Protein AF-A0A352X0P6-F1 (afdb_monomer_lite)

Secondary structure (DSSP, 8-state):
-BTT-EETTSS-TT---EES-TTTEEE-TTSPEEE-SSEEEEEEE--TT--EEEEEEEBPP-SSSPEEEEEEEEEE--TTS-GGG--EEEEEEESSTTEEEE-TT--EEEEE-HHHHHHHHHHHHTT-----TTGGGTEEEETT--EEEE-TT-EEEEEEEE-TTS-HHHHHHHHHHTSSHHHHS-HHHHHHHHHHHHHHHHHS-S-HHHHHHHHHHHHHTTT--GGGGS---EEEEEEEESSHHHHHHHH--S-EEEEEEEEEHHHHHHHHHHH-SS-SEEBTTTB-HHHHHHHHHHHHHS-SSSS--TT------SSSTTSS--SHHHHHHHHHH-SS-----TTTPPPSS-----TT------------PPP-EEETTEEE--TTT--HHHHHHHTTSSPPPB-STT--BEEEEEEEEE--STT--EEEEEEEEEETTEEEEE-GGG--TT-EEEEEE-SSPPTT--EEEEETTSPBP-EEEETTEEEEEESSSSEEEEEEETTSS-SS-----EE---TTEEEEEEEEETTEEEE-SSGGGPPTT-EEEEEEEE-SSSEEEEEEEETTEE--SGGGEETTTTEEEEE--SS---EEEEEEEEEEEESS-SEEEEETT-EEEGGGGEEEEESSSB--GGGEEEEESS---SEEEETTEEEE-SSEEEEEEEEETTBSSS--EEEEEEES-STTEEEEEE-TT-TT-EEEEEESSSSEEEE--SSEEEETTEEEEEEE-PPTTEEEEEEEETTEE--TT-EEEESS-EEEEEEEEEEEEES--SEEEE-STT-EEE---EEEE-GGGGGSPPS---EEEEESSTTEEE-TT-EEEE-SPPPTT-EEEEEEEEE-STTB--EEEEEEEES--SS--EEEEEEEEEEESSSS-EEEEEEEEEEESS-EEEEE--SEEEEE-HHHHHHHHHHHH-GGGSSS-GGGS-HHHHTPPPGGGSEEEEE--TTPPPEEEEE-TT-EEEEES--SSTHHHHHHHHHHHHSTTTTT-SHHHHHHHHHHHHHHH------HHHHHHHHHHHHHHHHHHHHHSS-TT----S---EEESS-TTGGGS-SS---SEEEEEEEEHHHHHHHHHHHT-GGGS---TTT--HHHHHHHHHHHHTTT-TTTS------SS-SSHHHHHHHHHHHHHS--SSSS-----SS---S-PPPPHHHHHHHHHHHT--S--SSHHHHHHHHHHHHHHHTS-HHHHTT-TTHHHHHHHHHHHHHHHHHHHHHHHHHHHHH--

Structure (mmCIF, N/CA/C/O backbone):
data_AF-A0A352X0P6-F1
#
_entry.id   AF-A0A352X0P6-F1
#
loop_
_atom_site.group_PDB
_atom_site.id
_atom_site.type_symbol
_atom_site.label_atom_id
_atom_site.label_alt_id
_atom_site.label_comp_id
_atom_site.label_asym_id
_atom_site.label_entity_id
_atom_site.label_seq_id
_atom_site.pdbx_PDB_ins_code
_atom_site.Cartn_x
_atom_site.Cartn_y
_atom_site.Cartn_z
_atom_site.occupancy
_atom_site.B_iso_or_equiv
_atom_site.auth_seq_id
_atom_site.auth_comp_id
_atom_site.auth_asym_id
_atom_site.auth_atom_id
_atom_site.pdbx_PDB_model_num
ATOM 1 N N . MET A 1 1 ? -26.356 56.376 6.032 1.00 79.31 1 MET A N 1
ATOM 2 C CA . MET A 1 1 ? -26.164 55.412 4.927 1.00 79.31 1 MET A CA 1
ATOM 3 C C . MET A 1 1 ? -26.826 54.112 5.333 1.00 79.31 1 MET A C 1
ATOM 5 O O . MET A 1 1 ? -27.059 53.927 6.518 1.00 79.31 1 MET A O 1
ATOM 9 N N . THR A 1 2 ? -27.165 53.249 4.393 1.00 70.88 2 THR A N 1
ATOM 10 C CA . THR A 1 2 ? -27.556 51.854 4.615 1.00 70.88 2 THR A CA 1
ATOM 11 C C . THR A 1 2 ? -26.321 50.956 4.450 1.00 70.88 2 THR A C 1
ATOM 13 O O . THR A 1 2 ? -25.390 51.333 3.743 1.00 70.88 2 THR A O 1
ATOM 16 N N . ALA A 1 3 ? -26.264 49.795 5.100 1.00 64.19 3 ALA A N 1
ATOM 17 C CA . ALA A 1 3 ? -25.234 48.793 4.820 1.00 64.19 3 ALA A CA 1
ATOM 18 C C . ALA A 1 3 ? -25.300 48.381 3.334 1.00 64.19 3 ALA A C 1
ATOM 20 O O . ALA A 1 3 ? -26.379 48.059 2.832 1.00 64.19 3 ALA A O 1
ATOM 21 N N . GLY A 1 4 ? -24.169 48.453 2.630 1.00 53.47 4 GLY A N 1
ATOM 22 C CA . GLY A 1 4 ? -24.077 48.315 1.172 1.00 53.47 4 GLY A CA 1
ATOM 23 C C . GLY A 1 4 ? -24.204 49.626 0.373 1.00 53.47 4 GLY A C 1
ATOM 24 O O . GLY A 1 4 ? -24.016 49.598 -0.842 1.00 53.47 4 GLY A O 1
ATOM 25 N N . ASP A 1 5 ? -24.483 50.776 1.005 1.00 66.38 5 ASP A N 1
ATOM 26 C CA . ASP A 1 5 ? -24.389 52.084 0.333 1.00 66.38 5 ASP A CA 1
ATOM 27 C C . ASP A 1 5 ? -22.921 52.453 0.063 1.00 66.38 5 ASP A C 1
ATOM 29 O O . ASP A 1 5 ? -22.056 52.334 0.938 1.00 66.38 5 ASP A O 1
ATOM 33 N N . VAL A 1 6 ? -22.673 53.054 -1.103 1.00 68.69 6 VAL A N 1
ATOM 34 C CA . VAL A 1 6 ? -21.386 53.667 -1.458 1.00 68.69 6 VAL A CA 1
ATOM 35 C C . VAL A 1 6 ? -21.602 55.113 -1.908 1.00 68.69 6 VAL A C 1
ATOM 37 O O . VAL A 1 6 ? -22.435 55.390 -2.772 1.00 68.69 6 VAL A O 1
ATOM 40 N N . ILE A 1 7 ? -20.838 56.049 -1.340 1.00 82.62 7 ILE A N 1
ATOM 41 C CA . ILE A 1 7 ? -20.757 57.445 -1.792 1.00 82.62 7 ILE A CA 1
ATOM 42 C C . ILE A 1 7 ? -19.425 57.626 -2.522 1.00 82.62 7 ILE A C 1
ATOM 44 O O . ILE A 1 7 ? -18.382 57.809 -1.896 1.00 82.62 7 ILE A O 1
ATOM 48 N N . ALA A 1 8 ? -19.472 57.583 -3.854 1.00 72.31 8 ALA A N 1
ATOM 49 C CA . ALA A 1 8 ? -18.346 57.958 -4.707 1.00 72.31 8 ALA A CA 1
ATOM 50 C C . ALA A 1 8 ? -17.953 59.438 -4.515 1.00 72.31 8 ALA A C 1
ATOM 52 O O . ALA A 1 8 ? -18.785 60.259 -4.121 1.00 72.31 8 ALA A O 1
ATOM 53 N N . ASP A 1 9 ? -16.694 59.768 -4.816 1.00 82.50 9 ASP A N 1
ATOM 54 C CA . ASP A 1 9 ? -16.112 61.116 -4.696 1.00 82.50 9 ASP A CA 1
ATOM 55 C C . ASP A 1 9 ? -16.225 61.747 -3.282 1.00 82.50 9 ASP A C 1
ATOM 57 O O . ASP A 1 9 ? -16.307 62.971 -3.141 1.00 82.50 9 ASP A O 1
ATOM 61 N N . PHE A 1 10 ? -16.238 60.934 -2.214 1.00 89.62 10 PHE A N 1
ATOM 62 C CA . PHE A 1 10 ? -16.271 61.421 -0.825 1.00 89.62 10 PHE A CA 1
ATOM 63 C C . PHE A 1 10 ? -14.962 62.127 -0.428 1.00 89.62 10 PHE A C 1
ATOM 65 O O . PHE A 1 10 ? -14.980 63.169 0.231 1.00 89.62 10 PHE A O 1
ATOM 72 N N . ALA A 1 11 ? -13.834 61.581 -0.877 1.00 88.81 11 ALA A N 1
ATOM 73 C CA . ALA A 1 11 ? -12.509 62.184 -0.848 1.00 88.81 11 ALA A CA 1
ATOM 74 C C . ALA A 1 11 ? -11.889 62.125 -2.263 1.00 88.81 11 ALA A C 1
ATOM 76 O O . ALA A 1 11 ? -12.406 61.423 -3.133 1.00 88.81 11 ALA A O 1
ATOM 77 N N . PRO A 1 12 ? -10.783 62.838 -2.541 1.00 89.94 12 PRO A N 1
ATOM 78 C CA . PRO A 1 12 ? -10.007 62.597 -3.755 1.00 89.94 12 PRO A CA 1
ATOM 79 C C . PRO A 1 12 ? -9.395 61.186 -3.743 1.00 89.94 12 PRO A C 1
ATOM 81 O O . PRO A 1 12 ? -8.925 60.735 -2.698 1.00 89.94 12 PRO A O 1
ATOM 84 N N . ALA A 1 13 ? -9.326 60.524 -4.900 1.00 80.94 13 ALA A N 1
ATOM 85 C CA . ALA A 1 13 ? -8.581 59.271 -5.057 1.00 80.94 13 ALA A CA 1
ATOM 86 C C . ALA A 1 13 ? -7.124 59.394 -4.561 1.00 80.94 13 ALA A C 1
ATOM 88 O O . ALA A 1 13 ? -6.534 60.477 -4.622 1.00 80.94 13 ALA A O 1
ATOM 89 N N . GLU A 1 14 ? -6.557 58.284 -4.083 1.00 81.12 14 GLU A N 1
ATOM 90 C CA . GLU A 1 14 ? -5.234 58.188 -3.433 1.00 81.12 14 GLU A CA 1
ATOM 91 C C . GLU A 1 14 ? -5.087 59.009 -2.125 1.00 81.12 14 GLU A C 1
ATOM 93 O O . GLU A 1 14 ? -3.975 59.211 -1.633 1.00 81.12 14 GLU A O 1
ATOM 98 N N . THR A 1 15 ? -6.184 59.495 -1.525 1.00 84.44 15 THR A N 1
ATOM 99 C CA . THR A 1 15 ? -6.137 60.183 -0.219 1.00 84.44 15 THR A CA 1
ATOM 100 C C . THR A 1 15 ? -6.168 59.173 0.929 1.00 84.44 15 THR A C 1
ATOM 102 O O . THR A 1 15 ? -7.184 58.509 1.127 1.00 84.44 15 THR A O 1
ATOM 105 N N . GLU A 1 16 ? -5.102 59.117 1.737 1.00 85.44 16 GLU A N 1
ATOM 106 C CA . GLU A 1 16 ? -5.012 58.309 2.970 1.00 85.44 16 GLU A CA 1
ATOM 107 C C . GLU A 1 16 ? -6.010 58.779 4.050 1.00 85.44 16 GLU A C 1
ATOM 109 O O . GLU A 1 16 ? -5.669 59.477 5.007 1.00 85.44 16 GLU A O 1
ATOM 114 N N . CYS A 1 17 ? -7.276 58.409 3.887 1.00 87.19 17 CYS A N 1
ATOM 115 C CA . CYS A 1 17 ? -8.321 58.615 4.879 1.00 87.19 17 CYS A CA 1
ATOM 116 C C . CYS A 1 17 ? -8.218 57.547 5.974 1.00 87.19 17 CYS A C 1
ATOM 118 O O . CYS A 1 17 ? -7.979 56.375 5.685 1.00 87.19 17 CYS A O 1
ATOM 120 N N . THR A 1 18 ? -8.463 57.921 7.227 1.00 86.06 18 THR A N 1
ATOM 121 C CA . THR A 1 18 ? -8.584 56.958 8.335 1.00 86.06 18 THR A CA 1
ATOM 122 C C . THR A 1 18 ? -10.029 56.880 8.817 1.00 86.06 18 THR A C 1
ATOM 124 O O . THR A 1 18 ? -10.810 57.806 8.616 1.00 86.06 18 THR A O 1
ATOM 127 N N . SER A 1 19 ? -10.413 55.771 9.448 1.00 90.94 19 SER A N 1
ATOM 128 C CA . SER A 1 19 ? -11.716 55.624 10.104 1.00 90.94 19 SER A CA 1
ATOM 129 C C . SER A 1 19 ? -11.517 55.159 11.539 1.00 90.94 19 SER A C 1
ATOM 131 O O . SER A 1 19 ? -10.629 54.350 11.805 1.00 90.94 19 SER A O 1
ATOM 133 N N . SER A 1 20 ? -12.337 55.663 12.463 1.00 89.75 20 SER A N 1
ATOM 134 C CA . SER A 1 20 ? -12.364 55.187 13.851 1.00 89.75 20 SER A CA 1
ATOM 135 C C . SER A 1 20 ? -12.932 53.773 13.982 1.00 89.75 20 SER A C 1
ATOM 137 O O . SER A 1 20 ? -12.710 53.133 15.001 1.00 89.75 20 SER A O 1
ATOM 139 N N . ASP A 1 21 ? -13.698 53.325 12.984 1.00 80.38 21 ASP A N 1
ATOM 140 C CA . ASP A 1 21 ? -14.167 51.949 12.829 1.00 80.38 21 ASP A CA 1
ATOM 141 C C . ASP A 1 21 ? -14.327 51.654 11.322 1.00 80.38 21 ASP A C 1
ATOM 143 O O . ASP A 1 21 ? -15.395 51.897 10.742 1.00 80.38 21 ASP A O 1
ATOM 147 N N . PRO A 1 22 ? -13.266 51.149 10.661 1.00 77.00 22 PRO A N 1
ATOM 148 C CA . PRO A 1 22 ? -13.317 50.764 9.252 1.00 77.00 22 PRO A CA 1
ATOM 149 C C . PRO A 1 22 ? -14.358 49.677 8.954 1.00 77.00 22 PRO A C 1
ATOM 151 O O . PRO A 1 22 ? -14.846 49.601 7.830 1.00 77.00 22 PRO A O 1
ATOM 154 N N . SER A 1 23 ? -14.720 48.859 9.951 1.00 67.88 23 SER A N 1
ATOM 155 C CA . SER A 1 23 ? -15.677 47.760 9.801 1.00 67.88 23 SER A CA 1
ATOM 156 C C . SER A 1 23 ? -17.135 48.232 9.755 1.00 67.88 23 SER A C 1
ATOM 158 O O . SER A 1 23 ? -18.000 47.491 9.296 1.00 67.88 23 SER A O 1
ATOM 160 N N . VAL A 1 24 ? -17.413 49.466 10.192 1.00 73.50 24 VAL A N 1
ATOM 161 C CA . VAL A 1 24 ? -18.693 50.161 9.982 1.00 73.50 24 VAL A CA 1
ATOM 162 C C . VAL A 1 24 ? -18.656 50.997 8.707 1.00 73.50 24 VAL A C 1
ATOM 164 O O . VAL A 1 24 ? -19.552 50.863 7.871 1.00 73.50 24 VAL A O 1
ATOM 167 N N . ALA A 1 25 ? -17.637 51.843 8.529 1.00 78.56 25 ALA A N 1
ATOM 168 C CA . ALA A 1 25 ? -17.457 52.605 7.295 1.00 78.56 25 ALA A CA 1
ATOM 169 C C . ALA A 1 25 ? -15.993 52.998 7.053 1.00 78.56 25 ALA A C 1
ATOM 171 O O . ALA A 1 25 ? -15.290 53.421 7.975 1.00 78.56 25 ALA A O 1
ATOM 172 N N . TRP A 1 26 ? -15.552 52.930 5.797 1.00 86.81 26 TRP A N 1
ATOM 173 C CA . TRP A 1 26 ? -14.187 53.271 5.378 1.00 86.81 26 TRP A CA 1
ATOM 174 C C . TRP A 1 26 ? -14.165 53.898 3.978 1.00 86.81 26 TRP A C 1
ATOM 176 O O . TRP A 1 26 ? -15.147 53.820 3.239 1.00 86.81 26 TRP A O 1
ATOM 186 N N . VAL A 1 27 ? -13.049 54.535 3.616 1.00 85.81 27 VAL A N 1
ATOM 187 C CA . VAL A 1 27 ? -12.858 55.166 2.302 1.00 85.81 27 VAL A CA 1
ATOM 188 C C . VAL A 1 27 ? -11.786 54.410 1.531 1.00 85.81 27 VAL A C 1
ATOM 190 O O . VAL A 1 27 ? -10.694 54.200 2.057 1.00 85.81 27 VAL A O 1
ATOM 193 N N . ASP A 1 28 ? -12.104 54.006 0.304 1.00 77.19 28 ASP A N 1
ATOM 194 C CA . ASP A 1 28 ? -11.196 53.240 -0.552 1.00 77.19 28 ASP A CA 1
ATOM 195 C C . ASP A 1 28 ? -10.229 54.123 -1.367 1.00 77.19 28 ASP A C 1
ATOM 197 O O . ASP A 1 28 ? -10.289 55.354 -1.346 1.00 77.19 28 ASP A O 1
ATOM 201 N N . GLN A 1 29 ? -9.323 53.483 -2.113 1.00 76.56 29 GLN A N 1
ATOM 202 C CA . GLN A 1 29 ? -8.300 54.154 -2.928 1.00 76.56 29 GLN A CA 1
ATOM 203 C C . GLN A 1 29 ? -8.880 55.036 -4.051 1.00 76.56 29 GLN A C 1
ATOM 205 O O . GLN A 1 29 ? -8.206 55.963 -4.501 1.00 76.56 29 GLN A O 1
ATOM 210 N N . SER A 1 30 ? -10.129 54.816 -4.482 1.00 69.44 30 SER A N 1
ATOM 211 C CA . SER A 1 30 ? -10.820 55.708 -5.426 1.00 69.44 30 SER A CA 1
ATOM 212 C C . SER A 1 30 ? -11.364 56.979 -4.761 1.00 69.44 30 SER A C 1
ATOM 214 O O . SER A 1 30 ? -11.755 57.915 -5.457 1.00 69.44 30 SER A O 1
ATOM 216 N N . GLY A 1 31 ? -11.351 57.041 -3.425 1.00 76.00 31 GLY A N 1
ATOM 217 C CA . GLY A 1 31 ? -11.931 58.122 -2.636 1.00 76.00 31 GLY A CA 1
ATOM 218 C C . GLY A 1 31 ? -13.422 57.931 -2.335 1.00 76.00 31 GLY A C 1
ATOM 219 O O . GLY A 1 31 ? -14.071 58.867 -1.866 1.00 76.00 31 GLY A O 1
ATOM 220 N N . ALA A 1 32 ? -13.988 56.747 -2.591 1.00 79.31 32 ALA A N 1
ATOM 221 C CA . ALA A 1 32 ? -15.382 56.443 -2.282 1.00 79.31 32 ALA A CA 1
ATOM 222 C C . ALA A 1 32 ? -15.552 55.967 -0.829 1.00 79.31 32 ALA A C 1
ATOM 224 O O . ALA A 1 32 ? -14.775 55.155 -0.330 1.00 79.31 32 ALA A O 1
ATOM 225 N N . LEU A 1 33 ? -16.579 56.476 -0.143 1.00 88.94 33 LEU A N 1
ATOM 226 C CA . LEU A 1 33 ? -16.972 56.057 1.204 1.00 88.94 33 LEU A CA 1
ATOM 227 C C . LEU A 1 33 ? -17.931 54.868 1.117 1.00 88.94 33 LEU A C 1
ATOM 229 O O . LEU A 1 33 ? -19.037 55.003 0.593 1.00 88.94 33 LEU A O 1
ATOM 233 N N . ASN A 1 34 ? -17.530 53.740 1.692 1.00 81.81 34 ASN A N 1
ATOM 234 C CA . ASN A 1 34 ? -18.286 52.494 1.740 1.00 81.81 34 ASN A CA 1
ATOM 235 C C . ASN A 1 34 ? -18.891 52.308 3.141 1.00 81.81 34 ASN A C 1
ATOM 237 O O . ASN A 1 34 ? -18.168 52.380 4.137 1.00 81.81 34 ASN A O 1
ATOM 241 N N . ALA A 1 35 ? -20.199 52.051 3.229 1.00 78.31 35 ALA A N 1
ATOM 242 C CA . ALA A 1 35 ? -20.879 51.686 4.474 1.00 78.31 35 ALA A CA 1
ATOM 243 C C . ALA A 1 35 ? -21.072 50.165 4.544 1.00 78.31 35 ALA A C 1
ATOM 245 O O . ALA A 1 35 ? -21.809 49.596 3.743 1.00 78.31 35 ALA A O 1
ATOM 246 N N . LEU A 1 36 ? -20.414 49.505 5.500 1.00 60.28 36 LEU A N 1
ATOM 247 C CA . LEU A 1 36 ? -20.314 48.044 5.543 1.00 60.28 36 LEU A CA 1
ATOM 248 C C . LEU A 1 36 ? -21.367 47.395 6.450 1.00 60.28 36 LEU A C 1
ATOM 250 O O . LEU A 1 36 ? -22.126 46.551 5.984 1.00 60.28 36 LEU A O 1
ATOM 254 N N . LYS A 1 37 ? -21.460 47.808 7.721 1.00 65.94 37 LYS A N 1
ATOM 255 C CA . LYS A 1 37 ? -22.430 47.268 8.695 1.00 65.94 37 LYS A CA 1
ATOM 256 C C . LYS A 1 37 ? -23.050 48.366 9.553 1.00 65.94 37 LYS A C 1
ATOM 258 O O . LYS A 1 37 ? -22.508 49.466 9.651 1.00 65.94 37 LYS A O 1
ATOM 263 N N . ALA A 1 38 ? -24.191 48.071 10.176 1.00 74.44 38 ALA A N 1
ATOM 264 C CA . ALA A 1 38 ? -24.906 49.030 11.014 1.00 74.44 38 ALA A CA 1
ATOM 265 C C . ALA A 1 38 ? -24.042 49.509 12.198 1.00 74.44 38 ALA A C 1
ATOM 267 O O . ALA A 1 38 ? -23.423 48.704 12.890 1.00 74.44 38 ALA A O 1
ATOM 268 N N . GLY A 1 39 ? -24.008 50.821 12.445 1.00 80.94 39 GLY A N 1
ATOM 269 C CA . GLY A 1 39 ? -23.135 51.414 13.460 1.00 80.94 39 GLY A CA 1
ATOM 270 C C . GLY A 1 39 ? -22.907 52.911 13.263 1.00 80.94 39 GLY A C 1
ATOM 271 O O . GLY A 1 39 ? -23.684 53.604 12.601 1.00 80.94 39 GLY A O 1
ATOM 272 N N . THR A 1 40 ? -21.841 53.453 13.854 1.00 88.88 40 THR A N 1
ATOM 273 C CA . THR A 1 40 ? -21.368 54.814 13.554 1.00 88.88 40 THR A CA 1
ATOM 274 C C . THR A 1 40 ? -19.851 54.909 13.686 1.00 88.88 40 THR A C 1
ATOM 276 O O . THR A 1 40 ? -19.314 54.642 14.756 1.00 88.88 40 THR A O 1
ATOM 279 N N . ALA A 1 41 ? -19.188 55.350 12.617 1.00 90.12 41 ALA A N 1
ATOM 280 C CA . ALA A 1 41 ? -17.747 55.585 12.559 1.00 90.12 41 ALA A CA 1
ATOM 281 C C . ALA A 1 41 ? -17.449 57.073 12.317 1.00 90.12 41 ALA A C 1
ATOM 283 O O . ALA A 1 41 ? -18.245 57.775 11.693 1.00 90.12 41 ALA A O 1
ATOM 284 N N . THR A 1 42 ? -16.294 57.562 12.764 1.00 95.31 42 THR A N 1
ATOM 285 C CA . THR A 1 42 ? -15.763 58.870 12.360 1.00 95.31 42 THR A CA 1
ATOM 286 C C . THR A 1 42 ? -14.670 58.654 11.324 1.00 95.31 42 THR A C 1
ATOM 288 O O . THR A 1 42 ? -13.627 58.082 11.633 1.00 95.31 42 THR A O 1
ATOM 291 N N . VAL A 1 43 ? -14.912 59.122 10.103 1.00 95.38 43 VAL A N 1
ATOM 292 C CA . VAL A 1 43 ? -13.957 59.091 8.993 1.00 95.38 43 VAL A CA 1
ATOM 293 C C . VAL A 1 43 ? -13.205 60.416 8.942 1.00 95.38 43 VAL A C 1
ATOM 295 O O . VAL A 1 43 ? -13.816 61.484 8.924 1.00 95.38 43 VAL A O 1
ATOM 298 N N . THR A 1 44 ? -11.881 60.350 8.900 1.00 93.56 44 THR A N 1
ATOM 299 C CA . THR A 1 44 ? -10.974 61.494 8.954 1.00 93.56 44 THR A CA 1
ATOM 300 C C . THR A 1 44 ? -10.241 61.633 7.625 1.00 93.56 44 THR A C 1
ATOM 302 O O . THR A 1 44 ? -9.424 60.788 7.261 1.00 93.56 44 THR A O 1
ATOM 305 N N . VAL A 1 45 ? -10.520 62.722 6.908 1.00 93.44 45 VAL A N 1
ATOM 306 C CA . VAL A 1 45 ? -9.928 63.040 5.602 1.00 93.44 45 VAL A CA 1
ATOM 307 C C . VAL A 1 45 ? -8.831 64.103 5.784 1.00 93.44 45 VAL A C 1
ATOM 309 O O . VAL A 1 45 ? -9.128 65.200 6.271 1.00 93.44 45 VAL A O 1
ATOM 312 N N . PRO A 1 46 ? -7.563 63.835 5.422 1.00 84.56 46 PRO A N 1
ATOM 313 C CA . PRO A 1 46 ? -6.506 64.847 5.437 1.00 84.56 46 PRO A CA 1
ATOM 314 C C . PRO A 1 46 ? -6.792 66.017 4.480 1.00 84.56 46 PRO A C 1
ATOM 316 O O . PRO A 1 46 ? -7.228 65.813 3.350 1.00 84.56 46 PRO A O 1
ATOM 319 N N . SER A 1 47 ? -6.490 67.254 4.891 1.00 81.44 47 SER A N 1
ATOM 320 C CA . SER A 1 47 ? -6.514 68.425 3.998 1.00 81.44 47 SER A CA 1
ATOM 321 C C . SER A 1 47 ? -5.448 69.461 4.374 1.00 81.44 47 SER A C 1
ATOM 323 O O . SER A 1 47 ? -4.958 69.478 5.506 1.00 81.44 47 SER A O 1
ATOM 325 N N . GLU A 1 48 ? -5.108 70.361 3.442 1.00 71.75 48 GLU A N 1
ATOM 326 C CA . GLU A 1 48 ? -4.108 71.423 3.659 1.00 71.75 48 GLU A CA 1
ATOM 327 C C . GLU A 1 48 ? -4.499 72.440 4.755 1.00 71.75 48 GLU A C 1
ATOM 329 O O . GLU A 1 48 ? -3.623 73.108 5.304 1.00 71.75 48 GLU A O 1
ATOM 334 N N . GLU A 1 49 ? -5.787 72.550 5.110 1.00 71.44 49 GLU A N 1
ATOM 335 C CA . GLU A 1 49 ? -6.267 73.423 6.197 1.00 71.44 49 GLU A CA 1
ATOM 336 C C . GLU A 1 49 ? -6.390 72.693 7.555 1.00 71.44 49 GLU A C 1
ATOM 338 O O . GLU A 1 49 ? -6.655 73.326 8.580 1.00 71.44 49 GLU A O 1
ATOM 343 N N . GLY A 1 50 ? -6.157 71.375 7.581 1.00 73.94 50 GLY A N 1
ATOM 344 C CA . GLY A 1 50 ? -6.335 70.490 8.736 1.00 73.94 50 GLY A CA 1
ATOM 345 C C . GLY A 1 50 ? -7.115 69.221 8.375 1.00 73.94 50 GLY A C 1
ATOM 346 O O . GLY A 1 50 ? -7.749 69.149 7.325 1.00 73.94 50 GLY A O 1
ATOM 347 N N . ALA A 1 51 ? -7.076 68.203 9.236 1.00 83.19 51 ALA A N 1
ATOM 348 C CA . ALA A 1 51 ? -7.882 66.998 9.041 1.00 83.19 51 ALA A CA 1
ATOM 349 C C . ALA A 1 51 ? -9.377 67.297 9.268 1.00 83.19 51 ALA A C 1
ATOM 351 O O . ALA A 1 51 ? -9.734 67.982 10.229 1.00 83.19 51 ALA A O 1
ATOM 352 N N . ALA A 1 52 ? -10.236 66.793 8.382 1.00 88.94 52 ALA A N 1
ATOM 353 C CA . ALA A 1 52 ? -11.684 66.951 8.444 1.00 88.94 52 ALA A CA 1
ATOM 354 C C . ALA A 1 52 ? -12.340 65.646 8.919 1.00 88.94 52 ALA A C 1
ATOM 356 O O . ALA A 1 52 ? -12.185 64.607 8.282 1.00 88.94 52 ALA A O 1
ATOM 357 N N . GLU A 1 53 ? -13.068 65.708 10.034 1.00 92.00 53 GLU A N 1
ATOM 358 C CA . GLU A 1 53 ? -13.742 64.561 10.655 1.00 92.00 53 GLU A CA 1
ATOM 359 C C . GLU A 1 53 ? -15.229 64.514 10.266 1.00 92.00 53 GLU A C 1
ATOM 361 O O . GLU A 1 53 ? -15.955 65.504 10.397 1.00 92.00 53 GLU A O 1
ATOM 366 N N . TYR A 1 54 ? -15.694 63.347 9.820 1.00 93.69 54 TYR A N 1
ATOM 367 C CA . TYR A 1 54 ? -17.053 63.090 9.350 1.00 93.69 54 TYR A CA 1
ATOM 368 C C . TYR A 1 54 ? -17.663 61.913 10.111 1.00 93.69 54 TYR A C 1
ATOM 370 O O . TYR A 1 54 ? -17.226 60.775 9.961 1.00 93.69 54 TYR A O 1
ATOM 378 N N . THR A 1 55 ? -18.709 62.158 10.899 1.00 94.19 55 THR A N 1
ATOM 379 C CA . THR A 1 55 ? -19.465 61.085 11.560 1.00 94.19 55 THR A CA 1
ATOM 380 C C . THR A 1 55 ? -20.417 60.417 10.564 1.00 94.19 55 THR A C 1
ATOM 382 O O . THR A 1 55 ? -21.396 61.023 10.125 1.00 94.19 55 THR A O 1
ATOM 385 N N . VAL A 1 56 ? -20.129 59.166 10.215 1.00 92.06 56 VAL A N 1
ATOM 386 C CA . VAL A 1 56 ? -20.887 58.326 9.283 1.00 92.06 56 VAL A CA 1
ATOM 387 C C . VAL A 1 56 ? -21.735 57.339 10.083 1.00 92.06 56 VAL A C 1
ATOM 389 O O . VAL A 1 56 ? -21.215 56.376 10.641 1.00 92.06 56 VAL A O 1
ATOM 392 N N . THR A 1 57 ? -23.049 57.565 10.138 1.00 91.38 57 THR A N 1
ATOM 393 C CA . THR A 1 57 ? -24.010 56.600 10.700 1.00 91.38 57 THR A CA 1
ATOM 394 C C . THR A 1 57 ? -24.535 55.673 9.606 1.00 91.38 57 THR A C 1
ATOM 396 O O . THR A 1 57 ? -24.977 56.129 8.541 1.00 91.38 57 THR A O 1
ATOM 399 N N . VAL A 1 58 ? -24.498 54.372 9.894 1.00 74.94 58 VAL A N 1
ATOM 400 C CA . VAL A 1 58 ? -24.941 53.292 9.010 1.00 74.94 58 VAL A CA 1
ATOM 401 C C . VAL A 1 58 ? -26.137 52.577 9.640 1.00 74.94 58 VAL A C 1
ATOM 403 O O . VAL A 1 58 ? -26.082 52.135 10.786 1.00 74.94 58 VAL A O 1
ATOM 406 N N . GLU A 1 59 ? -27.220 52.479 8.881 1.00 75.75 59 GLU A N 1
ATOM 407 C CA . GLU A 1 59 ? -28.445 51.736 9.178 1.00 75.75 59 GLU A CA 1
ATOM 408 C C . GLU A 1 59 ? -28.370 50.357 8.491 1.00 75.75 59 GLU A C 1
ATOM 410 O O . GLU A 1 59 ? -27.689 50.205 7.477 1.00 75.75 59 GLU A O 1
ATOM 415 N N . GLY A 1 60 ? -29.026 49.327 9.033 1.00 60.62 60 GLY A N 1
ATOM 416 C CA . GLY A 1 60 ? -28.965 47.969 8.466 1.00 60.62 60 GLY A CA 1
ATOM 417 C C . GLY A 1 60 ? -29.635 47.852 7.090 1.00 60.62 60 GLY A C 1
ATOM 418 O O . GLY A 1 60 ? -30.592 48.574 6.805 1.00 60.62 60 GLY A O 1
ATOM 419 N N . TYR A 1 61 ? -29.153 46.929 6.250 1.00 56.75 61 TYR A N 1
ATOM 420 C CA . TYR A 1 61 ? -29.761 46.632 4.947 1.00 56.75 61 TYR A CA 1
ATOM 421 C C . TYR A 1 61 ? -31.232 46.228 5.110 1.00 56.75 61 TYR A C 1
ATOM 423 O O . TYR A 1 61 ? -31.574 45.415 5.969 1.00 56.75 61 TYR A O 1
ATOM 431 N N . SER A 1 62 ? -32.118 46.799 4.290 1.00 53.50 62 SER A N 1
ATOM 432 C CA . SER A 1 62 ? -33.540 46.461 4.321 1.00 53.50 62 SER A CA 1
ATOM 433 C C . SER A 1 62 ? -34.186 46.588 2.946 1.00 53.50 62 SER A C 1
ATOM 435 O O . SER A 1 62 ? -34.375 47.681 2.414 1.00 53.50 62 SER A O 1
ATOM 437 N N . ASP A 1 63 ? -34.606 45.449 2.403 1.00 61.66 63 ASP A N 1
ATOM 438 C CA . ASP A 1 63 ? -35.496 45.359 1.242 1.00 61.66 63 ASP A CA 1
ATOM 439 C C . ASP A 1 63 ? -36.990 45.339 1.634 1.00 61.66 63 ASP A C 1
ATOM 441 O O . ASP A 1 63 ? -37.862 45.134 0.785 1.00 61.66 63 ASP A O 1
ATOM 445 N N . GLY A 1 64 ? -37.285 45.558 2.922 1.00 62.62 64 GLY A N 1
ATOM 446 C CA . GLY A 1 64 ? -38.611 45.452 3.528 1.00 62.62 64 GLY A CA 1
ATOM 447 C C . GLY A 1 64 ? -38.940 44.081 4.133 1.00 62.62 64 GLY A C 1
ATOM 448 O O . GLY A 1 64 ? -39.971 43.971 4.797 1.00 62.62 64 GLY A O 1
ATOM 449 N N . THR A 1 65 ? -38.093 43.064 3.947 1.00 74.31 65 THR A N 1
ATOM 450 C CA . THR A 1 65 ? -38.189 41.755 4.619 1.00 74.31 65 THR A CA 1
ATOM 451 C C . THR A 1 65 ? -37.191 41.666 5.788 1.00 74.31 65 THR A C 1
ATOM 453 O O . THR A 1 65 ? -36.223 42.434 5.819 1.00 74.31 65 THR A O 1
ATOM 456 N N . PRO A 1 66 ? -37.427 40.819 6.811 1.00 78.12 66 PRO A N 1
ATOM 457 C CA . PRO A 1 66 ? -36.517 40.706 7.950 1.00 78.12 66 PRO A CA 1
ATOM 458 C C . PRO A 1 66 ? -35.188 40.038 7.563 1.00 78.12 66 PRO A C 1
ATOM 460 O O . PRO A 1 66 ? -35.124 39.247 6.622 1.00 78.12 66 PRO A O 1
ATOM 463 N N . VAL A 1 67 ? -34.130 40.329 8.327 1.00 81.69 67 VAL A N 1
ATOM 464 C CA . VAL A 1 67 ? -32.861 39.585 8.274 1.00 81.69 67 VAL A CA 1
ATOM 465 C C . VAL A 1 67 ? -33.089 38.199 8.875 1.00 81.69 67 VAL A C 1
ATOM 467 O O . VAL A 1 67 ? -33.578 38.095 10.002 1.00 81.69 67 VAL A O 1
ATOM 470 N N . MET A 1 68 ? -32.762 37.142 8.132 1.00 86.12 68 MET A N 1
ATOM 471 C CA . MET A 1 68 ? -32.995 35.758 8.572 1.00 86.12 68 MET A CA 1
ATOM 472 C C . MET A 1 68 ? -31.767 35.117 9.206 1.00 86.12 68 MET A C 1
ATOM 474 O O . MET A 1 68 ? -31.919 34.180 9.984 1.00 86.12 68 MET A O 1
ATOM 478 N N . GLY A 1 69 ? -30.571 35.595 8.869 1.00 82.75 69 GLY A N 1
ATOM 479 C CA . GLY A 1 69 ? -29.316 35.001 9.307 1.00 82.75 69 GLY A CA 1
ATOM 480 C C . GLY A 1 69 ? -28.100 35.597 8.608 1.00 82.75 69 GLY A C 1
ATOM 481 O O . GLY A 1 69 ? -28.233 36.436 7.711 1.00 82.75 69 GLY A O 1
ATOM 482 N N . ASN A 1 70 ? -26.927 35.122 9.007 1.00 85.06 70 ASN A N 1
ATOM 483 C CA . ASN A 1 70 ? -25.654 35.406 8.357 1.00 85.06 70 ASN A CA 1
ATOM 484 C C . ASN A 1 70 ? -25.394 34.397 7.229 1.00 85.06 70 ASN A C 1
ATOM 486 O O . ASN A 1 70 ? -25.663 33.207 7.396 1.00 85.06 70 ASN A O 1
ATOM 490 N N . LEU A 1 71 ? -24.845 34.854 6.104 1.00 87.44 71 LEU A N 1
ATOM 491 C CA . LEU A 1 71 ? -24.299 34.013 5.044 1.00 87.44 71 LEU A CA 1
ATOM 492 C C . LEU A 1 71 ? -22.793 34.258 4.924 1.00 87.44 71 LEU A C 1
ATOM 494 O O . LEU A 1 71 ? -22.348 35.382 4.692 1.00 87.44 71 LEU A O 1
ATOM 498 N N . LYS A 1 72 ? -22.021 33.177 5.002 1.00 85.62 72 LYS A N 1
ATOM 499 C CA . LYS A 1 72 ? -20.563 33.151 4.896 1.00 85.62 72 LYS A CA 1
ATOM 500 C C . LYS A 1 72 ? -20.140 32.291 3.712 1.00 85.62 72 LYS A C 1
ATOM 502 O O . LYS A 1 72 ? -20.634 31.178 3.555 1.00 85.62 72 LYS A O 1
ATOM 507 N N . ILE A 1 73 ? -19.214 32.784 2.894 1.00 84.19 73 ILE A N 1
ATOM 508 C CA . ILE A 1 73 ? -18.489 31.980 1.904 1.00 84.19 73 ILE A CA 1
ATOM 509 C C . ILE A 1 73 ? -17.089 31.680 2.437 1.00 84.19 73 ILE A C 1
ATOM 511 O O . ILE A 1 73 ? -16.414 32.568 2.958 1.00 84.19 73 ILE A O 1
ATOM 515 N N . LEU A 1 74 ? -16.671 30.420 2.325 1.00 79.50 74 LEU A N 1
ATOM 516 C CA . LEU A 1 74 ? -15.393 29.912 2.820 1.00 79.50 74 LEU A CA 1
ATOM 517 C C . LEU A 1 74 ? -14.691 29.116 1.716 1.00 79.50 74 LEU A C 1
ATOM 519 O O . LEU A 1 74 ? -15.291 28.196 1.162 1.00 79.50 74 LEU A O 1
ATOM 523 N N . ALA A 1 75 ? -13.429 29.429 1.429 1.00 75.19 75 ALA A N 1
ATOM 524 C CA . ALA A 1 75 ? -12.553 28.687 0.524 1.00 75.19 75 ALA A CA 1
ATOM 525 C C . ALA A 1 75 ? -11.251 28.286 1.244 1.00 75.19 75 ALA A C 1
ATOM 527 O O . ALA A 1 75 ? -10.535 29.143 1.759 1.00 75.19 75 ALA A O 1
ATOM 528 N N . ARG A 1 76 ? -10.936 26.986 1.279 1.00 69.31 76 ARG A N 1
ATOM 529 C CA . ARG A 1 76 ? -9.723 26.438 1.918 1.00 69.31 76 ARG A CA 1
ATOM 530 C C . ARG A 1 76 ? -8.553 26.407 0.931 1.00 69.31 76 ARG A C 1
ATOM 532 O O . ARG A 1 76 ? -8.712 25.869 -0.165 1.00 69.31 76 ARG A O 1
ATOM 539 N N . TYR A 1 77 ? -7.382 26.925 1.318 1.00 59.59 77 TYR A N 1
ATOM 540 C CA . TYR A 1 77 ? -6.189 26.988 0.464 1.00 59.59 77 TYR A CA 1
ATOM 541 C C . TYR A 1 77 ? -4.928 26.385 1.114 1.00 59.59 77 TYR A C 1
ATOM 543 O O . TYR A 1 77 ? -4.701 26.538 2.309 1.00 59.59 77 TYR A O 1
ATOM 551 N N . ASN A 1 78 ? -4.084 25.719 0.315 1.00 57.22 78 ASN A N 1
ATOM 552 C CA . ASN A 1 78 ? -2.738 25.272 0.701 1.00 57.22 78 ASN A CA 1
ATOM 553 C C . ASN A 1 78 ? -1.876 25.067 -0.563 1.00 57.22 78 ASN A C 1
ATOM 555 O O . ASN A 1 78 ? -2.189 24.196 -1.372 1.00 57.22 78 ASN A O 1
ATOM 559 N N . ASP A 1 79 ? -0.776 25.819 -0.720 1.00 49.81 79 ASP A N 1
ATOM 560 C CA . ASP A 1 79 ? 0.157 25.704 -1.864 1.00 49.81 79 ASP A CA 1
ATOM 561 C C . ASP A 1 79 ? 0.845 24.316 -1.983 1.00 49.81 79 ASP A C 1
ATOM 563 O O . ASP A 1 79 ? 1.445 24.025 -3.016 1.00 49.81 79 ASP A O 1
ATOM 567 N N . ASN A 1 80 ? 0.789 23.458 -0.952 1.00 49.69 80 ASN A N 1
ATOM 568 C CA . ASN A 1 80 ? 1.536 22.190 -0.880 1.00 49.69 80 ASN A CA 1
ATOM 569 C C . ASN A 1 80 ? 0.672 20.915 -0.984 1.00 49.69 80 ASN A C 1
ATOM 571 O O . ASN A 1 80 ? 1.221 19.813 -0.966 1.00 49.69 80 ASN A O 1
ATOM 575 N N . MET A 1 81 ? -0.659 21.028 -1.052 1.00 44.62 81 MET A N 1
ATOM 576 C CA . MET A 1 81 ? -1.566 19.871 -1.127 1.00 44.62 81 MET A CA 1
ATOM 577 C C . MET A 1 81 ? -1.974 19.541 -2.566 1.00 44.62 81 MET A C 1
ATOM 579 O O . MET A 1 81 ? -2.095 20.417 -3.420 1.00 44.62 81 MET A O 1
ATOM 583 N N . GLN A 1 82 ? -2.219 18.257 -2.837 1.00 41.62 82 GLN A N 1
ATOM 584 C CA . GLN A 1 82 ? -2.795 17.823 -4.109 1.00 41.62 82 GLN A CA 1
ATOM 585 C C . GLN A 1 82 ? -4.296 18.161 -4.189 1.00 41.62 82 GLN A C 1
ATOM 587 O O . GLN A 1 82 ? -4.981 18.240 -3.173 1.00 41.62 82 GLN A O 1
ATOM 592 N N . PHE A 1 83 ? -4.788 18.307 -5.425 1.00 39.28 83 PHE A N 1
ATOM 593 C CA . PHE A 1 83 ? -6.155 18.638 -5.879 1.00 39.28 83 PHE A CA 1
ATOM 594 C C . PHE A 1 83 ? -7.335 18.449 -4.898 1.00 39.28 83 PHE A C 1
ATOM 596 O O . PHE A 1 83 ? -8.223 19.296 -4.835 1.00 39.28 83 PHE A O 1
ATOM 603 N N . TYR A 1 84 ? -7.407 17.321 -4.194 1.00 51.09 84 TYR A N 1
ATOM 604 C CA . TYR A 1 84 ? -8.647 16.805 -3.613 1.00 51.09 84 TYR A CA 1
ATOM 605 C C . TYR A 1 84 ? -9.146 17.509 -2.337 1.00 51.09 84 TYR A C 1
ATOM 607 O O . TYR A 1 84 ? -10.327 17.363 -2.029 1.00 51.09 84 TYR A O 1
ATOM 615 N N . ASP A 1 85 ? -8.304 18.285 -1.646 1.00 47.66 85 ASP A N 1
ATOM 616 C CA . ASP A 1 85 ? -8.654 18.989 -0.394 1.00 47.66 85 ASP A CA 1
ATOM 617 C C . ASP A 1 85 ? -9.132 20.445 -0.601 1.00 47.66 85 ASP A C 1
ATOM 619 O O . ASP A 1 85 ? -9.591 21.103 0.339 1.00 47.66 85 ASP A O 1
ATOM 623 N N . GLY A 1 86 ? -9.057 20.961 -1.833 1.00 52.78 86 GLY A N 1
ATOM 624 C CA . GLY A 1 86 ? -9.508 22.307 -2.189 1.00 52.78 86 GLY A CA 1
ATOM 625 C C . GLY A 1 86 ? -11.034 22.418 -2.216 1.00 52.78 86 GLY A C 1
ATOM 626 O O . GLY A 1 86 ? -11.667 22.134 -3.234 1.00 52.78 86 GLY A O 1
ATOM 627 N N . HIS A 1 87 ? -11.635 22.862 -1.112 1.00 68.88 87 HIS A N 1
ATOM 628 C CA . HIS A 1 87 ? -13.085 23.027 -0.996 1.00 68.88 87 HIS A CA 1
ATOM 629 C C . HIS A 1 87 ? -13.518 24.489 -0.860 1.00 68.88 87 HIS A C 1
ATOM 631 O O . HIS A 1 87 ? -12.875 25.288 -0.179 1.00 68.88 87 HIS A O 1
ATOM 637 N N . VAL A 1 88 ? -14.679 24.790 -1.448 1.00 74.31 88 VAL A N 1
ATOM 638 C CA . VAL A 1 88 ? -15.428 26.033 -1.240 1.00 74.31 88 VAL A CA 1
ATOM 639 C C . VAL A 1 88 ? -16.836 25.680 -0.766 1.00 74.31 88 VAL A C 1
ATOM 641 O O . VAL A 1 88 ? -17.482 24.804 -1.349 1.00 74.31 88 VAL A O 1
ATOM 644 N N . TYR A 1 89 ? -17.310 26.359 0.273 1.00 82.94 89 TYR A N 1
ATOM 645 C CA . TYR A 1 89 ? -18.602 26.120 0.912 1.00 82.94 89 TYR A CA 1
ATOM 646 C C . TYR A 1 89 ? -19.345 27.432 1.169 1.00 82.94 89 TYR A C 1
ATOM 648 O O . TYR A 1 89 ? -18.730 28.494 1.281 1.00 82.94 89 TYR A O 1
ATOM 656 N N . LEU A 1 90 ? -20.665 27.335 1.331 1.00 86.44 90 LEU A N 1
ATOM 657 C CA . LEU A 1 90 ? -21.445 28.344 2.044 1.00 86.44 90 LEU A CA 1
ATOM 658 C C . LEU A 1 90 ? -21.752 27.843 3.450 1.00 86.44 90 LEU A C 1
ATOM 660 O O . LEU A 1 90 ? -22.020 26.659 3.631 1.00 86.44 90 LEU A O 1
ATOM 664 N N . LEU A 1 91 ? -21.755 28.740 4.425 1.00 88.06 91 LEU A N 1
ATOM 665 C CA . LEU A 1 91 ? -22.282 28.504 5.760 1.00 88.06 91 LEU A CA 1
ATOM 666 C C . LEU A 1 91 ? -23.398 29.522 5.995 1.00 88.06 91 LEU A C 1
ATOM 668 O O . LEU A 1 91 ? -23.206 30.709 5.735 1.00 88.06 91 LEU A O 1
ATOM 672 N N . PHE A 1 92 ? -24.561 29.067 6.453 1.00 88.81 92 PHE A N 1
ATOM 673 C CA . PHE A 1 92 ? -25.656 29.944 6.863 1.00 88.81 92 PHE A CA 1
ATOM 674 C C . PHE A 1 92 ? -25.971 29.724 8.340 1.00 88.81 92 PHE A C 1
ATOM 676 O O . PHE A 1 92 ? -26.257 28.592 8.731 1.00 88.81 92 PHE A O 1
ATOM 683 N N . THR A 1 93 ? -25.955 30.804 9.123 1.00 85.12 93 THR A N 1
ATOM 684 C CA . THR A 1 93 ? -26.279 30.822 10.558 1.00 85.12 93 THR A CA 1
ATOM 685 C C . THR A 1 93 ? -27.606 31.537 10.761 1.00 85.12 93 THR A C 1
ATOM 687 O O . THR A 1 93 ? -27.725 32.710 10.407 1.00 85.12 93 THR A O 1
ATOM 690 N N . SER A 1 94 ? -28.605 30.869 11.336 1.00 83.81 94 SER A N 1
ATOM 691 C CA . SER A 1 94 ? -29.932 31.464 11.525 1.00 83.81 94 SER A CA 1
ATOM 692 C C . SER A 1 94 ? -29.972 32.481 12.674 1.00 83.81 94 SER A C 1
ATOM 694 O O . SER A 1 94 ? -29.442 32.247 13.757 1.00 83.81 94 SER A O 1
ATOM 696 N N . TYR A 1 95 ? -30.678 33.598 12.479 1.00 84.44 95 TYR A N 1
ATOM 697 C CA . TYR A 1 95 ? -31.004 34.578 13.529 1.00 84.44 95 TYR A CA 1
ATOM 698 C C . TYR A 1 95 ? -32.440 34.426 14.069 1.00 84.44 95 TYR A C 1
ATOM 700 O O . TYR A 1 95 ? -32.860 35.167 14.970 1.00 84.44 95 TYR A O 1
ATOM 708 N N . GLN A 1 96 ? -33.222 33.496 13.519 1.00 79.94 96 GLN A N 1
ATOM 709 C CA . GLN A 1 96 ? -34.626 33.283 13.868 1.00 79.94 96 GLN A CA 1
ATOM 710 C C . GLN A 1 96 ? -34.942 31.800 14.067 1.00 79.94 96 GLN A C 1
ATOM 712 O O . GLN A 1 96 ? -34.203 30.921 13.637 1.00 79.94 96 GLN A O 1
ATOM 717 N N . ASP A 1 97 ? -36.068 31.545 14.715 1.00 80.31 97 ASP A N 1
ATOM 718 C CA . ASP A 1 97 ? -36.523 30.204 15.062 1.00 80.31 97 ASP A CA 1
ATOM 719 C C . ASP A 1 97 ? -37.410 29.659 13.916 1.00 80.31 97 ASP A C 1
ATOM 721 O O . ASP A 1 97 ? -38.239 30.393 13.368 1.00 80.31 97 ASP A O 1
ATOM 725 N N . GLY A 1 98 ? -37.220 28.403 13.504 1.00 85.75 98 GLY A N 1
ATOM 726 C CA . GLY A 1 98 ? -37.963 27.738 12.426 1.00 85.75 98 GLY A CA 1
ATOM 727 C C . GLY A 1 98 ? -37.548 28.083 10.984 1.00 85.75 98 GLY A C 1
ATOM 728 O O . GLY A 1 98 ? -38.318 27.833 10.048 1.00 85.75 9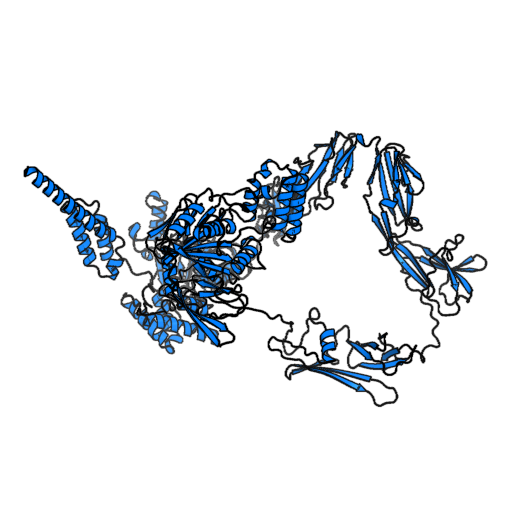8 GLY A O 1
ATOM 729 N N . VAL A 1 99 ? -36.359 28.649 10.754 1.00 88.25 99 VAL A N 1
ATOM 730 C CA . VAL A 1 99 ? -35.903 29.079 9.419 1.00 88.25 99 VAL A CA 1
ATOM 731 C C . VAL A 1 99 ? -35.605 27.874 8.534 1.00 88.25 99 VAL A C 1
ATOM 733 O O . VAL A 1 99 ? -34.641 27.147 8.740 1.00 88.25 99 VAL A O 1
ATOM 736 N N . THR A 1 100 ? -36.442 27.648 7.522 1.00 92.50 100 THR A N 1
ATOM 737 C CA . THR A 1 100 ? -36.324 26.476 6.643 1.00 92.50 100 THR A CA 1
ATOM 738 C C . THR A 1 100 ? -35.595 26.815 5.344 1.00 92.50 100 THR A C 1
ATOM 740 O O . THR A 1 100 ? -36.035 27.686 4.594 1.00 92.50 100 THR A O 1
ATOM 743 N N . ILE A 1 101 ? -34.522 26.078 5.045 1.00 91.50 101 ILE A N 1
ATOM 744 C CA . ILE A 1 101 ? -33.815 26.092 3.760 1.00 91.50 101 ILE A CA 1
ATOM 745 C C . ILE A 1 101 ? -34.220 24.841 2.975 1.00 91.50 101 ILE A C 1
ATOM 747 O O . ILE A 1 101 ? -33.858 23.718 3.327 1.00 91.50 101 ILE A O 1
ATOM 751 N N . ASN A 1 102 ? -34.984 25.034 1.903 1.00 89.50 102 ASN A N 1
ATOM 752 C CA . ASN A 1 102 ? -35.493 23.990 1.021 1.00 89.50 102 ASN A CA 1
ATOM 753 C C . ASN A 1 102 ? -34.681 23.926 -0.281 1.00 89.50 102 ASN A C 1
ATOM 755 O O . ASN A 1 102 ? -34.532 24.926 -0.983 1.00 89.50 102 ASN A O 1
ATOM 759 N N . VAL A 1 103 ? -34.182 22.737 -0.616 1.00 87.69 103 VAL A N 1
ATOM 760 C CA . VAL A 1 103 ? -33.412 22.442 -1.828 1.00 87.69 103 VAL A CA 1
ATOM 761 C C . VAL A 1 103 ? -34.009 21.176 -2.464 1.00 87.69 103 VAL A C 1
ATOM 763 O O . VAL A 1 103 ? -33.622 20.060 -2.119 1.00 87.69 103 VAL A O 1
ATOM 766 N N . PRO A 1 104 ? -34.971 21.308 -3.399 1.00 81.12 104 PRO A N 1
ATOM 767 C CA . PRO A 1 104 ? -35.718 20.161 -3.931 1.00 81.12 104 PRO A CA 1
ATOM 768 C C . PRO A 1 104 ? -34.870 19.085 -4.626 1.00 81.12 104 PRO A C 1
ATOM 770 O O . PRO A 1 104 ? -35.283 17.929 -4.668 1.00 81.12 104 PRO A O 1
ATOM 773 N N . ASP A 1 105 ? -33.686 19.453 -5.128 1.00 79.31 105 ASP A N 1
ATOM 774 C CA . ASP A 1 105 ? -32.713 18.550 -5.758 1.00 79.31 105 ASP A CA 1
ATOM 775 C C . ASP A 1 105 ? -31.490 18.271 -4.855 1.00 79.31 105 ASP A C 1
ATOM 777 O O . ASP A 1 105 ? -30.404 17.973 -5.354 1.00 79.31 105 ASP A O 1
ATOM 781 N N . LEU A 1 106 ? -31.637 18.379 -3.526 1.00 84.00 106 LEU A N 1
ATOM 782 C CA . LEU A 1 106 ? -30.595 17.989 -2.567 1.00 84.00 106 LEU A CA 1
ATOM 783 C C . LEU A 1 106 ? -30.234 16.511 -2.793 1.00 84.00 106 LEU A C 1
ATOM 785 O O . LEU A 1 106 ? -31.128 15.665 -2.906 1.00 84.00 106 LEU A O 1
ATOM 789 N N . TYR A 1 107 ? -28.944 16.187 -2.852 1.00 83.31 107 TYR A N 1
ATOM 790 C CA . TYR A 1 107 ? -28.479 14.806 -3.010 1.00 83.31 107 TYR A CA 1
ATOM 791 C C . TYR A 1 107 ? -28.633 14.018 -1.707 1.00 83.31 107 TYR A C 1
ATOM 793 O O . TYR A 1 107 ? -29.174 12.915 -1.720 1.00 83.31 107 TYR A O 1
ATOM 801 N N . ALA A 1 108 ? -28.222 14.619 -0.590 1.00 83.56 108 ALA A N 1
ATOM 802 C CA . ALA A 1 108 ? -28.408 14.102 0.759 1.00 83.56 108 ALA A CA 1
ATOM 803 C C . ALA A 1 108 ? -28.262 15.225 1.794 1.00 83.56 108 ALA A C 1
ATOM 805 O O . ALA A 1 108 ? -27.788 16.315 1.482 1.00 83.56 108 ALA A O 1
ATOM 806 N N . GLY A 1 109 ? -28.592 14.952 3.047 1.00 82.56 109 GLY A N 1
ATOM 807 C CA . GLY A 1 109 ? -28.082 15.730 4.169 1.00 82.56 109 GLY A CA 1
ATOM 808 C C . GLY A 1 109 ? -27.576 14.819 5.273 1.00 82.56 109 GLY A C 1
ATOM 809 O O . GLY A 1 109 ? -28.032 13.684 5.404 1.00 82.56 109 GLY A O 1
ATOM 810 N N . TYR A 1 110 ? -26.632 15.319 6.059 1.00 77.19 110 TYR A N 1
ATOM 811 C CA . TYR A 1 110 ? -26.236 14.674 7.301 1.00 77.19 110 TYR A CA 1
ATOM 812 C C . TYR A 1 110 ? -27.183 15.105 8.414 1.00 77.19 110 TYR A C 1
ATOM 814 O O . TYR A 1 110 ? -27.197 16.269 8.820 1.00 77.19 110 TYR A O 1
ATOM 822 N N . GLU A 1 111 ? -27.982 14.154 8.887 1.00 75.06 111 GLU A N 1
ATOM 823 C CA . GLU A 1 111 ? -28.730 14.287 10.129 1.00 75.06 111 GLU A CA 1
ATOM 824 C C . GLU A 1 111 ? -27.761 14.021 11.273 1.00 75.06 111 GLU A C 1
ATOM 826 O O . GLU A 1 111 ? -27.268 12.905 11.451 1.00 75.06 111 GLU A O 1
ATOM 831 N N . ILE A 1 112 ? -27.454 15.089 12.002 1.00 67.81 112 ILE A N 1
ATOM 832 C CA . ILE A 1 112 ? -26.745 15.033 13.272 1.00 67.81 112 ILE A CA 1
ATOM 833 C C . ILE A 1 112 ? -27.700 14.426 14.297 1.00 67.81 112 ILE A C 1
ATOM 835 O O . ILE A 1 112 ? -28.837 14.883 14.412 1.00 67.81 112 ILE A O 1
ATOM 839 N N . SER A 1 113 ? -27.262 13.399 15.021 1.00 68.94 113 SER A N 1
ATOM 840 C CA . SER A 1 113 ? -28.049 12.839 16.117 1.00 68.94 113 SER A CA 1
ATOM 841 C C . SER A 1 113 ? -28.155 13.830 17.278 1.00 68.94 113 SER A C 1
ATOM 843 O O . SER A 1 113 ? -27.210 14.562 17.572 1.00 68.94 113 SER A O 1
ATOM 845 N N . ASP A 1 114 ? -29.274 13.804 18.006 1.00 66.94 114 ASP A N 1
ATOM 846 C CA . ASP A 1 114 ? -29.439 14.598 19.236 1.00 66.94 114 ASP A CA 1
ATOM 847 C C . ASP A 1 114 ? -28.307 14.316 20.246 1.00 66.94 114 ASP A C 1
ATOM 849 O O . ASP A 1 114 ? -27.912 15.184 21.020 1.00 66.94 114 ASP A O 1
ATOM 853 N N . THR A 1 115 ? -27.742 13.102 20.190 1.00 66.31 115 THR A N 1
ATOM 854 C CA . THR A 1 115 ? -26.559 12.679 20.945 1.00 66.31 115 THR A CA 1
ATOM 855 C C . THR A 1 115 ? -25.327 13.520 20.624 1.00 66.31 115 THR A C 1
ATOM 857 O O . THR A 1 115 ? -24.637 13.897 21.549 1.00 66.31 115 THR A O 1
ATOM 860 N N . TYR A 1 116 ? -25.063 13.896 19.371 1.00 67.25 116 TYR A N 1
ATOM 861 C CA . TYR A 1 116 ? -23.911 14.752 19.053 1.00 67.25 116 TYR A CA 1
ATOM 862 C C . TYR A 1 116 ? -24.089 16.187 19.528 1.00 67.25 116 TYR A C 1
ATOM 864 O O . TYR A 1 116 ? -23.153 16.775 20.048 1.00 67.25 116 TYR A O 1
ATOM 872 N N . TYR A 1 117 ? -25.286 16.762 19.371 1.00 61.03 117 TYR A N 1
ATOM 873 C CA . TYR A 1 117 ? -25.548 18.093 19.920 1.00 61.03 117 TYR A CA 1
ATOM 874 C C . TYR A 1 117 ? -25.438 18.092 21.441 1.00 61.03 117 TYR A C 1
ATOM 876 O O . TYR A 1 117 ? -24.922 19.047 22.010 1.00 61.03 117 TYR A O 1
ATOM 884 N N . LYS A 1 118 ? -25.860 17.007 22.096 1.00 64.06 118 LYS A N 1
ATOM 885 C CA . LYS A 1 118 ? -25.598 16.802 23.515 1.00 64.06 118 LYS A CA 1
ATOM 886 C C . LYS A 1 118 ? -24.094 16.694 23.798 1.00 64.06 118 LYS A C 1
ATOM 888 O O . LYS A 1 118 ? -23.607 17.451 24.624 1.00 64.06 118 LYS A O 1
ATOM 893 N N . ASP A 1 119 ? -23.376 15.805 23.122 1.00 63.09 119 ASP A N 1
ATOM 894 C CA . ASP A 1 119 ? -21.978 15.486 23.421 1.00 63.09 119 ASP A CA 1
ATOM 895 C C . ASP A 1 119 ? -21.033 16.659 23.083 1.00 63.09 119 ASP A C 1
ATOM 897 O O . ASP A 1 119 ? -20.083 16.889 23.820 1.00 63.09 119 ASP A O 1
ATOM 901 N N . ILE A 1 120 ? -21.333 17.478 22.063 1.00 56.66 120 ILE A N 1
ATOM 902 C CA . ILE A 1 120 ? -20.637 18.751 21.801 1.00 56.66 120 ILE A CA 1
ATOM 903 C C . ILE A 1 120 ? -21.032 19.849 22.791 1.00 56.66 120 ILE A C 1
ATOM 905 O O . ILE A 1 120 ? -20.144 20.536 23.283 1.00 56.66 120 ILE A O 1
ATOM 909 N N . ASN A 1 121 ? -22.317 20.040 23.115 1.00 54.41 121 ASN A N 1
ATOM 910 C CA . ASN A 1 121 ? -22.695 21.052 24.114 1.00 54.41 121 ASN A CA 1
ATOM 911 C C . ASN A 1 121 ? -22.128 20.700 25.495 1.00 54.41 121 ASN A C 1
ATOM 913 O O . ASN A 1 121 ? -21.764 21.593 26.257 1.00 54.41 121 ASN A O 1
ATOM 917 N N . GLU A 1 122 ? -22.013 19.405 25.799 1.00 56.41 122 GLU A N 1
ATOM 918 C CA . GLU A 1 122 ? -21.197 18.931 26.899 1.00 56.41 122 GLU A CA 1
ATOM 919 C C . GLU A 1 122 ? -19.727 19.293 26.661 1.00 56.41 122 GLU A C 1
ATOM 921 O O . GLU A 1 122 ? -19.216 20.110 27.414 1.00 56.41 122 GLU A O 1
ATOM 926 N N . ASP A 1 123 ? -19.018 18.732 25.681 1.00 54.81 123 ASP A N 1
ATOM 927 C CA . ASP A 1 123 ? -17.565 18.932 25.533 1.00 54.81 123 ASP A CA 1
ATOM 928 C C . ASP A 1 123 ? -17.146 20.420 25.502 1.00 54.81 123 ASP A C 1
ATOM 930 O O . ASP A 1 123 ? -16.163 20.773 26.152 1.00 54.81 123 ASP A O 1
ATOM 934 N N . ILE A 1 124 ? -17.949 21.312 24.905 1.00 47.38 124 ILE A N 1
ATOM 935 C CA . ILE A 1 124 ? -17.775 22.778 24.944 1.00 47.38 124 ILE A CA 1
ATOM 936 C C . ILE A 1 124 ? -17.888 23.352 26.362 1.00 47.38 124 ILE A C 1
ATOM 938 O O . ILE A 1 124 ? -16.966 24.032 26.817 1.00 47.38 124 ILE A O 1
ATOM 942 N N . ALA A 1 125 ? -18.996 23.097 27.076 1.00 44.97 125 ALA A N 1
ATOM 943 C CA . ALA A 1 125 ? -19.163 23.544 28.469 1.00 44.97 125 ALA A CA 1
ATOM 944 C C . ALA A 1 125 ? -18.039 22.995 29.371 1.00 44.97 125 ALA A C 1
ATOM 946 O O . ALA A 1 125 ? -17.657 23.579 30.384 1.00 44.97 125 ALA A O 1
ATOM 947 N N . ASN A 1 126 ? -17.466 21.878 28.933 1.00 44.62 126 ASN A N 1
ATOM 948 C CA . ASN A 1 126 ? -16.417 21.122 29.577 1.00 44.62 126 ASN A CA 1
ATOM 949 C C . ASN A 1 126 ? -15.006 21.405 29.021 1.00 44.62 126 ASN A C 1
ATOM 951 O O . ASN A 1 126 ? -14.102 20.587 29.191 1.00 44.62 126 ASN A O 1
ATOM 955 N N . GLY A 1 127 ? -14.819 22.549 28.349 1.00 38.38 127 GLY A N 1
ATOM 956 C CA . GLY A 1 127 ? -13.513 23.079 27.936 1.00 38.38 127 GLY A CA 1
ATOM 957 C C . GLY A 1 127 ? -12.726 22.209 26.948 1.00 38.38 127 GLY A C 1
ATOM 958 O O . GLY A 1 127 ? -11.526 22.423 26.764 1.00 38.38 127 GLY A O 1
ATOM 959 N N . SER A 1 128 ? -13.371 21.217 26.335 1.00 40.41 128 SER A N 1
ATOM 960 C CA . SER A 1 128 ? -12.749 20.183 25.519 1.00 40.41 128 SER A CA 1
ATOM 961 C C . SER A 1 128 ? -12.999 20.424 24.032 1.00 40.41 128 SER A C 1
ATOM 963 O O . SER A 1 128 ? -14.138 20.483 23.574 1.00 40.41 128 SER A O 1
ATOM 965 N N . ASN A 1 129 ? -11.918 20.503 23.255 1.00 44.66 129 ASN A N 1
ATOM 966 C CA . ASN A 1 129 ? -11.999 20.444 21.798 1.00 44.66 129 ASN A CA 1
ATOM 967 C C . ASN A 1 129 ? -12.458 19.034 21.380 1.00 44.66 129 ASN A C 1
ATOM 969 O O . ASN A 1 129 ? -11.827 18.032 21.740 1.00 44.66 129 ASN A O 1
ATOM 973 N N . HIS A 1 130 ? -13.550 18.952 20.622 1.00 46.03 130 HIS A N 1
ATOM 974 C CA . HIS A 1 130 ? -14.230 17.707 20.276 1.00 46.03 130 HIS A CA 1
ATOM 975 C C . HIS A 1 130 ? -13.511 16.987 19.122 1.00 46.03 130 HIS A C 1
ATOM 977 O O . HIS A 1 130 ? -13.969 16.963 17.975 1.00 46.03 130 HIS A O 1
ATOM 983 N N . THR A 1 131 ? -12.360 16.376 19.430 1.00 46.16 131 THR A N 1
ATOM 984 C CA . THR A 1 131 ? -11.471 15.784 18.415 1.00 46.16 131 THR A CA 1
ATOM 985 C C . THR A 1 131 ? -12.134 14.618 17.663 1.00 46.16 131 THR A C 1
ATOM 987 O O . THR A 1 131 ? -12.113 13.467 18.099 1.00 46.16 131 THR A O 1
ATOM 990 N N . GLY A 1 132 ? -12.714 14.927 16.495 1.00 47.06 132 GLY A N 1
ATOM 991 C CA . GLY A 1 132 ? -13.696 14.122 15.747 1.00 47.06 132 GLY A CA 1
ATOM 992 C C . GLY A 1 132 ? -13.256 12.771 15.158 1.00 47.06 132 GLY A C 1
ATOM 993 O O . GLY A 1 132 ? -13.526 12.485 13.995 1.00 47.06 132 GLY A O 1
ATOM 994 N N . LYS A 1 133 ? -12.614 11.897 15.940 1.00 46.25 133 LYS A N 1
ATOM 995 C CA . LYS A 1 133 ? -12.275 10.509 15.556 1.00 46.25 133 LYS A CA 1
ATOM 996 C C . LYS A 1 133 ? -13.474 9.554 15.563 1.00 46.25 133 LYS A C 1
ATOM 998 O O . LYS A 1 133 ? -13.374 8.463 15.013 1.00 46.25 133 LYS A O 1
ATOM 1003 N N . ASP A 1 134 ? -14.574 9.958 16.194 1.00 55.31 134 ASP A N 1
ATOM 1004 C CA . ASP A 1 134 ? -15.788 9.156 16.398 1.00 55.31 134 ASP A CA 1
ATOM 1005 C C . ASP A 1 134 ? -16.989 9.627 15.550 1.00 55.31 134 ASP A C 1
ATOM 1007 O O . ASP A 1 134 ? -18.100 9.123 15.723 1.00 55.31 134 ASP A O 1
ATOM 1011 N N . ALA A 1 135 ? -16.757 10.559 14.615 1.00 52.25 135 ALA A N 1
ATOM 1012 C CA . ALA A 1 135 ? -17.748 11.209 13.752 1.00 52.25 135 ALA A CA 1
ATOM 1013 C C . ALA A 1 135 ? -18.844 10.269 13.209 1.00 52.25 135 ALA A C 1
ATOM 1015 O O . ALA A 1 135 ? -20.033 10.555 13.334 1.00 52.25 135 ALA A O 1
ATOM 1016 N N . ASP A 1 136 ? -18.468 9.106 12.671 1.00 57.06 136 ASP A N 1
ATOM 1017 C CA . ASP A 1 136 ? -19.386 8.142 12.043 1.00 57.06 136 ASP A CA 1
ATOM 1018 C C . ASP A 1 136 ? -20.524 7.642 12.964 1.00 57.06 136 ASP A C 1
ATOM 1020 O O . ASP A 1 136 ? -21.533 7.132 12.477 1.00 57.06 136 ASP A O 1
ATOM 1024 N N . LYS A 1 137 ? -20.397 7.784 14.293 1.00 63.25 137 LYS A N 1
ATOM 1025 C CA . LYS A 1 137 ? -21.455 7.445 15.269 1.00 63.25 137 LYS A CA 1
ATOM 1026 C C . LYS A 1 137 ? -22.613 8.444 15.275 1.00 63.25 137 LYS A C 1
ATOM 1028 O O . LYS A 1 137 ? -23.711 8.114 15.724 1.00 63.25 137 LYS A O 1
ATOM 1033 N N . TYR A 1 138 ? -22.349 9.664 14.824 1.00 62.78 138 TYR A N 1
ATOM 1034 C CA . TYR A 1 138 ? -23.179 10.840 15.054 1.00 62.78 138 TYR A CA 1
ATOM 1035 C C . TYR A 1 138 ? -23.963 11.291 13.822 1.00 62.78 138 TYR A C 1
ATOM 1037 O O . TYR A 1 138 ? -24.942 12.025 13.959 1.00 62.78 138 TYR A O 1
ATOM 1045 N N . PHE A 1 139 ? -23.579 10.828 12.628 1.00 67.88 139 PHE A N 1
ATOM 1046 C CA . PHE A 1 139 ? -24.134 11.316 11.366 1.00 67.88 139 PHE A CA 1
ATOM 1047 C C . PHE A 1 139 ? -24.897 10.241 10.603 1.00 67.88 139 PHE A C 1
ATOM 1049 O O . PHE A 1 139 ? -24.326 9.326 10.011 1.00 67.88 139 PHE A O 1
ATOM 1056 N N . THR A 1 140 ? -26.217 10.402 10.536 1.00 75.31 140 THR A N 1
ATOM 1057 C CA . THR A 1 140 ? -27.061 9.610 9.641 1.00 75.31 140 THR A CA 1
ATOM 1058 C C . THR A 1 140 ? -27.108 10.282 8.269 1.00 75.31 140 THR A C 1
ATOM 1060 O O . THR A 1 140 ? -27.626 11.386 8.109 1.00 75.31 140 THR A O 1
ATOM 1063 N N . PHE A 1 141 ? -26.561 9.617 7.251 1.00 79.38 141 PHE A N 1
ATOM 1064 C CA . PHE A 1 141 ? -26.601 10.096 5.868 1.00 79.38 141 PHE A CA 1
ATOM 1065 C C . PHE A 1 141 ? -28.006 9.914 5.265 1.00 79.38 141 PHE A C 1
ATOM 1067 O O . PHE A 1 141 ? -28.364 8.839 4.773 1.00 79.38 141 PHE A O 1
ATOM 1074 N N . ASN A 1 142 ? -28.817 10.974 5.281 1.00 83.44 142 ASN A N 1
ATOM 1075 C CA . ASN A 1 142 ? -30.171 10.968 4.740 1.00 83.4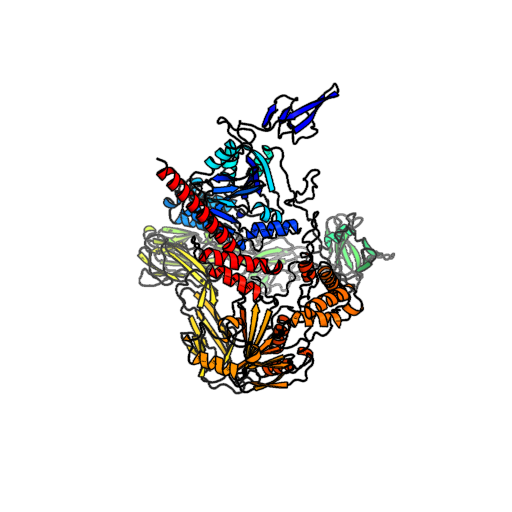4 142 ASN A CA 1
ATOM 1076 C C . ASN A 1 142 ? -30.213 11.497 3.291 1.00 83.44 142 ASN A C 1
ATOM 1078 O O . ASN A 1 142 ? -30.412 12.685 3.031 1.00 83.44 142 ASN A O 1
ATOM 1082 N N . LYS A 1 143 ? -30.101 10.578 2.325 1.00 81.44 143 LYS A N 1
ATOM 1083 C CA . LYS A 1 143 ? -30.311 10.817 0.876 1.00 81.44 143 LYS A CA 1
ATOM 1084 C C . LYS A 1 143 ? -31.708 11.356 0.513 1.00 81.44 143 LYS A C 1
ATOM 1086 O O . LYS A 1 143 ? -31.905 11.970 -0.538 1.00 81.44 143 LYS A O 1
ATOM 1091 N N . ASP A 1 144 ? -32.702 11.100 1.359 1.00 83.31 144 ASP A N 1
ATOM 1092 C CA . ASP A 1 144 ? -34.097 11.471 1.131 1.00 83.31 144 ASP A CA 1
ATOM 1093 C C . ASP A 1 144 ? -34.422 12.859 1.728 1.00 83.31 144 ASP A C 1
ATOM 1095 O O . ASP A 1 144 ? -35.474 13.421 1.418 1.00 83.31 144 ASP A O 1
ATOM 1099 N N . MET A 1 145 ? -33.491 13.481 2.472 1.00 85.12 145 MET A N 1
ATOM 1100 C CA . MET A 1 145 ? -33.587 14.881 2.906 1.00 85.12 145 MET A CA 1
ATOM 1101 C C . MET A 1 145 ? -33.685 15.826 1.697 1.00 85.12 145 MET A C 1
ATOM 1103 O O . MET A 1 145 ? -32.951 15.671 0.717 1.00 85.12 145 MET A O 1
ATOM 1107 N N . LYS A 1 146 ? -34.579 16.822 1.772 1.00 86.25 146 LYS A N 1
ATOM 1108 C CA . LYS A 1 146 ? -34.737 17.909 0.776 1.00 86.25 146 LYS A CA 1
ATOM 1109 C C . LYS A 1 146 ? -34.785 19.310 1.400 1.00 86.25 146 LYS A C 1
ATOM 1111 O O . LYS A 1 146 ? -34.816 20.306 0.687 1.00 86.25 146 LYS A O 1
ATOM 1116 N N . SER A 1 147 ? -34.789 19.406 2.725 1.00 88.56 147 SER A N 1
ATOM 1117 C CA . SER A 1 147 ? -34.837 20.668 3.461 1.00 88.56 147 SER A CA 1
ATOM 1118 C C . SER A 1 147 ? -34.209 20.501 4.837 1.00 88.56 147 SER A C 1
ATOM 1120 O O . SER A 1 147 ? -34.363 19.441 5.439 1.00 88.56 147 SER A O 1
ATOM 1122 N N . VAL A 1 148 ? -33.586 21.559 5.347 1.00 88.75 148 VAL A N 1
ATOM 1123 C CA . VAL A 1 148 ? -33.182 21.683 6.752 1.00 88.75 148 VAL A CA 1
ATOM 1124 C C . VAL A 1 148 ? -33.960 22.837 7.379 1.00 88.75 148 VAL A C 1
ATOM 1126 O O . VAL A 1 148 ? -34.111 23.889 6.757 1.00 88.75 148 VAL A O 1
ATOM 1129 N N . THR A 1 149 ? -34.468 22.640 8.590 1.00 89.50 149 THR A N 1
ATOM 1130 C CA . THR A 1 149 ? -34.975 23.724 9.442 1.00 89.50 149 THR A CA 1
ATOM 1131 C C . THR A 1 149 ? -33.876 24.101 10.430 1.00 89.50 149 THR A C 1
ATOM 1133 O O . THR A 1 149 ? -33.117 23.224 10.845 1.00 89.50 149 THR A O 1
ATOM 1136 N N . LEU A 1 150 ? -33.756 25.390 10.739 1.00 82.19 150 LEU A N 1
ATOM 1137 C CA . LEU A 1 150 ? -32.740 25.965 11.615 1.00 82.19 150 LEU A CA 1
ATOM 1138 C C . LEU A 1 150 ? -33.398 26.897 12.636 1.00 82.19 150 LEU A C 1
ATOM 1140 O O . LEU A 1 150 ? -34.095 27.839 12.247 1.00 82.19 150 LEU A O 1
ATOM 1144 N N . ASP A 1 151 ? -33.154 26.656 13.919 1.00 81.19 151 ASP A N 1
ATOM 1145 C CA . ASP A 1 151 ? -33.491 27.589 14.997 1.00 81.19 151 ASP A CA 1
ATOM 1146 C C . ASP A 1 151 ? -32.375 28.629 15.224 1.00 81.19 151 ASP A C 1
ATOM 1148 O O . ASP A 1 151 ? -31.307 28.549 14.610 1.00 81.19 151 ASP A O 1
ATOM 1152 N N . ARG A 1 152 ? -32.608 29.670 16.042 1.00 76.56 152 ARG A N 1
ATOM 1153 C CA . ARG A 1 152 ? -31.624 30.757 16.212 1.00 76.56 152 ARG A CA 1
ATOM 1154 C C . ARG A 1 152 ? -30.291 30.219 16.737 1.00 76.56 152 ARG A C 1
ATOM 1156 O O . ARG A 1 152 ? -30.249 29.568 17.773 1.00 76.56 152 ARG A O 1
ATOM 1163 N N . GLY A 1 153 ? -29.208 30.585 16.056 1.00 68.06 153 GLY A N 1
ATOM 1164 C CA . GLY A 1 153 ? -27.848 30.131 16.340 1.00 68.06 153 GLY A CA 1
ATOM 1165 C C . GLY A 1 153 ? -27.444 28.882 15.553 1.00 68.06 153 GLY A C 1
ATOM 1166 O O . GLY A 1 153 ? -26.253 28.675 15.340 1.00 68.06 153 GLY A O 1
ATOM 1167 N N . GLU A 1 154 ? -28.392 28.086 15.043 1.00 74.56 154 GLU A N 1
ATOM 1168 C CA . GLU A 1 154 ? -28.049 26.897 14.263 1.00 74.56 154 GLU A CA 1
ATOM 1169 C C . GLU A 1 154 ? -27.406 27.257 12.917 1.00 74.56 154 GLU A C 1
ATOM 1171 O O . GLU A 1 154 ? -27.842 28.173 12.206 1.00 74.56 154 GLU A O 1
ATOM 1176 N N . ILE A 1 155 ? -26.380 26.484 12.554 1.00 80.19 155 ILE A N 1
ATOM 1177 C CA . ILE A 1 155 ? -25.579 26.654 11.341 1.00 80.19 155 ILE A CA 1
ATOM 1178 C C . ILE A 1 155 ? -25.811 25.468 10.400 1.00 80.19 155 ILE A C 1
ATOM 1180 O O . ILE A 1 155 ? -25.878 24.317 10.832 1.00 80.19 155 ILE A O 1
ATOM 1184 N N . VAL A 1 156 ? -25.861 25.721 9.090 1.00 84.50 156 VAL A N 1
ATOM 1185 C CA . VAL A 1 156 ? -25.682 24.673 8.075 1.00 84.50 156 VAL A CA 1
ATOM 1186 C C . VAL A 1 156 ? -24.590 25.040 7.078 1.00 84.50 156 VAL A C 1
ATOM 1188 O O . VAL A 1 156 ? -24.584 26.131 6.508 1.00 84.50 156 VAL A O 1
ATOM 1191 N N . THR A 1 157 ? -23.694 24.090 6.817 1.00 85.94 157 THR A N 1
ATOM 1192 C CA . THR A 1 157 ? -22.776 24.126 5.678 1.00 85.94 157 THR A CA 1
ATOM 1193 C C . THR A 1 157 ? -23.491 23.569 4.448 1.00 85.94 157 THR A C 1
ATOM 1195 O O . THR A 1 157 ? -23.981 22.437 4.451 1.00 85.94 157 THR A O 1
ATOM 1198 N N . ILE A 1 158 ? -23.534 24.358 3.379 1.00 86.31 158 ILE A N 1
ATOM 1199 C CA . ILE A 1 158 ? -24.084 24.000 2.073 1.00 86.31 158 ILE A CA 1
ATOM 1200 C C . ILE A 1 158 ? -22.906 23.845 1.107 1.00 86.31 158 ILE A C 1
ATOM 1202 O O . ILE A 1 158 ? -22.166 24.793 0.835 1.00 86.31 158 ILE A O 1
ATOM 1206 N N . GLY A 1 159 ? -22.719 22.636 0.585 1.00 78.81 159 GLY A N 1
ATOM 1207 C CA . GLY A 1 159 ? -21.601 22.304 -0.296 1.00 78.81 159 GLY A CA 1
ATOM 1208 C C . GLY A 1 159 ? -21.957 21.204 -1.280 1.00 78.81 159 GLY A C 1
ATOM 1209 O O . GLY A 1 159 ? -22.979 20.544 -1.125 1.00 78.81 159 GLY A O 1
ATOM 1210 N N . MET A 1 160 ? -21.107 20.982 -2.282 1.00 74.94 160 MET A N 1
ATOM 1211 C CA . MET A 1 160 ? -21.233 19.806 -3.145 1.00 74.94 160 MET A CA 1
ATOM 1212 C C . MET A 1 160 ? -20.288 18.691 -2.726 1.00 74.94 160 MET A C 1
ATOM 1214 O O . MET A 1 160 ? -19.091 18.918 -2.546 1.00 74.94 160 MET A O 1
ATOM 1218 N N . TYR A 1 161 ? -20.840 17.485 -2.668 1.00 72.19 161 TYR A N 1
ATOM 1219 C CA . TYR A 1 161 ? -20.149 16.240 -2.372 1.00 72.19 161 TYR A CA 1
ATOM 1220 C C . TYR A 1 161 ? -20.438 15.228 -3.483 1.00 72.19 161 TYR A C 1
ATOM 1222 O O . TYR A 1 161 ? -21.457 15.303 -4.168 1.00 72.19 161 TYR A O 1
ATOM 1230 N N . ARG A 1 162 ? -19.525 14.282 -3.685 1.00 71.06 162 ARG A N 1
ATOM 1231 C CA . ARG A 1 162 ? -19.763 13.110 -4.539 1.00 71.06 162 ARG A CA 1
ATOM 1232 C C . ARG A 1 162 ? -20.389 11.981 -3.713 1.00 71.06 162 ARG A C 1
ATOM 1234 O O . ARG A 1 162 ? -20.459 12.095 -2.493 1.00 71.06 162 ARG A O 1
ATOM 1241 N N . ASP A 1 163 ? -20.798 10.902 -4.369 1.00 65.19 163 ASP A N 1
ATOM 1242 C CA . ASP A 1 163 ? -21.048 9.637 -3.674 1.00 65.19 163 ASP A CA 1
ATOM 1243 C C . ASP A 1 163 ? -19.802 9.206 -2.870 1.00 65.19 163 ASP A C 1
ATOM 1245 O O . ASP A 1 163 ? -18.678 9.255 -3.385 1.00 65.19 163 ASP A O 1
ATOM 1249 N N . PHE A 1 164 ? -19.990 8.841 -1.600 1.00 57.16 164 PHE A N 1
ATOM 1250 C CA . PHE A 1 164 ? -18.898 8.585 -0.652 1.00 57.16 164 PHE A CA 1
ATOM 1251 C C . PHE A 1 164 ? -18.248 7.212 -0.860 1.00 57.16 164 PHE A C 1
ATOM 1253 O O . PHE A 1 164 ? -17.062 7.056 -0.570 1.00 57.16 164 PHE A O 1
ATOM 1260 N N . ASP A 1 165 ? -18.964 6.276 -1.488 1.00 55.44 165 ASP A N 1
ATOM 1261 C CA . ASP A 1 165 ? -18.424 4.989 -1.948 1.00 55.44 165 ASP A CA 1
ATOM 1262 C C . ASP A 1 165 ? -17.420 5.145 -3.118 1.00 55.44 165 ASP A C 1
ATOM 1264 O O . ASP A 1 165 ? -16.791 4.171 -3.543 1.00 55.44 165 ASP A O 1
ATOM 1268 N N . LEU A 1 166 ? -17.243 6.362 -3.661 1.00 50.31 166 LEU A N 1
ATOM 1269 C CA . LEU A 1 166 ? -16.318 6.657 -4.758 1.00 50.31 166 LEU A CA 1
ATOM 1270 C C . LEU A 1 166 ? -15.101 7.469 -4.290 1.00 50.31 166 LEU A C 1
ATOM 1272 O O . LEU A 1 166 ? -15.193 8.627 -3.875 1.00 50.31 166 LEU A O 1
ATOM 1276 N N . SER A 1 167 ? -13.910 6.903 -4.477 1.00 62.59 167 SER A N 1
ATOM 1277 C CA . SER A 1 167 ? -12.637 7.630 -4.387 1.00 62.59 167 SER A CA 1
ATOM 1278 C C . SER A 1 167 ? -12.502 8.711 -5.477 1.00 62.59 167 SER A C 1
ATOM 1280 O O . SER A 1 167 ? -13.216 8.700 -6.486 1.00 62.59 167 SER A O 1
ATOM 1282 N N . VAL A 1 168 ? -11.556 9.648 -5.311 1.00 59.38 168 VAL A N 1
ATOM 1283 C CA . VAL A 1 168 ? -11.296 10.725 -6.295 1.00 59.38 168 VAL A CA 1
ATOM 1284 C C . VAL A 1 168 ? -11.061 10.171 -7.717 1.00 59.38 168 VAL A C 1
ATOM 1286 O O . VAL A 1 168 ? -11.726 10.659 -8.637 1.00 59.38 168 VAL A O 1
ATOM 1289 N N . PRO A 1 169 ? -10.230 9.122 -7.932 1.00 61.09 169 PRO A N 1
ATOM 1290 C CA . PRO A 1 169 ? -10.058 8.516 -9.255 1.00 61.09 169 PRO A CA 1
ATOM 1291 C C . PRO A 1 169 ? -11.359 7.943 -9.830 1.00 61.09 169 PRO A C 1
ATOM 1293 O O . PRO A 1 169 ? -11.652 8.144 -11.007 1.00 61.09 169 PRO A O 1
ATOM 1296 N N . GLN A 1 170 ? -12.172 7.265 -9.011 1.00 65.31 170 GLN A N 1
ATOM 1297 C CA . GLN A 1 170 ? -13.430 6.652 -9.455 1.00 65.31 170 GLN A CA 1
ATOM 1298 C C . GLN A 1 170 ? -14.477 7.703 -9.848 1.00 65.31 170 GLN A C 1
ATOM 1300 O O . GLN A 1 170 ? -15.173 7.523 -10.846 1.00 65.31 170 GLN A O 1
ATOM 1305 N N . ALA A 1 171 ? -14.561 8.821 -9.123 1.00 68.25 171 ALA A N 1
ATOM 1306 C CA . ALA A 1 171 ? -15.460 9.924 -9.460 1.00 68.25 171 ALA A CA 1
ATOM 1307 C C . ALA A 1 171 ? -15.012 10.690 -10.718 1.00 68.25 171 ALA A C 1
ATOM 1309 O O . ALA A 1 171 ? -15.852 11.069 -11.541 1.00 68.25 171 ALA A O 1
ATOM 1310 N N . ALA A 1 172 ? -13.700 10.864 -10.915 1.00 69.56 172 ALA A N 1
ATOM 1311 C CA . ALA A 1 172 ? -13.143 11.429 -12.143 1.00 69.56 172 ALA A CA 1
ATOM 1312 C C . ALA A 1 172 ? -13.413 10.517 -13.354 1.00 69.56 172 ALA A C 1
ATOM 1314 O O . ALA A 1 172 ? -13.984 10.970 -14.348 1.00 69.56 172 ALA A O 1
ATOM 1315 N N . LEU A 1 173 ? -13.109 9.214 -13.249 1.00 71.31 173 LEU A N 1
ATOM 1316 C CA . LEU A 1 173 ? -13.424 8.233 -14.293 1.00 71.31 173 LEU A CA 1
ATOM 1317 C C . LEU A 1 173 ? -14.926 8.134 -14.565 1.00 71.31 173 LEU A C 1
ATOM 1319 O O . LEU A 1 173 ? -15.319 8.029 -15.722 1.00 71.31 173 LEU A O 1
ATOM 1323 N N . GLY A 1 174 ? -15.768 8.168 -13.531 1.00 77.19 174 GLY A N 1
ATOM 1324 C CA . GLY A 1 174 ? -17.221 8.167 -13.679 1.00 77.19 174 GLY A CA 1
ATOM 1325 C C . GLY A 1 174 ? -17.717 9.398 -14.438 1.00 77.19 174 GLY A C 1
ATOM 1326 O O . GLY A 1 174 ? -18.525 9.262 -15.354 1.00 77.19 174 GLY A O 1
ATOM 1327 N N . SER A 1 175 ? -17.176 10.579 -14.122 1.00 77.88 175 SER A N 1
ATOM 1328 C CA . SER A 1 175 ? -17.533 11.835 -14.792 1.00 77.88 175 SER A CA 1
ATOM 1329 C C . SER A 1 175 ? -17.133 11.791 -16.266 1.00 77.88 175 SER A C 1
ATOM 1331 O O . SER A 1 175 ? -17.958 12.067 -17.131 1.00 77.88 175 SER A O 1
ATOM 1333 N N . ILE A 1 176 ? -15.909 11.344 -16.565 1.00 78.62 176 ILE A N 1
ATOM 1334 C CA . ILE A 1 176 ? -15.408 11.177 -17.936 1.00 78.62 176 ILE A CA 1
ATOM 1335 C C . ILE A 1 176 ? -16.227 10.129 -18.699 1.00 78.62 176 ILE A C 1
ATOM 1337 O O . ILE A 1 176 ? -16.686 10.406 -19.803 1.00 78.62 176 ILE A O 1
ATOM 1341 N N . LYS A 1 177 ? -16.490 8.958 -18.105 1.00 80.44 177 LYS A N 1
ATOM 1342 C CA . LYS A 1 177 ? -17.296 7.868 -18.689 1.00 80.44 177 LYS A CA 1
ATOM 1343 C C . LYS A 1 177 ? -18.731 8.289 -19.024 1.00 80.44 177 LYS A C 1
ATOM 1345 O O . LYS A 1 177 ? -19.320 7.756 -19.963 1.00 80.44 177 LYS A O 1
ATOM 1350 N N . ASN A 1 178 ? -19.280 9.223 -18.252 1.00 81.94 178 ASN A N 1
ATOM 1351 C CA . ASN A 1 178 ? -20.627 9.762 -18.411 1.00 81.94 178 ASN A CA 1
ATOM 1352 C C . ASN A 1 178 ? -20.652 11.094 -19.192 1.00 81.94 178 ASN A C 1
ATOM 1354 O O . ASN A 1 178 ? -21.689 11.758 -19.218 1.00 81.94 178 ASN A O 1
ATOM 1358 N N . SER A 1 179 ? -19.534 11.503 -19.803 1.00 84.50 179 SER A N 1
ATOM 1359 C CA . SER A 1 179 ? -19.478 12.668 -20.693 1.00 84.50 179 SER A CA 1
ATOM 1360 C C . SER A 1 179 ? -20.080 12.371 -22.062 1.00 84.50 179 SER A C 1
ATOM 1362 O O . SER A 1 179 ? -20.119 11.225 -22.518 1.00 84.50 179 SER A O 1
ATOM 1364 N N . SER A 1 180 ? -20.522 13.427 -22.739 1.00 79.50 180 SER A N 1
ATOM 1365 C CA . SER A 1 180 ? -21.007 13.367 -24.119 1.00 79.50 180 SER A CA 1
ATOM 1366 C C . SER A 1 180 ? -19.953 12.769 -25.067 1.00 79.50 180 SER A C 1
ATOM 1368 O O . SER A 1 180 ? -20.232 11.768 -25.743 1.00 79.50 180 SER A O 1
ATOM 1370 N N . LEU A 1 181 ? -18.714 13.282 -25.026 1.00 77.56 181 LEU A N 1
ATOM 1371 C CA . LEU A 1 181 ? -17.595 12.785 -25.842 1.00 77.56 181 LEU A CA 1
ATOM 1372 C C . LEU A 1 181 ? -17.241 11.319 -25.599 1.00 77.56 181 LEU A C 1
ATOM 1374 O O . LEU A 1 181 ? -16.715 10.661 -26.499 1.00 77.56 181 LEU A O 1
ATOM 1378 N N . TRP A 1 182 ? -17.526 10.759 -24.420 1.00 83.12 182 TRP A N 1
ATOM 1379 C CA . TRP A 1 182 ? -17.208 9.354 -24.164 1.00 83.12 182 TRP A CA 1
ATOM 1380 C C . TRP A 1 182 ? -17.975 8.394 -25.074 1.00 83.12 182 TRP A C 1
ATOM 1382 O O . TRP A 1 182 ? -17.553 7.255 -25.273 1.00 83.12 182 TRP A O 1
ATOM 1392 N N . THR A 1 183 ? -19.074 8.828 -25.688 1.00 75.62 183 THR A N 1
ATOM 1393 C CA . THR A 1 183 ? -19.749 8.027 -26.720 1.00 75.62 183 THR A CA 1
ATOM 1394 C C . THR A 1 183 ? -19.104 8.156 -28.105 1.00 75.62 183 THR A C 1
ATOM 1396 O O . THR A 1 183 ? -19.181 7.207 -28.885 1.00 75.62 183 THR A O 1
ATOM 1399 N N . GLU A 1 184 ? -18.398 9.257 -28.379 1.00 74.69 184 GLU A N 1
ATOM 1400 C CA . GLU A 1 184 ? -17.817 9.599 -29.688 1.00 74.69 184 GLU A CA 1
ATOM 1401 C C . GLU A 1 184 ? -16.341 9.168 -29.832 1.00 74.69 184 GLU A C 1
ATOM 1403 O O . GLU A 1 184 ? -15.887 8.855 -30.933 1.00 74.69 184 GLU A O 1
ATOM 1408 N N . LEU A 1 185 ? -15.600 9.055 -28.723 1.00 76.25 185 LEU A N 1
ATOM 1409 C CA . LEU A 1 185 ? -14.209 8.584 -28.708 1.00 76.25 185 LEU A CA 1
ATOM 1410 C C . LEU A 1 185 ? -14.040 7.122 -29.162 1.00 76.25 185 LEU A C 1
ATOM 1412 O O . LEU A 1 185 ? -14.726 6.212 -28.686 1.00 76.25 185 LEU A O 1
ATOM 1416 N N . VAL A 1 186 ? -13.042 6.873 -30.014 1.00 79.38 186 VAL A N 1
ATOM 1417 C CA . VAL A 1 186 ? -12.587 5.523 -30.401 1.00 79.38 186 VAL A CA 1
ATOM 1418 C C . VAL A 1 186 ? -11.862 4.800 -29.250 1.00 79.38 186 VAL A C 1
ATOM 1420 O O . VAL A 1 186 ? -11.467 5.424 -28.264 1.00 79.38 186 VAL A O 1
ATOM 1423 N N . LYS A 1 187 ? -11.689 3.470 -29.357 1.00 77.12 187 LYS A N 1
ATOM 1424 C CA . LYS A 1 187 ? -11.113 2.626 -28.286 1.00 77.12 187 LYS A CA 1
ATOM 1425 C C . LYS A 1 187 ? -9.719 3.103 -27.848 1.00 77.12 187 LYS A C 1
ATOM 1427 O O . LYS A 1 187 ? -9.494 3.253 -26.653 1.00 77.12 187 LYS A O 1
ATOM 1432 N N . SER A 1 188 ? -8.835 3.416 -28.797 1.00 68.19 188 SER A N 1
ATOM 1433 C CA . SER A 1 188 ? -7.481 3.922 -28.531 1.00 68.19 188 SER A CA 1
ATOM 1434 C C . SER A 1 188 ? -7.479 5.236 -27.742 1.00 68.19 188 SER A C 1
ATOM 1436 O O . SER A 1 188 ? -6.808 5.329 -26.718 1.00 68.19 188 SER A O 1
ATOM 1438 N N . GLY A 1 189 ? -8.287 6.222 -28.150 1.00 74.31 189 GLY A N 1
ATOM 1439 C CA . GLY A 1 189 ? -8.399 7.505 -27.446 1.00 74.31 189 GLY A CA 1
ATOM 1440 C C . GLY A 1 189 ? -8.925 7.359 -26.014 1.00 74.31 189 GLY A C 1
ATOM 1441 O O . GLY A 1 189 ? -8.418 7.997 -25.093 1.00 74.31 189 GLY A O 1
ATOM 1442 N N . LYS A 1 190 ? -9.877 6.441 -25.793 1.00 79.38 190 LYS A N 1
ATOM 1443 C CA . LYS A 1 190 ? -10.348 6.078 -24.446 1.00 79.38 190 LYS A CA 1
ATOM 1444 C C . LYS A 1 190 ? -9.230 5.490 -23.587 1.00 79.38 190 LYS A C 1
ATOM 1446 O O . LYS A 1 190 ? -9.073 5.915 -22.445 1.00 79.38 190 LYS A O 1
ATOM 1451 N N . SER A 1 191 ? -8.455 4.553 -24.135 1.00 76.31 191 SER A N 1
ATOM 1452 C CA . SER A 1 191 ? -7.306 3.956 -23.447 1.00 76.31 191 SER A CA 1
ATOM 1453 C C . SER A 1 191 ? -6.245 5.003 -23.099 1.00 76.31 191 SER A C 1
ATOM 1455 O O . SER A 1 191 ? -5.832 5.063 -21.948 1.00 76.31 191 SER A O 1
ATOM 1457 N N . GLY A 1 192 ? -5.860 5.873 -24.040 1.00 75.25 192 GLY A N 1
ATOM 1458 C CA . GLY A 1 192 ? -4.835 6.903 -23.817 1.00 75.25 192 GLY A CA 1
ATOM 1459 C C . GLY A 1 192 ? -5.214 7.929 -22.741 1.00 75.25 192 GLY A C 1
ATOM 1460 O O . GLY A 1 192 ? -4.375 8.300 -21.919 1.00 75.25 192 GLY A O 1
ATOM 1461 N N . ILE A 1 193 ? -6.487 8.338 -22.689 1.00 74.88 193 ILE A N 1
ATOM 1462 C CA . ILE A 1 193 ? -7.014 9.222 -21.634 1.00 74.88 193 ILE A CA 1
ATOM 1463 C C . ILE A 1 193 ? -7.011 8.510 -20.274 1.00 74.88 193 ILE A C 1
ATOM 1465 O O . ILE A 1 193 ? -6.508 9.066 -19.299 1.00 74.88 193 ILE A O 1
ATOM 1469 N N . ILE A 1 194 ? -7.522 7.274 -20.206 1.00 73.06 194 ILE A N 1
ATOM 1470 C CA . ILE A 1 194 ? -7.541 6.466 -18.973 1.00 73.06 194 ILE A CA 1
ATOM 1471 C C . ILE A 1 194 ? -6.121 6.237 -18.444 1.00 73.06 194 ILE A C 1
ATOM 1473 O O . ILE A 1 194 ? -5.865 6.447 -17.261 1.00 73.06 194 ILE A O 1
ATOM 1477 N N . GLU A 1 195 ? -5.193 5.841 -19.313 1.00 74.81 195 GLU A N 1
ATOM 1478 C CA . GLU A 1 195 ? -3.808 5.552 -18.948 1.00 74.81 195 GLU A CA 1
ATOM 1479 C C . GLU A 1 195 ? -3.068 6.805 -18.470 1.00 74.81 195 GLU A C 1
ATOM 1481 O O . GLU A 1 195 ? -2.365 6.753 -17.464 1.00 74.81 195 GLU A O 1
ATOM 1486 N N . THR A 1 196 ? -3.257 7.946 -19.139 1.00 72.25 196 THR A N 1
ATOM 1487 C CA . THR A 1 196 ? -2.633 9.213 -18.726 1.00 72.25 196 THR A CA 1
ATOM 1488 C C . THR A 1 196 ? -3.124 9.653 -17.344 1.00 72.25 196 THR A C 1
ATOM 1490 O O . THR A 1 196 ? -2.322 10.080 -16.515 1.00 72.25 196 THR A O 1
ATOM 1493 N N . ILE A 1 197 ? -4.422 9.491 -17.065 1.00 66.88 197 ILE A N 1
ATOM 1494 C CA . ILE A 1 197 ? -5.018 9.816 -15.764 1.00 66.88 197 ILE A CA 1
ATOM 1495 C C . ILE A 1 197 ? -4.521 8.860 -14.671 1.00 66.88 197 ILE A C 1
ATOM 1497 O O . ILE A 1 197 ? -4.120 9.325 -13.606 1.00 66.88 197 ILE A O 1
ATOM 1501 N N . PHE A 1 198 ? -4.486 7.546 -14.919 1.00 64.75 198 PHE A N 1
ATOM 1502 C CA . PHE A 1 198 ? -3.993 6.597 -13.917 1.00 64.75 198 PHE A CA 1
ATOM 1503 C C . PHE A 1 198 ? -2.490 6.726 -13.660 1.00 64.75 198 PHE A C 1
ATOM 1505 O O . PHE A 1 198 ? -2.109 6.781 -12.498 1.00 64.75 198 PHE A O 1
ATOM 1512 N N . ARG A 1 199 ? -1.636 6.878 -14.686 1.00 65.56 199 ARG A N 1
ATOM 1513 C CA . ARG A 1 199 ? -0.191 7.107 -14.475 1.00 65.56 199 ARG A CA 1
ATOM 1514 C C . ARG A 1 199 ? 0.084 8.368 -13.639 1.00 65.56 199 ARG A C 1
ATOM 1516 O O . ARG A 1 199 ? 1.025 8.376 -12.857 1.00 65.56 199 ARG A O 1
ATOM 1523 N N . MET A 1 200 ? -0.732 9.419 -13.779 1.00 65.12 200 MET A N 1
ATOM 1524 C CA . MET A 1 200 ? -0.628 10.631 -12.953 1.00 65.12 200 MET A CA 1
ATOM 1525 C C . MET A 1 200 ? -1.030 10.387 -11.487 1.00 65.12 200 MET A C 1
ATOM 1527 O O . MET A 1 200 ? -0.399 10.933 -10.587 1.00 65.12 200 MET A O 1
ATOM 1531 N N . LEU A 1 201 ? -2.073 9.585 -11.250 1.00 55.84 201 LEU A N 1
ATOM 1532 C CA . LEU A 1 201 ? -2.637 9.331 -9.917 1.00 55.84 201 LEU A CA 1
ATOM 1533 C C . LEU A 1 201 ? -1.904 8.236 -9.124 1.00 55.84 201 LEU A C 1
ATOM 1535 O O . LEU A 1 201 ? -1.943 8.268 -7.899 1.00 55.84 201 LEU A O 1
ATOM 1539 N N . ASP A 1 202 ? -1.280 7.275 -9.808 1.00 52.44 202 ASP A N 1
ATOM 1540 C CA . ASP A 1 202 ? -0.674 6.080 -9.205 1.00 52.44 202 ASP A CA 1
ATOM 1541 C C . ASP A 1 202 ? 0.799 6.299 -8.812 1.00 52.44 202 ASP A C 1
ATOM 1543 O O . ASP A 1 202 ? 1.190 5.965 -7.696 1.00 52.44 202 ASP A O 1
ATOM 1547 N N . THR A 1 203 ? 1.614 6.926 -9.678 1.00 53.09 203 THR A N 1
ATOM 1548 C CA . THR A 1 203 ? 3.044 7.169 -9.371 1.00 53.09 203 THR A CA 1
ATOM 1549 C C . THR A 1 203 ? 3.327 8.565 -8.815 1.00 53.09 203 THR A C 1
ATOM 1551 O O . THR A 1 203 ? 4.315 8.762 -8.112 1.00 53.09 203 THR A O 1
ATOM 1554 N N . GLY A 1 204 ? 2.494 9.562 -9.138 1.00 52.50 204 GLY A N 1
ATOM 1555 C CA . GLY A 1 204 ? 2.736 10.973 -8.804 1.00 52.50 204 GLY A CA 1
ATOM 1556 C C . GLY A 1 204 ? 3.916 11.627 -9.546 1.00 52.50 204 GLY A C 1
ATOM 1557 O O . GLY A 1 204 ? 4.151 12.824 -9.389 1.00 52.50 204 GLY A O 1
ATOM 1558 N N . GLU A 1 205 ? 4.652 10.883 -10.378 1.00 50.84 205 GLU A N 1
ATOM 1559 C CA . GLU A 1 205 ? 5.845 11.369 -11.089 1.00 50.84 205 GLU A CA 1
ATOM 1560 C C . GLU A 1 205 ? 5.493 12.186 -12.340 1.00 50.84 205 GLU A C 1
ATOM 1562 O O . GLU A 1 205 ? 6.251 13.065 -12.765 1.00 50.84 205 GLU A O 1
ATOM 1567 N N . MET A 1 206 ? 4.337 11.909 -12.957 1.00 61.88 206 MET A N 1
ATOM 1568 C CA . MET A 1 206 ? 3.901 12.634 -14.147 1.00 61.88 206 MET A CA 1
ATOM 1569 C C . MET A 1 206 ? 3.361 14.009 -13.758 1.00 61.88 206 MET A C 1
ATOM 1571 O O . MET A 1 206 ? 2.213 14.149 -13.341 1.00 61.88 206 MET A O 1
ATOM 1575 N N . LYS A 1 207 ? 4.189 15.042 -13.951 1.00 62.56 207 LYS A N 1
ATOM 1576 C CA . LYS A 1 207 ? 3.779 16.442 -13.781 1.00 62.56 207 LYS A CA 1
ATOM 1577 C C . LYS A 1 207 ? 2.495 16.730 -14.557 1.00 62.56 207 LYS A C 1
ATOM 1579 O O . LYS A 1 207 ? 2.391 16.397 -15.738 1.00 62.56 207 LYS A O 1
ATOM 1584 N N . PHE A 1 208 ? 1.567 17.404 -13.887 1.00 51.66 208 PHE A N 1
ATOM 1585 C CA . PHE A 1 208 ? 0.222 17.697 -14.373 1.00 51.66 208 PHE A CA 1
ATOM 1586 C C . PHE A 1 208 ? 0.188 18.276 -15.800 1.00 51.66 208 PHE A C 1
ATOM 1588 O O . PHE A 1 208 ? -0.555 17.771 -16.637 1.00 51.66 208 PHE A O 1
ATOM 1595 N N . ASP A 1 209 ? 1.055 19.241 -16.123 1.00 60.78 209 ASP A N 1
ATOM 1596 C CA . ASP A 1 209 ? 1.123 19.849 -17.463 1.00 60.78 209 ASP A CA 1
ATOM 1597 C C . ASP A 1 209 ? 1.414 18.817 -18.571 1.00 60.78 209 ASP A C 1
ATOM 1599 O O . ASP A 1 209 ? 0.883 18.904 -19.675 1.00 60.78 209 ASP A O 1
ATOM 1603 N N . ILE A 1 210 ? 2.226 17.795 -18.276 1.00 71.44 210 ILE A N 1
ATOM 1604 C CA . ILE A 1 210 ? 2.583 16.725 -19.222 1.00 71.44 210 ILE A CA 1
ATOM 1605 C C . ILE A 1 210 ? 1.398 15.772 -19.423 1.00 71.44 210 ILE A C 1
ATOM 1607 O O . ILE A 1 210 ? 1.149 15.325 -20.544 1.00 71.44 210 ILE A O 1
ATOM 1611 N N . ALA A 1 211 ? 0.645 15.480 -18.359 1.00 67.81 211 ALA A N 1
ATOM 1612 C CA . ALA A 1 211 ? -0.602 14.724 -18.457 1.00 67.81 211 ALA A CA 1
ATOM 1613 C C . ALA A 1 211 ? -1.662 15.505 -19.262 1.00 67.81 211 ALA A C 1
ATOM 1615 O O . ALA A 1 211 ? -2.340 14.934 -20.118 1.00 67.81 211 ALA A O 1
ATOM 1616 N N . LEU A 1 212 ? -1.746 16.823 -19.059 1.00 67.94 212 LEU A N 1
ATOM 1617 C CA . LEU A 1 212 ? -2.641 17.714 -19.795 1.00 67.94 212 LEU A CA 1
ATOM 1618 C C . LEU A 1 212 ? -2.299 17.789 -21.289 1.00 67.94 212 LEU A C 1
ATOM 1620 O O . LEU A 1 212 ? -3.197 17.606 -22.107 1.00 67.94 212 LEU A O 1
ATOM 1624 N N . GLU A 1 213 ? -1.038 17.997 -21.682 1.00 76.94 213 GLU A N 1
ATOM 1625 C CA . GLU A 1 213 ? -0.677 18.018 -23.111 1.00 76.94 213 GLU A CA 1
ATOM 1626 C C . GLU A 1 213 ? -0.881 16.656 -23.796 1.00 76.94 213 GLU A C 1
ATOM 1628 O O . GLU A 1 213 ? -1.264 16.618 -24.965 1.00 76.94 213 GLU A O 1
ATOM 1633 N N . LYS A 1 214 ? -0.724 15.533 -23.077 1.00 79.69 214 LYS A N 1
ATOM 1634 C CA . LYS A 1 214 ? -1.064 14.196 -23.600 1.00 79.69 214 LYS A CA 1
ATOM 1635 C C . LYS A 1 214 ? -2.567 14.023 -23.837 1.00 79.69 214 LYS A C 1
ATOM 1637 O O . LYS A 1 214 ? -2.957 13.554 -24.904 1.00 79.69 214 LYS A O 1
ATOM 1642 N N . ILE A 1 215 ? -3.412 14.438 -22.889 1.00 75.94 215 ILE A N 1
ATOM 1643 C CA . ILE A 1 215 ? -4.876 14.443 -23.071 1.00 75.94 215 ILE A CA 1
ATOM 1644 C C . ILE A 1 215 ? -5.269 15.408 -24.203 1.00 75.94 215 ILE A C 1
ATOM 1646 O O . ILE A 1 215 ? -6.127 15.062 -25.011 1.00 75.94 215 ILE A O 1
ATOM 1650 N N . LYS A 1 216 ? -4.582 16.557 -24.306 1.00 79.38 216 LYS A N 1
ATOM 1651 C CA . LYS A 1 216 ? -4.541 17.468 -25.463 1.00 79.38 216 LYS A CA 1
ATOM 1652 C C . LYS A 1 216 ? -4.433 16.715 -26.789 1.00 79.38 216 LYS A C 1
ATOM 1654 O O . LYS A 1 216 ? -5.401 16.600 -27.534 1.00 79.38 216 LYS A O 1
ATOM 1659 N N . ALA A 1 217 ? -3.257 16.138 -27.034 1.00 81.00 217 ALA A N 1
ATOM 1660 C CA . ALA A 1 217 ? -2.927 15.455 -28.284 1.00 81.00 217 ALA A CA 1
ATOM 1661 C C . ALA A 1 217 ? -3.945 14.363 -28.664 1.00 81.00 217 ALA A C 1
ATOM 1663 O O . ALA A 1 217 ? -4.406 14.328 -29.802 1.00 81.00 217 ALA A O 1
ATOM 1664 N N . VAL A 1 218 ? -4.363 13.527 -27.705 1.00 78.38 218 VAL A N 1
ATOM 1665 C CA . VAL A 1 218 ? -5.340 12.442 -27.936 1.00 78.38 218 VAL A CA 1
ATOM 1666 C C . VAL A 1 218 ? -6.726 12.963 -28.362 1.00 78.38 218 VAL A C 1
ATOM 1668 O O . VAL A 1 218 ? -7.469 12.258 -29.048 1.00 78.38 218 VAL A O 1
ATOM 1671 N N . LEU A 1 219 ? -7.089 14.189 -27.975 1.00 76.94 219 LEU A N 1
ATOM 1672 C CA . LEU A 1 219 ? -8.360 14.825 -28.332 1.00 76.94 219 LEU A CA 1
ATOM 1673 C C . LEU A 1 219 ? -8.246 15.688 -29.598 1.00 76.94 219 LEU A C 1
ATOM 1675 O O . LEU A 1 219 ? -9.152 15.653 -30.435 1.00 76.94 219 LEU A O 1
ATOM 1679 N N . ASP A 1 220 ? -7.115 16.370 -29.792 1.00 81.38 220 ASP A N 1
ATOM 1680 C CA . ASP A 1 220 ? -6.789 17.127 -31.007 1.00 81.38 220 ASP A CA 1
ATOM 1681 C C . ASP A 1 220 ? -6.687 16.211 -32.242 1.00 81.38 220 ASP A C 1
ATOM 1683 O O . ASP A 1 220 ? -7.229 16.545 -33.298 1.00 81.38 220 ASP A O 1
ATOM 1687 N N . GLU A 1 221 ? -6.085 15.019 -32.115 1.00 78.06 221 GLU A N 1
ATOM 1688 C CA . GLU A 1 221 ? -6.057 13.991 -33.175 1.00 78.06 221 GLU A CA 1
ATOM 1689 C C . GLU A 1 221 ? -7.461 13.555 -33.619 1.00 78.06 221 GLU A C 1
ATOM 1691 O O . GLU A 1 221 ? -7.681 13.220 -34.786 1.00 78.06 221 GLU A O 1
ATOM 1696 N N . ALA A 1 222 ? -8.425 13.588 -32.698 1.00 70.06 222 ALA A N 1
ATOM 1697 C CA . ALA A 1 222 ? -9.819 13.258 -32.958 1.00 70.06 222 ALA A CA 1
ATOM 1698 C C . ALA A 1 222 ? -10.684 14.486 -33.319 1.00 70.06 222 ALA A C 1
ATOM 1700 O O . ALA A 1 222 ? -11.870 14.332 -33.618 1.00 70.06 222 ALA A O 1
ATOM 1701 N N . GLY A 1 223 ? -10.109 15.695 -33.311 1.00 75.50 223 GLY A N 1
ATOM 1702 C CA . GLY A 1 223 ? -10.802 16.955 -33.590 1.00 75.50 223 GLY A CA 1
ATOM 1703 C C . GLY A 1 223 ? -11.848 17.353 -32.541 1.00 75.50 223 GLY A C 1
ATOM 1704 O O . GLY A 1 223 ? -12.815 18.034 -32.889 1.00 75.50 223 GLY A O 1
ATOM 1705 N N . MET A 1 224 ? -11.695 16.905 -31.289 1.00 72.69 224 MET A N 1
ATOM 1706 C CA . MET A 1 224 ? -12.681 17.074 -30.216 1.00 72.69 224 MET A CA 1
ATOM 1707 C C . MET A 1 224 ? -12.249 18.092 -29.154 1.00 72.69 224 MET A C 1
ATOM 1709 O O . MET A 1 224 ? -11.102 18.129 -28.720 1.00 72.69 224 MET A O 1
ATOM 1713 N N . ASP A 1 225 ? -13.206 18.892 -28.682 1.00 75.25 225 ASP A N 1
ATOM 1714 C CA . ASP A 1 225 ? -12.985 19.890 -27.634 1.00 75.25 225 ASP A CA 1
ATOM 1715 C C . ASP A 1 225 ? -12.962 19.231 -26.246 1.00 75.25 225 ASP A C 1
ATOM 1717 O O . ASP A 1 225 ? -13.989 18.804 -25.719 1.00 75.25 225 ASP A O 1
ATOM 1721 N N . TYR A 1 226 ? -11.781 19.198 -25.630 1.00 70.56 226 TYR A N 1
ATOM 1722 C CA . TYR A 1 226 ? -11.537 18.681 -24.282 1.00 70.56 226 TYR A CA 1
ATOM 1723 C C . TYR A 1 226 ? -12.455 19.207 -23.163 1.00 70.56 226 TYR A C 1
ATOM 1725 O O . TYR A 1 226 ? -12.675 18.488 -22.186 1.00 70.56 226 TYR A O 1
ATOM 1733 N N . THR A 1 227 ? -13.073 20.386 -23.300 1.00 66.44 227 THR A N 1
ATOM 1734 C CA . THR A 1 227 ? -14.079 20.865 -22.332 1.00 66.44 227 THR A CA 1
ATOM 1735 C C . THR A 1 227 ? -15.318 19.966 -22.290 1.00 66.44 227 THR A C 1
ATOM 1737 O O . THR A 1 227 ? -15.945 19.819 -21.240 1.00 66.44 227 THR A O 1
ATOM 1740 N N . GLN A 1 228 ? -15.631 19.287 -23.398 1.00 71.88 228 GLN A N 1
ATOM 1741 C CA . GLN A 1 228 ? -16.757 18.364 -23.514 1.00 71.88 228 GLN A CA 1
ATOM 1742 C C . GLN A 1 228 ? -16.468 16.982 -22.886 1.00 71.88 228 GLN A C 1
ATOM 1744 O O . GLN A 1 228 ? -17.398 16.228 -22.617 1.00 71.88 228 GLN A O 1
ATOM 1749 N N . LEU A 1 229 ? -15.206 16.646 -22.576 1.00 69.12 229 LEU A N 1
ATOM 1750 C CA . LEU A 1 229 ? -14.849 15.420 -21.837 1.00 69.12 229 LEU A CA 1
ATOM 1751 C C . LEU A 1 229 ? -15.200 15.522 -20.340 1.00 69.12 229 LEU A C 1
ATOM 1753 O O . LEU A 1 229 ? -15.465 14.527 -19.670 1.00 69.12 229 LEU A O 1
ATOM 1757 N N . LEU A 1 230 ? -15.204 16.744 -19.811 1.00 67.88 230 LEU A N 1
ATOM 1758 C CA . LEU A 1 230 ? -15.476 17.055 -18.404 1.00 67.88 230 LEU A CA 1
ATOM 1759 C C . LEU A 1 230 ? -16.932 17.511 -18.185 1.00 67.88 230 LEU A C 1
ATOM 1761 O O . LEU A 1 230 ? -17.325 17.882 -17.079 1.00 67.88 230 LEU A O 1
ATOM 1765 N N . ASP A 1 231 ? -17.735 17.485 -19.253 1.00 74.56 231 ASP A N 1
ATOM 1766 C CA . ASP A 1 231 ? -19.158 17.829 -19.267 1.00 74.56 231 ASP A CA 1
ATOM 1767 C C . ASP A 1 231 ? -20.038 16.759 -18.602 1.00 74.56 231 ASP A C 1
ATOM 1769 O O . ASP A 1 231 ? -21.188 17.037 -18.243 1.00 74.56 231 ASP A O 1
ATOM 1773 N N . GLY A 1 232 ? -19.488 15.557 -18.436 1.00 79.06 232 GLY A N 1
ATOM 1774 C CA . GLY A 1 232 ? -20.138 14.434 -17.789 1.00 79.06 232 GLY A CA 1
ATOM 1775 C C . GLY A 1 232 ? -20.289 14.588 -16.282 1.00 79.06 232 GLY A C 1
ATOM 1776 O O . GLY A 1 232 ? -19.839 15.554 -15.653 1.00 79.06 232 GLY A O 1
ATOM 1777 N N . VAL A 1 233 ? -21.018 13.630 -15.716 1.00 82.38 233 VAL A N 1
ATOM 1778 C CA . VAL A 1 233 ? -21.609 13.747 -14.383 1.00 82.38 233 VAL A CA 1
ATOM 1779 C C . VAL A 1 233 ? -21.635 12.403 -13.655 1.00 82.38 233 VAL A C 1
ATOM 1781 O O . VAL A 1 233 ? -21.865 11.364 -14.276 1.00 82.38 233 VAL A O 1
ATOM 1784 N N . VAL A 1 234 ? -21.468 12.413 -12.336 1.00 81.00 234 VAL A N 1
ATOM 1785 C CA . VAL A 1 234 ? -21.698 11.248 -11.460 1.00 81.00 234 VAL A CA 1
ATOM 1786 C C . VAL A 1 234 ? -22.805 11.539 -10.460 1.00 81.00 234 VAL A C 1
ATOM 1788 O O . VAL A 1 234 ? -23.204 12.690 -10.275 1.00 81.00 234 VAL A O 1
ATOM 1791 N N . ASP A 1 235 ? -23.315 10.486 -9.831 1.00 80.50 235 ASP A N 1
ATOM 1792 C CA . ASP A 1 235 ? -24.213 10.636 -8.695 1.00 80.50 235 ASP A CA 1
ATOM 1793 C C . ASP A 1 235 ? -23.414 11.166 -7.480 1.00 80.50 235 ASP A C 1
ATOM 1795 O O . ASP A 1 235 ? -22.212 10.923 -7.336 1.00 80.50 235 ASP A O 1
ATOM 1799 N N . GLY A 1 236 ? -24.059 12.021 -6.691 1.00 75.50 236 GLY A N 1
ATOM 1800 C CA . GLY A 1 236 ? -23.404 13.042 -5.866 1.00 75.50 236 GLY A CA 1
ATOM 1801 C C . GLY A 1 236 ? -24.053 14.397 -6.135 1.00 75.50 236 GLY A C 1
ATOM 1802 O O . GLY A 1 236 ? -24.586 14.599 -7.218 1.00 75.50 236 GLY A O 1
ATOM 1803 N N . GLY A 1 237 ? -24.039 15.347 -5.208 1.00 78.44 237 GLY A N 1
ATOM 1804 C CA . GLY A 1 237 ? -24.685 16.637 -5.440 1.00 78.44 237 GLY A CA 1
ATOM 1805 C C . GLY A 1 237 ? -24.528 17.634 -4.303 1.00 78.44 237 GLY A C 1
ATOM 1806 O O . GLY A 1 237 ? -23.606 17.523 -3.498 1.00 78.44 237 GLY A O 1
ATOM 1807 N N . VAL A 1 238 ? -25.427 18.618 -4.234 1.00 82.50 238 VAL A N 1
ATOM 1808 C CA . VAL A 1 238 ? -25.516 19.502 -3.059 1.00 82.50 238 VAL A CA 1
ATOM 1809 C C . VAL A 1 238 ? -25.927 18.679 -1.846 1.00 82.50 238 VAL A C 1
ATOM 1811 O O . VAL A 1 238 ? -26.930 17.965 -1.907 1.00 82.50 238 VAL A O 1
ATOM 1814 N N . CYS A 1 239 ? -25.185 18.824 -0.750 1.00 83.19 239 CYS A N 1
ATOM 1815 C CA . CYS A 1 239 ? -25.552 18.296 0.553 1.00 83.19 239 CYS A CA 1
ATOM 1816 C C . CYS A 1 239 ? -25.623 19.397 1.607 1.00 83.19 239 CYS A C 1
ATOM 1818 O O . CYS A 1 239 ? -24.870 20.375 1.562 1.00 83.19 239 CYS A O 1
ATOM 1820 N N . PHE A 1 240 ? -26.489 19.176 2.593 1.00 84.94 240 PHE A N 1
ATOM 1821 C CA . PHE A 1 240 ? -26.421 19.864 3.876 1.00 84.94 240 PHE A CA 1
ATOM 1822 C C . PHE A 1 240 ? -25.531 19.082 4.840 1.00 84.94 240 PHE A C 1
ATOM 1824 O O . PHE A 1 240 ? -25.675 17.868 4.991 1.00 84.94 240 PHE A O 1
ATOM 1831 N N . ASN A 1 241 ? -24.627 19.783 5.513 1.00 78.50 241 ASN A N 1
ATOM 1832 C CA . ASN A 1 241 ? -23.848 19.255 6.622 1.00 78.50 241 ASN A CA 1
ATOM 1833 C C . ASN A 1 241 ? -23.859 20.314 7.743 1.00 78.50 241 ASN A C 1
ATOM 1835 O O . ASN A 1 241 ? -23.370 21.425 7.556 1.00 78.50 241 ASN A O 1
ATOM 1839 N N . ARG A 1 242 ? -24.463 19.991 8.889 1.00 66.69 242 ARG A N 1
ATOM 1840 C CA . ARG A 1 242 ? -24.597 20.887 10.058 1.00 66.69 242 ARG A CA 1
ATOM 1841 C C . ARG A 1 242 ? -23.325 20.951 10.936 1.00 66.69 242 ARG A C 1
ATOM 1843 O O . ARG A 1 242 ? -23.325 21.640 11.945 1.00 66.69 242 ARG A O 1
ATOM 1850 N N . GLU A 1 243 ? -22.263 20.234 10.568 1.00 57.44 243 GLU A N 1
ATOM 1851 C CA . GLU A 1 243 ? -21.129 19.883 11.437 1.00 57.44 243 GLU A CA 1
ATOM 1852 C C . GLU A 1 243 ? -19.763 20.397 10.941 1.00 57.44 243 GLU A C 1
ATOM 1854 O O . GLU A 1 243 ? -18.880 20.713 11.735 1.00 57.44 243 GLU A O 1
ATOM 1859 N N . LEU A 1 244 ? -19.580 20.504 9.619 1.00 55.91 244 LEU A N 1
ATOM 1860 C CA . LEU A 1 244 ? -18.267 20.628 8.966 1.00 55.91 244 LEU A CA 1
ATOM 1861 C C . LEU A 1 244 ? -17.426 21.856 9.375 1.00 55.91 244 LEU A C 1
ATOM 1863 O O . LEU A 1 244 ? -16.233 21.914 9.073 1.00 55.91 244 LEU A O 1
ATOM 1867 N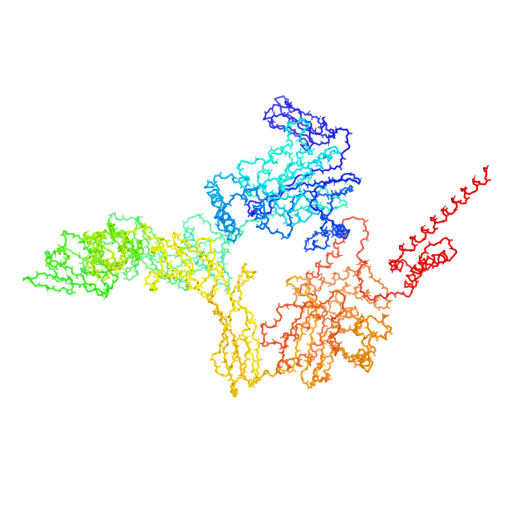 N . TYR A 1 245 ? -18.046 22.839 10.027 1.00 50.88 245 TYR A N 1
ATOM 1868 C CA . TYR A 1 245 ? -17.374 23.986 10.633 1.00 50.88 245 TYR A CA 1
ATOM 1869 C C . TYR A 1 245 ? -16.426 23.544 11.763 1.00 50.88 245 TYR A C 1
ATOM 1871 O O . TYR A 1 245 ? -15.258 23.932 11.770 1.00 50.88 245 TYR A O 1
ATOM 1879 N N . ASN A 1 246 ? -16.899 22.657 12.643 1.00 47.59 246 ASN A N 1
ATOM 1880 C CA . ASN A 1 246 ? -16.220 22.286 13.885 1.00 47.59 246 ASN A CA 1
ATOM 1881 C C . ASN A 1 246 ? -15.046 21.330 13.613 1.00 47.59 246 ASN A C 1
ATOM 1883 O O . ASN A 1 246 ? -13.920 21.594 14.034 1.00 47.59 246 ASN A O 1
ATOM 1887 N N . GLN A 1 247 ? -15.274 20.267 12.822 1.00 47.31 247 GLN A N 1
ATOM 1888 C CA . GLN A 1 247 ? -14.218 19.304 12.463 1.00 47.31 247 GLN A CA 1
ATOM 1889 C C . GLN A 1 247 ? -13.011 19.971 11.801 1.00 47.31 247 GLN A C 1
ATOM 1891 O O . GLN A 1 247 ? -11.865 19.646 12.109 1.00 47.31 247 GLN A O 1
ATOM 1896 N N . LYS A 1 248 ? -13.255 20.876 10.844 1.00 47.94 248 LYS A N 1
ATOM 1897 C CA . LYS A 1 248 ? -12.175 21.409 10.009 1.00 47.94 248 LYS A CA 1
ATOM 1898 C C . LYS A 1 248 ? -11.349 22.469 10.719 1.00 47.94 248 LYS A C 1
ATOM 1900 O O . LYS A 1 248 ? -10.143 22.495 10.510 1.00 47.94 248 LYS A O 1
ATOM 1905 N N . LEU A 1 249 ? -11.932 23.279 11.600 1.00 42.47 249 LEU A N 1
ATOM 1906 C CA . LEU A 1 249 ? -11.155 24.250 12.377 1.00 42.47 249 LEU A CA 1
ATOM 1907 C C . LEU A 1 249 ? -10.251 23.593 13.443 1.00 42.47 249 LEU A C 1
ATOM 1909 O O . LEU A 1 249 ? -9.247 24.191 13.823 1.00 42.47 249 LEU A O 1
ATOM 1913 N N . GLU A 1 250 ? -10.525 22.351 13.866 1.00 40.97 250 GLU A N 1
ATOM 1914 C CA . GLU A 1 250 ? -9.596 21.571 14.705 1.00 40.97 250 GLU A CA 1
ATOM 1915 C C . GLU A 1 250 ? -8.460 20.880 13.926 1.00 40.97 250 GLU A C 1
ATOM 1917 O O . GLU A 1 250 ? -7.397 20.637 14.497 1.00 40.97 250 GLU A O 1
ATOM 1922 N N . TRP A 1 251 ? -8.658 20.551 12.641 1.00 40.56 251 TRP A N 1
ATOM 1923 C CA . TRP A 1 251 ? -7.705 19.746 11.852 1.00 40.56 251 TRP A CA 1
ATOM 1924 C C . TRP A 1 251 ? -6.929 20.534 10.774 1.00 40.56 251 TRP A C 1
ATOM 1926 O O . TRP A 1 251 ? -5.824 20.127 10.414 1.00 40.56 251 TRP A O 1
ATOM 1936 N N . ASP A 1 252 ? -7.451 21.653 10.255 1.00 44.88 252 ASP A N 1
ATOM 1937 C CA . ASP A 1 252 ? -6.848 22.416 9.147 1.00 44.88 252 ASP A CA 1
ATOM 1938 C C . ASP A 1 252 ? -6.083 23.670 9.620 1.00 44.88 252 ASP A C 1
ATOM 1940 O O . ASP A 1 252 ? -6.603 24.787 9.595 1.00 44.88 252 ASP A O 1
ATOM 1944 N N . GLN A 1 253 ? -4.792 23.516 9.944 1.00 44.03 253 GLN A N 1
ATOM 1945 C CA . GLN A 1 253 ? -3.853 24.632 10.191 1.00 44.03 253 GLN A CA 1
ATOM 1946 C C . GLN A 1 253 ? -3.410 25.349 8.891 1.00 44.03 253 GLN A C 1
ATOM 1948 O O . GLN A 1 253 ? -2.220 25.570 8.656 1.00 44.03 253 GLN A O 1
ATOM 1953 N N . TYR A 1 254 ? -4.358 25.680 8.012 1.00 50.84 254 TYR A N 1
ATOM 1954 C CA . TYR A 1 254 ? -4.103 26.206 6.665 1.00 50.84 254 TYR A CA 1
ATOM 1955 C C . TYR A 1 254 ? -4.782 27.560 6.410 1.00 50.84 254 TYR A C 1
ATOM 1957 O O . TYR A 1 254 ? -5.769 27.912 7.059 1.00 50.84 254 TYR A O 1
ATOM 1965 N N . GLU A 1 255 ? -4.257 28.316 5.437 1.00 50.34 255 GLU A N 1
ATOM 1966 C CA . GLU A 1 255 ? -4.762 29.642 5.061 1.00 50.34 255 GLU A CA 1
ATOM 1967 C C . GLU A 1 255 ? -6.190 29.537 4.494 1.00 50.34 255 GLU A C 1
ATOM 1969 O O . GLU A 1 255 ? -6.420 29.193 3.332 1.00 50.34 255 GLU A O 1
ATOM 1974 N N . ASN A 1 256 ? -7.172 29.827 5.344 1.00 61.72 256 ASN A N 1
ATOM 1975 C CA . ASN A 1 256 ? -8.587 29.822 4.994 1.00 61.72 256 ASN A CA 1
ATOM 1976 C C . ASN A 1 256 ? -9.053 31.210 4.543 1.00 61.72 256 ASN A C 1
ATOM 1978 O O . ASN A 1 256 ? -8.609 32.239 5.056 1.00 61.72 256 ASN A O 1
ATOM 1982 N N . VAL A 1 257 ? -9.966 31.235 3.572 1.00 62.78 257 VAL A N 1
ATOM 1983 C CA . VAL A 1 257 ? -10.396 32.456 2.888 1.00 62.78 257 VAL A CA 1
ATOM 1984 C C . VAL A 1 257 ? -11.891 32.650 3.072 1.00 62.78 257 VAL A C 1
ATOM 1986 O O . VAL A 1 257 ? -12.686 31.955 2.444 1.00 62.78 257 VAL A O 1
ATOM 1989 N N . ALA A 1 258 ? -12.270 33.565 3.963 1.00 71.81 258 ALA A N 1
ATOM 1990 C CA . ALA A 1 258 ? -13.644 33.728 4.425 1.00 71.81 258 ALA A CA 1
ATOM 1991 C C . ALA A 1 258 ? -14.162 35.160 4.240 1.00 71.81 258 ALA A C 1
ATOM 1993 O O . ALA A 1 258 ? -13.441 36.126 4.487 1.00 71.81 258 ALA A O 1
ATOM 1994 N N . TYR A 1 259 ? -15.433 35.286 3.866 1.00 74.88 259 TYR A N 1
ATOM 1995 C CA . TYR A 1 259 ? -16.175 36.546 3.903 1.00 74.88 259 TYR A CA 1
ATOM 1996 C C . TYR A 1 259 ? -17.630 36.284 4.309 1.00 74.88 259 TYR A C 1
ATOM 1998 O O . TYR A 1 259 ? -18.195 35.251 3.947 1.00 74.88 259 TYR A O 1
ATOM 2006 N N . GLU A 1 260 ? -18.235 37.201 5.061 1.00 79.56 260 GLU A N 1
ATOM 2007 C CA . GLU A 1 260 ? -19.558 37.044 5.672 1.00 79.56 260 GLU A CA 1
ATOM 2008 C C . GLU A 1 260 ? -20.418 38.308 5.558 1.00 79.56 260 GLU A C 1
ATOM 2010 O O . GLU A 1 260 ? -19.904 39.426 5.568 1.00 79.56 260 GLU A O 1
ATOM 2015 N N . MET A 1 261 ? -21.738 38.129 5.459 1.00 74.81 261 MET A N 1
ATOM 2016 C CA . MET A 1 261 ? -22.717 39.215 5.541 1.00 74.81 261 MET A CA 1
ATOM 2017 C C . MET A 1 261 ? -24.112 38.720 5.942 1.00 74.81 261 MET A C 1
ATOM 2019 O O . MET A 1 261 ? -24.509 37.597 5.636 1.00 74.81 261 MET A O 1
ATOM 2023 N N . ASP A 1 262 ? -24.894 39.593 6.568 1.00 81.25 262 ASP A N 1
ATOM 2024 C CA . ASP A 1 262 ? -26.302 39.339 6.882 1.00 81.25 262 ASP A CA 1
ATOM 2025 C C . ASP A 1 262 ? -27.176 39.317 5.615 1.00 81.25 262 ASP A C 1
ATOM 2027 O O . ASP A 1 262 ? -27.003 40.152 4.722 1.00 81.25 262 ASP A O 1
ATOM 2031 N N . ILE A 1 263 ? -28.152 38.400 5.549 1.00 81.44 263 ILE A N 1
ATOM 2032 C CA . ILE A 1 263 ? -29.086 38.284 4.415 1.00 81.44 263 ILE A CA 1
ATOM 2033 C C . ILE A 1 263 ? -30.567 38.305 4.831 1.00 81.44 263 ILE A C 1
ATOM 2035 O O . ILE A 1 263 ? -30.976 37.776 5.871 1.00 81.44 263 ILE A O 1
ATOM 2039 N N . THR A 1 264 ? -31.401 38.921 3.989 1.00 85.12 264 THR A N 1
ATOM 2040 C CA . THR A 1 264 ? -32.856 39.024 4.189 1.00 85.12 264 THR A CA 1
ATOM 2041 C C . THR A 1 264 ? -33.614 37.752 3.807 1.00 85.12 264 THR A C 1
ATOM 2043 O O . THR A 1 264 ? -33.103 36.881 3.099 1.00 85.12 264 THR A O 1
ATOM 2046 N N . GLU A 1 265 ? -34.883 37.662 4.212 1.00 84.88 265 GLU A N 1
ATOM 2047 C CA . GLU A 1 265 ? -35.808 36.588 3.821 1.00 84.88 265 GLU A CA 1
ATOM 2048 C C . GLU A 1 265 ? -35.875 36.429 2.300 1.00 84.88 265 GLU A C 1
ATOM 2050 O O . GLU A 1 265 ? -35.841 35.320 1.767 1.00 84.88 265 GLU A O 1
ATOM 2055 N N . LYS A 1 266 ? -35.917 37.545 1.571 1.00 81.31 266 LYS A N 1
ATOM 2056 C CA . LYS A 1 266 ? -35.928 37.547 0.110 1.00 81.31 266 LYS A CA 1
ATOM 2057 C C . LYS A 1 266 ? -34.612 37.021 -0.474 1.00 81.31 266 LYS A C 1
ATOM 2059 O O . LYS A 1 266 ? -34.661 36.224 -1.408 1.00 81.31 266 LYS A O 1
ATOM 2064 N N . GLN A 1 267 ? -33.459 37.424 0.063 1.00 85.25 267 GLN A N 1
ATOM 2065 C CA . GLN A 1 267 ? -32.148 36.931 -0.383 1.00 85.25 267 GLN A CA 1
ATOM 2066 C C . GLN A 1 267 ? -31.987 35.428 -0.109 1.00 85.25 267 GLN A C 1
ATOM 2068 O O . GLN A 1 267 ? -31.581 34.682 -0.998 1.00 85.25 267 GLN A O 1
ATOM 2073 N N . LEU A 1 268 ? -32.406 34.963 1.072 1.00 88.81 268 LEU A N 1
ATOM 2074 C CA . LEU A 1 268 ? -32.423 33.547 1.447 1.00 88.81 268 LEU A CA 1
ATOM 2075 C C . LEU A 1 268 ? -33.351 32.715 0.541 1.00 88.81 268 LEU A C 1
ATOM 2077 O O . LEU A 1 268 ? -33.019 31.586 0.175 1.00 88.81 268 LEU A O 1
ATOM 2081 N N . ASN A 1 269 ? -34.499 33.264 0.136 1.00 84.75 269 ASN A N 1
ATOM 2082 C CA . ASN A 1 269 ? -35.386 32.630 -0.844 1.00 84.75 269 ASN A CA 1
ATOM 2083 C C . ASN A 1 269 ? -34.754 32.561 -2.248 1.00 84.75 269 ASN A C 1
ATOM 2085 O O . ASN A 1 269 ? -34.884 31.540 -2.924 1.00 84.75 269 ASN A O 1
ATOM 2089 N N . VAL A 1 270 ? -34.035 33.600 -2.692 1.00 81.81 270 VAL A N 1
ATOM 2090 C CA . VAL A 1 270 ? -33.312 33.562 -3.978 1.00 81.81 270 VAL A CA 1
ATOM 2091 C C . VAL A 1 270 ? -32.162 32.546 -3.932 1.00 81.81 270 VAL A C 1
ATOM 2093 O O . VAL A 1 270 ? -32.012 31.774 -4.877 1.00 81.81 270 VAL A O 1
ATOM 2096 N N . MET A 1 271 ? -31.421 32.454 -2.823 1.00 88.19 271 MET A N 1
ATOM 2097 C CA . MET A 1 271 ? -30.390 31.426 -2.623 1.00 88.19 271 MET A CA 1
ATOM 2098 C C . MET A 1 271 ? -30.962 30.008 -2.785 1.00 88.19 271 MET A C 1
ATOM 2100 O O . MET A 1 271 ? -30.441 29.214 -3.567 1.00 88.19 271 MET A O 1
ATOM 2104 N N . GLN A 1 272 ? -32.080 29.707 -2.113 1.00 87.81 272 GLN A N 1
ATOM 2105 C CA . GLN A 1 272 ? -32.794 28.428 -2.244 1.00 87.81 272 GLN A CA 1
ATOM 2106 C C . GLN A 1 272 ? -33.229 28.143 -3.689 1.00 87.81 272 GLN A C 1
ATOM 2108 O O . GLN A 1 272 ? -33.044 27.031 -4.184 1.00 87.81 272 GLN A O 1
ATOM 2113 N N . MET A 1 273 ? -33.753 29.151 -4.399 1.00 81.56 273 MET A N 1
ATOM 2114 C CA . MET A 1 273 ? -34.153 29.008 -5.804 1.00 81.56 273 MET A CA 1
ATOM 2115 C C . MET A 1 273 ? -32.990 28.660 -6.745 1.00 81.56 273 MET A C 1
ATOM 2117 O O . MET A 1 273 ? -33.236 28.008 -7.755 1.00 81.56 273 MET A O 1
ATOM 2121 N N . TYR A 1 274 ? -31.756 29.072 -6.433 1.00 79.25 274 TYR A N 1
ATOM 2122 C CA . TYR A 1 274 ? -30.556 28.736 -7.215 1.00 79.25 274 TYR A CA 1
ATOM 2123 C C . TYR A 1 274 ? -29.878 27.425 -6.786 1.00 79.25 274 TYR A C 1
ATOM 2125 O O . TYR A 1 274 ? -29.114 26.854 -7.564 1.00 79.25 274 TYR A O 1
ATOM 2133 N N . LEU A 1 275 ? -30.156 26.936 -5.574 1.00 82.31 275 LEU A N 1
ATOM 2134 C CA . LEU A 1 275 ? -29.746 25.604 -5.116 1.00 82.31 275 LEU A CA 1
ATOM 2135 C C . LEU A 1 275 ? -30.677 24.494 -5.650 1.00 82.31 275 LEU A C 1
ATOM 2137 O O . LEU A 1 275 ? -30.262 23.342 -5.759 1.00 82.31 275 LEU A O 1
ATOM 2141 N N . GLY A 1 276 ? -31.919 24.818 -6.024 1.00 68.50 276 GLY A N 1
ATOM 2142 C CA . GLY A 1 276 ? -32.785 23.931 -6.810 1.00 68.50 276 GLY A CA 1
ATOM 2143 C C . GLY A 1 276 ? -32.448 23.960 -8.309 1.00 68.50 276 GLY A C 1
ATOM 2144 O O . GLY A 1 276 ? -32.265 25.031 -8.881 1.00 68.50 276 GLY A O 1
ATOM 2145 N N . GLY A 1 277 ? -32.422 22.798 -8.971 1.00 64.19 277 GLY A N 1
ATOM 2146 C CA . GLY A 1 277 ? -32.228 22.684 -10.422 1.00 64.19 277 GLY A CA 1
ATOM 2147 C C . GLY A 1 277 ? -31.184 21.651 -10.857 1.00 64.19 277 GLY A C 1
ATOM 2148 O O . GLY A 1 277 ? -30.132 22.025 -11.369 1.00 64.19 277 GLY A O 1
ATOM 2149 N N . ASN A 1 278 ? -31.485 20.351 -10.735 1.00 61.50 278 ASN A N 1
ATOM 2150 C CA . ASN A 1 278 ? -30.625 19.236 -11.189 1.00 61.50 278 ASN A CA 1
ATOM 2151 C C . ASN A 1 278 ? -29.196 19.244 -10.587 1.00 61.50 278 ASN A C 1
ATOM 2153 O O . ASN A 1 278 ? -28.248 18.737 -11.193 1.00 61.50 278 ASN A O 1
ATOM 2157 N N . LEU A 1 279 ? -29.024 19.793 -9.379 1.00 70.19 279 LEU A N 1
ATOM 2158 C CA . LEU A 1 279 ? -27.742 19.769 -8.658 1.00 70.19 279 LEU A CA 1
ATOM 2159 C C . LEU A 1 279 ? -27.507 18.460 -7.875 1.00 70.19 279 LEU A C 1
ATOM 2161 O O . LEU A 1 279 ? -26.515 18.341 -7.159 1.00 70.19 279 LEU A O 1
ATOM 2165 N N . ASN A 1 280 ? -28.365 17.452 -8.067 1.00 72.38 280 ASN A N 1
ATOM 2166 C CA . ASN A 1 280 ? -28.203 16.075 -7.584 1.00 72.38 280 ASN A CA 1
ATOM 2167 C C . ASN A 1 280 ? -27.228 15.229 -8.432 1.00 72.38 280 ASN A C 1
ATOM 2169 O O . ASN A 1 280 ? -27.275 13.997 -8.376 1.00 72.38 280 ASN A O 1
ATOM 2173 N N . LYS A 1 281 ? -26.397 15.888 -9.253 1.00 79.50 281 LYS A N 1
ATOM 2174 C CA . LYS A 1 281 ? -25.299 15.281 -10.012 1.00 79.50 281 LYS A CA 1
ATOM 2175 C C . LYS A 1 281 ? -24.037 16.139 -9.925 1.00 79.50 281 LYS A C 1
ATOM 2177 O O . LYS A 1 281 ? -24.060 17.323 -10.281 1.00 79.50 281 LYS A O 1
ATOM 2182 N N . PHE A 1 282 ? -22.938 15.526 -9.492 1.00 78.62 282 PHE A N 1
ATOM 2183 C CA . PHE A 1 282 ? -21.613 16.135 -9.385 1.00 78.62 282 PHE A CA 1
ATOM 2184 C C . PHE A 1 282 ? -20.937 16.190 -10.761 1.00 78.62 282 PHE A C 1
ATOM 2186 O O . PHE A 1 282 ? -21.015 15.236 -11.536 1.00 78.62 282 PHE A O 1
ATOM 2193 N N . SER A 1 283 ? -20.268 17.302 -11.073 1.00 76.50 283 SER A N 1
ATOM 2194 C CA . SER A 1 283 ? -19.573 17.511 -12.348 1.00 76.50 283 SER A CA 1
ATOM 2195 C C . SER A 1 283 ? -18.411 18.479 -12.178 1.00 76.50 283 SER A C 1
ATOM 2197 O O . SER A 1 283 ? -18.608 19.587 -11.685 1.00 76.50 283 SER A O 1
ATOM 2199 N N . ILE A 1 284 ? -17.222 18.092 -12.647 1.00 68.69 284 ILE A N 1
ATOM 2200 C CA . ILE A 1 284 ? -15.970 18.839 -12.438 1.00 68.69 284 ILE A CA 1
ATOM 2201 C C . ILE A 1 284 ? -16.089 20.299 -12.918 1.00 68.69 284 ILE A C 1
ATOM 2203 O O . ILE A 1 284 ? -15.664 21.202 -12.200 1.00 68.69 284 ILE A O 1
ATOM 2207 N N . LEU A 1 285 ? -16.725 20.545 -14.075 1.00 64.94 285 LEU A N 1
ATOM 2208 C CA . LEU A 1 285 ? -16.924 21.908 -14.598 1.00 64.94 285 LEU A CA 1
ATOM 2209 C C . LEU A 1 285 ? -18.277 22.529 -14.241 1.00 64.94 285 LEU A C 1
ATOM 2211 O O . LEU A 1 285 ? -18.375 23.735 -14.023 1.00 64.94 285 LEU A O 1
ATOM 2215 N N . LYS A 1 286 ? -19.357 21.739 -14.296 1.00 67.88 286 LYS A N 1
ATOM 2216 C CA . LYS A 1 286 ? -20.719 22.295 -14.286 1.00 67.88 286 LYS A CA 1
ATOM 2217 C C . LYS A 1 286 ? -21.246 22.499 -12.873 1.00 67.88 286 LYS A C 1
ATOM 2219 O O . LYS A 1 286 ? -21.894 23.514 -12.634 1.00 67.88 286 LYS A O 1
ATOM 2224 N N . ASN A 1 287 ? -20.972 21.543 -11.988 1.00 72.19 287 ASN A N 1
ATOM 2225 C CA . ASN A 1 287 ? -21.552 21.390 -10.656 1.00 72.19 287 ASN A CA 1
ATOM 2226 C C . ASN A 1 287 ? -20.467 20.840 -9.704 1.00 72.19 287 ASN A C 1
ATOM 2228 O O . ASN A 1 287 ? -20.479 19.666 -9.323 1.00 72.19 287 ASN A O 1
ATOM 2232 N N . SER A 1 288 ? -19.502 21.695 -9.376 1.00 74.38 288 SER A N 1
ATOM 2233 C CA . SER A 1 288 ? -18.477 21.495 -8.344 1.00 74.38 288 SER A CA 1
ATOM 2234 C C . SER A 1 288 ? -18.747 22.384 -7.123 1.00 74.38 288 SER A C 1
ATOM 2236 O O . SER A 1 288 ? -19.521 23.342 -7.212 1.00 74.38 288 SER A O 1
ATOM 2238 N N . CYS A 1 289 ? -18.076 22.108 -5.998 1.00 73.19 289 CYS A N 1
ATOM 2239 C CA . CYS A 1 289 ? -18.204 22.866 -4.745 1.00 73.19 289 CYS A CA 1
ATOM 2240 C C . CYS A 1 289 ? -18.069 24.387 -4.955 1.00 73.19 289 CYS A C 1
ATOM 2242 O O . CYS A 1 289 ? -19.001 25.124 -4.641 1.00 73.19 289 CYS A O 1
ATOM 2244 N N . ALA A 1 290 ? -16.992 24.835 -5.611 1.00 75.12 290 ALA A N 1
ATOM 2245 C CA . ALA A 1 290 ? -16.782 26.233 -5.985 1.00 75.12 290 ALA A CA 1
ATOM 2246 C C . ALA A 1 290 ? -17.904 26.785 -6.873 1.00 75.12 290 ALA A C 1
ATOM 2248 O O . ALA A 1 290 ? -18.491 27.815 -6.552 1.00 75.12 290 ALA A O 1
ATOM 2249 N N . THR A 1 291 ? -18.255 26.104 -7.969 1.00 75.19 291 THR A N 1
ATOM 2250 C CA . THR A 1 291 ? -19.253 26.646 -8.912 1.00 75.19 291 THR A CA 1
ATOM 2251 C C . THR A 1 291 ? -20.653 26.779 -8.314 1.00 75.19 291 THR A C 1
ATOM 2253 O O . THR A 1 291 ? -21.360 27.717 -8.675 1.00 75.19 291 THR A O 1
ATOM 2256 N N . VAL A 1 292 ? -21.067 25.897 -7.397 1.00 79.81 292 VAL A N 1
ATOM 2257 C CA . VAL A 1 292 ? -22.380 26.010 -6.743 1.00 79.81 292 VAL A CA 1
ATOM 2258 C C . VAL A 1 292 ? -22.351 26.976 -5.563 1.00 79.81 292 VAL A C 1
ATOM 2260 O O . VAL A 1 292 ? -23.264 27.795 -5.469 1.00 79.81 292 VAL A O 1
ATOM 2263 N N . ALA A 1 293 ? -21.301 26.973 -4.733 1.00 82.75 293 ALA A N 1
ATOM 2264 C CA . ALA A 1 293 ? -21.155 27.960 -3.663 1.00 82.75 293 ALA A CA 1
ATOM 2265 C C . ALA A 1 293 ? -21.137 29.392 -4.226 1.00 82.75 293 ALA A C 1
ATOM 2267 O O . ALA A 1 293 ? -21.908 30.234 -3.779 1.00 82.75 293 ALA A O 1
ATOM 2268 N N . LEU A 1 294 ? -20.355 29.651 -5.282 1.00 80.94 294 LEU A N 1
ATOM 2269 C CA . LEU A 1 294 ? -20.287 30.964 -5.937 1.00 80.94 294 LEU A CA 1
ATOM 2270 C C . LEU A 1 294 ? -21.604 31.360 -6.624 1.00 80.94 294 LEU A C 1
ATOM 2272 O O . LEU A 1 294 ? -21.998 32.523 -6.558 1.00 80.94 294 LEU A O 1
ATOM 2276 N N . ARG A 1 295 ? -22.328 30.419 -7.254 1.00 78.56 295 ARG A N 1
ATOM 2277 C CA . ARG A 1 295 ? -23.658 30.705 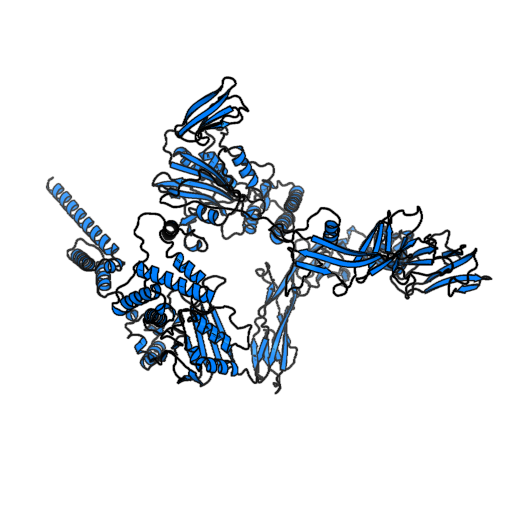-7.829 1.00 78.56 295 ARG A CA 1
ATOM 2278 C C . ARG A 1 295 ? -24.677 31.070 -6.756 1.00 78.56 295 ARG A C 1
ATOM 2280 O O . ARG A 1 295 ? -25.391 32.049 -6.934 1.00 78.56 295 ARG A O 1
ATOM 2287 N N . ALA A 1 296 ? -24.748 30.302 -5.670 1.00 84.19 296 ALA A N 1
ATOM 2288 C CA . ALA A 1 296 ? -25.690 30.552 -4.583 1.00 84.19 296 ALA A CA 1
ATOM 2289 C C . ALA A 1 296 ? -25.326 31.820 -3.785 1.00 84.19 296 ALA A C 1
ATOM 2291 O O . ALA A 1 296 ? -26.226 32.582 -3.437 1.00 84.19 296 ALA A O 1
ATOM 2292 N N . TRP A 1 297 ? -24.030 32.111 -3.604 1.00 86.56 297 TRP A N 1
ATOM 2293 C CA . TRP A 1 297 ? -23.529 33.387 -3.080 1.00 86.56 297 TRP A CA 1
ATOM 2294 C C . TRP A 1 297 ? -23.992 34.563 -3.943 1.00 86.56 297 TRP A C 1
ATOM 2296 O O . TRP A 1 297 ? -24.766 35.397 -3.481 1.00 86.56 297 TRP A O 1
ATOM 2306 N N . ASN A 1 298 ? -23.602 34.594 -5.223 1.00 81.25 298 ASN A N 1
ATOM 2307 C CA . ASN A 1 298 ? -23.963 35.677 -6.142 1.00 81.25 298 ASN A CA 1
ATOM 2308 C C . ASN A 1 298 ? -25.490 35.830 -6.281 1.00 81.25 298 ASN A C 1
ATOM 2310 O O . ASN A 1 298 ? -25.987 36.947 -6.387 1.00 81.25 298 ASN A O 1
ATOM 2314 N N . ALA A 1 299 ? -26.252 34.735 -6.230 1.00 78.44 299 ALA A N 1
ATOM 2315 C CA . ALA A 1 299 ? -27.712 34.777 -6.214 1.00 78.44 299 ALA A CA 1
ATOM 2316 C C . ALA A 1 299 ? -28.281 35.442 -4.945 1.00 78.44 299 ALA A C 1
ATOM 2318 O O . ALA A 1 299 ? -29.231 36.219 -5.038 1.00 78.44 299 ALA A O 1
ATOM 2319 N N . ALA A 1 300 ? -27.704 35.172 -3.771 1.00 81.50 300 ALA A N 1
ATOM 2320 C CA . ALA A 1 300 ? -28.116 35.789 -2.513 1.00 81.50 300 ALA A CA 1
ATOM 2321 C C . ALA A 1 300 ? -27.701 37.270 -2.415 1.00 81.50 300 ALA A C 1
ATOM 2323 O O . ALA A 1 300 ? -28.485 38.095 -1.943 1.00 81.50 300 ALA A O 1
ATOM 2324 N N . VAL A 1 301 ? -26.484 37.622 -2.850 1.00 75.75 301 VAL A N 1
ATOM 2325 C CA . VAL A 1 301 ? -25.858 38.925 -2.539 1.00 75.75 301 VAL A CA 1
ATOM 2326 C C . VAL A 1 301 ? -25.687 39.870 -3.734 1.00 75.75 301 VAL A C 1
ATOM 2328 O O . VAL A 1 301 ? -25.423 41.057 -3.532 1.00 75.75 301 VAL A O 1
ATOM 2331 N N . GLY A 1 302 ? -25.814 39.397 -4.982 1.00 64.12 302 GLY A N 1
ATOM 2332 C CA . GLY A 1 302 ? -25.283 40.142 -6.129 1.00 64.12 302 GLY A CA 1
ATOM 2333 C C . GLY A 1 302 ? -25.783 39.779 -7.526 1.00 64.12 302 GLY A C 1
ATOM 2334 O O . GLY A 1 302 ? -25.047 39.210 -8.325 1.00 64.12 302 GLY A O 1
ATOM 2335 N N . THR A 1 303 ? -27.000 40.222 -7.858 1.00 54.91 303 THR A N 1
ATOM 2336 C CA . THR A 1 303 ? -27.370 40.826 -9.168 1.00 54.91 303 THR A CA 1
ATOM 2337 C C . THR A 1 303 ? -28.794 41.394 -9.062 1.00 54.91 303 THR A C 1
ATOM 2339 O O . THR A 1 303 ? -29.783 40.714 -9.328 1.00 54.91 303 THR A O 1
ATOM 2342 N N . THR A 1 304 ? -28.937 42.645 -8.608 1.00 45.91 304 THR A N 1
ATOM 2343 C CA . THR A 1 304 ? -30.257 43.239 -8.291 1.00 45.91 304 THR A CA 1
ATOM 2344 C C . THR A 1 304 ? -31.080 43.670 -9.509 1.00 45.91 304 THR A C 1
ATOM 2346 O O . THR A 1 304 ? -32.299 43.807 -9.400 1.00 45.91 304 THR A O 1
ATOM 2349 N N . ASP A 1 305 ? -30.436 43.886 -10.654 1.00 43.94 305 ASP A N 1
ATOM 2350 C CA . ASP A 1 305 ? -31.034 44.378 -11.905 1.00 43.94 305 ASP A CA 1
ATOM 2351 C C . ASP A 1 305 ? -30.533 43.655 -13.174 1.00 43.94 305 ASP A C 1
ATOM 2353 O O . ASP A 1 305 ? -31.124 43.820 -14.244 1.00 43.94 305 ASP A O 1
ATOM 2357 N N . GLY A 1 306 ? -29.499 42.819 -13.047 1.00 48.00 306 GLY A N 1
ATOM 2358 C CA . GLY A 1 306 ? -28.867 42.069 -14.135 1.00 48.00 306 GLY A CA 1
ATOM 2359 C C . GLY A 1 306 ? -27.414 42.466 -14.415 1.00 48.00 306 GLY A C 1
ATOM 2360 O O . GLY A 1 306 ? -26.757 41.759 -15.175 1.00 48.00 306 GLY A O 1
ATOM 2361 N N . GLU A 1 307 ? -26.904 43.531 -13.789 1.00 44.72 307 GLU A N 1
ATOM 2362 C CA . GLU A 1 307 ? -25.485 43.905 -13.835 1.00 44.72 307 GLU A CA 1
ATOM 2363 C C . GLU A 1 307 ? -24.740 43.416 -12.566 1.00 44.72 307 GLU A C 1
ATOM 2365 O O . GLU A 1 307 ? -25.359 43.273 -11.502 1.00 44.72 307 GLU A O 1
ATOM 2370 N N . PRO A 1 308 ? -23.420 43.144 -12.630 1.00 53.22 308 PRO A N 1
ATOM 2371 C CA . PRO A 1 308 ? -22.626 42.768 -11.456 1.00 53.22 308 PRO A CA 1
ATOM 2372 C C . PRO A 1 308 ? -22.539 43.898 -10.418 1.00 53.22 308 PRO A C 1
ATOM 2374 O O . PRO A 1 308 ? -22.261 45.045 -10.767 1.00 53.22 308 PRO A O 1
ATOM 2377 N N . ASN A 1 309 ? -22.706 43.572 -9.132 1.00 59.03 309 ASN A N 1
ATOM 2378 C CA . ASN A 1 309 ? -22.408 44.490 -8.025 1.00 59.03 309 ASN A CA 1
ATOM 2379 C C . ASN A 1 309 ? -21.017 44.207 -7.420 1.00 59.03 309 ASN A C 1
ATOM 2381 O O . ASN A 1 309 ? -20.337 43.263 -7.817 1.00 59.03 309 ASN A O 1
ATOM 2385 N N . ALA A 1 310 ? -20.592 45.011 -6.438 1.00 59.53 310 ALA A N 1
ATOM 2386 C CA . ALA A 1 310 ? -19.283 44.860 -5.787 1.00 59.53 310 ALA A CA 1
ATOM 2387 C C . ALA A 1 310 ? -19.064 43.474 -5.140 1.00 59.53 310 ALA A C 1
ATOM 2389 O O . ALA A 1 310 ? -17.940 42.986 -5.096 1.00 59.53 310 ALA A O 1
ATOM 2390 N N . TYR A 1 311 ? -20.142 42.819 -4.698 1.00 64.12 311 TYR A N 1
ATOM 2391 C CA . TYR A 1 311 ? -20.104 41.512 -4.036 1.00 64.12 311 TYR A CA 1
ATOM 2392 C C . TYR A 1 311 ? -20.105 40.316 -5.011 1.00 64.12 311 TYR A C 1
ATOM 2394 O O . TYR A 1 311 ? -20.073 39.165 -4.570 1.00 64.12 311 TYR A O 1
ATOM 2402 N N . TYR A 1 312 ? -20.140 40.570 -6.327 1.00 71.38 312 TYR A N 1
ATOM 2403 C CA . TYR A 1 312 ? -20.175 39.541 -7.368 1.00 71.38 312 TYR A CA 1
ATOM 2404 C C . TYR A 1 312 ? -18.795 38.909 -7.611 1.00 71.38 312 TYR A C 1
ATOM 2406 O O . TYR A 1 312 ? -17.870 39.524 -8.163 1.00 71.38 312 TYR A O 1
ATOM 2414 N N . LEU A 1 313 ? -18.682 37.630 -7.253 1.00 71.75 313 LEU A N 1
ATOM 2415 C CA . LEU A 1 313 ? -17.490 36.816 -7.465 1.00 71.75 313 LEU A CA 1
ATOM 2416 C C . LEU A 1 313 ? -17.535 36.140 -8.842 1.00 71.75 313 LEU A C 1
ATOM 2418 O O . LEU A 1 313 ? -18.453 35.379 -9.154 1.00 71.75 313 LEU A O 1
ATOM 2422 N N . GLU A 1 314 ? -16.528 36.390 -9.677 1.00 64.12 314 GLU A N 1
ATOM 2423 C CA . GLU A 1 314 ? -16.394 35.709 -10.967 1.00 64.12 314 GLU A CA 1
ATOM 2424 C C . GLU A 1 314 ? -15.967 34.247 -10.793 1.00 64.12 314 GLU A C 1
ATOM 2426 O O . GLU A 1 314 ? -15.097 33.920 -9.993 1.00 64.12 314 GLU A O 1
ATOM 2431 N N . SER A 1 315 ? -16.575 33.362 -11.586 1.00 58.25 315 SER A N 1
ATOM 2432 C CA . SER A 1 315 ? -16.270 31.922 -11.617 1.00 58.25 315 SER A CA 1
ATOM 2433 C C . SER A 1 315 ? -15.318 31.534 -12.760 1.00 58.25 315 SER A C 1
ATOM 2435 O O . SER A 1 315 ? -15.176 30.357 -13.084 1.00 58.25 315 SER A O 1
ATOM 2437 N N . THR A 1 316 ? -14.676 32.522 -13.390 1.00 49.59 316 THR A N 1
ATOM 2438 C CA . THR A 1 316 ? -13.877 32.373 -14.613 1.00 49.59 316 THR A CA 1
ATOM 2439 C C . THR A 1 316 ? -12.401 32.685 -14.377 1.00 49.59 316 THR A C 1
ATOM 2441 O O . THR A 1 316 ? -11.991 33.843 -14.434 1.00 49.59 316 THR A O 1
ATOM 2444 N N . GLY A 1 317 ? -11.592 31.641 -14.190 1.00 46.66 317 GLY A N 1
ATOM 2445 C CA . GLY A 1 317 ? -10.188 31.674 -14.613 1.00 46.66 317 GLY A CA 1
ATOM 2446 C C . GLY A 1 317 ? -10.082 31.418 -16.123 1.00 46.66 317 GLY A C 1
ATOM 2447 O O . GLY A 1 317 ? -10.989 30.828 -16.712 1.00 46.66 317 GLY A O 1
ATOM 2448 N N . GLU A 1 318 ? -8.992 31.846 -16.764 1.00 35.81 318 GLU A N 1
ATOM 2449 C CA . GLU A 1 318 ? -8.748 31.524 -18.178 1.00 35.81 318 GLU A CA 1
ATOM 2450 C C . GLU A 1 318 ? -8.208 30.090 -18.350 1.00 35.81 318 GLU A C 1
ATOM 2452 O O . GLU A 1 318 ? -7.409 29.604 -17.551 1.00 35.81 318 GLU A O 1
ATOM 2457 N N . GLY A 1 319 ? -8.634 29.409 -19.419 1.00 41.91 319 GLY A N 1
ATOM 2458 C CA . GLY A 1 319 ? -8.309 28.001 -19.686 1.00 41.91 319 GLY A CA 1
ATOM 2459 C C . GLY A 1 319 ? -9.369 27.021 -19.167 1.00 41.91 319 GLY A C 1
ATOM 2460 O O . GLY A 1 319 ? -10.451 27.415 -18.742 1.00 41.91 319 GLY A O 1
ATOM 2461 N N . ILE A 1 320 ? -9.077 25.716 -19.207 1.00 33.59 320 ILE A N 1
ATOM 2462 C CA . ILE A 1 320 ? -10.000 24.647 -18.772 1.00 33.59 320 ILE A CA 1
ATOM 2463 C C . ILE A 1 320 ? -10.055 24.495 -17.237 1.00 33.59 320 ILE A C 1
ATOM 2465 O O . ILE A 1 320 ? -10.074 23.384 -16.729 1.00 33.59 320 ILE A O 1
ATOM 2469 N N . PHE A 1 321 ? -10.062 25.606 -16.493 1.00 47.84 321 PHE A N 1
ATOM 2470 C CA . PHE A 1 321 ? -10.045 25.735 -15.020 1.00 47.84 321 PHE A CA 1
ATOM 2471 C C . PHE A 1 321 ? -8.706 25.795 -14.234 1.00 47.84 321 PHE A C 1
ATOM 2473 O O . PHE A 1 321 ? -8.766 26.060 -13.047 1.00 47.84 321 PHE A O 1
ATOM 2480 N N . ALA A 1 322 ? -7.477 25.685 -14.746 1.00 47.31 322 ALA A N 1
ATOM 2481 C CA . ALA A 1 322 ? -6.976 24.715 -15.707 1.00 47.31 322 ALA A CA 1
ATOM 2482 C C . ALA A 1 322 ? -6.905 23.326 -15.034 1.00 47.31 322 ALA A C 1
ATOM 2484 O O . ALA A 1 322 ? -5.899 22.918 -14.466 1.00 47.31 322 ALA A O 1
ATOM 2485 N N . LEU A 1 323 ? -8.023 22.612 -15.127 1.00 43.94 323 LEU A N 1
ATOM 2486 C CA . LEU A 1 323 ? -8.280 21.198 -14.859 1.00 43.94 323 LEU A CA 1
ATOM 2487 C C . LEU A 1 323 ? -8.179 20.667 -13.416 1.00 43.94 323 LEU A C 1
ATOM 2489 O O . LEU A 1 323 ? -8.884 19.698 -13.143 1.00 43.94 323 LEU A O 1
ATOM 2493 N N . VAL A 1 324 ? -7.423 21.280 -12.492 1.00 46.38 324 VAL A N 1
ATOM 2494 C CA . VAL A 1 324 ? -7.444 20.891 -11.052 1.00 46.38 324 VAL A CA 1
ATOM 2495 C C . VAL A 1 324 ? -7.296 22.023 -10.013 1.00 46.38 324 VAL A C 1
ATOM 2497 O O . VAL A 1 324 ? -7.572 21.775 -8.844 1.00 46.38 324 VAL A O 1
ATOM 2500 N N . ASP A 1 325 ? -6.897 23.251 -10.363 1.00 45.41 325 ASP A N 1
ATOM 2501 C CA . ASP A 1 325 ? -6.616 24.303 -9.357 1.00 45.41 325 ASP A CA 1
ATOM 2502 C C . ASP A 1 325 ? -7.797 25.276 -9.155 1.00 45.41 325 ASP A C 1
ATOM 2504 O O . ASP A 1 325 ? -8.001 26.211 -9.930 1.00 45.41 325 ASP A O 1
ATOM 2508 N N . ALA A 1 326 ? -8.594 25.039 -8.107 1.00 52.22 326 ALA A N 1
ATOM 2509 C CA . ALA A 1 326 ? -9.823 25.785 -7.810 1.00 52.22 326 ALA A CA 1
ATOM 2510 C C . ALA A 1 326 ? -9.979 26.385 -6.387 1.00 52.22 326 ALA A C 1
ATOM 2512 O O . ALA A 1 326 ? -11.102 26.771 -6.050 1.00 52.22 326 ALA A O 1
ATOM 2513 N N . PRO A 1 327 ? -8.923 26.542 -5.557 1.00 59.28 327 PRO A N 1
ATOM 2514 C CA . PRO A 1 327 ? -8.992 27.468 -4.428 1.00 59.28 327 PRO A CA 1
ATOM 2515 C C . PRO A 1 327 ? -8.124 28.734 -4.594 1.00 59.28 327 PRO A C 1
ATOM 2517 O O . PRO A 1 327 ? -8.490 29.757 -4.019 1.00 59.28 327 PRO A O 1
ATOM 2520 N N . LYS A 1 328 ? -7.054 28.754 -5.416 1.00 57.38 328 LYS A N 1
ATOM 2521 C CA . LYS A 1 328 ? -6.196 29.959 -5.573 1.00 57.38 328 LYS A CA 1
ATOM 2522 C C . LYS A 1 328 ? -6.925 31.125 -6.249 1.00 57.38 328 LYS A C 1
ATOM 2524 O O . LYS A 1 328 ? -6.938 32.240 -5.743 1.00 57.38 328 LYS A O 1
ATOM 2529 N N . THR A 1 329 ? -7.572 30.861 -7.381 1.00 63.47 329 THR A N 1
ATOM 2530 C CA . THR A 1 329 ? -8.295 31.873 -8.172 1.00 63.47 329 THR A CA 1
ATOM 2531 C C . THR A 1 329 ? -9.555 32.374 -7.465 1.00 63.47 329 THR A C 1
ATOM 2533 O O . THR A 1 329 ? -9.864 33.561 -7.528 1.00 63.47 329 THR A O 1
ATOM 2536 N N . VAL A 1 330 ? -10.250 31.491 -6.738 1.00 65.75 330 VAL A N 1
ATOM 2537 C CA . VAL A 1 330 ? -11.414 31.848 -5.912 1.00 65.75 330 VAL A CA 1
ATOM 2538 C C . VAL A 1 330 ? -10.985 32.695 -4.713 1.00 65.75 330 VAL A C 1
ATOM 2540 O O . VAL A 1 330 ? -11.605 33.727 -4.461 1.00 65.75 330 VAL A O 1
ATOM 2543 N N . ARG A 1 331 ? -9.887 32.325 -4.033 1.00 66.94 331 ARG A N 1
ATOM 2544 C CA . ARG A 1 331 ? -9.250 33.161 -3.006 1.00 66.94 331 ARG A CA 1
ATOM 2545 C C . ARG A 1 331 ? -8.939 34.540 -3.551 1.00 66.94 331 ARG A C 1
ATOM 2547 O O . ARG A 1 331 ? -9.402 35.526 -2.997 1.00 66.94 331 ARG A O 1
ATOM 2554 N N . ASP A 1 332 ? -8.163 34.607 -4.627 1.00 68.75 332 ASP A N 1
ATOM 2555 C CA . ASP A 1 332 ? -7.698 35.874 -5.178 1.00 68.75 332 ASP A CA 1
ATOM 2556 C C . ASP A 1 332 ? -8.901 36.723 -5.654 1.00 68.75 332 ASP A C 1
ATOM 2558 O O . ASP A 1 332 ? -8.885 37.944 -5.524 1.00 68.75 332 ASP A O 1
ATOM 2562 N N . GLY A 1 333 ? -9.996 36.101 -6.109 1.00 68.12 333 GLY A N 1
ATOM 2563 C CA . GLY A 1 333 ? -11.274 36.769 -6.382 1.00 68.12 333 GLY A CA 1
ATOM 2564 C C . GLY A 1 333 ? -11.952 37.366 -5.140 1.00 68.12 333 GLY A C 1
ATOM 2565 O O . GLY A 1 333 ? -12.390 38.514 -5.193 1.00 68.12 333 GLY A O 1
ATOM 2566 N N . ILE A 1 334 ? -12.002 36.628 -4.024 1.00 68.44 334 ILE A N 1
ATOM 2567 C CA . ILE A 1 334 ? -12.506 37.112 -2.725 1.00 68.44 334 ILE A CA 1
ATOM 2568 C C . ILE A 1 334 ? -11.626 38.266 -2.221 1.00 68.44 334 ILE A C 1
ATOM 2570 O O . ILE A 1 334 ? -12.128 39.367 -2.012 1.00 68.44 334 ILE A O 1
ATOM 2574 N N . VAL A 1 335 ? -10.309 38.053 -2.132 1.00 66.50 335 VAL A N 1
ATOM 2575 C CA . VAL A 1 335 ? -9.304 39.033 -1.676 1.00 66.50 335 VAL A CA 1
ATOM 2576 C C . VAL A 1 335 ? -9.397 40.358 -2.442 1.00 66.50 335 VAL A C 1
ATOM 2578 O O . VAL A 1 335 ? -9.316 41.423 -1.837 1.00 66.50 335 VAL A O 1
ATOM 2581 N N . ASN A 1 336 ? -9.576 40.310 -3.767 1.00 67.31 336 ASN A N 1
ATOM 2582 C CA . ASN A 1 336 ? -9.589 41.507 -4.614 1.00 67.31 336 ASN A CA 1
ATOM 2583 C C . ASN A 1 336 ? -10.954 42.223 -4.698 1.00 67.31 336 ASN A C 1
ATOM 2585 O O . ASN A 1 336 ? -11.004 43.321 -5.252 1.00 67.31 336 ASN A O 1
ATOM 2589 N N . ARG A 1 337 ? -12.059 41.628 -4.218 1.00 66.50 337 ARG A N 1
ATOM 2590 C CA . ARG A 1 337 ? -13.421 42.204 -4.351 1.00 66.50 337 ARG A CA 1
ATOM 2591 C C . ARG A 1 337 ? -14.166 42.410 -3.036 1.00 66.50 337 ARG A C 1
ATOM 2593 O O . ARG A 1 337 ? -15.035 43.273 -2.976 1.00 66.50 337 ARG A O 1
ATOM 2600 N N . LEU A 1 338 ? -13.838 41.646 -1.997 1.00 64.94 338 LEU A N 1
ATOM 2601 C CA . LEU A 1 338 ? -14.561 41.611 -0.727 1.00 64.94 338 LEU A CA 1
ATOM 2602 C C . LEU A 1 338 ? -13.668 42.156 0.408 1.00 64.94 338 LEU A C 1
ATOM 2604 O O . LEU A 1 338 ? -12.964 41.386 1.065 1.00 64.94 338 LEU A O 1
ATOM 2608 N N . PRO A 1 339 ? -13.645 43.486 0.641 1.00 54.03 339 PRO A N 1
ATOM 2609 C CA . PRO A 1 339 ? -12.851 44.080 1.714 1.00 54.03 339 PRO A CA 1
ATOM 2610 C C . PRO A 1 339 ? -13.389 43.661 3.091 1.00 54.03 339 PRO A C 1
ATOM 2612 O O . PRO A 1 339 ? -14.590 43.747 3.347 1.00 54.03 339 PRO A O 1
ATOM 2615 N N . GLY A 1 340 ? -12.483 43.244 3.981 1.00 51.38 340 GLY A N 1
ATOM 2616 C CA . GLY A 1 340 ? -12.812 42.649 5.288 1.00 51.38 340 GLY A CA 1
ATOM 2617 C C . GLY A 1 340 ? -12.394 41.179 5.428 1.00 51.38 340 GLY A C 1
ATOM 2618 O O . GLY A 1 340 ? -13.088 40.411 6.083 1.00 51.38 340 GLY A O 1
ATOM 2619 N N . TYR A 1 341 ? -11.299 40.772 4.777 1.00 49.97 341 TYR A N 1
ATOM 2620 C CA . TYR A 1 341 ? -10.836 39.384 4.741 1.00 49.97 341 TYR A CA 1
ATOM 2621 C C . TYR A 1 341 ? -9.800 39.052 5.845 1.00 49.97 341 TYR A C 1
ATOM 2623 O O . TYR A 1 341 ? -8.833 39.786 6.046 1.00 49.97 341 TYR A O 1
ATOM 2631 N N . TYR A 1 342 ? -9.992 37.903 6.504 1.00 51.66 342 TYR A N 1
ATOM 2632 C CA . TYR A 1 342 ? -9.163 37.321 7.566 1.00 51.66 342 TYR A CA 1
ATOM 2633 C C . TYR A 1 342 ? -8.136 36.283 7.057 1.00 51.66 342 TYR A C 1
ATOM 2635 O O . TYR A 1 342 ? -8.446 35.097 6.930 1.00 51.66 342 TYR A O 1
ATOM 2643 N N . LEU A 1 343 ? -6.891 36.707 6.810 1.00 42.00 343 LEU A N 1
ATOM 2644 C CA . LEU A 1 343 ? -5.751 35.803 6.574 1.00 42.00 343 LEU A CA 1
ATOM 2645 C C . LEU A 1 343 ? -5.311 35.126 7.886 1.00 42.00 343 LEU A C 1
ATOM 2647 O O . LEU A 1 343 ? -4.492 35.679 8.623 1.00 42.00 343 LEU A O 1
ATOM 2651 N N . ASN A 1 344 ? -5.817 33.921 8.174 1.00 44.69 344 ASN A N 1
ATOM 2652 C CA . ASN A 1 344 ? -5.297 33.102 9.276 1.00 44.69 344 ASN A CA 1
ATOM 2653 C C . ASN A 1 344 ? -3.973 32.427 8.867 1.00 44.69 344 ASN A C 1
ATOM 2655 O O . ASN A 1 344 ? -3.928 31.249 8.508 1.00 44.69 344 ASN A O 1
ATOM 2659 N N . ASN A 1 345 ? -2.897 33.214 8.870 1.00 35.75 345 ASN A N 1
ATOM 2660 C CA . ASN A 1 345 ? -1.559 32.763 8.504 1.00 35.75 345 ASN A CA 1
ATOM 2661 C C . ASN A 1 345 ? -0.847 32.154 9.717 1.00 35.75 345 ASN A C 1
ATOM 2663 O O . ASN A 1 345 ? -0.768 32.775 10.777 1.00 35.75 345 ASN A O 1
ATOM 2667 N N . ALA A 1 346 ? -0.229 30.984 9.536 1.00 36.94 346 ALA A N 1
ATOM 2668 C CA . ALA A 1 346 ? 0.418 30.246 10.623 1.00 36.94 346 ALA A CA 1
ATOM 2669 C C . ALA A 1 346 ? 1.543 31.023 11.348 1.00 36.94 346 ALA A C 1
ATOM 2671 O O . ALA A 1 346 ? 1.847 30.715 12.496 1.00 36.94 346 ALA A O 1
ATOM 2672 N N . GLU A 1 347 ? 2.152 32.047 10.734 1.00 33.47 347 GLU A N 1
ATOM 2673 C CA . GLU A 1 347 ? 3.199 32.882 11.352 1.00 33.47 347 GLU A CA 1
ATOM 2674 C C . GLU A 1 347 ? 2.647 34.037 12.227 1.00 33.47 347 GLU A C 1
ATOM 2676 O O . GLU A 1 347 ? 2.974 35.206 12.038 1.00 33.47 347 GLU A O 1
ATOM 2681 N N . GLY A 1 348 ? 1.876 33.687 13.264 1.00 45.44 348 GLY A N 1
ATOM 2682 C CA . GLY A 1 348 ? 1.907 34.389 14.560 1.00 45.44 348 GLY A CA 1
ATOM 2683 C C . GLY A 1 348 ? 1.384 35.832 14.632 1.00 45.44 348 GLY A C 1
ATOM 2684 O O . GLY A 1 348 ? 1.922 36.625 15.408 1.00 45.44 348 GLY A O 1
ATOM 2685 N N . VAL A 1 349 ? 0.339 36.183 13.879 1.00 34.25 349 VAL A N 1
ATOM 2686 C CA . VAL A 1 349 ? -0.399 37.444 14.087 1.00 34.25 349 VAL A CA 1
ATOM 2687 C C . VAL A 1 349 ? -1.415 37.264 15.220 1.00 34.25 349 VAL A C 1
ATOM 2689 O O . VAL A 1 349 ? -2.197 36.319 15.205 1.00 34.25 349 VAL A O 1
ATOM 2692 N N . ALA A 1 350 ? -1.421 38.176 16.194 1.00 34.50 350 ALA A N 1
ATOM 2693 C CA . ALA A 1 350 ? -2.485 38.268 17.192 1.00 34.50 350 ALA A CA 1
ATOM 2694 C C . ALA A 1 350 ? -3.553 39.261 16.714 1.00 34.50 350 ALA A C 1
ATOM 2696 O O . ALA A 1 350 ? -3.228 40.420 16.436 1.00 34.50 350 ALA A O 1
ATOM 2697 N N . GLU A 1 351 ? -4.812 38.831 16.637 1.00 33.47 351 GLU A N 1
ATOM 2698 C CA . GLU A 1 351 ? -5.926 39.742 16.367 1.00 33.47 351 GLU A CA 1
ATOM 2699 C C . GLU A 1 351 ? -6.210 40.650 17.578 1.00 33.47 351 GLU A C 1
ATOM 2701 O O . GLU A 1 351 ? -6.290 40.148 18.700 1.00 33.47 351 GLU A O 1
ATOM 2706 N N . PRO A 1 352 ? -6.384 41.974 17.389 1.00 32.66 352 PRO A N 1
ATOM 2707 C CA . PRO A 1 352 ? -6.731 42.877 18.490 1.00 32.66 352 PRO A CA 1
ATOM 2708 C C . PRO A 1 352 ? -8.188 42.780 18.966 1.00 32.66 352 PRO A C 1
ATOM 2710 O O . PRO A 1 352 ? -8.455 43.119 20.116 1.00 32.66 352 PRO A O 1
ATOM 2713 N N . ASP A 1 353 ? -9.107 42.349 18.093 1.00 35.44 353 ASP A N 1
ATOM 2714 C CA . ASP A 1 353 ? -10.564 42.471 18.280 1.00 35.44 353 ASP A CA 1
ATOM 2715 C C . ASP A 1 353 ? -11.347 41.184 17.915 1.00 35.44 353 ASP A C 1
ATOM 2717 O O . ASP A 1 353 ? -12.562 41.229 17.706 1.00 35.44 353 ASP A O 1
ATOM 2721 N N . ALA A 1 354 ? -10.679 40.022 17.862 1.00 32.84 354 ALA A N 1
ATOM 2722 C CA . ALA A 1 354 ? -11.369 38.729 17.832 1.00 32.84 354 ALA A CA 1
ATOM 2723 C C . ALA A 1 354 ? -12.174 38.563 19.137 1.00 32.84 354 ALA A C 1
ATOM 2725 O O . ALA A 1 354 ? -11.634 38.709 20.235 1.00 32.84 354 ALA A O 1
ATOM 2726 N N . GLY A 1 355 ? -13.486 38.367 18.996 1.00 30.98 355 GLY A N 1
ATOM 2727 C CA . GLY A 1 355 ? -14.466 38.667 20.040 1.00 30.98 355 GLY A CA 1
ATOM 2728 C C . GLY A 1 355 ? -14.527 37.709 21.234 1.00 30.98 355 GLY A C 1
ATOM 2729 O O . GLY A 1 355 ? -13.857 36.684 21.299 1.00 30.98 355 GLY A O 1
ATOM 2730 N N . PHE A 1 356 ? -15.389 38.083 22.183 1.00 30.27 356 PHE A N 1
ATOM 2731 C CA . PHE A 1 356 ? -15.748 37.288 23.359 1.00 30.27 356 PHE A CA 1
ATOM 2732 C C . PHE A 1 356 ? -16.241 35.885 22.971 1.00 30.27 356 PHE A C 1
ATOM 2734 O O . PHE A 1 356 ? -17.045 35.742 22.052 1.00 30.27 356 PHE A O 1
ATOM 2741 N N . GLN A 1 357 ? -15.831 34.889 23.754 1.00 35.19 357 GLN A N 1
ATOM 2742 C CA . GLN A 1 357 ? -16.562 33.634 23.914 1.00 35.19 357 GLN A CA 1
ATOM 2743 C C . GLN A 1 357 ? -17.944 33.973 24.505 1.00 35.19 357 GLN A C 1
ATOM 2745 O O . GLN A 1 357 ? -18.003 34.699 25.500 1.00 35.19 357 GLN A O 1
ATOM 2750 N N . ASP A 1 358 ? -19.037 33.513 23.894 1.00 39.97 358 ASP A N 1
ATOM 2751 C CA . ASP A 1 358 ? -20.376 33.592 24.494 1.00 39.97 358 ASP A CA 1
ATOM 2752 C C . ASP A 1 358 ? -20.761 32.270 25.174 1.00 39.97 358 ASP A C 1
ATOM 2754 O O . ASP A 1 358 ? -20.011 31.291 25.129 1.00 39.97 358 ASP A O 1
ATOM 2758 N N . ASP A 1 359 ? -21.942 32.256 25.791 1.00 31.50 359 ASP A N 1
ATOM 2759 C CA . ASP A 1 359 ? -22.563 31.151 26.528 1.00 31.50 359 ASP A CA 1
ATOM 2760 C C . ASP A 1 359 ? -22.712 29.838 25.702 1.00 31.50 359 ASP A C 1
ATOM 2762 O O . ASP A 1 359 ? -23.189 28.835 26.232 1.00 31.50 359 ASP A O 1
ATOM 2766 N N . THR A 1 360 ? -22.334 29.829 24.412 1.00 36.84 360 THR A N 1
ATOM 2767 C CA . THR A 1 360 ? -22.338 28.670 23.491 1.00 36.84 360 THR A CA 1
ATOM 2768 C C . THR A 1 360 ? -20.948 28.240 22.983 1.00 36.84 360 THR A C 1
ATOM 2770 O O . THR A 1 360 ? -20.837 27.221 22.307 1.00 36.84 360 THR A O 1
ATOM 2773 N N . GLY A 1 361 ? -19.886 28.975 23.341 1.00 34.97 361 GLY A N 1
ATOM 2774 C CA . GLY A 1 361 ? -18.506 28.481 23.459 1.00 34.97 361 GLY A CA 1
ATOM 2775 C C . GLY A 1 361 ? -17.736 28.014 22.206 1.00 34.97 361 GLY A C 1
ATOM 2776 O O . GLY A 1 361 ? -17.390 26.842 22.108 1.00 34.97 361 GLY A O 1
ATOM 2777 N N . TRP A 1 362 ? -17.309 28.930 21.324 1.00 32.75 362 TRP A N 1
ATOM 2778 C CA . TRP A 1 362 ? -16.329 28.644 20.247 1.00 32.75 362 TRP A CA 1
ATOM 2779 C C . TRP A 1 362 ? -15.304 29.776 20.039 1.00 32.75 362 TRP A C 1
ATOM 2781 O O . TRP A 1 362 ? -15.703 30.935 20.079 1.00 32.75 362 TRP A O 1
ATOM 2791 N N . VAL A 1 363 ? -14.023 29.448 19.754 1.00 31.86 363 VAL A N 1
ATOM 2792 C CA . VAL A 1 363 ? -12.976 30.248 19.036 1.00 31.86 363 VAL A CA 1
ATOM 2793 C C . VAL A 1 363 ? -11.642 29.446 18.955 1.00 31.86 363 VAL A C 1
ATOM 2795 O O . VAL A 1 363 ? -11.427 28.544 19.758 1.00 31.86 363 VAL A O 1
ATOM 2798 N N . TYR A 1 364 ? -10.753 29.731 17.981 1.00 32.66 364 TYR A N 1
ATOM 2799 C CA . TYR A 1 364 ? -9.600 28.879 17.575 1.00 32.66 364 TYR A CA 1
ATOM 2800 C C . TYR A 1 364 ? -8.197 29.567 17.609 1.00 32.66 364 TYR A C 1
ATOM 2802 O O . TYR A 1 364 ? -8.099 30.757 17.900 1.00 32.66 364 TYR A O 1
ATOM 2810 N N . VAL A 1 365 ? -7.093 28.820 17.355 1.00 27.53 365 VAL A N 1
ATOM 2811 C CA . VAL A 1 365 ? -5.678 29.172 17.715 1.00 27.53 365 VAL A CA 1
ATOM 2812 C C . VAL A 1 365 ? -4.618 28.777 16.629 1.00 27.53 365 VAL A C 1
ATOM 2814 O O . VAL A 1 365 ? -4.940 28.036 15.706 1.00 27.53 365 VAL A O 1
ATOM 2817 N N . SER A 1 366 ? -3.355 29.257 16.720 1.00 34.00 366 SER A N 1
ATOM 2818 C CA . SER A 1 366 ? -2.192 29.046 15.792 1.00 34.00 366 SER A CA 1
ATOM 2819 C C . SER A 1 366 ? -0.931 28.432 16.510 1.00 34.00 366 SER A C 1
ATOM 2821 O O . SER A 1 366 ? -1.103 27.935 17.620 1.00 34.00 366 SER A O 1
ATOM 2823 N N . ALA A 1 367 ? 0.342 28.314 16.044 1.00 29.97 367 ALA A N 1
ATOM 2824 C CA . ALA A 1 367 ? 1.215 29.098 15.125 1.00 29.97 367 ALA A CA 1
ATOM 2825 C C . ALA A 1 367 ? 2.466 28.267 14.563 1.00 29.97 367 ALA A C 1
ATOM 2827 O O . ALA A 1 367 ? 2.266 27.072 14.359 1.00 29.97 367 ALA A O 1
ATOM 2828 N N . PRO A 1 368 ? 3.711 28.767 14.245 1.00 33.78 368 PRO A N 1
ATOM 2829 C CA . PRO A 1 368 ? 4.602 28.187 13.187 1.00 33.78 368 PRO A CA 1
ATOM 2830 C C . PRO A 1 368 ? 5.934 27.466 13.590 1.00 33.78 368 PRO A C 1
ATOM 2832 O O . PRO A 1 368 ? 6.341 27.464 14.750 1.00 33.78 368 PRO A O 1
ATOM 2835 N N . GLU A 1 369 ? 6.700 26.976 12.585 1.00 32.47 369 GLU A N 1
ATOM 2836 C CA . GLU A 1 369 ? 8.020 26.294 12.697 1.00 32.47 369 GLU A CA 1
ATOM 2837 C C . GLU A 1 369 ? 9.009 26.597 11.521 1.00 32.47 369 GLU A C 1
ATOM 2839 O O . GLU A 1 369 ? 8.619 26.406 10.373 1.00 32.47 369 GLU A O 1
ATOM 2844 N N . LYS A 1 370 ? 10.292 26.983 11.772 1.00 38.59 370 LYS A N 1
ATOM 2845 C CA . LYS A 1 370 ? 11.460 26.885 10.824 1.00 38.59 370 LYS A CA 1
ATOM 2846 C C . LYS A 1 370 ? 12.869 27.048 11.474 1.00 38.59 370 LYS A C 1
ATOM 2848 O O . LYS A 1 370 ? 13.264 28.180 11.734 1.00 38.59 370 LYS A O 1
ATOM 2853 N N . VAL A 1 371 ? 13.696 25.988 11.585 1.00 31.14 371 VAL A N 1
ATOM 2854 C CA . VAL A 1 371 ? 15.200 26.011 11.526 1.00 31.14 371 VAL A CA 1
ATOM 2855 C C . VAL A 1 371 ? 15.714 24.612 11.108 1.00 31.14 371 VAL A C 1
ATOM 2857 O O . VAL A 1 371 ? 15.133 23.620 11.532 1.00 31.14 371 VAL A O 1
ATOM 2860 N N . SER A 1 372 ? 16.811 24.497 10.338 1.00 39.59 372 SER A N 1
ATOM 2861 C CA . SER A 1 372 ? 17.419 23.202 9.940 1.00 39.59 372 SER A CA 1
ATOM 2862 C C . SER A 1 372 ? 18.846 23.002 10.510 1.00 39.59 372 SER A C 1
ATOM 2864 O O . SER A 1 372 ? 19.649 23.933 10.406 1.00 39.59 372 SER A O 1
ATOM 2866 N N . PRO A 1 373 ? 19.192 21.843 11.122 1.00 36.69 373 PRO A N 1
ATOM 2867 C CA . PRO A 1 373 ? 20.455 21.651 11.851 1.00 36.69 373 PRO A CA 1
ATOM 2868 C C . PRO A 1 373 ? 21.560 20.881 11.093 1.00 36.69 373 PRO A C 1
ATOM 2870 O O . PRO A 1 373 ? 21.298 19.961 10.319 1.00 36.69 373 PRO A O 1
ATOM 2873 N N . VAL A 1 374 ? 22.824 21.168 11.431 1.00 43.56 374 VAL A N 1
ATOM 2874 C CA . VAL A 1 374 ? 23.984 20.307 11.115 1.00 43.56 374 VAL A CA 1
ATOM 2875 C C . VAL A 1 374 ? 24.153 19.263 12.225 1.00 43.56 374 VAL A C 1
ATOM 2877 O O . VAL A 1 374 ? 24.170 19.608 13.406 1.00 43.56 374 VAL A O 1
ATOM 2880 N N . ALA A 1 375 ? 24.277 17.984 11.864 1.00 40.16 375 ALA A N 1
ATOM 2881 C CA . ALA A 1 375 ? 24.314 16.885 12.830 1.00 40.16 375 ALA A CA 1
ATOM 2882 C C . ALA A 1 375 ? 25.734 16.587 13.353 1.00 40.16 375 ALA A C 1
ATOM 2884 O O . ALA A 1 375 ? 26.596 16.123 12.607 1.00 40.16 375 ALA A O 1
ATOM 2885 N N . TYR A 1 376 ? 25.934 16.761 14.661 1.00 46.69 376 TYR A N 1
ATOM 2886 C CA . TYR A 1 376 ? 27.099 16.280 15.414 1.00 46.69 376 TYR A CA 1
ATOM 2887 C C . TYR A 1 376 ? 26.658 15.253 16.462 1.00 46.69 376 TYR A C 1
ATOM 2889 O O . TYR A 1 376 ? 25.571 15.382 17.024 1.00 46.69 376 TYR A O 1
ATOM 2897 N N . HIS A 1 377 ? 27.511 14.274 16.780 1.00 41.72 377 HIS A N 1
ATOM 2898 C CA . HIS A 1 377 ? 27.246 13.306 17.849 1.00 41.72 377 HIS A CA 1
ATOM 2899 C C . HIS A 1 377 ? 28.325 13.364 18.937 1.00 41.72 377 HIS A C 1
ATOM 2901 O O . HIS A 1 377 ? 29.499 13.080 18.687 1.00 41.72 377 HIS A O 1
ATOM 2907 N N . PHE A 1 378 ? 27.902 13.701 20.158 1.00 36.84 378 PHE A N 1
ATOM 2908 C CA . PHE A 1 378 ? 28.706 13.588 21.375 1.00 36.84 378 PHE A CA 1
ATOM 2909 C C . PHE A 1 378 ? 28.399 12.256 22.068 1.00 36.84 378 PHE A C 1
ATOM 2911 O O . PHE A 1 378 ? 27.250 11.987 22.413 1.00 36.84 378 PHE A O 1
ATOM 2918 N N . ALA A 1 379 ? 29.429 11.447 22.311 1.00 37.62 379 ALA A N 1
ATOM 2919 C CA . ALA A 1 379 ? 29.360 10.262 23.165 1.00 37.62 379 ALA A CA 1
ATOM 2920 C C . ALA A 1 379 ? 30.695 10.089 23.905 1.00 37.62 379 ALA A C 1
ATOM 2922 O O . ALA A 1 379 ? 31.755 10.352 23.341 1.00 37.62 379 ALA A O 1
ATOM 2923 N N . ASP A 1 380 ? 30.651 9.681 25.175 1.00 38.91 380 ASP A N 1
ATOM 2924 C CA . ASP A 1 380 ? 31.813 9.284 25.993 1.00 38.91 380 ASP A CA 1
ATOM 2925 C C . ASP A 1 380 ? 33.017 10.255 25.998 1.00 38.91 380 ASP A C 1
ATOM 2927 O O . ASP A 1 380 ? 34.171 9.850 26.150 1.00 38.91 380 ASP A O 1
ATOM 2931 N N . GLY A 1 381 ? 32.762 11.557 25.824 1.00 40.44 381 GLY A N 1
ATOM 2932 C CA . GLY A 1 381 ? 33.804 12.589 25.751 1.00 40.44 381 GLY A CA 1
ATOM 2933 C C . GLY A 1 381 ? 34.641 12.567 24.464 1.00 40.44 381 GLY A C 1
ATOM 2934 O O . GLY A 1 381 ? 35.670 13.236 24.404 1.00 40.44 381 GLY A O 1
ATOM 2935 N N . LYS A 1 382 ? 34.216 11.822 23.437 1.00 39.44 382 LYS A N 1
ATOM 2936 C CA . LYS A 1 382 ? 34.825 11.809 22.104 1.00 39.44 382 LYS A CA 1
ATOM 2937 C C . LYS A 1 382 ? 33.962 12.582 21.111 1.00 39.44 382 LYS A C 1
ATOM 2939 O O . LYS A 1 382 ? 32.746 12.408 21.053 1.00 39.44 382 LYS A O 1
ATOM 2944 N N . PHE A 1 383 ? 34.621 13.409 20.308 1.00 44.59 383 PHE A N 1
ATOM 2945 C CA . PHE A 1 383 ? 34.016 14.062 19.152 1.00 44.59 383 PHE A CA 1
ATOM 2946 C C . PHE A 1 383 ? 34.054 13.101 17.958 1.00 44.59 383 PHE A C 1
ATOM 2948 O O . PHE A 1 383 ? 35.055 12.412 17.755 1.00 44.59 383 PHE A O 1
ATOM 2955 N N . SER A 1 384 ? 32.989 13.064 17.160 1.00 46.28 384 SER A N 1
ATOM 2956 C CA . SER A 1 384 ? 32.945 12.307 15.906 1.00 46.28 384 SER A CA 1
ATOM 2957 C C . SER A 1 384 ? 32.294 13.147 14.808 1.00 46.28 384 SER A C 1
ATOM 2959 O O . SER A 1 384 ? 31.371 13.916 15.075 1.00 46.28 384 SER A O 1
ATOM 2961 N N . PHE A 1 385 ? 32.811 13.030 13.585 1.00 48.34 385 PHE A N 1
ATOM 2962 C CA . PHE A 1 385 ? 32.322 13.756 12.414 1.00 48.34 385 PHE A CA 1
ATOM 2963 C C . PHE A 1 385 ? 31.628 12.777 11.465 1.00 48.34 385 PHE A C 1
ATOM 2965 O O . PHE A 1 385 ? 32.223 11.768 11.088 1.00 48.34 385 PHE A O 1
ATOM 2972 N N . ASP A 1 386 ? 30.407 13.092 11.029 1.00 48.97 386 ASP A N 1
ATOM 2973 C CA . ASP A 1 386 ? 29.814 12.423 9.869 1.00 48.97 386 ASP A CA 1
ATOM 2974 C C . ASP A 1 386 ? 30.487 12.974 8.602 1.00 48.97 386 ASP A C 1
ATOM 2976 O O . ASP A 1 386 ? 30.131 14.046 8.098 1.00 48.97 386 ASP A O 1
ATOM 2980 N N . GLY A 1 387 ? 31.502 12.251 8.120 1.00 45.28 387 GLY A N 1
ATOM 2981 C CA . GLY A 1 387 ? 32.279 12.613 6.932 1.00 45.28 387 GLY A CA 1
ATOM 2982 C C . GLY A 1 387 ? 31.452 12.683 5.645 1.00 45.28 387 GLY A C 1
ATOM 2983 O O . GLY A 1 387 ? 31.855 13.370 4.712 1.00 45.28 387 GLY A O 1
ATOM 2984 N N . ASN A 1 388 ? 30.269 12.059 5.611 1.00 44.09 388 ASN A N 1
ATOM 2985 C CA . ASN A 1 388 ? 29.356 12.132 4.468 1.00 44.09 388 ASN A CA 1
ATOM 2986 C C . ASN A 1 388 ? 28.491 13.406 4.481 1.00 44.09 388 ASN A C 1
ATOM 2988 O O . ASN A 1 388 ? 27.848 13.717 3.480 1.00 44.09 388 ASN A O 1
ATOM 2992 N N . LYS A 1 389 ? 28.457 14.145 5.601 1.00 43.62 389 LYS A N 1
ATOM 2993 C CA . LYS A 1 389 ? 27.636 15.361 5.776 1.00 43.62 389 LYS A CA 1
ATOM 2994 C C . LYS A 1 389 ? 28.441 16.618 6.115 1.00 43.62 389 LYS A C 1
ATOM 2996 O O . LYS A 1 389 ? 27.955 17.722 5.892 1.00 43.62 389 LYS A O 1
ATOM 3001 N N . THR A 1 390 ? 29.669 16.478 6.619 1.00 50.25 390 THR A N 1
ATOM 3002 C CA . THR A 1 390 ? 30.518 17.610 7.029 1.00 50.25 390 THR A CA 1
ATOM 3003 C C . THR A 1 390 ? 31.616 17.883 6.003 1.00 50.25 390 THR A C 1
ATOM 3005 O O . THR A 1 390 ? 32.636 17.195 5.968 1.00 50.25 390 THR A O 1
ATOM 3008 N N . LYS A 1 391 ? 31.462 18.937 5.195 1.00 55.72 391 LYS A N 1
ATOM 3009 C CA . LYS A 1 391 ? 32.521 19.398 4.285 1.00 55.72 391 LYS A CA 1
ATOM 3010 C C . LYS A 1 391 ? 33.679 20.021 5.070 1.00 55.72 391 LYS A C 1
ATOM 3012 O O . LYS A 1 391 ? 33.624 21.179 5.475 1.00 55.72 391 LYS A O 1
ATOM 3017 N N . MET A 1 392 ? 34.771 19.272 5.228 1.00 53.00 392 MET A N 1
ATOM 3018 C CA . MET A 1 392 ? 35.983 19.736 5.927 1.00 53.00 392 MET A CA 1
ATOM 3019 C C . MET A 1 392 ? 36.575 21.028 5.324 1.00 53.00 392 MET A C 1
ATOM 3021 O O . MET A 1 392 ? 37.159 21.839 6.041 1.00 53.00 392 MET A O 1
ATOM 3025 N N . ALA A 1 393 ? 36.377 21.258 4.021 1.00 52.66 393 ALA A N 1
ATOM 3026 C CA . ALA A 1 393 ? 36.768 22.494 3.344 1.00 52.66 393 ALA A CA 1
ATOM 3027 C C . ALA A 1 393 ? 36.114 23.748 3.954 1.00 52.66 393 ALA A C 1
ATOM 3029 O O . ALA A 1 393 ? 36.782 24.770 4.086 1.00 52.66 393 ALA A O 1
ATOM 3030 N N . ASP A 1 394 ? 34.853 23.670 4.382 1.00 55.88 394 ASP A N 1
ATOM 3031 C CA . ASP A 1 394 ? 34.102 24.832 4.869 1.00 55.88 394 ASP A CA 1
ATOM 3032 C C . ASP A 1 394 ? 34.572 25.242 6.279 1.00 55.88 394 ASP A C 1
ATOM 3034 O O . ASP A 1 394 ? 34.753 26.428 6.556 1.00 55.88 394 ASP A O 1
ATOM 3038 N N . LEU A 1 395 ? 34.923 24.263 7.126 1.00 56.03 395 LEU A N 1
ATOM 3039 C CA . LEU A 1 395 ? 35.614 24.487 8.406 1.00 56.03 395 LEU A CA 1
ATOM 3040 C C . LEU A 1 395 ? 37.010 25.112 8.210 1.00 56.03 395 LEU A C 1
ATOM 3042 O O . LEU A 1 395 ? 37.390 26.033 8.934 1.00 56.03 395 LEU A O 1
ATOM 3046 N N . ILE A 1 396 ? 37.770 24.642 7.214 1.00 54.25 396 ILE A N 1
ATOM 3047 C CA . ILE A 1 396 ? 39.107 25.168 6.886 1.00 54.25 396 ILE A CA 1
ATOM 3048 C C . ILE A 1 396 ? 39.035 26.580 6.279 1.00 54.25 396 ILE A C 1
ATOM 3050 O O . ILE A 1 396 ? 39.959 27.371 6.473 1.00 54.25 396 ILE A O 1
ATOM 3054 N N . ASN A 1 397 ? 37.955 26.915 5.570 1.00 55.41 397 ASN A N 1
ATOM 3055 C CA . ASN A 1 397 ? 37.715 28.252 5.027 1.00 55.41 397 ASN A CA 1
ATOM 3056 C C . ASN A 1 397 ? 37.314 29.246 6.126 1.00 55.41 397 ASN A C 1
ATOM 3058 O O . ASN A 1 397 ? 37.896 30.328 6.196 1.00 55.41 397 ASN A O 1
ATOM 3062 N N . ALA A 1 398 ? 36.411 28.864 7.036 1.00 54.59 398 ALA A N 1
ATOM 3063 C CA . ALA A 1 398 ? 36.049 29.684 8.195 1.00 54.59 398 ALA A CA 1
ATOM 3064 C C . ALA A 1 398 ? 37.273 30.028 9.066 1.00 54.59 398 ALA A C 1
ATOM 3066 O O . ALA A 1 398 ? 37.502 31.190 9.400 1.00 54.59 398 ALA A O 1
ATOM 3067 N N . ALA A 1 399 ? 38.146 29.044 9.318 1.00 54.03 399 ALA A N 1
ATOM 3068 C CA . ALA A 1 399 ? 39.411 29.228 10.036 1.00 54.03 399 ALA A CA 1
ATOM 3069 C C . ALA A 1 399 ? 40.440 30.143 9.321 1.00 54.03 399 ALA A C 1
ATOM 3071 O O . ALA A 1 399 ? 41.519 30.387 9.865 1.00 54.03 399 ALA A O 1
ATOM 3072 N N . LYS A 1 400 ? 40.142 30.641 8.110 1.00 54.41 400 LYS A N 1
ATOM 3073 C CA . LYS A 1 400 ? 41.009 31.530 7.315 1.00 54.41 400 LYS A CA 1
ATOM 3074 C C . LYS A 1 400 ? 40.469 32.956 7.131 1.00 54.41 400 LYS A C 1
ATOM 3076 O O . LYS A 1 400 ? 41.222 33.787 6.623 1.00 54.41 400 LYS A O 1
ATOM 3081 N N . GLY A 1 401 ? 39.243 33.280 7.560 1.00 50.88 401 GLY A N 1
ATOM 3082 C CA . GLY A 1 401 ? 38.774 34.674 7.567 1.00 50.88 401 GLY A CA 1
ATOM 3083 C C . GLY A 1 401 ? 37.291 34.891 7.882 1.00 50.88 401 GLY A C 1
ATOM 3084 O O . GLY A 1 401 ? 36.433 34.500 7.097 1.00 50.88 401 GLY A O 1
ATOM 3085 N N . ASP A 1 402 ? 37.027 35.596 8.989 1.00 47.84 402 ASP A N 1
ATOM 3086 C CA . ASP A 1 402 ? 35.804 36.310 9.417 1.00 47.84 402 ASP A CA 1
ATOM 3087 C C . ASP A 1 402 ? 34.419 35.617 9.356 1.00 47.84 402 ASP A C 1
ATOM 3089 O O . ASP A 1 402 ? 33.451 36.163 9.893 1.00 47.84 402 ASP A O 1
ATOM 3093 N N . GLN A 1 403 ? 34.281 34.412 8.797 1.00 52.16 403 GLN A N 1
ATOM 3094 C CA . GLN A 1 403 ? 33.051 33.620 8.884 1.00 52.16 403 GLN A CA 1
ATOM 3095 C C . GLN A 1 403 ? 33.022 32.777 10.163 1.00 52.16 403 GLN A C 1
ATOM 3097 O O . GLN A 1 403 ? 33.890 31.941 10.400 1.00 52.16 403 GLN A O 1
ATOM 3102 N N . LYS A 1 404 ? 31.978 32.967 10.976 1.00 52.66 404 LYS A N 1
ATOM 3103 C CA . LYS A 1 404 ? 31.689 32.126 12.144 1.00 52.66 404 LYS A CA 1
ATOM 3104 C C . LYS A 1 404 ? 30.956 30.855 11.724 1.00 52.66 404 LYS A C 1
ATOM 3106 O O . LYS A 1 404 ? 30.003 30.926 10.952 1.00 52.66 404 LYS A O 1
ATOM 3111 N N . VAL A 1 405 ? 31.349 29.721 12.301 1.00 54.09 405 VAL A N 1
ATOM 3112 C CA . VAL A 1 405 ? 30.601 28.458 12.221 1.00 54.09 405 VAL A CA 1
ATOM 3113 C C . VAL A 1 405 ? 29.821 28.277 13.518 1.00 54.09 405 VAL A C 1
ATOM 3115 O O . VAL A 1 405 ? 30.398 28.394 14.600 1.00 54.09 405 VAL A O 1
ATOM 3118 N N . TYR A 1 406 ? 28.525 27.993 13.397 1.00 57.34 406 TYR A N 1
ATOM 3119 C CA . TYR A 1 406 ? 27.607 27.775 14.515 1.00 57.34 406 TYR A CA 1
ATOM 3120 C C . TYR A 1 406 ? 27.110 26.325 14.524 1.00 57.34 406 TYR A C 1
ATOM 3122 O O . TYR A 1 406 ? 26.892 25.752 13.457 1.00 57.34 406 TYR A O 1
ATOM 3130 N N . TYR A 1 407 ? 26.933 25.727 15.708 1.00 56.03 407 TYR A N 1
ATOM 3131 C CA . TYR A 1 407 ? 26.670 24.280 15.835 1.00 56.03 407 TYR A CA 1
ATOM 3132 C C . TYR A 1 407 ? 25.345 23.900 16.522 1.00 56.03 407 TYR A C 1
ATOM 3134 O O . TYR A 1 407 ? 25.049 22.714 16.669 1.00 56.03 407 TYR A O 1
ATOM 3142 N N . ASN A 1 408 ? 24.535 24.874 16.943 1.00 50.22 408 ASN A N 1
ATOM 3143 C CA . ASN A 1 408 ? 23.202 24.652 17.507 1.00 50.22 408 ASN A CA 1
ATOM 3144 C C . ASN A 1 408 ? 22.249 25.820 17.196 1.00 50.22 408 ASN A C 1
ATOM 3146 O O . ASN A 1 408 ? 22.657 26.852 16.663 1.00 50.22 408 ASN A O 1
ATOM 3150 N N . LYS A 1 409 ? 20.971 25.652 17.558 1.00 38.97 409 LYS A N 1
ATOM 3151 C CA . LYS A 1 409 ? 19.903 26.653 17.380 1.00 38.97 409 LYS A CA 1
ATOM 3152 C C . LYS A 1 409 ? 20.071 27.936 18.217 1.00 38.97 409 LYS A C 1
ATOM 3154 O O . LYS A 1 409 ? 19.267 28.847 18.075 1.00 38.97 409 LYS A O 1
ATOM 3159 N N . ASP A 1 410 ? 21.084 27.990 19.083 1.00 51.50 410 ASP A N 1
ATOM 3160 C CA . ASP A 1 410 ? 21.350 29.090 20.017 1.00 51.50 410 ASP A CA 1
ATOM 3161 C C . ASP A 1 410 ? 22.545 29.965 19.551 1.00 51.50 410 ASP A C 1
ATOM 3163 O O . ASP A 1 410 ? 23.155 30.668 20.357 1.00 51.50 410 ASP A O 1
ATOM 3167 N N . GLU A 1 411 ? 22.916 29.878 18.262 1.00 53.97 411 GLU A N 1
ATOM 3168 C CA . GLU A 1 411 ? 24.021 30.602 17.594 1.00 53.97 411 GLU A CA 1
ATOM 3169 C C . GLU A 1 411 ? 25.392 30.516 18.305 1.00 53.97 411 GLU A C 1
ATOM 3171 O O . GLU A 1 411 ? 26.186 31.462 18.319 1.00 53.97 411 GLU A O 1
ATOM 3176 N N . GLN A 1 412 ? 25.718 29.362 18.895 1.00 61.62 412 GLN A N 1
ATOM 3177 C CA . GLN A 1 412 ? 26.996 29.178 19.595 1.00 61.62 412 GLN A CA 1
ATOM 3178 C C . GLN A 1 412 ? 28.137 28.875 18.615 1.00 61.62 412 GLN A C 1
ATOM 3180 O O . GLN A 1 412 ? 28.039 27.962 17.794 1.00 61.62 412 GLN A O 1
ATOM 3185 N N . ALA A 1 413 ? 29.208 29.672 18.689 1.00 60.78 413 ALA A N 1
ATOM 3186 C CA . ALA A 1 413 ? 30.329 29.660 17.747 1.00 60.78 413 ALA A CA 1
ATOM 3187 C C . ALA A 1 413 ? 31.472 28.711 18.161 1.00 60.78 413 ALA A C 1
ATOM 3189 O O . ALA A 1 413 ? 31.594 28.340 19.330 1.00 60.78 413 ALA A O 1
ATOM 3190 N N . ILE A 1 414 ? 32.329 28.362 17.195 1.00 69.00 414 ILE A N 1
ATOM 3191 C CA . ILE A 1 414 ? 33.538 27.542 17.376 1.00 69.00 414 ILE A CA 1
ATOM 3192 C C . ILE A 1 414 ? 34.785 28.352 16.989 1.00 69.00 414 ILE A C 1
ATOM 3194 O O . ILE A 1 414 ? 34.831 28.907 15.891 1.00 69.00 414 ILE A O 1
ATOM 3198 N N . ASP A 1 415 ? 35.805 28.362 17.851 1.00 72.50 415 ASP A N 1
ATOM 3199 C CA . ASP A 1 415 ? 37.125 28.946 17.567 1.00 72.50 415 ASP A CA 1
ATOM 3200 C C . ASP A 1 415 ? 38.118 27.860 17.102 1.00 72.50 415 ASP A C 1
ATOM 3202 O O . ASP A 1 415 ? 38.104 26.733 17.600 1.00 72.50 415 ASP A O 1
ATOM 3206 N N . VAL A 1 416 ? 39.016 28.186 16.162 1.00 69.31 416 VAL A N 1
ATOM 3207 C CA . VAL A 1 416 ? 40.003 27.242 15.586 1.00 69.31 416 VAL A CA 1
ATOM 3208 C C . VAL A 1 416 ? 41.406 27.859 15.588 1.00 69.31 416 VAL A C 1
ATOM 3210 O O . VAL A 1 416 ? 41.572 29.047 15.325 1.00 69.31 416 VAL A O 1
ATOM 3213 N N . THR A 1 417 ? 42.445 27.080 15.903 1.00 78.50 417 THR A N 1
ATOM 3214 C CA . THR A 1 417 ? 43.842 27.552 16.011 1.00 78.50 417 THR A CA 1
ATOM 3215 C C . THR A 1 417 ? 44.832 26.520 15.465 1.00 78.50 417 THR A C 1
ATOM 3217 O O . THR A 1 417 ? 44.794 25.358 15.848 1.00 78.50 417 THR A O 1
ATOM 3220 N N . VAL A 1 418 ? 45.772 26.933 14.608 1.00 75.25 418 VAL A N 1
ATOM 3221 C CA . VAL A 1 418 ? 46.827 26.051 14.066 1.00 75.25 418 VAL A CA 1
ATOM 3222 C C . VAL A 1 418 ? 48.153 26.297 14.790 1.00 75.25 418 VAL A C 1
ATOM 3224 O O . VAL A 1 418 ? 48.708 27.394 14.720 1.00 75.25 418 VAL A O 1
ATOM 3227 N N . ASN A 1 419 ? 48.699 25.268 15.442 1.00 79.69 419 ASN A N 1
ATOM 3228 C CA . ASN A 1 419 ? 49.975 25.338 16.154 1.00 79.69 419 ASN A CA 1
ATOM 3229 C C . ASN A 1 419 ? 51.128 24.883 15.250 1.00 79.69 419 ASN A C 1
ATOM 3231 O O . ASN A 1 419 ? 51.209 23.716 14.860 1.00 79.69 419 ASN A O 1
ATOM 3235 N N . TRP A 1 420 ? 52.066 25.783 14.965 1.00 82.50 420 TRP A N 1
ATOM 3236 C CA . TRP A 1 420 ? 53.225 25.528 14.107 1.00 82.50 420 TRP A CA 1
ATOM 3237 C C . TRP A 1 420 ? 54.508 26.129 14.694 1.00 82.50 420 TRP A C 1
ATOM 3239 O O . TRP A 1 420 ? 54.471 26.951 15.608 1.00 82.50 420 TRP A O 1
ATOM 3249 N N . SER A 1 421 ? 55.651 25.692 14.174 1.00 77.31 421 SER A N 1
ATOM 3250 C CA . SER A 1 421 ? 56.980 26.175 14.545 1.00 77.31 421 SER A CA 1
ATOM 3251 C C . SER A 1 421 ? 57.930 26.077 13.353 1.00 77.31 421 SER A C 1
ATOM 3253 O O . SER A 1 421 ? 58.117 24.990 12.800 1.00 77.31 421 SER A O 1
ATOM 3255 N N . ALA A 1 422 ? 58.562 27.189 12.982 1.00 70.50 422 ALA A N 1
ATOM 3256 C CA . ALA A 1 422 ? 59.771 27.158 12.163 1.00 70.50 422 ALA A CA 1
ATOM 3257 C C . ALA A 1 422 ? 60.985 26.820 13.042 1.00 70.50 422 ALA A C 1
ATOM 3259 O O . ALA A 1 422 ? 61.027 27.193 14.216 1.00 70.50 422 ALA A O 1
ATOM 3260 N N . GLU A 1 423 ? 61.978 26.143 12.470 1.00 65.31 423 GLU A N 1
ATOM 3261 C CA . GLU A 1 423 ? 63.318 26.096 13.059 1.00 65.31 423 GLU A CA 1
ATOM 3262 C C . GLU A 1 423 ? 64.105 27.319 12.562 1.00 65.31 423 GLU A C 1
ATOM 3264 O O . GLU A 1 423 ? 64.229 27.511 11.354 1.00 65.31 423 GLU A O 1
ATOM 3269 N N . ASP A 1 424 ? 64.672 28.126 13.469 1.00 50.50 424 ASP A N 1
ATOM 3270 C CA . ASP A 1 424 ? 65.507 29.312 13.155 1.00 50.50 424 ASP A CA 1
ATOM 3271 C C . ASP A 1 424 ? 66.857 28.967 12.466 1.00 50.50 424 ASP A C 1
ATOM 3273 O O . ASP A 1 424 ? 67.750 29.812 12.354 1.00 50.50 424 ASP A O 1
ATOM 3277 N N . ASP A 1 425 ? 67.046 27.716 12.039 1.00 53.38 425 ASP A N 1
ATOM 3278 C CA . ASP A 1 425 ? 68.292 27.213 11.464 1.00 53.38 425 ASP A CA 1
ATOM 3279 C C . ASP A 1 425 ? 68.301 27.298 9.925 1.00 53.38 425 ASP A C 1
ATOM 3281 O O . ASP A 1 425 ? 67.266 27.376 9.259 1.00 53.38 425 ASP A O 1
ATOM 3285 N N . VAL A 1 426 ? 69.504 27.293 9.345 1.00 53.97 426 VAL A N 1
ATOM 3286 C CA . VAL A 1 426 ? 69.815 27.833 7.999 1.00 53.97 426 VAL A CA 1
ATOM 3287 C C . VAL A 1 426 ? 69.093 27.124 6.833 1.00 53.97 426 VAL A C 1
ATOM 3289 O O . VAL A 1 426 ? 69.126 27.592 5.696 1.00 53.97 426 VAL A O 1
ATOM 3292 N N . ASP A 1 427 ? 68.423 26.002 7.093 1.00 59.66 427 ASP A N 1
ATOM 3293 C CA . ASP A 1 427 ? 67.744 25.183 6.091 1.00 59.66 427 ASP A CA 1
ATOM 3294 C C . ASP A 1 427 ? 66.295 25.605 5.775 1.00 59.66 427 ASP A C 1
ATOM 3296 O O . ASP A 1 427 ? 65.762 25.145 4.766 1.00 59.66 427 ASP A O 1
ATOM 3300 N N . GLY A 1 428 ? 65.649 26.460 6.578 1.00 72.56 428 GLY A N 1
ATOM 3301 C CA . GLY A 1 428 ? 64.301 26.975 6.275 1.00 72.56 428 GLY A CA 1
ATOM 3302 C C . GLY A 1 428 ? 63.201 25.902 6.256 1.00 72.56 428 GLY A C 1
ATOM 3303 O O . GLY A 1 428 ? 62.429 25.818 5.299 1.00 72.56 428 GLY A O 1
ATOM 3304 N N . LYS A 1 429 ? 63.155 25.054 7.292 1.00 81.62 429 LYS A N 1
ATOM 3305 C CA . LYS A 1 429 ? 62.121 24.021 7.479 1.00 81.62 429 LYS A CA 1
ATOM 3306 C C . LYS A 1 429 ? 60.980 24.536 8.359 1.00 81.62 429 LYS A C 1
ATOM 3308 O O . LYS A 1 429 ? 61.218 25.189 9.376 1.00 81.62 429 LYS A O 1
ATOM 3313 N N . THR A 1 430 ? 59.751 24.161 8.010 1.00 79.75 430 THR A N 1
ATOM 3314 C CA . THR A 1 430 ? 58.542 24.467 8.791 1.00 79.75 430 THR A CA 1
ATOM 3315 C C . THR A 1 430 ? 57.943 23.178 9.333 1.00 79.75 430 THR A C 1
ATOM 3317 O O . THR A 1 430 ? 57.828 22.198 8.597 1.00 79.75 430 THR A O 1
ATOM 3320 N N . THR A 1 431 ? 57.534 23.184 10.605 1.00 84.62 431 THR A N 1
ATOM 3321 C CA . THR A 1 431 ? 56.823 22.070 11.244 1.00 84.62 431 THR A CA 1
ATOM 3322 C C . THR A 1 431 ? 55.431 22.504 11.698 1.00 84.62 431 THR A C 1
ATOM 3324 O O . THR A 1 431 ? 55.294 23.484 12.429 1.00 84.62 431 THR A O 1
ATOM 3327 N N . ILE A 1 432 ? 54.395 21.765 11.298 1.00 81.88 432 ILE A N 1
ATOM 3328 C CA . ILE A 1 432 ? 53.035 21.901 11.847 1.00 81.88 432 ILE A CA 1
ATOM 3329 C C . ILE A 1 432 ? 52.878 20.845 12.943 1.00 81.88 432 ILE A C 1
ATOM 3331 O O . ILE A 1 432 ? 53.148 19.670 12.699 1.00 81.88 432 ILE A O 1
ATOM 3335 N N . ASN A 1 433 ? 52.478 21.269 14.145 1.00 81.31 433 ASN A N 1
ATOM 3336 C CA . ASN A 1 433 ? 52.493 20.441 15.354 1.00 81.31 433 ASN A CA 1
ATOM 3337 C C . ASN A 1 433 ? 51.109 19.880 15.707 1.00 81.31 433 ASN A C 1
ATOM 3339 O O . ASN A 1 433 ? 50.986 18.686 15.974 1.00 81.31 433 ASN A O 1
ATOM 3343 N N . SER A 1 434 ? 50.075 20.727 15.704 1.00 83.62 434 SER A N 1
ATOM 3344 C CA . SER A 1 434 ? 48.680 20.323 15.924 1.00 83.62 434 SER A CA 1
ATOM 3345 C C . SER A 1 434 ? 47.690 21.363 15.389 1.00 83.62 434 SER A C 1
ATOM 3347 O O . SER A 1 434 ? 48.071 22.495 15.076 1.00 83.62 434 SER A O 1
ATOM 3349 N N . ILE A 1 435 ? 46.411 20.993 15.326 1.00 78.75 435 ILE A N 1
ATOM 3350 C CA . ILE A 1 435 ? 45.289 21.912 15.097 1.00 78.75 435 ILE A CA 1
ATOM 3351 C C . ILE A 1 435 ? 44.331 21.793 16.282 1.00 78.75 435 ILE A C 1
ATOM 3353 O O . ILE A 1 435 ? 43.938 20.690 16.650 1.00 78.75 435 ILE A O 1
ATOM 3357 N N . ASP A 1 436 ? 43.961 22.917 16.875 1.00 80.50 436 ASP A N 1
ATOM 3358 C CA . ASP A 1 436 ? 43.072 22.998 18.025 1.00 80.50 436 ASP A CA 1
ATOM 3359 C C . ASP A 1 436 ? 41.707 23.586 17.642 1.00 80.50 436 ASP A C 1
ATOM 3361 O O . ASP A 1 436 ? 41.628 24.510 16.831 1.00 80.50 436 ASP A O 1
ATOM 3365 N N . PHE A 1 437 ? 40.652 23.098 18.291 1.00 75.44 437 PHE A N 1
ATOM 3366 C CA . PHE A 1 437 ? 39.272 23.572 18.178 1.00 75.44 437 PHE A CA 1
ATOM 3367 C C . PHE A 1 437 ? 38.753 23.836 19.593 1.00 75.44 437 PHE A C 1
ATOM 3369 O O . PHE A 1 437 ? 38.922 22.979 20.461 1.00 75.44 437 PHE A O 1
ATOM 3376 N N . ASP A 1 438 ? 38.141 24.990 19.844 1.00 73.00 438 ASP A N 1
ATOM 3377 C CA . ASP A 1 438 ? 37.551 25.334 21.141 1.00 73.00 438 ASP A CA 1
ATOM 3378 C C . ASP A 1 438 ? 36.048 25.595 20.985 1.00 73.00 438 ASP A C 1
ATOM 3380 O O . ASP A 1 438 ? 35.615 26.398 20.155 1.00 73.00 438 ASP A O 1
ATOM 3384 N N . VAL A 1 439 ? 35.251 24.868 21.769 1.00 69.31 439 VAL A N 1
ATOM 3385 C CA . VAL A 1 439 ? 33.789 24.947 21.785 1.00 69.31 439 VAL A CA 1
ATOM 3386 C C . VAL A 1 439 ? 33.352 25.273 23.210 1.00 69.31 439 VAL A C 1
ATOM 3388 O O . VAL A 1 439 ? 33.390 24.414 24.093 1.00 69.31 439 VAL A O 1
ATOM 3391 N N . ASN A 1 440 ? 32.956 26.526 23.454 1.00 62.94 440 ASN A N 1
ATOM 3392 C CA . ASN A 1 440 ? 32.539 27.028 24.772 1.00 62.94 440 ASN A CA 1
ATOM 3393 C C . ASN A 1 440 ? 33.537 26.726 25.924 1.00 62.94 440 ASN A C 1
ATOM 3395 O O . ASN A 1 440 ? 33.129 26.476 27.060 1.00 62.94 440 ASN A O 1
ATOM 3399 N N . GLY A 1 441 ? 34.849 26.739 25.657 1.00 69.12 441 GLY A N 1
ATOM 3400 C CA . GLY A 1 441 ? 35.903 26.422 26.632 1.00 69.12 441 GLY A CA 1
ATOM 3401 C C . GLY A 1 441 ? 36.280 24.936 26.702 1.00 69.12 441 GLY A C 1
ATOM 3402 O O . GLY A 1 441 ? 37.089 24.549 27.550 1.00 69.12 441 GLY A O 1
ATOM 3403 N N . THR A 1 442 ? 35.700 24.092 25.843 1.00 68.56 442 THR A N 1
ATOM 3404 C CA . THR A 1 442 ? 36.080 22.683 25.679 1.00 68.56 442 THR A CA 1
ATOM 3405 C C . THR A 1 442 ? 36.999 22.547 24.473 1.00 68.56 442 THR A C 1
ATOM 3407 O O . THR A 1 442 ? 36.562 22.683 23.331 1.00 68.56 442 THR A O 1
ATOM 3410 N N . LYS A 1 443 ? 38.276 22.256 24.735 1.00 73.94 443 LYS A N 1
ATOM 3411 C CA . LYS A 1 443 ? 39.330 22.257 23.720 1.00 73.94 443 LYS A CA 1
ATOM 3412 C C . LYS A 1 443 ? 39.679 20.849 23.219 1.00 73.94 443 LYS A C 1
ATOM 3414 O O . LYS A 1 443 ? 40.096 19.995 24.001 1.00 73.94 443 LYS A O 1
ATOM 3419 N N . LEU A 1 444 ? 39.556 20.638 21.911 1.00 73.56 444 LEU A N 1
ATOM 3420 C CA . LEU A 1 444 ? 39.951 19.436 21.171 1.00 73.56 444 LEU A CA 1
ATOM 3421 C C . LEU A 1 444 ? 41.252 19.710 20.396 1.00 73.56 444 LEU A C 1
ATOM 3423 O O . LEU A 1 444 ? 41.393 20.780 19.809 1.00 73.56 444 LEU A O 1
ATOM 3427 N N . THR A 1 445 ? 42.175 18.746 20.341 1.00 78.69 445 THR A N 1
ATOM 3428 C CA . THR A 1 445 ? 43.451 18.876 19.610 1.00 78.69 445 THR A CA 1
ATOM 3429 C C . THR A 1 445 ? 43.654 17.716 18.634 1.00 78.69 445 THR A C 1
ATOM 3431 O O . THR A 1 445 ? 43.852 16.572 19.041 1.00 78.69 445 THR A O 1
ATOM 3434 N N . LEU A 1 446 ? 43.677 18.029 17.338 1.00 71.44 446 LEU A N 1
ATOM 3435 C CA . LEU A 1 446 ? 44.132 17.150 16.263 1.00 71.44 446 LEU A CA 1
ATOM 3436 C C . LEU A 1 446 ? 45.669 17.128 16.236 1.00 71.44 446 LEU A C 1
ATOM 3438 O O . LEU A 1 446 ? 46.320 18.068 15.775 1.00 71.44 446 LEU A O 1
ATOM 3442 N N . GLY A 1 447 ? 46.237 16.046 16.766 1.00 72.75 447 GLY A N 1
ATOM 3443 C CA . GLY A 1 447 ? 47.670 15.740 16.771 1.00 72.75 447 GLY A CA 1
ATOM 3444 C C . GLY A 1 447 ? 47.948 14.318 16.271 1.00 72.75 447 GLY A C 1
ATOM 3445 O O . GLY A 1 447 ? 47.097 13.706 15.626 1.00 72.75 447 GLY A O 1
ATOM 3446 N N . ALA A 1 448 ? 49.129 13.783 16.593 1.00 64.69 448 ALA A N 1
ATOM 3447 C CA . ALA A 1 448 ? 49.622 12.503 16.067 1.00 64.69 448 ALA A CA 1
ATOM 3448 C C . ALA A 1 448 ? 48.683 11.302 16.283 1.00 64.69 448 ALA A C 1
ATOM 3450 O O . ALA A 1 448 ? 48.620 10.418 15.433 1.00 64.69 448 ALA A O 1
ATOM 3451 N N . ASP A 1 449 ? 47.930 11.288 17.384 1.00 55.16 449 ASP A N 1
ATOM 3452 C CA . ASP A 1 449 ? 47.091 10.150 17.778 1.00 55.16 449 ASP A CA 1
ATOM 3453 C C . ASP A 1 449 ? 45.719 10.101 17.065 1.00 55.16 449 ASP A C 1
ATOM 3455 O O . ASP A 1 449 ? 44.942 9.181 17.311 1.00 55.16 449 ASP A O 1
ATOM 3459 N N . HIS A 1 450 ? 45.393 11.094 16.220 1.00 58.12 450 HIS A N 1
ATOM 3460 C CA . HIS A 1 450 ? 44.043 11.300 15.662 1.00 58.12 450 HIS A CA 1
ATOM 3461 C C . HIS A 1 450 ? 44.015 11.707 14.170 1.00 58.12 450 HIS A C 1
ATOM 3463 O O . HIS A 1 450 ? 43.021 12.266 13.707 1.00 58.12 450 HIS A O 1
ATOM 3469 N N . ALA A 1 451 ? 45.084 11.469 13.403 1.00 56.22 451 ALA A N 1
ATOM 3470 C CA . ALA A 1 451 ? 45.080 11.755 11.963 1.00 56.22 451 ALA A CA 1
ATOM 3471 C C . ALA A 1 451 ? 44.112 10.815 11.195 1.00 56.22 451 ALA A C 1
ATOM 3473 O O . ALA A 1 451 ? 44.071 9.624 11.508 1.00 56.22 451 ALA A O 1
ATOM 3474 N N . PRO A 1 452 ? 43.348 11.311 10.198 1.00 57.22 452 PRO A N 1
ATOM 3475 C CA . PRO A 1 452 ? 42.510 10.467 9.341 1.00 57.22 452 PRO A CA 1
ATOM 3476 C C . PRO A 1 452 ? 43.368 9.579 8.424 1.00 57.22 452 PRO A C 1
ATOM 3478 O O . PRO A 1 452 ? 44.485 9.957 8.071 1.00 57.22 452 PRO A O 1
ATOM 3481 N N . GLU A 1 453 ? 42.839 8.425 8.000 1.00 57.53 453 GLU A N 1
ATOM 3482 C CA . GLU A 1 453 ? 43.587 7.441 7.191 1.00 57.53 453 GLU A CA 1
ATOM 3483 C C . GLU A 1 453 ? 44.072 8.017 5.846 1.00 57.53 453 GLU A C 1
ATOM 3485 O O . GLU A 1 453 ? 45.197 7.742 5.427 1.00 57.53 453 GLU A O 1
ATOM 3490 N N . ASP A 1 454 ? 43.279 8.898 5.228 1.00 63.72 454 ASP A N 1
ATOM 3491 C CA . ASP A 1 454 ? 43.619 9.608 3.987 1.00 63.72 454 ASP A CA 1
ATOM 3492 C C . ASP A 1 454 ? 44.553 10.820 4.184 1.00 63.72 454 ASP A C 1
ATOM 3494 O O . ASP A 1 454 ? 44.894 11.500 3.216 1.00 63.72 454 ASP A O 1
ATOM 3498 N N . GLY A 1 455 ? 44.995 11.119 5.410 1.00 71.81 455 GLY A N 1
ATOM 3499 C CA . GLY A 1 455 ? 45.884 12.245 5.717 1.00 71.81 455 GLY A CA 1
ATOM 3500 C C . GLY A 1 455 ? 45.248 13.637 5.582 1.00 71.81 455 GLY A C 1
ATOM 3501 O O . GLY A 1 455 ? 44.031 13.805 5.557 1.00 71.81 455 GLY A O 1
ATOM 3502 N N . ILE A 1 456 ? 46.091 14.674 5.539 1.00 74.12 456 ILE A N 1
ATOM 3503 C CA . ILE A 1 456 ? 45.683 16.087 5.550 1.00 74.12 456 ILE A CA 1
ATOM 3504 C C . ILE A 1 456 ? 46.345 16.833 4.386 1.00 74.12 456 ILE A C 1
ATOM 3506 O O . ILE A 1 456 ? 47.556 16.739 4.178 1.00 74.12 456 ILE A O 1
ATOM 3510 N N . TRP A 1 457 ? 45.560 17.616 3.645 1.00 75.62 457 TRP A N 1
ATOM 3511 C CA . TRP A 1 457 ? 46.068 18.538 2.626 1.00 75.62 457 TRP A CA 1
ATOM 3512 C C . TRP A 1 457 ? 46.351 19.921 3.217 1.00 75.62 457 TRP A C 1
ATOM 3514 O O . TRP A 1 457 ? 45.504 20.516 3.883 1.00 75.62 457 TRP A O 1
ATOM 3524 N N . PHE A 1 458 ? 47.538 20.449 2.928 1.00 76.38 458 PHE A N 1
ATOM 3525 C CA . PHE A 1 458 ? 47.963 21.795 3.297 1.00 76.38 458 PHE A CA 1
ATOM 3526 C C . PHE A 1 458 ? 48.167 22.648 2.048 1.00 76.38 458 PHE A C 1
ATOM 3528 O O . PHE A 1 458 ? 48.724 22.184 1.059 1.00 76.38 458 PHE A O 1
ATOM 3535 N N . THR A 1 459 ? 47.762 23.917 2.113 1.00 75.19 459 THR A N 1
ATOM 3536 C CA . THR A 1 459 ? 47.891 24.878 1.010 1.00 75.19 459 THR A CA 1
ATOM 3537 C C . THR A 1 459 ? 48.519 26.164 1.528 1.00 75.19 459 THR A C 1
ATOM 3539 O O . THR A 1 459 ? 48.003 26.762 2.474 1.00 75.19 459 THR A O 1
ATOM 3542 N N . THR A 1 460 ? 49.611 26.599 0.900 1.00 76.31 460 THR A N 1
ATOM 3543 C CA . THR A 1 460 ? 50.328 27.840 1.223 1.00 76.31 460 THR A CA 1
ATOM 3544 C C . THR A 1 460 ? 50.594 28.660 -0.035 1.00 76.31 460 THR A C 1
ATOM 3546 O O . THR A 1 460 ? 50.763 28.110 -1.118 1.00 76.31 460 THR A O 1
ATOM 3549 N N . GLN A 1 461 ? 50.679 29.980 0.108 1.00 78.31 461 GLN A N 1
ATOM 3550 C CA . GLN A 1 461 ? 51.295 30.826 -0.914 1.00 78.31 461 GLN A CA 1
ATOM 3551 C C . GLN A 1 461 ? 52.818 30.659 -0.870 1.00 78.31 461 GLN A C 1
ATOM 3553 O O . GLN A 1 461 ? 53.398 30.530 0.212 1.00 78.31 461 GLN A O 1
ATOM 3558 N N . VAL A 1 462 ? 53.463 30.683 -2.035 1.00 81.06 462 VAL A N 1
ATOM 3559 C CA . VAL A 1 462 ? 54.917 30.826 -2.160 1.00 81.06 462 VAL A CA 1
ATOM 3560 C C . VAL A 1 462 ? 55.230 32.320 -2.188 1.00 81.06 462 VAL A C 1
ATOM 3562 O O . VAL A 1 462 ? 54.877 33.018 -3.133 1.00 81.06 462 VAL A O 1
ATOM 3565 N N . THR A 1 463 ? 55.874 32.837 -1.142 1.00 75.69 463 THR A N 1
ATOM 3566 C CA . THR A 1 463 ? 56.347 34.230 -1.114 1.00 75.69 463 THR A CA 1
ATOM 3567 C C . THR A 1 463 ? 57.531 34.414 -2.061 1.00 75.69 463 THR A C 1
ATOM 3569 O O . THR A 1 463 ? 58.489 33.647 -1.981 1.00 75.69 463 THR A O 1
ATOM 3572 N N . ASP A 1 464 ? 57.474 35.449 -2.902 1.00 74.62 464 ASP A N 1
ATOM 3573 C CA . ASP A 1 464 ? 58.460 35.783 -3.942 1.00 74.62 464 ASP A CA 1
ATOM 3574 C C . ASP A 1 464 ? 58.775 34.622 -4.923 1.00 74.62 464 ASP A C 1
ATOM 3576 O O . ASP A 1 464 ? 59.923 34.175 -5.020 1.00 74.62 464 ASP A O 1
ATOM 3580 N N . PRO A 1 465 ? 57.774 34.123 -5.681 1.00 76.81 465 PRO A N 1
ATOM 3581 C CA . PRO A 1 465 ? 57.982 33.064 -6.661 1.00 76.81 465 PRO A CA 1
ATOM 3582 C C . PRO A 1 465 ? 58.798 33.575 -7.858 1.00 76.81 465 PRO A C 1
ATOM 3584 O O . PRO A 1 465 ? 58.552 34.657 -8.397 1.00 76.81 465 PRO A O 1
ATOM 3587 N N . VAL A 1 466 ? 59.763 32.774 -8.309 1.00 78.25 466 VAL A N 1
ATOM 3588 C CA . VAL A 1 466 ? 60.589 33.076 -9.482 1.00 78.25 466 VAL A CA 1
ATOM 3589 C C . VAL A 1 466 ? 59.798 32.752 -10.752 1.00 78.25 466 VAL A C 1
ATOM 3591 O O . VAL A 1 466 ? 59.348 31.625 -10.953 1.00 78.25 466 VAL A O 1
ATOM 3594 N N . GLU A 1 467 ? 59.630 33.749 -11.621 1.00 71.75 467 GLU A N 1
ATOM 3595 C CA . GLU A 1 467 ? 58.874 33.625 -12.871 1.00 71.75 467 GLU A CA 1
ATOM 3596 C C . GLU A 1 467 ? 59.461 32.518 -13.770 1.00 71.75 467 GLU A C 1
ATOM 3598 O O . GLU A 1 467 ? 60.631 32.564 -14.158 1.00 71.75 467 GLU A O 1
ATOM 3603 N N . GLY A 1 468 ? 58.644 31.508 -14.092 1.00 73.12 468 GLY A N 1
ATOM 3604 C CA . GLY A 1 468 ? 59.059 30.344 -14.882 1.00 73.12 468 GLY A CA 1
ATOM 3605 C C . GLY A 1 468 ? 59.804 29.247 -14.105 1.00 73.12 468 GLY A C 1
ATOM 3606 O O . GLY A 1 468 ? 60.444 28.408 -14.738 1.00 73.12 468 GLY A O 1
ATOM 3607 N N . GLN A 1 469 ? 59.744 29.241 -12.767 1.00 76.81 469 GLN A N 1
ATOM 3608 C CA . GLN A 1 469 ? 60.292 28.173 -11.929 1.00 76.81 469 GLN A CA 1
ATOM 3609 C C . GLN A 1 469 ? 59.194 27.381 -11.202 1.00 76.81 469 GLN A C 1
ATOM 3611 O O . GLN A 1 469 ? 58.402 27.945 -10.450 1.00 76.81 469 GLN A O 1
ATOM 3616 N N . ASP A 1 470 ? 59.206 26.057 -11.375 1.00 74.50 470 ASP A N 1
ATOM 3617 C CA . ASP A 1 470 ? 58.349 25.135 -10.624 1.00 74.50 470 ASP A CA 1
ATOM 3618 C C . ASP A 1 470 ? 58.850 24.933 -9.187 1.00 74.50 470 ASP A C 1
ATOM 3620 O O . ASP A 1 470 ? 60.062 24.864 -8.932 1.00 74.50 470 ASP A O 1
ATOM 3624 N N . TYR A 1 471 ? 57.903 24.746 -8.267 1.00 80.12 471 TYR A N 1
ATOM 3625 C CA . TYR A 1 471 ? 58.145 24.463 -6.855 1.00 80.12 471 TYR A CA 1
ATOM 3626 C C . TYR A 1 471 ? 57.517 23.129 -6.450 1.00 80.12 471 TYR A C 1
ATOM 3628 O O . TYR A 1 471 ? 56.424 22.785 -6.893 1.00 80.12 471 TYR A O 1
ATOM 3636 N N . TYR A 1 472 ? 58.196 22.389 -5.577 1.00 80.06 472 TYR A N 1
ATOM 3637 C CA . TYR A 1 472 ? 57.694 21.146 -4.990 1.00 80.06 472 TYR A CA 1
ATOM 3638 C C . TYR A 1 472 ? 58.045 21.062 -3.503 1.00 80.06 472 TYR A C 1
ATOM 3640 O O . TYR A 1 472 ? 58.969 21.727 -3.025 1.00 80.06 472 TYR A O 1
ATOM 3648 N N . VAL A 1 473 ? 57.304 20.243 -2.756 1.00 78.75 473 VAL A N 1
ATOM 3649 C CA . VAL A 1 473 ? 57.542 20.036 -1.321 1.00 78.75 473 VAL A CA 1
ATOM 3650 C C . VAL A 1 473 ? 58.373 18.778 -1.092 1.00 78.75 473 VAL A C 1
ATOM 3652 O O . VAL A 1 473 ? 58.113 17.732 -1.687 1.00 78.75 473 VAL A O 1
ATOM 3655 N N . VAL A 1 474 ? 59.353 18.858 -0.191 1.00 81.38 474 VAL A N 1
ATOM 3656 C CA . VAL A 1 474 ? 60.068 17.695 0.349 1.00 81.38 474 VAL A CA 1
ATOM 3657 C C . VAL A 1 474 ? 59.840 17.546 1.851 1.00 81.38 474 VAL A C 1
ATOM 3659 O O . VAL A 1 474 ? 59.652 18.532 2.567 1.00 81.38 474 VAL A O 1
ATOM 3662 N N . ASP A 1 475 ? 59.888 16.305 2.328 1.00 83.19 475 ASP A N 1
ATOM 3663 C CA . ASP A 1 475 ? 59.902 15.980 3.753 1.00 83.19 475 ASP A CA 1
ATOM 3664 C C . ASP A 1 475 ? 61.238 16.369 4.423 1.00 83.19 475 ASP A C 1
ATOM 3666 O O . ASP A 1 475 ? 62.201 16.801 3.779 1.00 83.19 475 ASP A O 1
ATOM 3670 N N . ALA A 1 476 ? 61.333 16.161 5.738 1.00 78.75 476 ALA A N 1
ATOM 3671 C CA . ALA A 1 476 ? 62.551 16.408 6.511 1.00 78.75 476 ALA A CA 1
ATOM 3672 C C . ALA A 1 476 ? 63.814 15.674 5.997 1.00 78.75 476 ALA A C 1
ATOM 3674 O O . ALA A 1 476 ? 64.923 16.118 6.320 1.00 78.75 476 ALA A O 1
ATOM 3675 N N . ASN A 1 477 ? 63.650 14.599 5.209 1.00 76.31 477 ASN A N 1
ATOM 3676 C CA . ASN A 1 477 ? 64.699 13.751 4.633 1.00 76.31 477 ASN A CA 1
ATOM 3677 C C . ASN A 1 477 ? 65.062 14.126 3.179 1.00 76.31 477 ASN A C 1
ATOM 3679 O O . ASN A 1 477 ? 65.989 13.541 2.618 1.00 76.31 477 ASN A O 1
ATOM 3683 N N . GLY A 1 478 ? 64.344 15.066 2.553 1.00 72.69 478 GLY A N 1
ATOM 3684 C CA . GLY A 1 478 ? 64.522 15.433 1.145 1.00 72.69 478 GLY A CA 1
ATOM 3685 C C . GLY A 1 478 ? 63.757 14.552 0.146 1.00 72.69 478 GLY A C 1
ATOM 3686 O O . GLY A 1 478 ? 63.989 14.660 -1.059 1.00 72.69 478 GLY A O 1
ATOM 3687 N N . LYS A 1 479 ? 62.842 13.687 0.604 1.00 75.25 479 LYS A N 1
ATOM 3688 C CA . LYS A 1 479 ? 61.928 12.934 -0.266 1.00 75.25 479 LYS A CA 1
ATOM 3689 C C . LYS A 1 479 ? 60.790 13.858 -0.705 1.00 75.25 479 LYS A C 1
ATOM 3691 O O . LYS A 1 479 ? 60.138 14.460 0.142 1.00 75.25 479 LYS A O 1
ATOM 3696 N N . ALA A 1 480 ? 60.508 13.924 -2.006 1.00 75.00 480 ALA A N 1
ATOM 3697 C CA . ALA A 1 480 ? 59.345 14.648 -2.516 1.00 75.00 480 ALA A CA 1
ATOM 3698 C C . ALA A 1 480 ? 58.030 14.096 -1.928 1.00 75.00 480 ALA A C 1
ATOM 3700 O O . ALA A 1 480 ? 57.811 12.878 -1.903 1.00 75.00 480 ALA A O 1
ATOM 3701 N N . LEU A 1 481 ? 57.173 15.004 -1.462 1.00 74.50 481 LEU A N 1
ATOM 3702 C CA . LEU A 1 481 ? 55.776 14.733 -1.130 1.00 74.50 481 LEU A CA 1
ATOM 3703 C C . LEU A 1 481 ? 54.910 14.893 -2.389 1.00 74.50 481 LEU A C 1
ATOM 3705 O O . LEU A 1 481 ? 55.358 15.442 -3.396 1.00 74.50 481 LEU A O 1
ATOM 3709 N N . ALA A 1 482 ? 53.666 14.414 -2.344 1.00 72.75 482 ALA A N 1
ATOM 3710 C CA . ALA A 1 482 ? 52.695 14.750 -3.379 1.00 72.75 482 ALA A CA 1
ATOM 3711 C C . ALA A 1 482 ? 52.333 16.236 -3.231 1.00 72.75 482 ALA A C 1
ATOM 3713 O O . ALA A 1 482 ? 51.780 16.634 -2.204 1.00 72.75 482 ALA A O 1
ATOM 3714 N N . SER A 1 483 ? 52.695 17.053 -4.222 1.00 76.62 483 SER A N 1
ATOM 3715 C CA . SER A 1 483 ? 52.442 18.494 -4.222 1.00 76.62 483 SER A CA 1
ATOM 3716 C C . SER A 1 483 ? 52.120 19.019 -5.615 1.00 76.62 483 SER A C 1
ATOM 3718 O O . SER A 1 483 ? 52.762 18.617 -6.585 1.00 76.62 483 SER A O 1
ATOM 3720 N N . GLU A 1 484 ? 51.189 19.962 -5.681 1.00 76.75 484 GLU A N 1
ATOM 3721 C CA . GLU A 1 484 ? 50.751 20.671 -6.881 1.00 76.75 484 GLU A CA 1
ATOM 3722 C C . GLU A 1 484 ? 51.012 22.172 -6.708 1.00 76.75 484 GLU A C 1
ATOM 3724 O O . GLU A 1 484 ? 50.753 22.733 -5.639 1.00 76.75 484 GLU A O 1
ATOM 3729 N N . TYR A 1 485 ? 51.541 22.815 -7.750 1.00 74.56 485 TYR A N 1
ATOM 3730 C CA . TYR A 1 485 ? 51.851 24.243 -7.768 1.00 74.56 485 TYR A CA 1
ATOM 3731 C C . TYR A 1 485 ? 51.104 24.928 -8.915 1.00 74.56 485 TYR A C 1
ATOM 3733 O O . TYR A 1 485 ? 51.342 24.615 -10.080 1.00 74.56 485 TYR A O 1
ATOM 3741 N N . ALA A 1 486 ? 50.221 25.866 -8.578 1.00 73.06 486 ALA A N 1
ATOM 3742 C CA . ALA A 1 486 ? 49.417 26.632 -9.526 1.00 73.06 486 ALA A CA 1
ATOM 3743 C C . ALA A 1 486 ? 49.227 28.068 -9.014 1.00 73.06 486 ALA A C 1
ATOM 3745 O O . ALA A 1 486 ? 48.932 28.275 -7.840 1.00 73.06 486 ALA A O 1
ATOM 3746 N N . ASP A 1 487 ? 49.407 29.066 -9.883 1.00 78.12 487 ASP A N 1
ATOM 3747 C CA . ASP A 1 487 ? 49.138 30.488 -9.607 1.00 78.12 487 ASP A CA 1
ATOM 3748 C C . ASP A 1 487 ? 49.692 31.002 -8.256 1.00 78.12 487 ASP A C 1
ATOM 3750 O O . ASP A 1 487 ? 48.977 31.575 -7.434 1.00 78.12 487 ASP A O 1
ATOM 3754 N N . GLY A 1 488 ? 50.981 30.742 -7.993 1.00 74.38 488 GLY A N 1
ATOM 3755 C CA . GLY A 1 488 ? 51.677 31.117 -6.745 1.00 74.38 488 GLY A CA 1
ATOM 3756 C C . GLY A 1 488 ? 51.337 30.245 -5.527 1.00 74.38 488 GLY A C 1
ATOM 3757 O O . GLY A 1 488 ? 52.016 30.304 -4.499 1.00 74.38 488 GLY A O 1
ATOM 3758 N N . THR A 1 489 ? 50.328 29.390 -5.655 1.00 71.88 489 THR A N 1
ATOM 3759 C CA . THR A 1 489 ? 49.772 28.548 -4.600 1.00 71.88 489 THR A CA 1
ATOM 3760 C C . THR A 1 489 ? 50.383 27.150 -4.662 1.00 71.88 489 THR A C 1
ATOM 3762 O O . THR A 1 489 ? 50.393 26.514 -5.712 1.00 71.88 489 THR A O 1
ATOM 3765 N N . LEU A 1 490 ? 50.879 26.652 -3.530 1.00 79.12 490 LEU A N 1
ATOM 3766 C CA . LEU A 1 490 ? 51.447 25.314 -3.383 1.00 79.12 490 LEU A CA 1
ATOM 3767 C C . LEU A 1 490 ? 50.577 24.491 -2.426 1.00 79.12 490 LEU A C 1
ATOM 3769 O O . LEU A 1 490 ? 50.515 24.781 -1.227 1.00 79.12 490 LEU A O 1
ATOM 3773 N N . SER A 1 491 ? 49.921 23.463 -2.960 1.00 76.12 491 SER A N 1
ATOM 3774 C CA . SER A 1 491 ? 49.175 22.462 -2.193 1.00 76.12 491 SER A CA 1
ATOM 3775 C C . SER A 1 491 ? 50.008 21.194 -2.043 1.00 76.12 491 SER A C 1
ATOM 3777 O O . SER A 1 491 ? 50.648 20.761 -2.998 1.00 76.12 491 SER A O 1
ATOM 3779 N N . PHE A 1 492 ? 50.013 20.573 -0.864 1.00 82.38 492 PHE A N 1
ATOM 3780 C CA . PHE A 1 492 ? 50.713 19.310 -0.629 1.00 82.38 492 PHE A CA 1
ATOM 3781 C C . PHE A 1 492 ? 50.009 18.411 0.387 1.00 82.38 492 PHE A C 1
ATOM 3783 O O . PHE A 1 492 ? 49.309 18.877 1.287 1.00 82.38 492 PHE A O 1
ATOM 3790 N N . HIS A 1 493 ? 50.230 17.108 0.241 1.00 82.06 493 HIS A N 1
ATOM 3791 C CA . HIS A 1 493 ? 49.680 16.080 1.117 1.00 82.06 493 HIS A CA 1
ATOM 3792 C C . HIS A 1 493 ? 50.631 15.737 2.267 1.00 82.06 493 HIS A C 1
ATOM 3794 O O . HIS A 1 493 ? 51.831 15.532 2.059 1.00 82.06 493 HIS A O 1
ATOM 3800 N N . ALA A 1 494 ? 50.085 15.636 3.478 1.00 80.00 494 ALA A N 1
ATOM 3801 C CA . ALA A 1 494 ? 50.777 15.202 4.682 1.00 80.00 494 ALA A CA 1
ATOM 3802 C C . ALA A 1 494 ? 49.994 14.047 5.342 1.00 80.00 494 ALA A C 1
ATOM 3804 O O . ALA A 1 494 ? 48.901 14.276 5.861 1.00 80.00 494 ALA A O 1
ATOM 3805 N N . PRO A 1 495 ? 50.523 12.809 5.371 1.00 72.38 495 PRO A N 1
ATOM 3806 C CA . PRO A 1 495 ? 49.778 11.653 5.878 1.00 72.38 495 PRO A CA 1
ATOM 3807 C C . PRO A 1 495 ? 49.572 11.658 7.404 1.00 72.38 495 PRO A C 1
ATOM 3809 O O . PRO A 1 495 ? 48.660 11.006 7.893 1.00 72.38 495 PRO A O 1
ATOM 3812 N N . THR A 1 496 ? 50.400 12.376 8.169 1.00 80.00 496 THR A N 1
ATOM 3813 C CA . THR A 1 496 ? 50.337 12.433 9.642 1.00 80.00 496 THR A CA 1
ATOM 3814 C C . THR A 1 496 ? 50.808 13.789 10.166 1.00 80.00 496 THR A C 1
ATOM 3816 O O . THR A 1 496 ? 51.632 14.441 9.524 1.00 80.00 496 THR A O 1
ATOM 3819 N N . LEU A 1 497 ? 50.376 14.167 11.374 1.00 79.69 497 LEU A N 1
ATOM 3820 C CA . LEU A 1 497 ? 50.994 15.239 12.167 1.00 79.69 497 LEU A CA 1
ATOM 3821 C C . LEU A 1 497 ? 51.864 14.658 13.304 1.00 79.69 497 LEU A C 1
ATOM 3823 O O . LEU A 1 497 ? 51.556 13.571 13.787 1.00 79.69 497 LEU A O 1
ATOM 3827 N N . PRO A 1 498 ? 52.922 15.354 13.765 1.00 83.12 498 PRO A N 1
ATOM 3828 C CA . PRO A 1 498 ? 53.478 16.575 13.186 1.00 83.12 498 PRO A CA 1
ATOM 3829 C C . PRO A 1 498 ? 54.134 16.316 11.820 1.00 83.12 498 PRO A C 1
ATOM 3831 O O . PRO A 1 498 ? 54.675 15.237 11.580 1.00 83.12 498 PRO A O 1
ATOM 3834 N N . VAL A 1 499 ? 54.112 17.314 10.932 1.00 82.50 499 VAL A N 1
ATOM 3835 C CA . VAL A 1 499 ? 54.781 17.247 9.620 1.00 82.50 499 VAL A CA 1
ATOM 3836 C C . VAL A 1 499 ? 55.827 18.348 9.495 1.00 82.50 499 VAL A C 1
ATOM 3838 O O . VAL A 1 499 ? 55.509 19.526 9.647 1.00 82.50 499 VAL A O 1
ATOM 3841 N N . THR A 1 500 ? 57.068 17.958 9.198 1.00 86.19 500 THR A N 1
ATOM 3842 C CA . THR A 1 500 ? 58.192 18.865 8.915 1.00 86.19 500 THR A CA 1
ATOM 3843 C C . THR A 1 500 ? 58.519 18.817 7.427 1.00 86.19 500 THR A C 1
ATOM 3845 O O . THR A 1 500 ? 58.830 17.747 6.895 1.00 86.19 500 THR A O 1
ATOM 3848 N N . PHE A 1 501 ? 58.476 19.970 6.762 1.00 84.88 501 PHE A N 1
ATOM 3849 C CA . PHE A 1 501 ? 58.624 20.079 5.311 1.00 84.88 501 PHE A CA 1
ATOM 3850 C C . PHE A 1 501 ? 59.486 21.278 4.886 1.00 84.88 501 PHE A C 1
ATOM 3852 O O . PHE A 1 501 ? 59.730 22.207 5.661 1.00 84.88 501 PHE A O 1
ATOM 3859 N N . LYS A 1 502 ? 59.950 21.245 3.632 1.00 86.31 502 LYS A N 1
ATOM 3860 C CA . LYS A 1 502 ? 60.684 22.324 2.955 1.00 86.31 502 LYS A CA 1
ATOM 3861 C C . LYS A 1 502 ? 60.174 22.479 1.522 1.00 86.31 502 LYS A C 1
ATOM 3863 O O . LYS A 1 502 ? 59.944 21.486 0.836 1.00 86.31 502 LYS A O 1
ATOM 3868 N N . ILE A 1 503 ? 60.021 23.720 1.070 1.00 84.88 503 ILE A N 1
ATOM 3869 C CA . ILE A 1 503 ? 59.705 24.048 -0.327 1.00 84.88 503 ILE A CA 1
ATOM 3870 C C . ILE A 1 503 ? 61.022 24.140 -1.107 1.00 84.88 503 ILE A C 1
ATOM 3872 O O . ILE A 1 503 ? 61.986 24.739 -0.627 1.00 84.88 503 ILE A O 1
ATOM 3876 N N . VAL A 1 504 ? 61.078 23.537 -2.296 1.00 83.44 504 VAL A N 1
ATOM 3877 C CA . VAL A 1 504 ? 62.275 23.478 -3.148 1.00 83.44 504 VAL A CA 1
ATOM 3878 C C . VAL A 1 504 ? 61.918 23.911 -4.568 1.00 83.44 504 VAL A C 1
ATOM 3880 O O . VAL A 1 504 ? 60.925 23.455 -5.130 1.00 83.44 504 VAL A O 1
ATOM 3883 N N . GLY A 1 505 ? 62.731 24.794 -5.152 1.00 78.62 505 GLY A N 1
ATOM 3884 C CA . GLY A 1 505 ? 62.615 25.193 -6.556 1.00 78.62 505 GLY A CA 1
ATOM 3885 C C . GLY A 1 505 ? 63.369 24.235 -7.484 1.00 78.62 505 GLY A C 1
ATOM 3886 O O . GLY A 1 505 ? 64.450 23.752 -7.152 1.00 78.62 505 GLY A O 1
ATOM 3887 N N . SER A 1 506 ? 62.840 23.995 -8.686 1.00 66.62 506 SER A N 1
ATOM 3888 C CA . SER A 1 506 ? 63.310 22.950 -9.619 1.00 66.62 506 SER A CA 1
ATOM 3889 C C . SER A 1 506 ? 64.759 23.052 -10.146 1.00 66.62 506 SER A C 1
ATOM 3891 O O . SER A 1 506 ? 65.235 22.130 -10.814 1.00 66.62 506 SER A O 1
ATOM 3893 N N . SER A 1 507 ? 65.500 24.122 -9.843 1.00 56.50 507 SER A N 1
ATOM 3894 C CA . SER A 1 507 ? 66.805 24.428 -10.447 1.00 56.50 507 SER A CA 1
ATOM 3895 C C . SER A 1 507 ? 68.005 23.664 -9.864 1.00 56.50 507 SER A C 1
ATOM 3897 O O . SER A 1 507 ? 69.047 23.617 -10.520 1.00 56.50 507 SER A O 1
ATOM 3899 N N . GLU A 1 508 ? 67.895 23.047 -8.680 1.00 50.34 508 GLU A N 1
ATOM 3900 C CA . GLU A 1 508 ? 69.046 22.422 -7.993 1.00 50.34 508 GLU A CA 1
ATOM 3901 C C . GLU A 1 508 ? 69.164 20.887 -8.154 1.00 50.34 508 GLU A C 1
ATOM 3903 O O . GLU A 1 508 ? 70.207 20.323 -7.823 1.00 50.34 508 GLU A O 1
ATOM 3908 N N . GLY A 1 509 ? 68.145 20.185 -8.673 1.00 51.06 509 GLY A N 1
ATOM 3909 C CA . GLY A 1 509 ? 68.061 18.712 -8.558 1.00 51.06 509 GLY A CA 1
ATOM 3910 C C . GLY A 1 509 ? 68.447 17.847 -9.777 1.00 51.06 509 GLY A C 1
ATOM 3911 O O . GLY A 1 509 ? 68.801 16.678 -9.616 1.00 51.06 509 GLY A O 1
ATOM 3912 N N . ALA A 1 510 ? 68.356 18.357 -11.009 1.00 45.59 510 ALA A N 1
ATOM 3913 C CA . ALA A 1 510 ? 68.084 17.503 -12.179 1.00 45.59 510 ALA A CA 1
ATOM 3914 C C . ALA A 1 510 ? 69.257 17.303 -13.175 1.00 45.59 510 ALA A C 1
ATOM 3916 O O . ALA A 1 510 ? 69.195 17.786 -14.305 1.00 45.59 510 ALA A O 1
ATOM 3917 N N . GLN A 1 511 ? 70.317 16.557 -12.809 1.00 45.50 511 GLN A N 1
ATOM 3918 C CA . GLN A 1 511 ? 71.457 16.299 -13.727 1.00 45.50 511 GLN A CA 1
ATOM 3919 C C . GLN A 1 511 ? 71.688 14.860 -14.242 1.00 45.50 511 GLN A C 1
ATOM 3921 O O . GLN A 1 511 ? 72.440 14.724 -15.203 1.00 45.50 511 GLN A O 1
ATOM 3926 N N . ASN A 1 512 ? 71.106 13.788 -13.678 1.00 42.56 512 ASN A N 1
ATOM 3927 C CA . ASN A 1 512 ? 71.522 12.407 -14.035 1.00 42.56 512 ASN A CA 1
ATOM 3928 C C . ASN A 1 512 ? 70.408 11.330 -14.067 1.00 42.56 512 ASN A C 1
ATOM 3930 O O . ASN A 1 512 ? 70.610 10.217 -13.586 1.00 42.56 512 ASN A O 1
ATOM 3934 N N . LEU A 1 513 ? 69.243 11.613 -14.665 1.00 39.53 513 LEU A N 1
ATOM 3935 C CA . LEU A 1 513 ? 68.227 10.583 -14.960 1.00 39.53 513 LEU A CA 1
ATOM 3936 C C . LEU A 1 513 ? 67.626 10.736 -16.370 1.00 39.53 513 LEU A C 1
ATOM 3938 O O . LEU A 1 513 ? 66.546 11.291 -16.550 1.00 39.53 513 LEU A O 1
ATOM 3942 N N . LEU A 1 514 ? 68.307 10.178 -17.376 1.00 43.72 514 LEU A N 1
ATOM 3943 C CA . LEU A 1 514 ? 67.633 9.701 -18.589 1.00 43.72 514 LEU A CA 1
ATOM 3944 C C . LEU A 1 514 ? 67.059 8.318 -18.272 1.00 43.72 514 LEU A C 1
ATOM 3946 O O . LEU A 1 514 ? 67.803 7.429 -17.862 1.00 43.72 514 LEU A O 1
ATOM 3950 N N . LYS A 1 515 ? 65.739 8.161 -18.390 1.00 43.34 515 LYS A N 1
ATOM 3951 C CA . LYS A 1 515 ? 65.044 6.923 -18.024 1.00 43.34 515 LYS A CA 1
ATOM 3952 C C . LYS A 1 515 ? 63.740 6.800 -18.813 1.00 43.34 515 LYS A C 1
ATOM 3954 O O . LYS A 1 515 ? 62.689 7.226 -18.334 1.00 43.34 515 LYS A O 1
ATOM 3959 N N . THR A 1 516 ? 63.828 6.296 -20.041 1.00 48.97 516 THR A N 1
ATOM 3960 C CA . THR A 1 516 ? 62.659 6.106 -20.910 1.00 48.97 516 THR A CA 1
ATOM 3961 C C . THR A 1 516 ? 61.677 5.149 -20.241 1.00 48.97 516 THR A C 1
ATOM 3963 O O . THR A 1 516 ? 62.010 3.998 -19.969 1.00 48.97 516 THR A O 1
ATOM 3966 N N . VAL A 1 517 ? 60.469 5.634 -19.956 1.00 48.09 517 VAL A N 1
ATOM 3967 C CA . VAL A 1 517 ? 59.375 4.815 -19.430 1.00 48.09 517 VAL A CA 1
ATOM 3968 C C . VAL A 1 517 ? 58.404 4.564 -20.573 1.00 48.09 517 VAL A C 1
ATOM 3970 O O . VAL A 1 517 ? 57.875 5.517 -21.140 1.00 48.09 517 VAL A O 1
ATOM 3973 N N . ILE A 1 518 ? 58.166 3.292 -20.891 1.00 55.19 518 ILE A N 1
ATOM 3974 C CA . ILE A 1 518 ? 56.980 2.897 -21.651 1.00 55.19 518 ILE A CA 1
ATOM 3975 C C . ILE A 1 518 ? 55.835 2.807 -20.640 1.00 55.19 518 ILE A C 1
ATOM 3977 O O . ILE A 1 518 ? 55.940 2.065 -19.662 1.00 55.19 518 ILE A O 1
ATOM 3981 N N . LYS A 1 519 ? 54.771 3.584 -20.847 1.00 53.28 519 LYS A N 1
ATOM 3982 C CA . LYS A 1 519 ? 53.509 3.477 -20.098 1.00 53.28 519 LYS A CA 1
ATOM 3983 C C . LYS A 1 519 ? 52.397 3.032 -21.053 1.00 53.28 519 LYS A C 1
ATOM 3985 O O . LYS A 1 519 ? 52.433 3.380 -22.229 1.00 53.28 519 LYS A O 1
ATOM 3990 N N . GLY A 1 520 ? 51.415 2.291 -20.539 1.00 50.97 520 GLY A N 1
ATOM 3991 C CA . GLY A 1 520 ? 50.194 1.923 -21.276 1.00 50.97 520 GLY A CA 1
ATOM 3992 C C . GLY A 1 520 ? 50.188 0.544 -21.944 1.00 50.97 520 GLY A C 1
ATOM 3993 O O . GLY A 1 520 ? 49.122 0.077 -22.320 1.00 50.97 520 GLY A O 1
ATOM 3994 N N . ALA A 1 521 ? 51.326 -0.154 -22.030 1.00 49.50 521 ALA A N 1
ATOM 3995 C CA . ALA A 1 521 ? 51.344 -1.544 -22.490 1.00 49.50 521 ALA A CA 1
ATOM 3996 C C . ALA A 1 521 ? 50.766 -2.477 -21.409 1.00 49.50 521 ALA A C 1
ATOM 3998 O O . ALA A 1 521 ? 51.482 -2.878 -20.488 1.00 49.50 521 ALA A O 1
ATOM 3999 N N . ASP A 1 522 ? 49.476 -2.795 -21.520 1.00 55.12 522 ASP A N 1
ATOM 4000 C CA . ASP A 1 522 ? 48.864 -3.891 -20.771 1.00 55.12 522 ASP A CA 1
ATOM 4001 C C . ASP A 1 522 ? 49.461 -5.243 -21.211 1.00 55.12 522 ASP A C 1
ATOM 4003 O O . ASP A 1 522 ? 49.926 -5.431 -22.336 1.00 55.12 522 ASP A O 1
ATOM 4007 N N . SER A 1 523 ? 49.466 -6.193 -20.282 1.00 58.00 523 SER A N 1
ATOM 4008 C CA . SER A 1 523 ? 49.982 -7.554 -20.433 1.00 58.00 523 SER A CA 1
ATOM 4009 C C . SER A 1 523 ? 49.224 -8.422 -21.447 1.00 58.00 523 SER A C 1
ATOM 4011 O O . SER A 1 523 ? 49.725 -9.481 -21.823 1.00 58.00 523 SER A O 1
ATOM 4013 N N . SER A 1 524 ? 48.055 -7.964 -21.896 1.00 54.47 524 SER A N 1
ATOM 4014 C CA . SER A 1 524 ? 47.178 -8.569 -22.905 1.00 54.47 524 SER A CA 1
ATOM 4015 C C . SER A 1 524 ? 47.673 -8.425 -24.354 1.00 54.47 524 SER A C 1
ATOM 4017 O O . SER A 1 524 ? 47.231 -9.179 -25.220 1.00 54.47 524 SER A O 1
ATOM 4019 N N . ILE A 1 525 ? 48.578 -7.477 -24.649 1.00 65.31 525 ILE A N 1
ATOM 4020 C CA . ILE A 1 525 ? 48.887 -7.056 -26.029 1.00 65.31 525 ILE A CA 1
ATOM 4021 C C . ILE A 1 525 ? 50.385 -7.148 -26.352 1.00 65.31 525 ILE A C 1
ATOM 4023 O O . ILE A 1 525 ? 51.235 -6.459 -25.776 1.00 65.31 525 ILE A O 1
ATOM 4027 N N . GLU A 1 526 ? 50.730 -7.972 -27.349 1.00 73.19 526 GLU A N 1
ATOM 4028 C CA . GLU A 1 526 ? 52.108 -8.096 -27.826 1.00 73.19 526 GLU A CA 1
ATOM 4029 C C . GLU A 1 526 ? 52.519 -6.863 -28.648 1.00 73.19 526 GLU A C 1
ATOM 4031 O O . GLU A 1 526 ? 52.361 -6.794 -29.870 1.00 73.19 526 GLU A O 1
ATOM 4036 N N . THR A 1 527 ? 53.135 -5.891 -27.975 1.00 77.56 527 THR A N 1
ATOM 4037 C CA . THR A 1 527 ? 53.840 -4.793 -28.645 1.00 77.56 527 THR A CA 1
ATOM 4038 C C . THR A 1 527 ? 55.239 -5.233 -29.103 1.00 77.56 527 THR A C 1
ATOM 4040 O O . THR A 1 527 ? 56.080 -5.714 -28.331 1.00 77.56 527 THR A O 1
ATOM 4043 N N . PHE A 1 528 ? 55.533 -5.002 -30.379 1.00 83.38 528 PHE A N 1
ATOM 4044 C CA . PHE A 1 528 ? 56.833 -5.183 -31.014 1.00 83.38 528 PHE A CA 1
ATOM 4045 C C . PHE A 1 528 ? 57.426 -3.823 -31.396 1.00 83.38 528 PHE A C 1
ATOM 4047 O O . PHE A 1 528 ? 57.182 -3.303 -32.481 1.00 83.38 528 PHE A O 1
ATOM 4054 N N . VAL A 1 529 ? 58.261 -3.267 -30.514 1.00 85.44 529 VAL A N 1
ATOM 4055 C CA . VAL A 1 529 ? 59.112 -2.111 -30.842 1.00 85.44 529 VAL A CA 1
ATOM 4056 C C . VAL A 1 529 ? 60.427 -2.616 -31.450 1.00 85.44 529 VAL A C 1
ATOM 4058 O O . VAL A 1 529 ? 61.099 -3.455 -30.840 1.00 85.44 529 VAL A O 1
ATOM 4061 N N . TYR A 1 530 ? 60.810 -2.151 -32.643 1.00 89.06 530 TYR A N 1
ATOM 4062 C CA . TYR A 1 530 ? 62.014 -2.625 -33.348 1.00 89.06 530 TYR A CA 1
ATOM 4063 C C . TYR A 1 530 ? 62.710 -1.561 -34.213 1.00 89.06 530 TYR A C 1
ATOM 4065 O O . TYR A 1 530 ? 62.115 -0.563 -34.608 1.00 89.06 530 TYR A O 1
ATOM 4073 N N . THR A 1 531 ? 63.982 -1.794 -34.550 1.00 90.69 531 THR A N 1
ATOM 4074 C CA . THR A 1 531 ? 64.698 -1.087 -35.633 1.00 90.69 531 THR A CA 1
ATOM 4075 C C . THR A 1 531 ? 64.862 -1.993 -36.857 1.00 90.69 531 THR A C 1
ATOM 4077 O O . THR A 1 531 ? 64.822 -3.221 -36.742 1.00 90.69 531 THR A O 1
ATOM 4080 N N . LEU A 1 532 ? 65.049 -1.400 -38.043 1.00 88.06 532 LEU A N 1
ATOM 4081 C CA . LEU A 1 532 ? 65.467 -2.126 -39.249 1.00 88.06 532 LEU A CA 1
ATOM 4082 C C . LEU A 1 532 ? 66.965 -1.931 -39.493 1.00 88.06 532 LEU A C 1
ATOM 4084 O O . LEU A 1 532 ? 67.393 -0.885 -39.978 1.00 88.06 532 LEU A O 1
ATOM 4088 N N . GLU A 1 533 ? 67.751 -2.967 -39.217 1.00 84.62 533 GLU A N 1
ATOM 4089 C CA . GLU A 1 533 ? 69.198 -3.000 -39.461 1.00 84.62 533 GLU A CA 1
ATOM 4090 C C . GLU A 1 533 ? 69.483 -4.006 -40.582 1.00 84.62 533 GLU A C 1
ATOM 4092 O O . GLU A 1 533 ? 69.063 -5.156 -40.508 1.00 84.62 533 GLU A O 1
ATOM 4097 N N . ASP A 1 534 ? 70.092 -3.554 -41.686 1.00 84.31 534 ASP A N 1
ATOM 4098 C CA . ASP A 1 534 ? 70.288 -4.331 -42.928 1.00 84.31 534 ASP A CA 1
ATOM 4099 C C . ASP A 1 534 ? 69.022 -5.061 -43.453 1.00 84.31 534 ASP A C 1
ATOM 4101 O O . ASP A 1 534 ? 69.098 -6.109 -44.097 1.00 84.31 534 ASP A O 1
ATOM 4105 N N . LYS A 1 535 ? 67.836 -4.471 -43.221 1.00 83.50 535 LYS A N 1
ATOM 4106 C CA . LYS A 1 535 ? 66.500 -5.057 -43.485 1.00 83.50 535 LYS A CA 1
ATOM 4107 C C . LYS A 1 535 ? 66.174 -6.312 -42.654 1.00 83.50 535 LYS A C 1
ATOM 4109 O O . LYS A 1 535 ? 65.444 -7.196 -43.100 1.00 83.50 535 LYS A O 1
ATOM 4114 N N . GLN A 1 536 ? 66.713 -6.411 -41.446 1.00 84.25 536 GLN A N 1
ATOM 4115 C CA . GLN A 1 536 ? 66.282 -7.355 -40.416 1.00 84.25 536 GLN A CA 1
ATOM 4116 C C . GLN A 1 536 ? 65.560 -6.579 -39.305 1.00 84.25 536 GLN A C 1
ATOM 4118 O O . GLN A 1 536 ? 66.053 -5.538 -38.867 1.00 84.25 536 GLN A O 1
ATOM 4123 N N . ARG A 1 537 ? 64.407 -7.081 -38.836 1.00 90.56 537 ARG A N 1
ATOM 4124 C CA . ARG A 1 537 ? 63.702 -6.521 -37.669 1.00 90.56 537 ARG A CA 1
ATOM 4125 C C . ARG A 1 537 ? 64.466 -6.877 -36.390 1.00 90.56 537 ARG A C 1
ATOM 4127 O O . ARG A 1 537 ? 64.553 -8.051 -36.032 1.00 90.56 537 ARG A O 1
ATOM 4134 N N . ARG A 1 538 ? 65.000 -5.876 -35.686 1.00 86.75 538 ARG A N 1
ATOM 4135 C CA . ARG A 1 538 ? 65.690 -6.030 -34.396 1.00 86.75 538 ARG A CA 1
ATOM 4136 C C . ARG A 1 538 ? 64.785 -5.546 -33.259 1.00 86.75 538 ARG A C 1
ATOM 4138 O O . ARG A 1 538 ? 64.723 -4.344 -33.006 1.00 86.75 538 ARG A O 1
ATOM 4145 N N . LYS A 1 539 ? 64.075 -6.466 -32.586 1.00 84.12 539 LYS A N 1
ATOM 4146 C CA . LYS A 1 539 ? 63.231 -6.138 -31.415 1.00 84.12 539 LYS A CA 1
ATOM 4147 C C . LYS A 1 539 ? 64.091 -5.490 -30.325 1.00 84.12 539 LYS A C 1
ATOM 4149 O O . LYS A 1 539 ? 65.158 -6.005 -29.995 1.00 84.12 539 LYS A O 1
ATOM 4154 N N . LEU A 1 540 ? 63.628 -4.366 -29.789 1.00 75.88 540 LEU A N 1
ATOM 4155 C CA . LEU A 1 540 ? 64.289 -3.634 -28.713 1.00 75.88 540 LEU A CA 1
ATOM 4156 C C . LEU A 1 540 ? 63.779 -4.140 -27.358 1.00 75.88 540 LEU A C 1
ATOM 4158 O O . LEU A 1 540 ? 62.573 -4.270 -27.162 1.00 75.88 540 LEU A O 1
ATOM 4162 N N . ALA A 1 541 ? 64.692 -4.430 -26.426 1.00 57.88 541 ALA A N 1
ATOM 4163 C CA . ALA A 1 541 ? 64.342 -4.835 -25.058 1.00 57.88 541 ALA A CA 1
ATOM 4164 C C . ALA A 1 541 ? 64.096 -3.625 -24.134 1.00 57.88 541 ALA A C 1
ATOM 4166 O O . ALA A 1 541 ? 63.279 -3.691 -23.220 1.00 57.88 541 ALA A O 1
ATOM 4167 N N . SER A 1 542 ? 64.771 -2.509 -24.411 1.00 60.62 542 SER A N 1
ATOM 4168 C CA . SER A 1 542 ? 64.427 -1.163 -23.953 1.00 60.62 542 SER A CA 1
ATOM 4169 C C . SER A 1 542 ? 64.866 -0.146 -25.015 1.00 60.62 542 SER A C 1
ATOM 4171 O O . SER A 1 542 ? 65.601 -0.480 -25.948 1.00 60.62 542 SER A O 1
ATOM 4173 N N . LEU A 1 543 ? 64.422 1.107 -24.894 1.00 56.12 543 LEU A N 1
ATOM 4174 C CA . LEU A 1 543 ? 64.806 2.192 -25.811 1.00 56.12 543 LEU A CA 1
ATOM 4175 C C . LEU A 1 543 ? 66.183 2.811 -25.487 1.00 56.12 543 LEU A C 1
ATOM 4177 O O . LEU A 1 543 ? 66.598 3.756 -26.155 1.00 56.12 543 LEU A O 1
ATOM 4181 N N . ASP A 1 544 ? 66.909 2.277 -24.498 1.00 54.03 544 ASP A N 1
ATOM 4182 C CA . ASP A 1 544 ? 68.202 2.813 -24.042 1.00 54.03 544 ASP A CA 1
ATOM 4183 C C . ASP A 1 544 ? 69.358 2.542 -25.033 1.00 54.03 544 ASP A C 1
ATOM 4185 O O . ASP A 1 544 ? 70.419 3.158 -24.936 1.00 54.03 544 ASP A O 1
ATOM 4189 N N . GLU A 1 545 ? 69.157 1.639 -26.003 1.00 57.66 545 GLU A N 1
ATOM 4190 C CA . GLU A 1 545 ? 70.154 1.218 -27.006 1.00 57.66 545 GLU A CA 1
ATOM 4191 C C . GLU A 1 545 ? 69.982 1.884 -28.391 1.00 57.66 545 GLU A C 1
ATOM 4193 O O . GLU A 1 545 ? 70.598 1.453 -29.371 1.00 57.66 545 GLU A O 1
ATOM 4198 N N . VAL A 1 546 ? 69.124 2.904 -28.515 1.00 68.06 546 VAL A N 1
ATOM 4199 C CA . VAL A 1 546 ? 68.792 3.537 -29.805 1.00 68.06 546 VAL A CA 1
ATOM 4200 C C . VAL A 1 546 ? 69.567 4.841 -30.007 1.00 68.06 546 VAL A C 1
ATOM 4202 O O . VAL A 1 546 ? 69.384 5.811 -29.272 1.00 68.06 546 VAL A O 1
ATOM 4205 N N . GLU A 1 547 ? 70.401 4.904 -31.049 1.00 74.75 547 GLU A N 1
ATOM 4206 C CA . GLU A 1 547 ? 71.075 6.152 -31.423 1.00 74.75 547 GLU A CA 1
ATOM 4207 C C . GLU A 1 547 ? 70.082 7.214 -31.930 1.00 74.75 547 GLU A C 1
ATOM 4209 O O . GLU A 1 547 ? 69.166 6.937 -32.712 1.00 74.75 547 GLU A O 1
ATOM 4214 N N . LYS A 1 548 ? 70.310 8.471 -31.529 1.00 78.56 548 LYS A N 1
ATOM 4215 C CA . LYS A 1 548 ? 69.573 9.643 -32.020 1.00 78.56 548 LYS A CA 1
ATOM 4216 C C . LYS A 1 548 ? 69.549 9.659 -33.554 1.00 78.56 548 LYS A C 1
ATOM 4218 O O . LYS A 1 548 ? 70.596 9.765 -34.190 1.00 78.56 548 LYS A O 1
ATOM 4223 N N . GLY A 1 549 ? 68.352 9.694 -34.135 1.00 81.31 549 GLY A N 1
ATOM 4224 C CA . GLY A 1 549 ? 68.140 9.710 -35.583 1.00 81.31 549 GLY A CA 1
ATOM 4225 C C . GLY A 1 549 ? 67.842 8.345 -36.213 1.00 81.31 549 GLY A C 1
ATOM 4226 O O . GLY A 1 549 ? 67.538 8.304 -37.403 1.00 81.31 549 GLY A O 1
ATOM 4227 N N . ALA A 1 550 ? 67.881 7.245 -35.455 1.00 85.88 550 ALA A N 1
ATOM 4228 C CA . ALA A 1 550 ? 67.380 5.955 -35.928 1.00 85.88 550 ALA A CA 1
ATOM 4229 C C . ALA A 1 550 ? 65.845 5.970 -36.078 1.00 85.88 550 ALA A C 1
ATOM 4231 O O . ALA A 1 550 ? 65.147 6.600 -35.280 1.00 85.88 550 ALA A O 1
ATOM 4232 N N . LYS A 1 551 ? 65.326 5.255 -37.088 1.00 91.50 551 LYS A N 1
ATOM 4233 C CA . LYS A 1 551 ? 63.885 5.018 -37.281 1.00 91.50 551 LYS A CA 1
ATOM 4234 C C . LYS A 1 551 ? 63.459 3.809 -36.445 1.00 91.50 551 LYS A C 1
ATOM 4236 O O . LYS A 1 551 ? 63.937 2.699 -36.686 1.00 91.50 551 LYS A O 1
ATOM 4241 N N . VAL A 1 552 ? 62.594 4.050 -35.466 1.00 89.62 552 VAL A N 1
ATOM 4242 C CA . VAL A 1 552 ? 62.015 3.042 -34.569 1.00 89.62 552 VAL A CA 1
ATOM 4243 C C . VAL A 1 552 ? 60.596 2.755 -35.037 1.00 89.62 552 VAL A C 1
ATOM 4245 O O . VAL A 1 552 ? 59.825 3.691 -35.225 1.00 89.62 552 VAL A O 1
ATOM 4248 N N . TYR A 1 553 ? 60.272 1.479 -35.218 1.00 92.12 553 TYR A N 1
ATOM 4249 C CA . TYR A 1 553 ? 58.960 0.980 -35.622 1.00 92.12 553 TYR A CA 1
ATOM 4250 C C . TYR A 1 553 ? 58.222 0.372 -34.429 1.00 92.12 553 TYR A C 1
ATOM 4252 O O . TYR A 1 553 ? 58.852 -0.147 -33.504 1.00 92.12 553 TYR A O 1
ATOM 4260 N N . ILE A 1 554 ? 56.894 0.425 -34.475 1.00 89.31 554 ILE A N 1
ATOM 4261 C CA . ILE A 1 554 ? 55.970 -0.077 -33.462 1.00 89.31 554 ILE A CA 1
ATOM 4262 C C . ILE A 1 554 ? 54.869 -0.858 -34.184 1.00 89.31 554 ILE A C 1
ATOM 4264 O O . ILE A 1 554 ? 54.072 -0.297 -34.935 1.00 89.31 554 ILE A O 1
ATOM 4268 N N . GLU A 1 555 ? 54.850 -2.165 -33.952 1.00 87.12 555 GLU A N 1
ATOM 4269 C CA . GLU A 1 555 ? 53.834 -3.107 -34.422 1.00 87.12 555 GLU A CA 1
ATOM 4270 C C . GLU A 1 555 ? 53.090 -3.642 -33.190 1.00 87.12 555 GLU A C 1
ATOM 4272 O O . GLU A 1 555 ? 53.708 -4.238 -32.308 1.00 87.12 555 GLU A O 1
ATOM 4277 N N . THR A 1 556 ? 51.782 -3.415 -33.099 1.00 79.62 556 THR A N 1
ATOM 4278 C CA . THR A 1 556 ? 50.922 -3.926 -32.018 1.00 79.62 556 THR A CA 1
ATOM 4279 C C . THR A 1 556 ? 50.117 -5.120 -32.508 1.00 79.62 556 THR A C 1
ATOM 4281 O O . THR A 1 556 ? 49.591 -5.087 -33.620 1.00 79.62 556 THR A O 1
ATOM 4284 N N . ARG A 1 557 ? 49.992 -6.165 -31.685 1.00 78.19 557 ARG A N 1
ATOM 4285 C CA . ARG A 1 557 ? 49.140 -7.325 -31.971 1.00 78.19 557 ARG A CA 1
ATOM 4286 C C . ARG A 1 557 ? 48.189 -7.596 -30.813 1.00 78.19 557 ARG A C 1
ATOM 4288 O O . ARG A 1 557 ? 48.622 -7.662 -29.664 1.00 78.19 557 ARG A O 1
ATOM 4295 N N . PHE A 1 558 ? 46.918 -7.774 -31.148 1.00 70.19 558 PHE A N 1
ATOM 4296 C CA . PHE A 1 558 ? 45.845 -8.100 -30.217 1.00 70.19 558 PHE A CA 1
ATOM 4297 C C . PHE A 1 558 ? 45.624 -9.618 -30.237 1.00 70.19 558 PHE A C 1
ATOM 4299 O O . PHE A 1 558 ? 45.275 -10.178 -31.278 1.00 70.19 558 PHE A O 1
ATOM 4306 N N . ASP A 1 559 ? 45.860 -10.283 -29.105 1.00 66.00 559 ASP A N 1
ATOM 4307 C CA . ASP A 1 559 ? 45.381 -11.657 -28.878 1.00 66.00 559 ASP A CA 1
ATOM 4308 C C . ASP A 1 559 ? 43.979 -11.673 -28.241 1.00 66.00 559 ASP A C 1
ATOM 4310 O O . ASP A 1 559 ? 43.309 -12.707 -28.285 1.00 66.00 559 ASP A O 1
ATOM 4314 N N . ASP A 1 560 ? 43.558 -10.529 -27.697 1.00 64.94 560 ASP A N 1
ATOM 4315 C CA . ASP A 1 560 ? 42.282 -10.250 -27.037 1.00 64.94 560 ASP A CA 1
ATOM 4316 C C . ASP A 1 560 ? 41.225 -9.702 -28.018 1.00 64.94 560 ASP A C 1
ATOM 4318 O O . ASP A 1 560 ? 41.571 -9.113 -29.049 1.00 64.94 560 ASP A O 1
ATOM 4322 N N . ASP A 1 561 ? 39.944 -9.919 -27.712 1.00 71.12 561 ASP A N 1
ATOM 4323 C CA . ASP A 1 561 ? 38.845 -9.757 -28.677 1.00 71.12 561 ASP A CA 1
ATOM 4324 C C . ASP A 1 561 ? 38.274 -8.325 -28.736 1.00 71.12 561 ASP A C 1
ATOM 4326 O O . ASP A 1 561 ? 37.799 -7.925 -29.799 1.00 71.12 561 ASP A O 1
ATOM 4330 N N . ASP A 1 562 ? 38.409 -7.534 -27.661 1.00 80.12 562 ASP A N 1
ATOM 4331 C CA . ASP A 1 562 ? 37.630 -6.300 -27.424 1.00 80.12 562 ASP A CA 1
ATOM 4332 C C . ASP A 1 562 ? 38.457 -4.991 -27.465 1.00 80.12 562 ASP A C 1
ATOM 4334 O O . ASP A 1 562 ? 38.055 -3.972 -26.900 1.00 80.12 562 ASP A O 1
ATOM 4338 N N . HIS A 1 563 ? 39.643 -4.982 -28.089 1.00 80.06 563 HIS A N 1
ATOM 4339 C CA . HIS A 1 563 ? 40.584 -3.848 -28.017 1.00 80.06 563 HIS A CA 1
ATOM 4340 C C . HIS A 1 563 ? 41.122 -3.359 -29.377 1.00 80.06 563 HIS A C 1
ATOM 4342 O O . HIS A 1 563 ? 41.401 -4.140 -30.293 1.00 80.06 563 HIS A O 1
ATOM 4348 N N . LEU A 1 564 ? 41.336 -2.038 -29.470 1.00 80.50 564 LEU A N 1
ATOM 4349 C CA . LEU A 1 564 ? 42.027 -1.347 -30.566 1.00 80.50 564 LEU A CA 1
ATOM 4350 C C . LEU A 1 564 ? 43.111 -0.385 -30.048 1.00 80.50 564 LEU A C 1
ATOM 4352 O O . LEU A 1 564 ? 43.157 0.011 -28.881 1.00 80.50 564 LEU A O 1
ATOM 4356 N N . LEU A 1 565 ? 43.998 0.006 -30.963 1.00 79.94 565 LEU A N 1
ATOM 4357 C CA . LEU A 1 565 ? 45.007 1.041 -30.759 1.00 79.94 565 LEU A CA 1
ATOM 4358 C C . LEU A 1 565 ? 44.358 2.420 -30.945 1.00 79.94 565 LEU A C 1
ATOM 4360 O O . LEU A 1 565 ? 43.879 2.713 -32.037 1.00 79.94 565 LEU A O 1
ATOM 4364 N N . SER A 1 566 ? 44.343 3.254 -29.902 1.00 80.88 566 SER A N 1
ATOM 4365 C CA . SER A 1 566 ? 43.721 4.588 -29.946 1.00 80.88 566 SER A CA 1
ATOM 4366 C C . SER A 1 566 ? 44.716 5.721 -30.178 1.00 80.88 566 SER A C 1
ATOM 4368 O O . SER A 1 566 ? 44.370 6.707 -30.824 1.00 80.88 566 SER A O 1
ATOM 4370 N N . ASP A 1 567 ? 45.950 5.595 -29.680 1.00 84.06 567 ASP A N 1
ATOM 4371 C CA . ASP A 1 567 ? 47.034 6.535 -29.978 1.00 84.06 567 ASP A CA 1
ATOM 4372 C C . ASP A 1 567 ? 48.416 5.904 -29.734 1.00 84.06 567 ASP A C 1
ATOM 4374 O O . ASP A 1 567 ? 48.590 4.990 -28.926 1.00 84.06 567 ASP A O 1
ATOM 4378 N N . ILE A 1 568 ? 49.438 6.452 -30.382 1.00 85.38 568 ILE A N 1
ATOM 4379 C CA . ILE A 1 568 ? 50.842 6.256 -30.036 1.00 85.38 568 ILE A CA 1
ATOM 4380 C C . ILE A 1 568 ? 51.457 7.645 -29.878 1.00 85.38 568 ILE A C 1
ATOM 4382 O O . ILE A 1 568 ? 51.653 8.350 -30.867 1.00 85.38 568 ILE A O 1
ATOM 4386 N N . THR A 1 569 ? 51.826 8.027 -28.653 1.00 84.69 569 THR A N 1
ATOM 4387 C CA . THR A 1 569 ? 52.483 9.318 -28.391 1.00 84.69 569 THR A CA 1
ATOM 4388 C C . THR A 1 569 ? 53.973 9.165 -28.119 1.00 84.69 569 THR A C 1
ATOM 4390 O O . THR A 1 569 ? 54.408 8.355 -27.297 1.00 84.69 569 THR A O 1
ATOM 4393 N N . VAL A 1 570 ? 54.764 10.019 -28.765 1.00 83.81 570 VAL A N 1
ATOM 4394 C CA . VAL A 1 570 ? 56.205 10.168 -28.553 1.00 83.81 570 VAL A CA 1
ATOM 4395 C C . VAL A 1 570 ? 56.431 11.531 -27.908 1.00 83.81 570 VAL A C 1
ATOM 4397 O O . VAL A 1 570 ? 56.194 12.566 -28.519 1.00 83.81 570 VAL A O 1
ATOM 4400 N N . ASN A 1 571 ? 56.848 11.552 -26.639 1.00 80.56 571 ASN A N 1
ATOM 4401 C CA . ASN A 1 571 ? 56.932 12.769 -25.813 1.00 80.56 571 ASN A CA 1
ATOM 4402 C C . ASN A 1 571 ? 55.624 13.587 -25.709 1.00 80.56 571 ASN A C 1
ATOM 4404 O O . ASN A 1 571 ? 55.667 14.775 -25.401 1.00 80.56 571 ASN A O 1
ATOM 4408 N N . GLY A 1 572 ? 54.469 12.947 -25.916 1.00 78.31 572 GLY A N 1
ATOM 4409 C CA . GLY A 1 572 ? 53.154 13.601 -25.911 1.00 78.31 572 GLY A CA 1
ATOM 4410 C C . GLY A 1 572 ? 52.695 14.121 -27.278 1.00 78.31 572 GLY A C 1
ATOM 4411 O O . GLY A 1 572 ? 51.554 14.551 -27.394 1.00 78.31 572 GLY A O 1
ATOM 4412 N N . GLU A 1 573 ? 53.528 14.041 -28.320 1.00 82.62 573 GLU A N 1
ATOM 4413 C CA . GLU A 1 573 ? 53.105 14.266 -29.707 1.00 82.62 573 GLU A CA 1
ATOM 4414 C C . GLU A 1 573 ? 52.607 12.938 -30.301 1.00 82.62 573 GLU A C 1
ATOM 4416 O O . GLU A 1 573 ? 53.328 11.938 -30.265 1.00 82.62 573 GLU A O 1
ATOM 4421 N N . SER A 1 574 ? 51.379 12.904 -30.829 1.00 87.38 574 SER A N 1
ATOM 4422 C CA . SER A 1 574 ? 50.834 11.711 -31.494 1.00 87.38 574 SER A CA 1
ATOM 4423 C C . SER A 1 574 ? 51.545 11.436 -32.823 1.00 87.38 574 SER A C 1
ATOM 4425 O O . SER A 1 574 ? 51.698 12.325 -33.664 1.00 87.38 574 SER A O 1
ATOM 4427 N N . ILE A 1 575 ? 51.931 10.177 -33.027 1.00 89.50 575 ILE A N 1
ATOM 4428 C CA . ILE A 1 575 ? 52.405 9.628 -34.304 1.00 89.50 575 ILE A CA 1
ATOM 4429 C C . ILE A 1 575 ? 51.374 8.679 -34.939 1.00 89.50 575 ILE A C 1
ATOM 4431 O O . ILE A 1 575 ? 51.701 7.942 -35.867 1.00 89.50 575 ILE A O 1
ATOM 4435 N N . PHE A 1 576 ? 50.131 8.675 -34.453 1.00 83.94 576 PHE A N 1
ATOM 4436 C CA . PHE A 1 576 ? 49.056 7.814 -34.948 1.00 83.94 576 PHE A CA 1
ATOM 4437 C C . PHE A 1 576 ? 48.384 8.436 -36.187 1.00 83.94 576 PHE A C 1
ATOM 4439 O O . PHE A 1 576 ? 47.259 8.923 -36.145 1.00 83.94 576 PHE A O 1
ATOM 4446 N N . ASN A 1 577 ? 49.136 8.521 -37.289 1.00 83.19 577 ASN A N 1
ATOM 4447 C CA . ASN A 1 577 ? 48.693 9.103 -38.562 1.00 83.19 577 ASN A CA 1
ATOM 4448 C C . ASN A 1 577 ? 49.531 8.611 -39.759 1.00 83.19 577 ASN A C 1
ATOM 4450 O O . ASN A 1 577 ? 50.663 8.158 -39.589 1.00 83.19 577 ASN A O 1
ATOM 4454 N N . ASP A 1 578 ? 49.001 8.768 -40.976 1.00 83.19 578 ASP A N 1
ATOM 4455 C CA . ASP A 1 578 ? 49.577 8.297 -42.247 1.00 83.19 578 ASP A CA 1
ATOM 4456 C C . ASP A 1 578 ? 51.042 8.703 -42.474 1.00 83.19 578 ASP A C 1
ATOM 4458 O O . ASP A 1 578 ? 51.827 7.930 -43.017 1.00 83.19 578 ASP A O 1
ATOM 4462 N N . ALA A 1 579 ? 51.446 9.910 -42.053 1.00 87.25 579 ALA A N 1
ATOM 4463 C CA . ALA A 1 579 ? 52.819 10.395 -42.244 1.00 87.25 579 ALA A CA 1
ATOM 4464 C C . ALA A 1 579 ? 53.855 9.626 -41.396 1.00 87.25 579 ALA A C 1
ATOM 4466 O O . ALA A 1 579 ? 55.062 9.746 -41.625 1.00 87.25 579 ALA A O 1
ATOM 4467 N N . HIS A 1 580 ? 53.366 8.842 -40.436 1.00 90.75 580 HIS A N 1
ATOM 4468 C CA . HIS A 1 580 ? 54.112 8.007 -39.509 1.00 90.75 580 HIS A CA 1
ATOM 4469 C C . HIS A 1 580 ? 53.785 6.510 -39.647 1.00 90.75 580 HIS A C 1
ATOM 4471 O O . HIS A 1 580 ? 54.321 5.715 -38.878 1.00 90.75 580 HIS A O 1
ATOM 4477 N N . TYR A 1 581 ? 52.967 6.099 -40.622 1.00 89.25 581 TYR A N 1
ATOM 4478 C CA . TYR A 1 581 ? 52.732 4.688 -40.949 1.00 89.25 581 TYR A CA 1
ATOM 4479 C C . TYR A 1 581 ? 53.652 4.213 -42.088 1.00 89.25 581 TYR A C 1
ATOM 4481 O O . TYR A 1 581 ? 54.122 5.011 -42.902 1.00 89.25 581 TYR A O 1
ATOM 4489 N N . ASP A 1 582 ? 53.953 2.914 -42.144 1.00 89.19 582 ASP A N 1
ATOM 4490 C CA . ASP A 1 582 ? 54.782 2.315 -43.196 1.00 89.19 582 ASP A CA 1
ATOM 4491 C C . ASP A 1 582 ? 54.117 1.059 -43.782 1.00 89.19 582 ASP A C 1
ATOM 4493 O O . ASP A 1 582 ? 54.260 -0.042 -43.245 1.00 89.19 582 ASP A O 1
ATOM 4497 N N . ASP A 1 583 ? 53.419 1.224 -44.912 1.00 81.38 583 ASP A N 1
ATOM 4498 C CA . ASP A 1 583 ? 52.668 0.173 -45.624 1.00 81.38 583 ASP A CA 1
ATOM 4499 C C . ASP A 1 583 ? 53.476 -1.105 -45.918 1.00 81.38 583 ASP A C 1
ATOM 4501 O O . ASP A 1 583 ? 52.899 -2.170 -46.138 1.00 81.38 583 ASP A O 1
ATOM 4505 N N . GLN A 1 584 ? 54.812 -1.019 -45.987 1.00 86.31 584 GLN A N 1
ATOM 4506 C CA . GLN A 1 584 ? 55.668 -2.171 -46.297 1.00 86.31 584 GLN A CA 1
ATOM 4507 C C . GLN A 1 584 ? 56.010 -3.003 -45.059 1.00 86.31 584 GLN A C 1
ATOM 4509 O O . GLN A 1 584 ? 56.288 -4.196 -45.185 1.00 86.31 584 GLN A O 1
ATOM 4514 N N . GLU A 1 585 ? 55.989 -2.388 -43.877 1.00 87.19 585 GLU A N 1
ATOM 4515 C CA . GLU A 1 585 ? 56.249 -3.051 -42.598 1.00 87.19 585 GLU A CA 1
ATOM 4516 C C . GLU A 1 585 ? 54.963 -3.279 -41.775 1.00 87.19 585 GLU A C 1
ATOM 4518 O O . GLU A 1 585 ? 54.990 -4.086 -40.843 1.00 87.19 585 GLU A O 1
ATOM 4523 N N . LEU A 1 586 ? 53.853 -2.624 -42.146 1.00 85.12 586 LEU A N 1
ATOM 4524 C CA . LEU A 1 586 ? 52.559 -2.605 -41.448 1.00 85.12 586 LEU A CA 1
ATOM 4525 C C . LEU A 1 586 ? 52.682 -2.128 -39.989 1.00 85.12 586 LEU A C 1
ATOM 4527 O O . LEU A 1 586 ? 52.141 -2.730 -39.064 1.00 85.12 586 LEU A O 1
ATOM 4531 N N . ALA A 1 587 ? 53.452 -1.056 -39.785 1.00 88.81 587 ALA A N 1
ATOM 4532 C CA . ALA A 1 587 ? 53.827 -0.545 -38.469 1.00 88.81 587 ALA A CA 1
ATOM 4533 C C . ALA A 1 587 ? 53.934 0.988 -38.459 1.00 88.81 587 ALA A C 1
ATOM 4535 O O . ALA A 1 587 ? 54.368 1.593 -39.443 1.00 88.81 587 ALA A O 1
ATOM 4536 N N . TYR A 1 588 ? 53.615 1.606 -37.319 1.00 92.06 588 TYR A N 1
ATOM 4537 C CA . TYR A 1 588 ? 53.882 3.028 -37.077 1.00 92.06 588 TYR A CA 1
ATOM 4538 C C . TYR A 1 588 ? 55.363 3.254 -36.757 1.00 92.06 588 TYR A C 1
ATOM 4540 O O . TYR A 1 588 ? 56.053 2.334 -36.313 1.00 92.06 588 TYR A O 1
ATOM 4548 N N . PHE A 1 589 ? 55.879 4.469 -36.952 1.00 93.62 589 PHE A N 1
ATOM 4549 C CA . PHE A 1 589 ? 57.280 4.785 -36.684 1.00 93.62 589 PHE A CA 1
ATOM 4550 C C . PHE A 1 589 ? 57.537 6.213 -36.191 1.00 93.62 589 PHE A C 1
ATOM 4552 O O . PHE A 1 589 ? 56.809 7.160 -36.482 1.00 93.62 589 PHE A O 1
ATOM 4559 N N . PHE A 1 590 ? 58.681 6.398 -35.531 1.00 91.88 590 PHE A N 1
ATOM 4560 C CA . PHE A 1 590 ? 59.263 7.715 -35.261 1.00 91.88 590 PHE A CA 1
ATOM 4561 C C . PHE A 1 590 ? 60.783 7.723 -35.457 1.00 91.88 590 PHE A C 1
ATOM 4563 O O . PHE A 1 590 ? 61.415 6.689 -35.680 1.00 91.88 590 PHE A O 1
ATOM 4570 N N . ILE A 1 591 ? 61.377 8.915 -35.387 1.00 89.56 591 ILE A N 1
ATOM 4571 C CA . ILE A 1 591 ? 62.825 9.131 -35.456 1.00 89.56 591 ILE A CA 1
ATOM 4572 C C . ILE A 1 591 ? 63.323 9.513 -34.059 1.00 89.56 591 ILE A C 1
ATOM 4574 O O . ILE A 1 591 ? 62.867 10.509 -33.501 1.00 89.56 591 ILE A O 1
ATOM 4578 N N . MET A 1 592 ? 64.256 8.741 -33.493 1.00 82.38 592 MET A N 1
ATOM 4579 C CA . MET A 1 592 ? 64.676 8.884 -32.092 1.00 82.38 592 MET A CA 1
ATOM 4580 C C . MET A 1 592 ? 65.240 10.296 -31.795 1.00 82.38 592 MET A C 1
ATOM 4582 O O . MET A 1 592 ? 66.250 10.681 -32.405 1.00 82.38 592 MET A O 1
ATOM 4586 N N . PRO A 1 593 ? 64.627 11.088 -30.889 1.00 74.62 593 PRO A N 1
ATOM 4587 C CA . PRO A 1 593 ? 64.990 12.488 -30.673 1.00 74.62 593 PRO A CA 1
ATOM 4588 C C . PRO A 1 593 ? 66.241 12.658 -29.788 1.00 74.62 593 PRO A C 1
ATOM 4590 O O . PRO A 1 593 ? 66.908 11.713 -29.382 1.00 74.62 593 PRO A O 1
ATOM 4593 N N . ALA A 1 594 ? 66.628 13.912 -29.528 1.00 53.41 594 ALA A N 1
ATOM 4594 C CA . ALA A 1 594 ? 67.926 14.257 -28.931 1.00 53.41 594 ALA A CA 1
ATOM 4595 C C . ALA A 1 594 ? 67.993 14.232 -27.388 1.00 53.41 594 ALA A C 1
ATOM 4597 O O . ALA A 1 594 ? 69.027 14.603 -26.830 1.00 53.41 594 ALA A O 1
ATOM 4598 N N . LYS A 1 595 ? 66.894 13.893 -26.709 1.00 54.97 595 LYS A N 1
ATOM 4599 C CA . LYS A 1 595 ? 66.726 13.901 -25.246 1.00 54.97 595 LYS A CA 1
ATOM 4600 C C . LYS A 1 595 ? 65.719 12.810 -24.843 1.00 54.97 595 LYS A C 1
ATOM 4602 O O . LYS A 1 595 ? 65.264 12.056 -25.699 1.00 54.97 595 LYS A O 1
ATOM 4607 N N . TYR A 1 596 ? 65.406 12.749 -23.545 1.00 56.12 596 TYR A N 1
ATOM 4608 C CA . TYR A 1 596 ? 64.345 11.941 -22.931 1.00 56.12 596 TYR A CA 1
ATOM 4609 C C . TYR A 1 596 ? 63.162 11.701 -23.883 1.00 56.12 596 TYR A C 1
ATOM 4611 O O . TYR A 1 596 ? 62.656 12.648 -24.486 1.00 56.12 596 TYR A O 1
ATOM 4619 N N . THR A 1 597 ? 62.784 10.435 -24.050 1.00 64.69 597 THR A N 1
ATOM 4620 C CA . THR A 1 597 ? 61.700 10.006 -24.938 1.00 64.69 597 THR A CA 1
ATOM 4621 C C . THR A 1 597 ? 60.725 9.175 -24.120 1.00 64.69 597 THR A C 1
ATOM 4623 O O . THR A 1 597 ? 61.084 8.093 -23.670 1.00 64.69 597 THR A O 1
ATOM 4626 N N . VAL A 1 598 ? 59.511 9.671 -23.905 1.00 67.94 598 VAL A N 1
ATOM 4627 C CA . VAL A 1 598 ? 58.389 8.846 -23.443 1.00 67.94 598 VAL A CA 1
ATOM 4628 C C . VAL A 1 598 ? 57.732 8.241 -24.672 1.00 67.94 598 VAL A C 1
ATOM 4630 O O . VAL A 1 598 ? 57.453 8.969 -25.622 1.00 67.94 598 VAL A O 1
ATOM 4633 N N . LEU A 1 599 ? 57.480 6.937 -24.645 1.00 75.88 599 LEU A N 1
ATOM 4634 C CA . LEU A 1 599 ? 56.578 6.284 -25.584 1.00 75.88 599 LEU A CA 1
ATOM 4635 C C . LEU A 1 599 ? 55.365 5.817 -24.781 1.00 75.88 599 LEU A C 1
ATOM 4637 O O . LEU A 1 599 ? 55.503 4.917 -23.952 1.00 75.88 599 LEU A O 1
ATOM 4641 N N . ASN A 1 600 ? 54.203 6.427 -25.009 1.00 77.50 600 ASN A N 1
ATOM 4642 C CA . ASN A 1 600 ? 52.944 5.878 -24.516 1.00 77.50 600 ASN A CA 1
ATOM 4643 C C . ASN A 1 600 ? 52.216 5.243 -25.696 1.00 77.50 600 ASN A C 1
ATOM 4645 O O . ASN A 1 600 ? 52.096 5.862 -26.754 1.00 77.50 600 ASN A O 1
ATOM 4649 N N . ILE A 1 601 ? 51.740 4.021 -25.500 1.00 79.94 601 ILE A N 1
ATOM 4650 C CA . ILE A 1 601 ? 50.822 3.360 -26.423 1.00 79.94 601 ILE A CA 1
ATOM 4651 C C . ILE A 1 601 ? 49.482 3.362 -25.703 1.00 79.94 601 ILE A C 1
ATOM 4653 O O . ILE A 1 601 ? 49.353 2.754 -24.640 1.00 79.94 601 ILE A O 1
ATOM 4657 N N . SER A 1 602 ? 48.542 4.130 -26.239 1.00 79.44 602 SER A N 1
ATOM 4658 C CA . SER A 1 602 ? 47.186 4.234 -25.726 1.00 79.44 602 SER A CA 1
ATOM 4659 C C . SER A 1 602 ? 46.347 3.163 -26.398 1.00 79.44 602 SER A C 1
ATOM 4661 O O . SER A 1 602 ? 46.275 3.072 -27.624 1.00 79.44 602 SER A O 1
ATOM 4663 N N . LEU A 1 603 ? 45.723 2.344 -25.569 1.00 75.88 603 LEU A N 1
ATOM 4664 C CA . LEU A 1 603 ? 44.760 1.344 -25.984 1.00 75.88 603 LEU A CA 1
ATOM 4665 C C . LEU A 1 603 ? 43.371 1.848 -25.622 1.00 75.88 603 LEU A C 1
ATOM 4667 O O . LEU A 1 603 ? 43.204 2.620 -24.675 1.00 75.88 603 LEU A O 1
ATOM 4671 N N . ALA A 1 604 ? 42.384 1.413 -26.384 1.00 79.56 604 ALA A N 1
ATOM 4672 C CA . ALA A 1 604 ? 40.990 1.660 -26.094 1.00 79.56 604 ALA A CA 1
ATOM 4673 C C . ALA A 1 604 ? 40.214 0.360 -26.256 1.00 79.56 604 ALA A C 1
ATOM 4675 O O . ALA A 1 604 ? 40.419 -0.377 -27.224 1.00 79.56 604 ALA A O 1
ATOM 4676 N N . THR A 1 605 ? 39.314 0.101 -25.313 1.00 81.31 605 THR A N 1
ATOM 4677 C CA . THR A 1 605 ? 38.252 -0.885 -25.503 1.00 81.31 605 THR A CA 1
ATOM 4678 C C . THR A 1 605 ? 37.441 -0.458 -26.723 1.00 81.31 605 THR A C 1
ATOM 4680 O O . THR A 1 605 ? 37.125 0.725 -26.885 1.00 81.31 605 THR A O 1
ATOM 4683 N N . ALA A 1 606 ? 37.220 -1.404 -27.622 1.00 82.19 606 ALA A N 1
ATOM 4684 C CA . ALA A 1 606 ? 36.646 -1.208 -28.938 1.00 82.19 606 ALA A CA 1
ATOM 4685 C 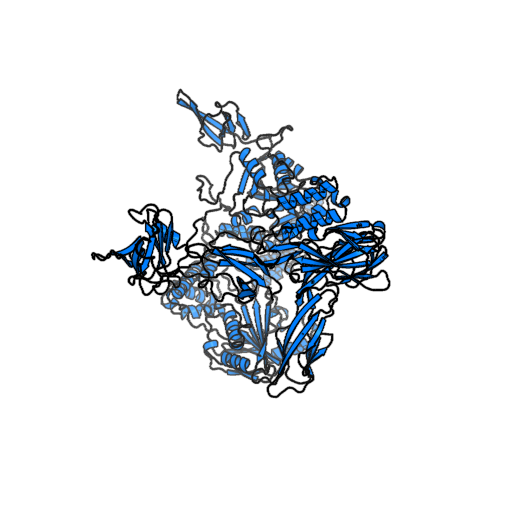C . ALA A 1 606 ? 35.370 -2.036 -29.027 1.00 82.19 606 ALA A C 1
ATOM 4687 O O . ALA A 1 606 ? 35.381 -3.187 -29.459 1.00 82.19 606 ALA A O 1
ATOM 4688 N N . GLU A 1 607 ? 34.280 -1.440 -28.565 1.00 84.62 607 GLU A N 1
ATOM 4689 C CA . GLU A 1 607 ? 32.964 -2.063 -28.544 1.00 84.62 607 GLU A CA 1
ATOM 4690 C C . GLU A 1 607 ? 32.141 -1.628 -29.761 1.00 84.62 607 GLU A C 1
ATOM 4692 O O . GLU A 1 607 ? 32.418 -0.613 -30.408 1.00 84.62 607 GLU A O 1
ATOM 4697 N N . TYR A 1 608 ? 31.125 -2.419 -30.092 1.00 81.62 608 TYR A N 1
ATOM 4698 C CA . TYR A 1 608 ? 30.191 -2.101 -31.163 1.00 81.62 608 TYR A CA 1
ATOM 4699 C C . TYR A 1 608 ? 28.821 -1.761 -30.581 1.00 81.62 608 TYR A C 1
ATOM 4701 O O . TYR A 1 608 ? 28.124 -2.628 -30.061 1.00 81.62 608 TYR A O 1
ATOM 4709 N N . GLU A 1 609 ? 28.428 -0.496 -30.710 1.00 84.12 609 GLU A N 1
ATOM 4710 C CA . GLU A 1 609 ? 27.072 -0.033 -30.418 1.00 84.12 609 GLU A CA 1
ATOM 4711 C C . GLU A 1 609 ? 26.195 -0.365 -31.640 1.00 84.12 609 GLU A C 1
ATOM 4713 O O . GLU A 1 609 ? 26.306 0.272 -32.695 1.00 84.12 609 GLU A O 1
ATOM 4718 N N . GLU A 1 610 ? 25.358 -1.404 -31.537 1.00 77.94 610 GLU A N 1
ATOM 4719 C CA . GLU A 1 610 ? 24.335 -1.695 -32.551 1.00 77.94 610 GLU A CA 1
ATOM 4720 C C . GLU A 1 610 ? 23.246 -0.614 -32.496 1.00 77.94 610 GLU A C 1
ATOM 4722 O O . GLU A 1 610 ? 22.421 -0.577 -31.587 1.00 77.94 610 GLU A O 1
ATOM 4727 N N . ILE A 1 611 ? 23.235 0.269 -33.499 1.00 74.50 611 ILE A N 1
ATOM 4728 C CA . ILE A 1 611 ? 22.220 1.321 -33.670 1.00 74.50 611 ILE A CA 1
ATOM 4729 C C . ILE A 1 611 ? 20.875 0.704 -34.095 1.00 74.50 611 ILE A C 1
ATOM 4731 O O . ILE A 1 611 ? 19.818 1.298 -33.891 1.00 74.50 611 ILE A O 1
ATOM 4735 N N . ALA A 1 612 ? 20.901 -0.474 -34.731 1.00 64.06 612 ALA A N 1
ATOM 4736 C CA . ALA A 1 612 ? 19.700 -1.224 -35.072 1.00 64.06 612 ALA A CA 1
ATOM 4737 C C . ALA A 1 612 ? 19.930 -2.740 -35.098 1.00 64.06 612 ALA A C 1
ATOM 4739 O O . ALA A 1 612 ? 21.052 -3.238 -35.144 1.00 64.06 612 ALA A O 1
ATOM 4740 N N . LYS A 1 613 ? 18.802 -3.451 -35.110 1.00 70.62 613 LYS A N 1
ATOM 4741 C CA . LYS A 1 613 ? 18.649 -4.890 -34.876 1.00 70.62 613 LYS A CA 1
ATOM 4742 C C . LYS A 1 613 ? 19.507 -5.740 -35.824 1.00 70.62 613 LYS A C 1
ATOM 4744 O O . LYS A 1 613 ? 19.534 -5.522 -37.036 1.00 70.62 613 LYS A O 1
ATOM 4749 N N . SER A 1 614 ? 20.108 -6.797 -35.281 1.00 80.62 614 SER A N 1
ATOM 4750 C CA . SER A 1 614 ? 20.957 -7.757 -36.003 1.00 80.62 614 SER A CA 1
ATOM 4751 C C . SER A 1 614 ? 20.235 -8.606 -37.072 1.00 80.62 614 SER A C 1
ATOM 4753 O O . SER A 1 614 ? 20.884 -9.357 -37.806 1.00 80.62 614 SER A O 1
ATOM 4755 N N . ILE A 1 615 ? 18.914 -8.458 -37.250 1.00 87.19 615 ILE A N 1
ATOM 4756 C CA . ILE A 1 615 ? 18.177 -8.934 -38.433 1.00 87.19 615 ILE A CA 1
ATOM 4757 C C . ILE A 1 615 ? 17.653 -7.737 -39.231 1.00 87.19 615 ILE A C 1
ATOM 4759 O O . ILE A 1 615 ? 16.884 -6.929 -38.719 1.00 87.19 615 ILE A O 1
ATOM 4763 N N . TYR A 1 616 ? 17.997 -7.689 -40.520 1.00 89.19 616 TYR A N 1
ATOM 4764 C CA . TYR A 1 616 ? 17.474 -6.709 -41.474 1.00 89.19 616 TYR A CA 1
ATOM 4765 C C . TYR A 1 616 ? 16.589 -7.401 -42.516 1.00 89.19 616 TYR A C 1
ATOM 4767 O O . TYR A 1 616 ? 16.859 -8.541 -42.898 1.00 89.19 616 TYR A O 1
ATOM 4775 N N . GLN A 1 617 ? 15.546 -6.738 -43.015 1.00 93.06 617 GLN A N 1
ATOM 4776 C CA . GLN A 1 617 ? 14.620 -7.323 -43.995 1.00 93.06 617 GLN A CA 1
ATOM 4777 C C . GLN A 1 617 ? 14.344 -6.342 -45.141 1.00 93.06 617 GLN A C 1
ATOM 4779 O O . GLN A 1 617 ? 14.148 -5.152 -44.902 1.00 93.06 617 GLN A O 1
ATOM 4784 N N . MET A 1 618 ? 14.355 -6.834 -46.384 1.00 93.62 618 MET A N 1
ATOM 4785 C CA . MET A 1 618 ? 14.297 -5.999 -47.592 1.00 93.62 618 MET A CA 1
ATOM 4786 C C . MET A 1 618 ? 13.655 -6.693 -48.804 1.00 93.62 618 MET A C 1
ATOM 4788 O O . MET A 1 618 ? 13.707 -7.917 -48.944 1.00 93.62 618 MET A O 1
ATOM 4792 N N . ALA A 1 619 ? 13.092 -5.895 -49.710 1.00 94.31 619 ALA A N 1
ATOM 4793 C CA . ALA A 1 619 ? 12.551 -6.340 -50.993 1.00 94.31 619 ALA A CA 1
ATOM 4794 C C . ALA A 1 619 ? 13.652 -6.531 -52.051 1.00 94.31 619 ALA A C 1
ATOM 4796 O O . ALA A 1 619 ? 14.693 -5.870 -52.012 1.00 94.31 619 ALA A O 1
ATOM 4797 N N . VAL A 1 620 ? 13.412 -7.372 -53.063 1.00 95.12 620 VAL A N 1
ATOM 4798 C CA . VAL A 1 620 ? 14.304 -7.465 -54.235 1.00 95.12 620 VAL A CA 1
ATOM 4799 C C . VAL A 1 620 ? 14.396 -6.106 -54.945 1.00 95.12 620 VAL A C 1
ATOM 4801 O O . VAL A 1 620 ? 13.407 -5.585 -55.453 1.00 95.12 620 VAL A O 1
ATOM 4804 N N . GLY A 1 621 ? 15.609 -5.553 -55.020 1.00 93.56 621 GLY A N 1
ATOM 4805 C CA . GLY A 1 621 ? 15.902 -4.232 -55.579 1.00 93.56 621 GLY A CA 1
ATOM 4806 C C . GLY A 1 621 ? 16.147 -3.124 -54.546 1.00 93.56 621 GLY A C 1
ATOM 4807 O O . GLY A 1 621 ? 16.605 -2.053 -54.940 1.00 93.56 621 GLY A O 1
ATOM 4808 N N . GLU A 1 622 ? 15.898 -3.356 -53.253 1.00 95.06 622 GLU A N 1
ATOM 4809 C CA . GLU A 1 622 ? 16.309 -2.436 -52.181 1.00 95.06 622 GLU A CA 1
ATOM 4810 C C . GLU A 1 622 ? 17.818 -2.569 -51.868 1.00 95.06 622 GLU A C 1
ATOM 4812 O O . GLU A 1 622 ? 18.435 -3.618 -52.084 1.00 95.06 622 GLU A O 1
ATOM 4817 N N . SER A 1 623 ? 18.415 -1.494 -51.342 1.00 95.00 623 SER A N 1
ATOM 4818 C CA . SER A 1 623 ? 19.826 -1.426 -50.931 1.00 95.00 623 SER A CA 1
ATOM 4819 C C . SER A 1 623 ? 19.953 -0.931 -49.489 1.00 95.00 623 SER A C 1
ATOM 4821 O O . SER A 1 623 ? 19.199 -0.055 -49.071 1.00 95.00 623 SER A O 1
ATOM 4823 N N . VAL A 1 624 ? 20.941 -1.444 -48.756 1.00 93.12 624 VAL A N 1
ATOM 4824 C CA . VAL A 1 624 ? 21.252 -1.090 -47.362 1.00 93.12 624 VAL A CA 1
ATOM 4825 C C . VAL A 1 624 ? 22.749 -0.817 -47.214 1.00 93.12 624 VAL A C 1
ATOM 4827 O O . VAL A 1 624 ? 23.551 -1.574 -47.753 1.00 93.12 624 VAL A O 1
ATOM 4830 N N . ASP A 1 625 ? 23.149 0.243 -46.509 1.00 92.56 625 ASP A N 1
ATOM 4831 C CA . ASP A 1 625 ? 24.547 0.437 -46.092 1.00 92.56 625 ASP A CA 1
ATOM 4832 C C . ASP A 1 625 ? 24.697 -0.038 -44.651 1.00 92.56 625 ASP A C 1
ATOM 4834 O O . ASP A 1 625 ? 24.133 0.566 -43.742 1.00 92.56 625 ASP A O 1
ATOM 4838 N N . VAL A 1 626 ? 25.432 -1.130 -44.429 1.00 88.81 626 VAL A N 1
ATOM 4839 C CA . VAL A 1 626 ? 25.479 -1.756 -43.097 1.00 88.81 626 VAL A CA 1
ATOM 4840 C C . VAL A 1 626 ? 26.184 -0.896 -42.044 1.00 88.81 626 VAL A C 1
ATOM 4842 O O . VAL A 1 626 ? 25.992 -1.145 -40.861 1.00 88.81 626 VAL A O 1
ATOM 4845 N N . THR A 1 627 ? 26.923 0.151 -42.436 1.00 86.06 627 THR A N 1
ATOM 4846 C CA . THR A 1 627 ? 27.492 1.121 -41.478 1.00 86.06 627 THR A CA 1
ATOM 4847 C C . THR A 1 627 ? 26.442 2.011 -40.812 1.00 86.06 627 THR A C 1
ATOM 4849 O O . THR A 1 627 ? 26.723 2.616 -39.785 1.00 86.06 627 THR A O 1
ATOM 4852 N N . GLN A 1 628 ? 25.214 2.072 -41.338 1.00 86.75 628 GLN A N 1
ATOM 4853 C CA . GLN A 1 628 ? 24.135 2.887 -40.764 1.00 86.75 628 GLN A CA 1
ATOM 4854 C C . GLN A 1 628 ? 23.474 2.259 -39.527 1.00 86.75 628 GLN A C 1
ATOM 4856 O O . GLN A 1 628 ? 22.595 2.881 -38.935 1.00 86.75 628 GLN A O 1
ATOM 4861 N N . PHE A 1 629 ? 23.884 1.048 -39.133 1.00 84.62 629 PHE A N 1
ATOM 4862 C CA . PHE A 1 629 ? 23.264 0.277 -38.044 1.00 84.62 629 PHE A CA 1
ATOM 4863 C C . PHE A 1 629 ? 24.248 -0.099 -36.938 1.00 84.62 629 PHE A C 1
ATOM 4865 O O . PHE A 1 629 ? 23.891 -0.840 -36.027 1.00 84.62 629 PHE A O 1
ATOM 4872 N N . ILE A 1 630 ? 25.489 0.389 -37.011 1.00 86.19 630 ILE A N 1
ATOM 4873 C CA . ILE A 1 630 ? 26.568 -0.033 -36.122 1.00 86.19 630 ILE A CA 1
ATOM 4874 C C . ILE A 1 630 ? 27.650 1.047 -35.993 1.00 86.19 630 ILE A C 1
ATOM 4876 O O . ILE A 1 630 ? 28.247 1.457 -36.990 1.00 86.19 630 ILE A O 1
ATOM 4880 N N . LYS A 1 631 ? 27.934 1.489 -34.763 1.00 89.00 631 LYS A N 1
ATOM 4881 C CA . LYS A 1 631 ? 29.056 2.391 -34.457 1.00 89.00 631 LYS A CA 1
ATOM 4882 C C . LYS A 1 631 ? 30.192 1.623 -33.814 1.00 89.00 631 LYS A C 1
ATOM 4884 O O . LYS A 1 631 ? 29.991 0.931 -32.821 1.00 89.00 631 LYS A O 1
ATOM 4889 N N . LEU A 1 632 ? 31.396 1.799 -34.348 1.00 88.44 632 LEU A N 1
ATOM 4890 C CA . LEU A 1 632 ? 32.617 1.367 -33.678 1.00 88.44 632 LEU A CA 1
ATOM 4891 C C . LEU A 1 632 ? 32.967 2.404 -32.604 1.00 88.44 632 LEU A C 1
ATOM 4893 O O . LEU A 1 632 ? 33.373 3.518 -32.934 1.00 88.44 632 LEU A O 1
ATOM 4897 N N . MET A 1 633 ? 32.788 2.050 -31.335 1.00 88.31 633 MET A N 1
ATOM 4898 C CA . MET A 1 633 ? 33.049 2.921 -30.191 1.00 88.31 633 MET A CA 1
ATOM 4899 C C . MET A 1 633 ? 34.425 2.590 -29.613 1.00 88.31 633 MET A C 1
ATOM 4901 O O . MET A 1 633 ? 34.643 1.530 -29.034 1.00 88.31 633 MET A O 1
ATOM 4905 N N . VAL A 1 634 ? 35.380 3.501 -29.796 1.00 82.94 634 VAL A N 1
ATOM 4906 C CA . VAL A 1 634 ? 36.787 3.320 -29.419 1.00 82.94 634 VAL A CA 1
ATOM 4907 C C . VAL A 1 634 ? 37.075 4.189 -28.203 1.00 82.94 634 VAL A C 1
ATOM 4909 O O . VAL A 1 634 ? 37.311 5.390 -28.314 1.00 82.94 634 VAL A O 1
ATOM 4912 N N . GLY A 1 635 ? 37.013 3.583 -27.016 1.00 81.75 635 GLY A N 1
ATOM 4913 C CA . GLY A 1 635 ? 37.235 4.275 -25.743 1.00 81.75 635 GLY A CA 1
ATOM 4914 C C . GLY A 1 635 ? 36.118 5.263 -25.404 1.00 81.75 635 GLY A C 1
ATOM 4915 O O . GLY A 1 635 ? 36.392 6.342 -24.881 1.00 81.75 635 GLY A O 1
ATOM 4916 N N . GLY A 1 636 ? 34.874 4.919 -25.754 1.00 83.25 636 GLY A N 1
ATOM 4917 C CA . GLY A 1 636 ? 33.701 5.782 -25.589 1.00 83.25 636 GLY A CA 1
ATOM 4918 C C . GLY A 1 636 ? 33.549 6.880 -26.651 1.00 83.25 636 GLY A C 1
ATOM 4919 O O . GLY A 1 636 ? 32.729 7.778 -26.473 1.00 83.25 636 GLY A O 1
ATOM 4920 N N . VAL A 1 637 ? 34.321 6.837 -27.746 1.00 81.94 637 VAL A N 1
ATOM 4921 C CA . VAL A 1 637 ? 34.243 7.807 -28.854 1.00 81.94 637 VAL A CA 1
ATOM 4922 C C . VAL A 1 637 ? 33.932 7.098 -30.172 1.00 81.94 637 VAL A C 1
ATOM 4924 O O . VAL A 1 637 ? 34.578 6.114 -30.521 1.00 81.94 637 VAL A O 1
ATOM 4927 N N . GLU A 1 638 ? 32.963 7.623 -30.921 1.00 85.06 638 GLU A N 1
ATOM 4928 C CA . GLU A 1 638 ? 32.555 7.111 -32.236 1.00 85.06 638 GLU A CA 1
ATOM 4929 C C . GLU A 1 638 ? 33.690 7.263 -33.265 1.00 85.06 638 GLU A C 1
ATOM 4931 O O . GLU A 1 638 ? 34.104 8.377 -33.604 1.00 85.06 638 GLU A O 1
ATOM 4936 N N . ALA A 1 639 ? 34.213 6.136 -33.752 1.00 83.31 639 ALA A N 1
ATOM 4937 C CA . ALA A 1 639 ? 35.257 6.101 -34.770 1.00 83.31 639 ALA A CA 1
ATOM 4938 C C . ALA A 1 639 ? 34.689 6.396 -36.174 1.00 83.31 639 ALA A C 1
ATOM 4940 O O . ALA A 1 639 ? 33.541 6.051 -36.469 1.00 83.31 639 ALA A O 1
ATOM 4941 N N . PRO A 1 640 ? 35.477 7.011 -37.078 1.00 82.81 640 PRO A N 1
ATOM 4942 C CA . PRO A 1 640 ? 35.011 7.316 -38.425 1.00 82.81 640 PRO A CA 1
ATOM 4943 C C . PRO A 1 640 ? 34.714 6.039 -39.224 1.00 82.81 640 PRO A C 1
ATOM 4945 O O . PRO A 1 640 ? 35.389 5.020 -39.092 1.00 82.81 640 PRO A O 1
ATOM 4948 N N . ALA A 1 641 ? 33.702 6.106 -40.093 1.00 78.38 641 ALA A N 1
ATOM 4949 C CA . ALA A 1 641 ? 33.156 4.946 -40.806 1.00 78.38 641 ALA A CA 1
ATOM 4950 C C . ALA A 1 641 ? 34.122 4.269 -41.806 1.00 78.38 641 ALA A C 1
ATOM 4952 O O . ALA A 1 641 ? 33.797 3.213 -42.344 1.00 78.38 641 ALA A O 1
ATOM 4953 N N . ASP A 1 642 ? 35.303 4.842 -42.060 1.00 82.44 642 ASP A N 1
ATOM 4954 C CA . ASP A 1 642 ? 36.382 4.197 -42.819 1.00 82.44 642 ASP A CA 1
ATOM 4955 C C . ASP A 1 642 ? 37.205 3.199 -41.980 1.00 82.44 642 ASP A C 1
ATOM 4957 O O . ASP A 1 642 ? 37.885 2.350 -42.552 1.00 82.44 642 ASP A O 1
ATOM 4961 N N . GLN A 1 643 ? 37.063 3.219 -40.648 1.00 83.62 643 GLN A N 1
ATOM 4962 C CA . GLN A 1 643 ? 37.540 2.172 -39.734 1.00 83.62 643 GLN A CA 1
ATOM 4963 C C . GLN A 1 643 ? 36.607 0.950 -39.682 1.00 83.62 643 GLN A C 1
ATOM 4965 O O . GLN A 1 643 ? 36.853 0.024 -38.910 1.00 83.62 643 GLN A O 1
ATOM 4970 N N . ILE A 1 644 ? 35.535 0.924 -40.481 1.00 87.12 644 ILE A N 1
ATOM 4971 C CA . ILE A 1 644 ? 34.530 -0.143 -40.488 1.00 87.12 644 ILE A CA 1
ATOM 4972 C C . ILE A 1 644 ? 34.497 -0.817 -41.864 1.00 87.12 644 ILE A C 1
ATOM 4974 O O . ILE A 1 644 ? 34.049 -0.232 -42.855 1.00 87.12 644 ILE A O 1
ATOM 4978 N N . GLU A 1 645 ? 34.909 -2.084 -41.930 1.00 89.94 645 GLU A N 1
ATOM 4979 C CA . GLU A 1 645 ? 34.697 -2.920 -43.112 1.00 89.94 645 GLU A CA 1
ATOM 4980 C C . GLU A 1 645 ? 33.579 -3.943 -42.889 1.00 89.94 645 GLU A C 1
ATOM 4982 O O . GLU A 1 645 ? 33.313 -4.386 -41.776 1.00 89.94 645 GLU A O 1
ATOM 4987 N N . SER A 1 646 ? 32.913 -4.348 -43.967 1.00 90.81 646 SER A N 1
ATOM 4988 C CA . SER A 1 646 ? 31.905 -5.410 -43.938 1.00 90.81 646 SER A CA 1
ATOM 4989 C C . SER A 1 646 ? 32.235 -6.501 -44.943 1.00 90.81 646 SER A C 1
ATOM 4991 O O . SER A 1 646 ? 32.782 -6.206 -46.003 1.00 90.81 646 SER A O 1
ATOM 4993 N N . ASN A 1 647 ? 31.892 -7.761 -44.674 1.00 90.94 647 ASN A N 1
ATOM 4994 C CA . ASN A 1 647 ? 32.159 -8.881 -45.580 1.00 90.94 647 ASN A CA 1
ATOM 4995 C C . ASN A 1 647 ? 31.090 -9.983 -45.486 1.00 90.94 647 ASN A C 1
ATOM 4997 O O . ASN A 1 647 ? 30.472 -10.195 -44.447 1.00 90.94 647 ASN A O 1
ATOM 5001 N N . PHE A 1 648 ? 30.880 -10.727 -46.576 1.00 90.88 648 PHE A N 1
ATOM 5002 C CA . PHE A 1 648 ? 29.955 -11.864 -46.589 1.00 90.88 648 PHE A CA 1
ATOM 5003 C C . PHE A 1 648 ? 30.450 -13.002 -45.687 1.00 90.88 648 PHE A C 1
ATOM 5005 O O . PHE A 1 648 ? 31.485 -13.605 -45.970 1.00 90.88 648 PHE A O 1
ATOM 5012 N N . TRP A 1 649 ? 29.667 -13.361 -44.665 1.00 86.69 649 TRP A N 1
ATOM 5013 C CA . TRP A 1 649 ? 29.897 -14.573 -43.869 1.00 86.69 649 TRP A CA 1
ATOM 5014 C C . TRP A 1 649 ? 29.317 -15.810 -44.577 1.00 86.69 649 TRP A C 1
ATOM 5016 O O . TRP A 1 649 ? 29.895 -16.896 -44.544 1.00 86.69 649 TRP A O 1
ATOM 5026 N N . THR A 1 650 ? 28.191 -15.657 -45.283 1.00 86.25 650 THR A N 1
ATOM 5027 C CA . THR A 1 650 ? 27.613 -16.708 -46.143 1.00 86.25 650 THR A CA 1
ATOM 5028 C C . THR A 1 650 ? 27.476 -16.238 -47.584 1.00 86.25 650 THR A C 1
ATOM 5030 O O . THR A 1 650 ? 27.215 -15.065 -47.809 1.00 86.25 650 THR A O 1
ATOM 5033 N N . THR A 1 651 ? 27.574 -17.162 -48.543 1.00 80.38 651 THR A N 1
ATOM 5034 C CA . THR A 1 651 ? 27.508 -16.884 -49.989 1.00 80.38 651 THR A CA 1
ATOM 5035 C C . THR A 1 651 ? 26.362 -17.644 -50.672 1.00 80.38 651 THR A C 1
ATOM 5037 O O . THR A 1 651 ? 26.556 -18.571 -51.459 1.00 80.38 651 THR A O 1
ATOM 5040 N N . LYS A 1 652 ? 25.126 -17.249 -50.357 1.00 85.19 652 LYS A N 1
ATOM 5041 C CA . LYS A 1 652 ? 23.891 -17.681 -51.038 1.00 85.19 652 LYS A CA 1
ATOM 5042 C C . LYS A 1 652 ? 23.569 -16.804 -52.264 1.00 85.19 652 LYS A C 1
ATOM 5044 O O . LYS A 1 652 ? 22.798 -17.229 -53.132 1.00 85.19 652 LYS A O 1
ATOM 5049 N N . GLY A 1 653 ? 24.164 -15.614 -52.367 1.00 90.81 653 GLY A N 1
ATOM 5050 C CA . GLY A 1 653 ? 24.047 -14.679 -53.490 1.00 90.81 653 GLY A CA 1
ATOM 5051 C C . GLY A 1 653 ? 22.648 -14.087 -53.644 1.00 90.81 653 GLY A C 1
ATOM 5052 O O . GLY A 1 653 ? 22.146 -13.993 -54.764 1.00 90.81 653 GLY A O 1
ATOM 5053 N N . CYS A 1 654 ? 21.957 -13.829 -52.537 1.00 93.50 654 CYS A N 1
ATOM 5054 C CA . CYS A 1 654 ? 20.738 -13.013 -52.498 1.00 93.50 654 CYS A CA 1
ATOM 5055 C C . CYS A 1 654 ? 21.074 -11.512 -52.473 1.00 93.50 654 CYS A C 1
ATOM 5057 O O . CYS A 1 654 ? 20.220 -10.709 -52.842 1.00 93.50 654 CYS A O 1
ATOM 5059 N N . LEU A 1 655 ? 22.320 -11.155 -52.133 1.00 95.88 655 LEU A N 1
ATOM 5060 C CA . LEU A 1 655 ? 22.849 -9.791 -52.141 1.00 95.88 655 LEU A CA 1
ATOM 5061 C C . LEU A 1 655 ? 24.014 -9.597 -53.132 1.00 95.88 655 LEU A C 1
ATOM 5063 O O . LEU A 1 655 ? 24.832 -10.496 -53.332 1.00 95.88 655 LEU A O 1
ATOM 5067 N N . GLU A 1 656 ? 24.153 -8.380 -53.662 1.00 95.31 656 GLU A N 1
ATOM 5068 C CA . GLU A 1 656 ? 25.374 -7.866 -54.304 1.00 95.31 656 GLU A CA 1
ATOM 5069 C C . GLU A 1 656 ? 26.018 -6.768 -53.434 1.00 95.31 656 GLU A C 1
ATOM 5071 O O . GLU A 1 656 ? 25.327 -5.859 -52.978 1.00 95.31 656 GLU A O 1
ATOM 5076 N N . LYS A 1 657 ? 27.338 -6.853 -53.198 1.00 94.19 657 LYS A N 1
ATOM 5077 C CA . LYS A 1 657 ? 28.122 -5.928 -52.350 1.00 94.19 657 LYS A CA 1
ATOM 5078 C C . LYS A 1 657 ? 28.849 -4.869 -53.189 1.00 94.19 657 LYS A C 1
ATOM 5080 O O . LYS A 1 657 ? 29.570 -5.213 -54.124 1.00 94.19 657 LYS A O 1
ATOM 5085 N N . ASN A 1 658 ? 28.753 -3.603 -52.786 1.00 94.38 658 ASN A N 1
ATOM 5086 C CA . ASN A 1 658 ? 29.511 -2.472 -53.320 1.00 94.38 658 ASN A CA 1
ATOM 5087 C C . ASN A 1 658 ? 29.978 -1.559 -52.168 1.00 94.38 658 ASN A C 1
ATOM 5089 O O . ASN A 1 658 ? 29.201 -0.767 -51.640 1.00 94.38 658 ASN A O 1
ATOM 5093 N N . GLY A 1 659 ? 31.243 -1.681 -51.751 1.00 91.12 659 GLY A N 1
ATOM 5094 C CA . GLY A 1 659 ? 31.696 -1.088 -50.485 1.00 91.12 659 GLY A CA 1
ATOM 5095 C C . GLY A 1 659 ? 30.975 -1.743 -49.303 1.00 91.12 659 GLY A C 1
ATOM 5096 O O . GLY A 1 659 ? 30.884 -2.969 -49.267 1.00 91.12 659 GLY A O 1
ATOM 5097 N N . ASN A 1 660 ? 30.430 -0.940 -48.387 1.00 90.81 660 ASN A N 1
ATOM 5098 C CA . ASN A 1 660 ? 29.554 -1.410 -47.306 1.00 90.81 660 ASN A CA 1
ATOM 5099 C C . ASN A 1 660 ? 28.055 -1.415 -47.687 1.00 90.81 660 ASN A C 1
ATOM 5101 O O . ASN A 1 660 ? 27.212 -1.783 -46.871 1.00 90.81 660 ASN A O 1
ATOM 5105 N N . VAL A 1 661 ? 27.716 -1.081 -48.941 1.00 92.94 661 VAL A N 1
ATOM 5106 C CA . VAL A 1 661 ? 26.341 -1.155 -49.457 1.00 92.94 661 VAL A CA 1
ATOM 5107 C C . VAL A 1 661 ? 26.049 -2.548 -50.016 1.00 92.94 661 VAL A C 1
ATOM 5109 O O . VAL A 1 661 ? 26.770 -3.037 -50.888 1.00 92.94 661 VAL A O 1
ATOM 5112 N N . TYR A 1 662 ? 24.958 -3.164 -49.570 1.00 95.31 662 TYR A N 1
ATOM 5113 C CA . TYR A 1 662 ? 24.443 -4.446 -50.050 1.00 95.31 662 TYR A CA 1
ATOM 5114 C C . TYR A 1 662 ? 23.088 -4.236 -50.727 1.00 95.31 662 TYR A C 1
ATOM 5116 O O . TYR A 1 662 ? 22.237 -3.524 -50.206 1.00 95.31 662 TYR A O 1
ATOM 5124 N N . THR A 1 663 ? 22.880 -4.838 -51.898 1.00 95.81 663 THR A N 1
ATOM 5125 C CA . THR A 1 663 ? 21.645 -4.703 -52.692 1.00 95.81 663 THR A CA 1
ATOM 5126 C C . THR A 1 663 ? 20.993 -6.059 -52.905 1.00 95.81 663 THR A C 1
ATOM 5128 O O . THR A 1 663 ? 21.662 -6.993 -53.342 1.00 95.81 663 THR A O 1
ATOM 5131 N N . ALA A 1 664 ? 19.695 -6.170 -52.630 1.00 95.81 664 ALA A N 1
ATOM 5132 C CA . ALA A 1 664 ? 18.924 -7.390 -52.834 1.00 95.81 664 ALA A CA 1
ATOM 5133 C C . ALA A 1 664 ? 18.714 -7.703 -54.322 1.00 95.81 664 ALA A C 1
ATOM 5135 O O . ALA A 1 664 ? 18.139 -6.906 -55.060 1.00 95.81 664 ALA A O 1
ATOM 5136 N N . VAL A 1 665 ? 19.119 -8.901 -54.755 1.00 96.00 665 VAL A N 1
ATOM 5137 C CA . VAL A 1 665 ? 19.002 -9.358 -56.156 1.00 96.00 665 VAL A CA 1
ATOM 5138 C C . VAL A 1 665 ? 18.146 -10.613 -56.344 1.00 96.00 665 VAL A C 1
ATOM 5140 O O . VAL A 1 665 ? 17.721 -10.899 -57.463 1.00 96.00 665 VAL A O 1
ATOM 5143 N N . LYS A 1 666 ? 17.861 -11.361 -55.271 1.00 94.88 666 LYS A N 1
ATOM 5144 C CA . LYS A 1 666 ? 16.831 -12.414 -55.234 1.00 94.88 666 LYS A CA 1
ATOM 5145 C C . LYS A 1 666 ? 16.432 -12.745 -53.797 1.00 94.88 666 LYS A C 1
ATOM 5147 O O . LYS A 1 666 ? 17.203 -12.486 -52.879 1.00 94.88 666 LYS A O 1
ATOM 5152 N N . GLU A 1 667 ? 15.296 -13.415 -53.630 1.00 93.56 667 GLU A N 1
ATOM 5153 C CA . GLU A 1 667 ? 14.862 -13.960 -52.340 1.00 93.56 667 GLU A CA 1
ATOM 5154 C C . GLU A 1 667 ? 15.918 -14.853 -51.669 1.00 93.56 667 GLU A C 1
ATOM 5156 O O . GLU A 1 667 ? 16.659 -15.597 -52.330 1.00 93.56 667 GLU A O 1
ATOM 5161 N N . GLY A 1 668 ? 15.960 -14.808 -50.338 1.00 92.25 668 GLY A N 1
ATOM 5162 C CA . GLY A 1 668 ? 16.882 -15.599 -49.532 1.00 92.25 668 GLY A CA 1
ATOM 5163 C C . GLY A 1 668 ? 17.157 -14.986 -48.162 1.00 92.25 668 GLY A C 1
ATOM 5164 O O . GLY A 1 668 ? 16.361 -14.223 -47.619 1.00 92.25 668 GLY A O 1
ATOM 5165 N N . SER A 1 669 ? 18.297 -15.343 -47.573 1.00 91.06 669 SER A N 1
ATOM 5166 C CA . SER A 1 669 ? 18.815 -14.670 -46.375 1.00 91.06 669 SER A CA 1
ATOM 5167 C C . SER A 1 669 ? 20.323 -14.855 -46.296 1.00 91.06 669 SER A C 1
ATOM 5169 O O . SER A 1 669 ? 20.796 -15.986 -46.420 1.00 91.06 669 SER A O 1
ATOM 5171 N N . GLU A 1 670 ? 21.084 -13.796 -46.072 1.00 94.75 670 GLU A N 1
ATOM 5172 C CA . GLU A 1 670 ? 22.544 -13.783 -46.157 1.00 94.75 670 GLU A CA 1
ATOM 5173 C C . GLU A 1 670 ? 23.133 -13.175 -44.880 1.00 94.75 670 GLU A C 1
ATOM 5175 O O . GLU A 1 670 ? 22.644 -12.154 -44.402 1.00 94.75 670 GLU A O 1
ATOM 5180 N N . LEU A 1 671 ? 24.156 -13.815 -44.309 1.00 92.88 671 LEU A N 1
ATOM 5181 C CA . LEU A 1 671 ? 24.888 -13.271 -43.167 1.00 92.88 671 LEU A CA 1
ATOM 5182 C C . LEU A 1 671 ? 26.029 -12.368 -43.651 1.00 92.88 671 LEU A C 1
ATOM 5184 O O . LEU A 1 671 ? 26.847 -12.789 -44.480 1.00 92.88 671 LEU A O 1
ATOM 5188 N N . VAL A 1 672 ? 26.102 -11.161 -43.095 1.00 92.44 672 VAL A N 1
ATOM 5189 C CA . VAL A 1 672 ? 27.138 -10.152 -43.344 1.00 92.44 672 VAL A CA 1
ATOM 5190 C C . VAL A 1 672 ? 27.843 -9.848 -42.025 1.00 92.44 672 VAL A C 1
ATOM 5192 O O . VAL A 1 672 ? 27.200 -9.439 -41.064 1.00 92.44 672 VAL A O 1
ATOM 5195 N N . ARG A 1 673 ? 29.165 -10.031 -41.976 1.00 91.38 673 ARG A N 1
ATOM 5196 C CA . ARG A 1 673 ? 29.991 -9.507 -40.884 1.00 91.38 673 ARG A CA 1
ATOM 5197 C C . ARG A 1 673 ? 30.208 -8.015 -41.091 1.00 91.38 673 ARG A C 1
ATOM 5199 O O . ARG A 1 673 ? 30.437 -7.595 -42.226 1.00 91.38 673 ARG A O 1
ATOM 5206 N N . VAL A 1 674 ? 30.235 -7.258 -40.006 1.00 90.25 674 VAL A N 1
ATOM 5207 C CA . VAL A 1 674 ? 30.866 -5.937 -39.937 1.00 90.25 674 VAL A CA 1
ATOM 5208 C C . VAL A 1 674 ? 31.976 -6.022 -38.894 1.00 90.25 674 VAL A C 1
ATOM 5210 O O . VAL A 1 674 ? 31.767 -6.644 -37.859 1.00 90.25 674 VAL A O 1
ATOM 5213 N N . SER A 1 675 ? 33.159 -5.483 -39.174 1.00 89.19 675 SER A N 1
ATOM 5214 C CA . SER A 1 675 ? 34.334 -5.603 -38.305 1.00 89.19 675 SER A CA 1
ATOM 5215 C C . SER A 1 675 ? 35.275 -4.406 -38.415 1.00 89.19 675 SER A C 1
ATOM 5217 O O . SER A 1 675 ? 35.315 -3.723 -39.444 1.00 89.19 675 SER A O 1
ATOM 5219 N N . ALA A 1 676 ? 36.057 -4.175 -37.361 1.00 87.69 676 ALA A N 1
ATOM 5220 C CA . ALA A 1 676 ? 36.993 -3.064 -37.300 1.00 87.69 676 ALA A CA 1
ATOM 5221 C C . ALA A 1 676 ? 38.194 -3.288 -38.232 1.00 87.69 676 ALA A C 1
ATOM 5223 O O . ALA A 1 676 ? 38.808 -4.360 -38.256 1.00 87.69 676 ALA A O 1
ATOM 5224 N N . VAL A 1 677 ? 38.572 -2.253 -38.981 1.00 80.62 677 VAL A N 1
ATOM 5225 C CA . VAL A 1 677 ? 39.754 -2.283 -39.847 1.00 80.62 677 VAL A CA 1
ATOM 5226 C C . VAL A 1 677 ? 41.002 -2.467 -38.979 1.00 80.62 677 VAL A C 1
ATOM 5228 O O . VAL A 1 677 ? 41.335 -1.633 -38.144 1.00 80.62 677 VAL A O 1
ATOM 5231 N N . GLY A 1 678 ? 41.695 -3.590 -39.173 1.00 74.56 678 GLY A N 1
ATOM 5232 C CA . GLY A 1 678 ? 42.890 -3.960 -38.406 1.00 74.56 678 GLY A CA 1
ATOM 5233 C C . GLY A 1 678 ? 42.652 -4.907 -37.222 1.00 74.56 678 GLY A C 1
ATOM 5234 O O . GLY A 1 678 ? 43.616 -5.523 -36.771 1.00 74.56 678 GLY A O 1
ATOM 5235 N N . ASN A 1 679 ? 41.407 -5.111 -36.772 1.00 78.12 679 ASN A N 1
ATOM 5236 C CA . ASN A 1 679 ? 41.055 -6.192 -35.844 1.00 78.12 679 ASN A CA 1
ATOM 5237 C C . ASN A 1 679 ? 39.735 -6.851 -36.272 1.00 78.12 679 ASN A C 1
ATOM 5239 O O . ASN A 1 679 ? 38.654 -6.422 -35.883 1.00 78.12 679 ASN A O 1
ATOM 5243 N N . GLU A 1 680 ? 39.827 -7.938 -37.048 1.00 79.81 680 GLU A N 1
ATOM 5244 C CA . GLU A 1 680 ? 38.641 -8.647 -37.546 1.00 79.81 680 GLU A CA 1
ATOM 5245 C C . GLU A 1 680 ? 37.801 -9.312 -36.442 1.00 79.81 680 GLU A C 1
ATOM 5247 O O . GLU A 1 680 ? 36.720 -9.808 -36.746 1.00 79.81 680 GLU A O 1
ATOM 5252 N N . ARG A 1 681 ? 38.287 -9.403 -35.193 1.00 80.38 681 ARG A N 1
ATOM 5253 C CA . ARG A 1 681 ? 37.543 -10.036 -34.092 1.00 80.38 681 ARG A CA 1
ATOM 5254 C C . ARG A 1 681 ? 36.469 -9.110 -33.537 1.00 80.38 681 ARG A C 1
ATOM 5256 O O . ARG A 1 681 ? 35.320 -9.543 -33.467 1.00 80.38 681 ARG A O 1
ATOM 5263 N N . VAL A 1 682 ? 36.833 -7.850 -33.287 1.00 82.94 682 VAL A N 1
ATOM 5264 C CA . VAL A 1 682 ? 35.911 -6.735 -33.036 1.00 82.94 682 VAL A CA 1
ATOM 5265 C C . VAL A 1 682 ? 34.955 -6.649 -34.231 1.00 82.94 682 VAL A C 1
ATOM 5267 O O . VAL A 1 682 ? 35.345 -6.207 -35.315 1.00 82.94 682 VAL A O 1
ATOM 5270 N N . GLY A 1 683 ? 33.715 -7.131 -34.078 1.00 84.75 683 GLY A N 1
ATOM 5271 C CA . GLY A 1 683 ? 32.749 -7.187 -35.180 1.00 84.75 683 GLY A CA 1
ATOM 5272 C C . GLY A 1 683 ? 31.466 -7.982 -34.932 1.00 84.75 683 GLY A C 1
ATOM 5273 O O . GLY A 1 683 ? 31.528 -9.129 -34.490 1.00 84.75 683 GLY A O 1
ATOM 5274 N N . SER A 1 684 ? 30.318 -7.407 -35.313 1.00 88.19 684 SER A N 1
ATOM 5275 C CA . SER A 1 684 ? 28.997 -8.064 -35.280 1.00 88.19 684 SER A CA 1
ATOM 5276 C C . SER A 1 684 ? 28.643 -8.787 -36.597 1.00 88.19 684 SER A C 1
ATOM 5278 O O . SER A 1 684 ? 29.348 -8.692 -37.611 1.00 88.19 684 SER A O 1
ATOM 5280 N N . VAL A 1 685 ? 27.542 -9.547 -36.590 1.00 89.75 685 VAL A N 1
ATOM 5281 C CA . VAL A 1 685 ? 27.038 -10.344 -37.717 1.00 89.75 685 VAL A CA 1
ATOM 5282 C C . VAL A 1 685 ? 25.545 -10.097 -37.933 1.00 89.75 685 VAL A C 1
ATOM 5284 O O . VAL A 1 685 ? 24.704 -10.580 -37.181 1.00 89.75 685 VAL A O 1
ATOM 5287 N N . PHE A 1 686 ? 25.218 -9.430 -39.036 1.00 86.88 686 PHE A N 1
ATOM 5288 C CA . PHE A 1 686 ? 23.850 -9.122 -39.440 1.00 86.88 686 PHE A CA 1
ATOM 5289 C C . PHE A 1 686 ? 23.270 -10.223 -40.328 1.00 86.88 686 PHE A C 1
ATOM 5291 O O . PHE A 1 686 ? 23.931 -10.709 -41.251 1.00 86.88 686 PHE A O 1
ATOM 5298 N N . ALA A 1 687 ? 22.007 -10.579 -40.106 1.00 90.75 687 ALA A N 1
ATOM 5299 C CA . ALA A 1 687 ? 21.236 -11.463 -40.971 1.00 90.75 687 ALA A CA 1
ATOM 5300 C C . ALA A 1 687 ? 20.279 -10.651 -41.853 1.00 90.75 687 ALA A C 1
ATOM 5302 O O . ALA A 1 687 ? 19.209 -10.239 -41.414 1.00 90.75 687 ALA A O 1
ATOM 5303 N N . ILE A 1 688 ? 20.639 -10.453 -43.121 1.00 92.62 688 ILE A N 1
ATOM 5304 C CA . ILE A 1 688 ? 19.797 -9.736 -44.084 1.00 92.62 688 ILE A CA 1
ATOM 5305 C C . ILE A 1 688 ? 18.886 -10.746 -44.792 1.00 92.62 688 ILE A C 1
ATOM 5307 O O . ILE A 1 688 ? 19.364 -11.639 -45.494 1.00 92.62 688 ILE A O 1
ATOM 5311 N N . GLN A 1 689 ? 17.573 -10.619 -44.619 1.00 93.19 689 GLN A N 1
ATOM 5312 C CA . GLN A 1 689 ? 16.551 -11.416 -45.299 1.00 93.19 689 GLN A CA 1
ATOM 5313 C C . GLN A 1 689 ? 16.009 -10.670 -46.520 1.00 93.19 689 GLN A C 1
ATOM 5315 O O . GLN A 1 689 ? 15.756 -9.468 -46.454 1.00 93.19 689 GLN A O 1
ATOM 5320 N N . VAL A 1 690 ? 15.793 -11.394 -47.619 1.00 93.56 690 VAL A N 1
ATOM 5321 C CA . VAL A 1 690 ? 15.257 -10.840 -48.866 1.00 93.56 690 VAL A CA 1
ATOM 5322 C C . VAL A 1 690 ? 13.957 -11.547 -49.240 1.00 93.56 690 VAL A C 1
ATOM 5324 O O . VAL A 1 690 ? 13.950 -12.772 -49.388 1.00 93.56 690 VAL A O 1
ATOM 5327 N N . PHE A 1 691 ? 12.890 -10.773 -49.438 1.00 93.31 691 PHE A N 1
ATOM 5328 C CA . PHE A 1 691 ? 11.570 -11.216 -49.907 1.00 93.31 691 PHE A CA 1
ATOM 5329 C C . PHE A 1 691 ? 11.253 -10.633 -51.299 1.00 93.31 691 PHE A C 1
ATOM 5331 O O . PHE A 1 691 ? 11.841 -9.626 -51.697 1.00 93.31 691 PHE A O 1
ATOM 5338 N N . ALA A 1 692 ? 10.365 -11.273 -52.072 1.00 91.06 692 ALA A N 1
ATOM 5339 C CA . ALA A 1 692 ? 10.086 -10.862 -53.454 1.00 91.06 692 ALA A CA 1
ATOM 5340 C C . ALA A 1 692 ? 9.480 -9.454 -53.572 1.00 91.06 692 ALA A C 1
ATOM 5342 O O . ALA A 1 692 ? 9.979 -8.648 -54.357 1.00 91.06 692 ALA A O 1
ATOM 5343 N N . ASP A 1 693 ? 8.426 -9.173 -52.803 1.00 90.81 693 ASP A N 1
ATOM 5344 C CA . ASP A 1 693 ? 7.682 -7.911 -52.825 1.00 90.81 693 ASP A CA 1
ATOM 5345 C C . ASP A 1 693 ? 7.299 -7.501 -51.395 1.00 90.81 693 ASP A C 1
ATOM 5347 O O . ASP A 1 693 ? 7.030 -8.350 -50.543 1.00 90.81 693 ASP A O 1
ATOM 5351 N N . ARG A 1 694 ? 7.293 -6.195 -51.126 1.00 90.88 694 ARG A N 1
ATOM 5352 C CA . ARG A 1 694 ? 6.930 -5.615 -49.828 1.00 90.88 694 ARG A CA 1
ATOM 5353 C C . ARG A 1 694 ? 5.416 -5.593 -49.630 1.00 90.88 694 ARG A C 1
ATOM 5355 O O . ARG A 1 694 ? 4.961 -5.712 -48.495 1.00 90.88 694 ARG A O 1
ATOM 5362 N N . ASP A 1 695 ? 4.647 -5.529 -50.718 1.00 91.06 695 ASP A N 1
ATOM 5363 C CA . ASP A 1 695 ? 3.181 -5.524 -50.679 1.00 91.06 695 ASP A CA 1
ATOM 5364 C C . ASP A 1 695 ? 2.582 -6.885 -50.261 1.00 91.06 695 ASP A C 1
ATOM 5366 O O . ASP A 1 695 ? 1.427 -6.928 -49.831 1.00 91.06 695 ASP A O 1
ATOM 5370 N N . ASP A 1 696 ? 3.349 -7.982 -50.303 1.00 92.38 696 ASP A N 1
ATOM 5371 C CA . ASP A 1 696 ? 2.940 -9.314 -49.815 1.00 92.38 696 ASP A CA 1
ATOM 5372 C C . ASP A 1 696 ? 3.287 -9.563 -48.327 1.00 92.38 696 ASP A C 1
ATOM 5374 O O . ASP A 1 696 ? 2.916 -10.597 -47.763 1.00 92.38 696 ASP A O 1
ATOM 5378 N N . MET A 1 697 ? 3.958 -8.614 -47.664 1.00 94.81 697 MET A N 1
ATOM 5379 C CA . MET A 1 697 ? 4.383 -8.706 -46.260 1.00 94.81 697 MET A CA 1
ATOM 5380 C C . MET A 1 697 ? 3.481 -7.878 -45.326 1.00 94.81 697 MET A C 1
ATOM 5382 O O . MET A 1 697 ? 2.793 -6.954 -45.762 1.00 94.81 697 MET A O 1
ATOM 5386 N N . VAL A 1 698 ? 3.498 -8.207 -44.032 1.00 95.50 698 VAL A N 1
ATOM 5387 C CA . VAL A 1 698 ? 2.905 -7.438 -42.923 1.00 95.50 698 VAL A CA 1
ATOM 5388 C C . VAL A 1 698 ? 3.865 -7.365 -41.752 1.00 95.50 698 VAL A C 1
ATOM 5390 O O . VAL A 1 698 ? 4.616 -8.306 -41.493 1.00 95.50 698 VAL A O 1
ATOM 5393 N N . LYS A 1 699 ? 3.839 -6.241 -41.046 1.00 95.38 699 LYS A N 1
ATOM 5394 C CA . LYS A 1 699 ? 4.727 -5.939 -39.930 1.00 95.38 699 LYS A CA 1
ATOM 5395 C C . LYS A 1 699 ? 4.114 -6.389 -38.607 1.00 95.38 699 LYS A C 1
ATOM 5397 O O . LYS A 1 699 ? 2.999 -5.989 -38.288 1.00 95.38 699 LYS A O 1
ATOM 5402 N N . ILE A 1 700 ? 4.844 -7.175 -37.824 1.00 94.25 700 ILE A N 1
ATOM 5403 C CA . ILE A 1 700 ? 4.501 -7.468 -36.431 1.00 94.25 700 ILE A CA 1
ATOM 5404 C C . ILE A 1 700 ? 5.301 -6.522 -35.536 1.00 94.25 700 ILE A C 1
ATOM 5406 O O . ILE A 1 700 ? 6.529 -6.487 -35.611 1.00 94.25 700 ILE A O 1
ATOM 5410 N N . THR A 1 701 ? 4.612 -5.760 -34.692 1.00 93.44 701 THR A N 1
ATOM 5411 C CA . THR A 1 701 ? 5.222 -4.873 -33.694 1.00 93.44 701 THR A CA 1
ATOM 5412 C C . THR A 1 701 ? 4.837 -5.286 -32.286 1.00 93.44 701 THR A C 1
ATOM 5414 O O . THR A 1 701 ? 3.821 -5.937 -32.072 1.00 93.44 701 THR A O 1
ATOM 5417 N N . TYR A 1 702 ? 5.662 -4.895 -31.329 1.00 91.31 702 TYR A N 1
ATOM 5418 C CA . TYR A 1 702 ? 5.397 -4.889 -29.897 1.00 91.31 702 TYR A CA 1
ATOM 5419 C C . TYR A 1 702 ? 6.327 -3.867 -29.229 1.00 91.31 702 TYR A C 1
ATOM 5421 O O . TYR A 1 702 ? 7.233 -3.331 -29.876 1.00 91.31 702 TYR A O 1
ATOM 5429 N N . ASP A 1 703 ? 6.092 -3.596 -27.949 1.00 84.44 703 ASP A N 1
ATOM 5430 C CA . ASP A 1 703 ? 6.937 -2.718 -27.140 1.00 84.44 703 ASP A CA 1
ATOM 5431 C C . ASP A 1 703 ? 8.217 -3.447 -26.687 1.00 84.44 703 ASP A C 1
ATOM 5433 O O . ASP A 1 703 ? 8.152 -4.403 -25.913 1.00 84.44 703 ASP A O 1
ATOM 5437 N N . GLU A 1 704 ? 9.378 -3.017 -27.190 1.00 77.62 704 GLU A N 1
ATOM 5438 C CA . GLU A 1 704 ? 10.688 -3.588 -26.835 1.00 77.62 704 GLU A CA 1
ATOM 5439 C C . GLU A 1 704 ? 11.207 -3.099 -25.468 1.00 77.62 704 GLU A C 1
ATOM 5441 O O . GLU A 1 704 ? 12.157 -3.681 -24.952 1.00 77.62 704 GLU A O 1
ATOM 5446 N N . GLU A 1 705 ? 10.563 -2.103 -24.844 1.00 74.69 705 GLU A N 1
ATOM 5447 C CA . GLU A 1 705 ? 10.817 -1.704 -23.449 1.00 74.69 705 GLU A CA 1
ATOM 5448 C C . GLU A 1 705 ? 9.969 -2.519 -22.442 1.00 74.69 705 GLU A C 1
ATOM 5450 O O . GLU A 1 705 ? 10.126 -2.377 -21.228 1.00 74.69 705 GLU A O 1
ATOM 5455 N N . SER A 1 706 ? 9.084 -3.409 -22.917 1.00 77.00 706 SER A N 1
ATOM 5456 C CA . SER A 1 706 ? 8.244 -4.258 -22.063 1.00 77.00 706 SER A CA 1
ATOM 5457 C C . SER A 1 706 ? 9.046 -5.344 -21.335 1.00 77.00 706 SER A C 1
ATOM 5459 O O . SER A 1 706 ? 9.728 -6.160 -21.961 1.00 77.00 706 SER A O 1
ATOM 5461 N N . GLU A 1 707 ? 8.846 -5.453 -20.013 1.00 77.62 707 GLU A N 1
ATOM 5462 C CA . GLU A 1 707 ? 9.395 -6.524 -19.158 1.00 77.62 707 GLU A CA 1
ATOM 5463 C C . GLU A 1 707 ? 9.134 -7.944 -19.708 1.00 77.62 707 GLU A C 1
ATOM 5465 O O . GLU A 1 707 ? 9.872 -8.876 -19.393 1.00 77.62 707 GLU A O 1
ATOM 5470 N N . ALA A 1 708 ? 8.098 -8.120 -20.538 1.00 77.06 708 ALA A N 1
ATOM 5471 C CA . ALA A 1 708 ? 7.636 -9.411 -21.037 1.00 77.06 708 ALA A CA 1
ATOM 5472 C C . ALA A 1 708 ? 8.483 -10.040 -22.164 1.00 77.06 708 ALA A C 1
ATOM 5474 O O . ALA A 1 708 ? 8.277 -11.222 -22.446 1.00 77.06 708 ALA A O 1
ATOM 5475 N N . ASN A 1 709 ? 9.375 -9.291 -22.832 1.00 81.62 709 ASN A N 1
ATOM 5476 C CA . ASN A 1 709 ? 10.295 -9.784 -23.882 1.00 81.62 709 ASN A CA 1
ATOM 5477 C C . ASN A 1 709 ? 9.720 -10.907 -24.793 1.00 81.62 709 ASN A C 1
ATOM 5479 O O . ASN A 1 709 ? 10.197 -12.048 -24.762 1.00 81.62 709 ASN A O 1
ATOM 5483 N N . PRO A 1 710 ? 8.661 -10.644 -25.585 1.00 86.19 710 PRO A N 1
ATOM 5484 C CA . PRO A 1 710 ? 7.972 -11.702 -26.315 1.00 86.19 710 PRO A CA 1
ATOM 5485 C C . PRO A 1 710 ? 8.832 -12.370 -27.392 1.00 86.19 710 PRO A C 1
ATOM 5487 O O . PRO A 1 710 ? 9.381 -11.728 -28.287 1.00 86.19 710 PRO A O 1
ATOM 5490 N N . THR A 1 711 ? 8.836 -13.701 -27.367 1.00 88.69 711 THR A N 1
ATOM 5491 C CA . THR A 1 711 ? 9.242 -14.528 -28.502 1.00 88.69 711 THR A CA 1
ATOM 5492 C C . THR A 1 711 ? 8.013 -14.793 -29.362 1.00 88.69 711 THR A C 1
ATOM 5494 O O . THR A 1 711 ? 7.068 -15.464 -28.948 1.00 88.69 711 THR A O 1
ATOM 5497 N N . ILE A 1 712 ? 8.019 -14.267 -30.582 1.00 89.56 712 ILE A N 1
ATOM 5498 C CA . ILE A 1 712 ? 6.925 -14.428 -31.537 1.00 89.56 712 ILE A CA 1
ATOM 5499 C C . ILE A 1 712 ? 7.281 -15.564 -32.490 1.00 89.56 712 ILE A C 1
ATOM 5501 O O . ILE A 1 712 ? 8.178 -15.435 -33.328 1.00 89.56 712 ILE A O 1
ATOM 5505 N N . LEU A 1 713 ? 6.573 -16.686 -32.375 1.00 91.94 713 LEU A N 1
ATOM 5506 C CA . LEU A 1 713 ? 6.659 -17.788 -33.323 1.00 91.94 713 LEU A CA 1
ATOM 5507 C C . LEU A 1 713 ? 5.728 -17.517 -34.508 1.00 91.94 713 LEU A C 1
ATOM 5509 O O . LEU A 1 713 ? 4.603 -17.055 -34.338 1.00 91.94 713 LEU A O 1
ATOM 5513 N N . PHE A 1 714 ? 6.171 -17.826 -35.723 1.00 91.62 714 PHE A N 1
ATOM 5514 C CA . PHE A 1 714 ? 5.362 -17.659 -36.931 1.00 91.62 714 PHE A CA 1
ATOM 5515 C C . PHE A 1 714 ? 5.642 -18.741 -37.979 1.00 91.62 714 PHE A C 1
ATOM 5517 O O . PHE A 1 714 ? 6.729 -19.326 -38.026 1.00 91.62 714 PHE A O 1
ATOM 5524 N N . ARG A 1 715 ? 4.651 -19.022 -38.830 1.00 92.31 715 ARG A N 1
ATOM 5525 C CA . ARG A 1 715 ? 4.669 -20.120 -39.802 1.00 92.31 715 ARG A CA 1
ATOM 5526 C C . ARG A 1 715 ? 3.973 -19.739 -41.108 1.00 92.31 715 ARG A C 1
ATOM 5528 O O . ARG A 1 715 ? 2.811 -19.344 -41.112 1.00 92.31 715 ARG A O 1
ATOM 5535 N N . TYR A 1 716 ? 4.679 -19.934 -42.225 1.00 87.00 716 TYR A N 1
ATOM 5536 C CA . TYR A 1 716 ? 4.153 -19.697 -43.581 1.00 87.00 716 TYR A CA 1
ATOM 5537 C C . TYR A 1 716 ? 4.550 -20.764 -44.623 1.00 87.00 716 TYR A C 1
ATOM 5539 O O . TYR A 1 716 ? 3.974 -20.816 -45.705 1.00 87.00 716 TYR A O 1
ATOM 5547 N N . ASP A 1 717 ? 5.503 -21.649 -44.307 1.00 83.94 717 ASP A N 1
ATOM 5548 C CA . ASP A 1 717 ? 6.032 -22.703 -45.191 1.00 83.94 717 ASP A CA 1
ATOM 5549 C C . ASP A 1 717 ? 6.009 -24.097 -44.524 1.00 83.94 717 ASP A C 1
ATOM 5551 O O . ASP A 1 717 ? 6.952 -24.879 -44.632 1.00 83.94 717 ASP A O 1
ATOM 5555 N N . GLU A 1 718 ? 4.939 -24.378 -43.768 1.00 85.88 718 GLU A N 1
ATOM 5556 C CA . GLU A 1 718 ? 4.779 -25.504 -42.820 1.00 85.88 718 GLU A CA 1
ATOM 5557 C C . GLU A 1 718 ? 5.790 -25.536 -41.653 1.00 85.88 718 GLU A C 1
ATOM 5559 O O . GLU A 1 718 ? 5.612 -26.322 -40.718 1.00 85.88 718 GLU A O 1
ATOM 5564 N N . ARG A 1 719 ? 6.806 -24.663 -41.639 1.00 88.31 719 ARG A N 1
ATOM 5565 C CA . ARG A 1 719 ? 7.830 -24.591 -40.589 1.00 88.31 719 ARG A CA 1
ATOM 5566 C C . ARG A 1 719 ? 7.578 -23.422 -39.653 1.00 88.31 719 ARG A C 1
ATOM 5568 O O . ARG A 1 719 ? 7.391 -22.293 -40.098 1.00 88.31 719 ARG A O 1
ATOM 5575 N N . TRP A 1 720 ? 7.652 -23.697 -38.356 1.00 90.00 720 TRP A N 1
ATOM 5576 C CA . TRP A 1 720 ? 7.778 -22.647 -37.356 1.00 90.00 720 TRP A CA 1
ATOM 5577 C C . TRP A 1 720 ? 9.152 -21.986 -37.449 1.00 90.00 720 TRP A C 1
ATOM 5579 O O . TRP A 1 720 ? 10.181 -22.648 -37.613 1.00 90.00 720 TRP A O 1
ATOM 5589 N N . ARG A 1 721 ? 9.134 -20.666 -37.336 1.00 90.94 721 ARG A N 1
ATOM 5590 C CA . ARG A 1 721 ? 10.267 -19.762 -37.154 1.00 90.94 721 ARG A CA 1
ATOM 5591 C C . ARG A 1 721 ? 9.953 -18.911 -35.926 1.00 90.94 721 ARG A C 1
ATOM 5593 O O . ARG A 1 721 ? 8.806 -18.896 -35.489 1.00 90.94 721 ARG A O 1
ATOM 5600 N N . TYR A 1 722 ? 10.939 -18.219 -35.376 1.00 91.69 722 TYR A N 1
ATOM 5601 C CA . TYR A 1 722 ? 10.720 -17.294 -34.268 1.00 91.69 722 TYR A CA 1
ATOM 5602 C C . TYR A 1 722 ? 11.463 -15.981 -34.508 1.00 91.69 722 TYR A C 1
ATOM 5604 O O . TYR A 1 722 ? 12.444 -15.945 -35.254 1.00 91.69 722 TYR A O 1
ATOM 5612 N N . THR A 1 723 ? 10.973 -14.917 -33.884 1.00 88.75 723 THR A N 1
ATOM 5613 C CA . THR A 1 723 ? 11.645 -13.624 -33.763 1.00 88.75 723 THR A CA 1
ATOM 5614 C C . THR A 1 723 ? 11.491 -13.112 -32.333 1.00 88.75 723 THR A C 1
ATOM 5616 O O . THR A 1 723 ? 10.446 -13.304 -31.714 1.00 88.75 723 THR A O 1
ATOM 5619 N N . SER A 1 724 ? 12.537 -12.469 -31.826 1.00 85.56 724 SER A N 1
ATOM 5620 C CA . SER A 1 724 ? 12.545 -11.668 -30.596 1.00 85.56 724 SER A CA 1
ATOM 5621 C C . SER A 1 724 ? 12.885 -10.213 -30.945 1.00 85.56 724 SER A C 1
ATOM 5623 O O . SER A 1 724 ? 13.669 -9.562 -30.260 1.00 85.56 724 SER A O 1
ATOM 5625 N N . PHE A 1 725 ? 12.352 -9.749 -32.080 1.00 85.62 725 PHE A N 1
ATOM 5626 C CA . PHE A 1 725 ? 12.477 -8.387 -32.588 1.00 85.62 725 PHE A CA 1
ATOM 5627 C C . PHE A 1 725 ? 11.102 -7.875 -33.031 1.00 85.62 725 PHE A C 1
ATOM 5629 O O . PHE A 1 725 ? 10.383 -8.574 -33.753 1.00 85.62 725 PHE A O 1
ATOM 5636 N N . SER A 1 726 ? 10.777 -6.645 -32.641 1.00 87.50 726 SER A N 1
ATOM 5637 C CA . SER A 1 726 ? 9.645 -5.849 -33.128 1.00 87.50 726 SER A CA 1
ATOM 5638 C C . SER A 1 726 ? 9.932 -5.283 -34.530 1.00 87.50 726 SER A C 1
ATOM 5640 O O . SER A 1 726 ? 11.059 -5.358 -35.025 1.00 87.50 726 SER A O 1
ATOM 5642 N N . ASP A 1 727 ? 8.918 -4.706 -35.178 1.00 90.44 727 ASP A N 1
ATOM 5643 C CA . ASP A 1 727 ? 8.905 -4.279 -36.591 1.00 90.44 727 ASP A CA 1
ATOM 5644 C C . ASP A 1 727 ? 9.187 -5.402 -37.614 1.00 90.44 727 ASP A C 1
ATOM 5646 O O . ASP A 1 727 ? 9.530 -5.141 -38.770 1.00 90.44 727 ASP A O 1
ATOM 5650 N N . TYR A 1 728 ? 9.012 -6.664 -37.219 1.00 93.44 728 TYR A N 1
ATOM 5651 C CA . TYR A 1 728 ? 9.392 -7.816 -38.030 1.00 93.44 728 TYR A CA 1
ATOM 5652 C C . TYR A 1 728 ? 8.354 -8.124 -39.117 1.00 93.44 728 TYR A C 1
ATOM 5654 O O . TYR A 1 728 ? 7.184 -8.387 -38.839 1.00 93.44 728 TYR A O 1
ATOM 5662 N N . LEU A 1 729 ? 8.791 -8.144 -40.374 1.00 94.06 729 LEU A N 1
ATOM 5663 C CA . LEU A 1 729 ? 7.970 -8.467 -41.535 1.00 94.06 729 LEU A CA 1
ATOM 5664 C C . LEU A 1 729 ? 7.786 -9.986 -41.682 1.00 94.06 729 LEU A C 1
ATOM 5666 O O . LEU A 1 729 ? 8.757 -10.738 -41.824 1.00 94.06 729 LEU A O 1
ATOM 5670 N N . VAL A 1 730 ? 6.529 -10.431 -41.748 1.00 94.31 730 VAL A N 1
ATOM 5671 C CA . VAL A 1 730 ? 6.127 -11.801 -42.115 1.00 94.31 730 VAL A CA 1
ATOM 5672 C C . VAL A 1 730 ? 5.193 -11.787 -43.337 1.00 94.31 730 VAL A C 1
ATOM 5674 O O . VAL A 1 730 ? 4.527 -10.781 -43.575 1.00 94.31 730 VAL A O 1
ATOM 5677 N N . PRO A 1 731 ? 5.100 -12.867 -44.134 1.00 94.25 731 PRO A N 1
ATOM 5678 C CA . PRO A 1 731 ? 4.159 -12.924 -45.256 1.00 94.25 731 PRO A CA 1
ATOM 5679 C C . PRO A 1 731 ? 2.690 -12.843 -44.818 1.00 94.25 731 PRO A C 1
ATOM 5681 O O . PRO A 1 731 ? 2.312 -13.395 -43.779 1.00 94.25 731 PRO A O 1
ATOM 5684 N N . LYS A 1 732 ? 1.836 -12.222 -45.637 1.00 95.12 732 LYS A N 1
ATOM 5685 C CA . LYS A 1 732 ? 0.381 -12.177 -45.416 1.00 95.12 732 LYS A CA 1
ATOM 5686 C C . LYS A 1 732 ? -0.223 -13.580 -45.350 1.00 95.12 732 LYS A C 1
ATOM 5688 O O . LYS A 1 732 ? 0.059 -14.438 -46.183 1.00 95.12 732 LYS A O 1
ATOM 5693 N N . GLY A 1 733 ? -1.072 -13.801 -44.350 1.00 93.62 733 GLY A N 1
ATOM 5694 C CA . GLY A 1 733 ? -1.653 -15.104 -44.037 1.00 93.62 733 GLY A CA 1
ATOM 5695 C C . GLY A 1 733 ? -0.755 -16.009 -43.187 1.00 93.62 733 GLY A C 1
ATOM 5696 O O . GLY A 1 733 ? -1.110 -17.172 -43.005 1.00 93.62 733 GLY A O 1
ATOM 5697 N N . SER A 1 734 ? 0.375 -15.512 -42.662 1.00 95.25 734 SER A N 1
ATOM 5698 C CA . SER A 1 734 ? 1.185 -16.254 -41.685 1.00 95.25 734 SER A CA 1
ATOM 5699 C C . SER A 1 734 ? 0.372 -16.570 -40.433 1.00 95.25 734 SER A C 1
ATOM 5701 O O . SER A 1 734 ? -0.316 -15.705 -39.889 1.00 95.25 734 SER A O 1
ATOM 5703 N N . GLU A 1 735 ? 0.504 -17.800 -39.949 1.00 96.31 735 GLU A N 1
ATOM 5704 C CA . GLU A 1 735 ? 0.057 -18.195 -38.617 1.00 96.31 735 GLU A CA 1
ATOM 5705 C C . GLU A 1 735 ? 1.097 -17.716 -37.594 1.00 96.31 735 GLU A C 1
ATOM 5707 O O . GLU A 1 735 ? 2.297 -17.880 -37.818 1.00 96.31 735 GLU A O 1
ATOM 5712 N N . VAL A 1 736 ? 0.652 -17.098 -36.503 1.00 94.69 736 VAL A N 1
ATOM 5713 C CA . VAL A 1 736 ? 1.481 -16.451 -35.478 1.00 94.69 736 VAL A CA 1
ATOM 5714 C C . VAL A 1 736 ? 1.042 -16.931 -34.100 1.00 94.69 736 VAL A C 1
ATOM 5716 O O . VAL A 1 736 ? -0.152 -17.045 -33.836 1.00 94.69 736 VAL A O 1
ATOM 5719 N N . GLN A 1 737 ? 2.013 -17.202 -33.233 1.00 94.56 737 GLN A N 1
ATOM 5720 C CA . GLN A 1 737 ? 1.845 -17.644 -31.855 1.00 94.56 737 GLN A CA 1
ATOM 5721 C C . GLN A 1 737 ? 2.778 -16.818 -30.961 1.00 94.56 737 GLN A C 1
ATOM 5723 O O . GLN A 1 737 ? 3.975 -16.728 -31.230 1.00 94.56 737 GLN A O 1
ATOM 5728 N N . VAL A 1 738 ? 2.243 -16.211 -29.901 1.00 90.19 738 VAL A N 1
ATOM 5729 C CA . VAL A 1 738 ? 3.029 -15.387 -28.967 1.00 90.19 738 VAL A CA 1
ATOM 5730 C C . VAL A 1 738 ? 3.371 -16.195 -27.717 1.00 90.19 738 VAL A C 1
ATOM 5732 O O . VAL A 1 738 ? 2.493 -16.799 -27.093 1.00 90.19 738 VAL A O 1
ATOM 5735 N N . THR A 1 739 ? 4.650 -16.183 -27.343 1.00 88.44 739 THR A N 1
ATOM 5736 C CA . THR A 1 739 ? 5.166 -16.691 -26.066 1.00 88.44 739 THR A CA 1
ATOM 5737 C C . THR A 1 739 ? 6.022 -15.618 -25.395 1.00 88.44 739 THR A C 1
ATOM 5739 O O . THR A 1 739 ? 6.552 -14.732 -26.059 1.00 88.44 739 THR A O 1
ATOM 5742 N N . THR A 1 740 ? 6.162 -15.670 -24.076 1.00 84.44 740 THR A N 1
ATOM 5743 C CA . THR A 1 740 ? 6.855 -14.650 -23.272 1.00 84.44 740 THR A CA 1
ATOM 5744 C C . THR A 1 740 ? 7.504 -15.338 -22.076 1.00 84.44 740 THR A C 1
ATOM 5746 O O . THR A 1 740 ? 6.875 -16.192 -21.449 1.00 84.44 740 THR A O 1
ATOM 5749 N N . ASP A 1 741 ? 8.760 -14.991 -21.789 1.00 82.75 741 ASP A N 1
ATOM 5750 C CA . ASP A 1 741 ? 9.441 -15.433 -20.573 1.00 82.75 741 ASP A CA 1
ATOM 5751 C C . ASP A 1 741 ? 9.031 -14.497 -19.430 1.00 82.75 741 ASP A C 1
ATOM 5753 O O . ASP A 1 741 ? 9.576 -13.408 -19.259 1.00 82.75 741 ASP A O 1
ATOM 5757 N N . VAL A 1 742 ? 8.026 -14.914 -18.660 1.00 81.69 742 VAL A N 1
ATOM 5758 C CA . VAL A 1 742 ? 7.510 -14.137 -17.527 1.00 81.69 742 VAL A CA 1
ATOM 5759 C C . VAL A 1 742 ? 8.555 -14.129 -16.390 1.00 81.69 742 VAL A C 1
ATOM 5761 O O . VAL A 1 742 ? 8.968 -15.209 -15.945 1.00 81.69 742 VAL A O 1
ATOM 5764 N N . PRO A 1 743 ? 8.996 -12.953 -15.892 1.00 82.06 743 PRO A N 1
ATOM 5765 C CA . PRO A 1 743 ? 9.954 -12.863 -14.787 1.00 82.06 743 PRO A CA 1
ATOM 5766 C C . PRO A 1 743 ? 9.455 -13.531 -13.499 1.00 82.06 743 PRO A C 1
ATOM 5768 O O . PRO A 1 743 ? 8.248 -13.620 -13.261 1.00 82.06 743 PRO A O 1
ATOM 5771 N N . GLU A 1 744 ? 10.376 -13.983 -12.639 1.00 83.12 744 GLU A N 1
ATOM 5772 C CA . GLU A 1 744 ? 9.988 -14.582 -11.355 1.00 83.12 744 GLU A CA 1
ATOM 5773 C C . GLU A 1 744 ? 9.231 -13.562 -10.487 1.00 83.12 744 GLU A C 1
ATOM 5775 O O . GLU A 1 744 ? 9.680 -12.432 -10.303 1.00 83.12 744 GLU A O 1
ATOM 5780 N N . GLY A 1 745 ? 8.058 -13.955 -9.980 1.00 85.06 745 GLY A N 1
ATOM 5781 C CA . GLY A 1 745 ? 7.157 -13.063 -9.239 1.00 85.06 745 GLY A CA 1
ATOM 5782 C C . GLY A 1 745 ? 6.207 -12.219 -10.102 1.00 85.06 745 GLY A C 1
ATOM 5783 O O . GLY A 1 745 ? 5.435 -11.438 -9.550 1.00 85.06 745 GLY A O 1
ATOM 5784 N N . LYS A 1 746 ? 6.206 -12.377 -11.434 1.00 86.75 746 LYS A N 1
ATOM 5785 C CA . LYS A 1 746 ? 5.232 -11.744 -12.342 1.00 86.75 746 LYS A CA 1
ATOM 5786 C C . LYS A 1 746 ? 4.207 -12.748 -12.893 1.00 86.75 746 LYS A C 1
ATOM 5788 O O . LYS A 1 746 ? 4.418 -13.966 -12.900 1.00 86.75 746 LYS A O 1
ATOM 5793 N N . ALA A 1 747 ? 3.100 -12.205 -13.393 1.00 86.00 747 ALA A N 1
ATOM 5794 C CA . ALA A 1 747 ? 2.049 -12.899 -14.131 1.00 86.00 747 ALA A CA 1
ATOM 5795 C C . ALA A 1 747 ? 1.502 -12.019 -15.274 1.00 86.00 747 ALA A C 1
ATOM 5797 O O . ALA A 1 747 ? 1.497 -10.792 -15.162 1.00 86.00 747 ALA A O 1
ATOM 5798 N N . ILE A 1 748 ? 1.017 -12.618 -16.366 1.00 86.12 748 ILE A N 1
ATOM 5799 C CA . ILE A 1 748 ? 0.414 -11.877 -17.490 1.00 86.12 748 ILE A CA 1
ATOM 5800 C C . ILE A 1 748 ? -0.986 -11.384 -17.102 1.00 86.12 748 ILE A C 1
ATOM 5802 O O . ILE A 1 748 ? -1.910 -12.179 -16.943 1.00 86.12 748 ILE A O 1
ATOM 5806 N N . LEU A 1 749 ? -1.151 -10.063 -17.025 1.00 85.62 749 LEU A N 1
ATOM 5807 C CA . LEU A 1 749 ? -2.423 -9.392 -16.752 1.00 85.62 749 LEU A CA 1
ATOM 5808 C C . LEU A 1 749 ? -3.301 -9.307 -18.011 1.00 85.62 749 LEU A C 1
ATOM 5810 O O . LEU A 1 749 ? -4.499 -9.589 -17.959 1.00 85.62 749 LEU A O 1
ATOM 5814 N N . THR A 1 750 ? -2.710 -8.928 -19.150 1.00 87.38 750 THR A N 1
ATOM 5815 C CA . THR A 1 750 ? -3.379 -8.895 -20.464 1.00 87.38 750 THR A CA 1
ATOM 5816 C C . THR A 1 750 ? -2.401 -9.166 -21.600 1.00 87.38 750 THR A C 1
ATOM 5818 O O . THR A 1 750 ? -1.287 -8.646 -21.588 1.00 87.38 750 THR A O 1
ATOM 5821 N N . MET A 1 751 ? -2.860 -9.884 -22.628 1.00 89.88 751 MET A N 1
ATOM 5822 C CA . MET A 1 751 ? -2.186 -10.024 -23.921 1.00 89.88 751 MET A CA 1
ATOM 5823 C C . MET A 1 751 ? -3.186 -9.725 -25.050 1.00 89.88 751 MET A C 1
ATOM 5825 O O . MET A 1 751 ? -4.339 -10.166 -24.999 1.00 89.88 751 MET A O 1
ATOM 5829 N N . SER A 1 752 ? -2.785 -8.954 -26.063 1.00 92.19 752 SER A N 1
ATOM 5830 C CA . SER A 1 752 ? -3.639 -8.661 -27.223 1.00 92.19 752 SER A CA 1
ATOM 5831 C C . SER A 1 752 ? -2.849 -8.457 -28.514 1.00 92.19 752 SER A C 1
ATOM 5833 O O . SER A 1 752 ? -1.693 -8.054 -28.472 1.00 92.19 752 SER A O 1
ATOM 5835 N N . ALA A 1 753 ? -3.493 -8.717 -29.653 1.00 93.38 753 ALA A N 1
ATOM 5836 C CA . ALA A 1 753 ? -3.012 -8.421 -30.999 1.00 93.38 753 ALA A CA 1
ATOM 5837 C C . ALA A 1 753 ? -4.048 -7.543 -31.719 1.00 93.38 753 ALA A C 1
ATOM 5839 O O . ALA A 1 753 ? -5.211 -7.934 -31.805 1.00 93.38 753 ALA A O 1
ATOM 5840 N N . ASN A 1 754 ? -3.661 -6.357 -32.207 1.00 90.62 754 ASN A N 1
ATOM 5841 C CA . ASN A 1 754 ? -4.574 -5.362 -32.803 1.00 90.62 754 ASN A CA 1
ATOM 5842 C C . ASN A 1 754 ? -5.885 -5.207 -32.009 1.00 90.62 754 ASN A C 1
ATOM 5844 O O . ASN A 1 754 ? -6.976 -5.537 -32.483 1.00 90.62 754 ASN A O 1
ATOM 5848 N N . ASP A 1 755 ? -5.767 -4.746 -30.759 1.00 86.25 755 ASP A N 1
ATOM 5849 C CA . ASP A 1 755 ? -6.883 -4.522 -29.826 1.00 86.25 755 ASP A CA 1
ATOM 5850 C C . ASP A 1 755 ? -7.718 -5.771 -29.446 1.00 86.25 755 ASP A C 1
ATOM 5852 O O . ASP A 1 755 ? -8.650 -5.652 -28.639 1.00 86.25 755 ASP A O 1
ATOM 5856 N N . SER A 1 756 ? -7.389 -6.950 -29.986 1.00 89.50 756 SER A N 1
ATOM 5857 C CA . SER A 1 756 ? -8.102 -8.216 -29.796 1.00 89.50 756 SER A CA 1
ATOM 5858 C C . SER A 1 756 ? -7.343 -9.110 -28.819 1.00 89.50 756 SER A C 1
ATOM 5860 O O . SER A 1 756 ? -6.173 -9.410 -29.037 1.00 89.50 756 SER A O 1
ATOM 5862 N N . THR A 1 757 ? -7.989 -9.545 -27.736 1.00 89.50 757 THR A N 1
ATOM 5863 C CA . THR A 1 757 ? -7.377 -10.461 -26.760 1.00 89.50 757 THR A CA 1
ATOM 5864 C C . THR A 1 757 ? -6.963 -11.770 -27.431 1.00 89.50 757 THR A C 1
ATOM 5866 O O . THR A 1 757 ? -7.772 -12.383 -28.126 1.00 89.50 757 THR A O 1
ATOM 5869 N N . ILE A 1 758 ? -5.724 -12.190 -27.183 1.00 90.75 758 ILE A N 1
ATOM 5870 C CA . ILE A 1 758 ? -5.175 -13.499 -27.560 1.00 90.75 758 ILE A CA 1
ATOM 5871 C C . ILE A 1 758 ? -4.626 -14.166 -26.298 1.00 90.75 758 ILE A C 1
ATOM 5873 O O . ILE A 1 758 ? -4.210 -13.469 -25.369 1.00 90.75 758 ILE A O 1
ATOM 5877 N N . TRP A 1 759 ? -4.606 -15.494 -26.250 1.00 83.94 759 TRP A N 1
ATOM 5878 C CA . TRP A 1 759 ? -4.007 -16.218 -25.125 1.00 83.94 759 TRP A CA 1
ATOM 5879 C C . TRP A 1 759 ? -2.534 -16.578 -25.386 1.00 83.94 759 TRP A C 1
ATOM 5881 O O . TRP A 1 759 ? -2.148 -16.793 -26.539 1.00 83.94 759 TRP A O 1
ATOM 5891 N N . PRO A 1 760 ? -1.690 -16.696 -24.340 1.00 83.94 760 PRO A N 1
ATOM 5892 C CA . PRO A 1 760 ? -0.339 -17.234 -24.484 1.00 83.94 760 PRO A CA 1
ATOM 5893 C C . PRO A 1 760 ? -0.376 -18.605 -25.169 1.00 83.94 760 PRO A C 1
ATOM 5895 O O . PRO A 1 760 ? -1.196 -19.455 -24.827 1.00 83.94 760 PRO A O 1
ATOM 5898 N N . ASN A 1 761 ? 0.517 -18.834 -26.133 1.00 85.19 761 ASN A N 1
ATOM 5899 C CA . ASN A 1 761 ? 0.532 -20.024 -26.995 1.00 85.19 761 ASN A CA 1
ATOM 5900 C C . ASN A 1 761 ? -0.693 -20.205 -27.930 1.00 85.19 761 ASN A C 1
ATOM 5902 O O . ASN A 1 761 ? -0.730 -21.194 -28.669 1.00 85.19 761 ASN A O 1
ATOM 5906 N N . GLU A 1 762 ? -1.662 -19.287 -27.987 1.00 90.38 762 GLU A N 1
ATOM 5907 C CA . GLU A 1 762 ? -2.725 -19.326 -29.002 1.00 90.38 762 GLU A CA 1
ATOM 5908 C C . GLU A 1 762 ? -2.174 -18.958 -30.390 1.00 90.38 762 GLU A C 1
ATOM 5910 O O . GLU A 1 762 ? -1.252 -18.154 -30.516 1.00 90.38 762 GLU A O 1
ATOM 5915 N N . SER A 1 763 ? -2.717 -19.575 -31.445 1.00 92.56 763 SER A N 1
ATOM 5916 C CA . SER A 1 763 ? -2.303 -19.334 -32.833 1.00 92.56 763 SER A CA 1
ATOM 5917 C C . SER A 1 763 ? -3.373 -18.565 -33.612 1.00 92.56 763 SER A C 1
ATOM 5919 O O . SER A 1 763 ? -4.484 -19.058 -33.804 1.00 92.56 763 SER A O 1
ATOM 5921 N N . PHE A 1 764 ? -3.024 -17.379 -34.108 1.00 94.69 764 PHE A N 1
ATOM 5922 C CA . PHE A 1 764 ? -3.872 -16.506 -34.932 1.00 94.69 764 PHE A CA 1
ATOM 5923 C C . PHE A 1 764 ? -3.227 -16.270 -36.309 1.00 94.69 764 PHE A C 1
ATOM 5925 O O . PHE A 1 764 ? -2.121 -16.735 -36.559 1.00 94.69 764 PHE A O 1
ATOM 5932 N N . HIS A 1 765 ? -3.921 -15.625 -37.254 1.00 94.88 765 HIS A N 1
ATOM 5933 C CA . HIS A 1 765 ? -3.395 -15.381 -38.610 1.00 94.88 765 HIS A CA 1
ATOM 5934 C C . HIS A 1 765 ? -3.302 -13.881 -38.908 1.00 94.88 765 HIS A C 1
ATOM 5936 O O . HIS A 1 765 ? -4.318 -13.185 -38.869 1.00 94.88 765 HIS A O 1
ATOM 5942 N N . VAL A 1 766 ? -2.114 -13.397 -39.277 1.00 95.75 766 VAL A N 1
ATOM 5943 C CA . VAL A 1 766 ? -1.881 -11.977 -39.599 1.00 95.75 766 VAL A CA 1
ATOM 5944 C C . VAL A 1 766 ? -2.063 -11.704 -41.094 1.00 95.75 766 VAL A C 1
ATOM 5946 O O . VAL A 1 766 ? -1.503 -12.389 -41.949 1.00 95.75 766 VAL A O 1
ATOM 5949 N N . ASN A 1 767 ? -2.885 -10.707 -41.423 1.00 94.19 767 ASN A N 1
ATOM 5950 C CA . ASN A 1 767 ? -3.198 -10.301 -42.806 1.00 94.19 767 ASN A CA 1
ATOM 5951 C C . ASN A 1 767 ? -3.004 -8.790 -43.042 1.00 94.19 767 ASN A C 1
ATOM 5953 O O . ASN A 1 767 ? -3.043 -8.327 -44.183 1.00 94.19 767 ASN A O 1
ATOM 5957 N N . GLU A 1 768 ? -2.747 -8.051 -41.967 1.00 95.31 768 GLU A N 1
ATOM 5958 C CA . GLU A 1 768 ? -2.433 -6.625 -41.892 1.00 95.31 768 GLU A CA 1
ATOM 5959 C C . GLU A 1 768 ? -1.355 -6.418 -40.812 1.00 95.31 768 GLU A C 1
ATOM 5961 O O . GLU A 1 768 ? -1.058 -7.351 -40.055 1.00 95.31 768 GLU A O 1
ATOM 5966 N N . ASP A 1 769 ? -0.748 -5.231 -40.751 1.00 96.19 769 ASP A N 1
ATOM 5967 C CA . ASP A 1 769 ? 0.235 -4.901 -39.712 1.00 96.19 769 ASP A CA 1
ATOM 5968 C C . ASP A 1 769 ? -0.389 -5.091 -38.321 1.00 96.19 769 ASP A C 1
ATOM 5970 O O . ASP A 1 769 ? -1.518 -4.667 -38.071 1.00 96.19 769 ASP A O 1
ATOM 5974 N N . THR A 1 770 ? 0.322 -5.790 -37.436 1.00 95.62 770 THR A N 1
ATOM 5975 C CA . THR A 1 770 ? -0.220 -6.328 -36.185 1.00 95.62 770 THR A CA 1
ATOM 5976 C C . THR A 1 770 ? 0.636 -5.923 -34.990 1.00 95.62 770 THR A C 1
ATOM 5978 O O . THR A 1 770 ? 1.767 -6.384 -34.859 1.00 95.62 770 THR A O 1
ATOM 5981 N N . ASN A 1 771 ? 0.083 -5.109 -34.089 1.00 94.75 771 ASN A N 1
ATOM 5982 C CA . ASN A 1 771 ? 0.731 -4.753 -32.830 1.00 94.75 771 ASN A CA 1
ATOM 5983 C C . ASN A 1 771 ? 0.322 -5.707 -31.701 1.00 94.75 771 ASN A C 1
ATOM 5985 O O . ASN A 1 771 ? -0.874 -5.896 -31.470 1.00 94.75 771 ASN A O 1
ATOM 5989 N N . ILE A 1 772 ? 1.305 -6.259 -30.990 1.00 92.62 772 ILE A N 1
ATOM 5990 C CA . ILE A 1 772 ? 1.142 -7.094 -29.801 1.00 92.62 772 ILE A CA 1
ATOM 5991 C C . ILE A 1 772 ? 1.394 -6.241 -28.552 1.00 92.62 772 ILE A C 1
ATOM 5993 O O . ILE A 1 772 ? 2.451 -5.630 -28.413 1.00 92.62 772 ILE A O 1
ATOM 5997 N N . ASP A 1 773 ? 0.429 -6.221 -27.637 1.00 90.31 773 ASP A N 1
ATOM 5998 C CA . ASP A 1 773 ? 0.524 -5.583 -26.318 1.00 90.31 773 ASP A CA 1
ATOM 5999 C C . ASP A 1 773 ? 0.508 -6.674 -25.239 1.00 90.31 773 ASP A C 1
ATOM 6001 O O . ASP A 1 773 ? -0.356 -7.558 -25.266 1.00 90.31 773 ASP A O 1
ATOM 6005 N N . ILE A 1 774 ? 1.468 -6.624 -24.312 1.00 89.19 774 ILE A N 1
ATOM 6006 C CA . ILE A 1 774 ? 1.595 -7.550 -23.180 1.00 89.19 774 ILE A CA 1
ATOM 6007 C C . ILE A 1 774 ? 1.836 -6.729 -21.922 1.00 89.19 774 ILE A C 1
ATOM 6009 O O . ILE A 1 774 ? 2.817 -5.990 -21.834 1.00 89.19 774 ILE A O 1
ATOM 6013 N N . LYS A 1 775 ? 0.963 -6.907 -20.931 1.00 88.31 775 LYS A N 1
ATOM 6014 C CA . LYS A 1 775 ? 1.070 -6.254 -19.624 1.00 88.31 775 LYS A CA 1
ATOM 6015 C C . LYS A 1 775 ? 1.222 -7.313 -18.550 1.00 88.31 775 LYS A C 1
ATOM 6017 O O . LYS A 1 775 ? 0.443 -8.268 -18.507 1.00 88.31 775 LYS A O 1
ATOM 6022 N N . LEU A 1 776 ? 2.225 -7.134 -17.700 1.00 89.00 776 LEU A N 1
ATOM 6023 C CA . LEU A 1 776 ? 2.473 -7.973 -16.535 1.00 89.00 776 LEU A CA 1
ATOM 6024 C C . LEU A 1 776 ? 1.945 -7.291 -15.267 1.00 89.00 776 LEU A C 1
ATOM 6026 O O . LEU A 1 776 ? 1.796 -6.071 -15.218 1.00 89.00 776 LEU A O 1
ATOM 6030 N N . ALA A 1 777 ? 1.690 -8.090 -14.239 1.00 86.00 777 ALA A N 1
ATOM 6031 C CA . ALA A 1 777 ? 1.439 -7.649 -12.875 1.00 86.00 777 ALA A CA 1
ATOM 6032 C C . ALA A 1 777 ? 2.209 -8.551 -11.901 1.00 86.00 777 ALA A C 1
ATOM 6034 O O . ALA A 1 777 ? 2.476 -9.715 -12.202 1.00 86.00 777 ALA A O 1
ATOM 6035 N N . ASP A 1 778 ? 2.567 -8.027 -10.734 1.00 88.62 778 ASP A N 1
ATOM 6036 C CA . ASP A 1 778 ? 3.198 -8.807 -9.671 1.00 88.62 778 ASP A CA 1
ATOM 6037 C C . ASP A 1 778 ? 2.223 -9.845 -9.099 1.00 88.62 778 ASP A C 1
ATOM 6039 O O . ASP A 1 778 ? 1.044 -9.557 -8.883 1.00 88.62 778 ASP A O 1
ATOM 6043 N N . ALA A 1 779 ? 2.711 -11.054 -8.833 1.00 89.12 779 ALA A N 1
ATOM 6044 C CA . ALA A 1 779 ? 1.925 -12.184 -8.350 1.00 89.12 779 ALA A CA 1
ATOM 6045 C C . ALA A 1 779 ? 2.725 -13.040 -7.359 1.00 89.12 779 ALA A C 1
ATOM 6047 O O . ALA A 1 779 ? 3.943 -13.179 -7.462 1.00 89.12 779 ALA A O 1
ATOM 6048 N N . ALA A 1 780 ? 2.030 -13.633 -6.392 1.00 90.56 780 ALA A N 1
ATOM 6049 C CA . ALA A 1 780 ? 2.633 -14.445 -5.340 1.00 90.56 780 ALA A CA 1
ATOM 6050 C C . ALA A 1 780 ? 1.782 -15.681 -5.036 1.00 90.56 780 ALA A C 1
ATOM 6052 O O . ALA A 1 780 ? 0.571 -15.684 -5.254 1.00 90.56 780 ALA A O 1
ATOM 6053 N N . ILE A 1 781 ? 2.418 -16.720 -4.484 1.00 89.88 781 ILE A N 1
ATOM 6054 C CA . ILE A 1 781 ? 1.707 -17.878 -3.939 1.00 89.88 781 ILE A CA 1
ATOM 6055 C C . ILE A 1 781 ? 1.435 -17.638 -2.450 1.00 89.88 781 ILE A C 1
ATOM 6057 O O . ILE A 1 781 ? 2.307 -17.790 -1.594 1.00 89.88 781 ILE A O 1
ATOM 6061 N N . GLU A 1 782 ? 0.199 -17.254 -2.164 1.00 89.50 782 GLU A N 1
ATOM 6062 C CA . GLU A 1 782 ? -0.343 -16.984 -0.837 1.00 89.50 782 GLU A CA 1
ATOM 6063 C C . GLU A 1 782 ? -0.712 -18.275 -0.090 1.00 89.50 782 GLU A C 1
ATOM 6065 O O . GLU A 1 782 ? -0.874 -19.345 -0.682 1.00 89.50 782 GLU A O 1
ATOM 6070 N N . ASN A 1 783 ? -0.919 -18.163 1.227 1.00 88.06 783 ASN A N 1
ATOM 6071 C CA . ASN A 1 783 ? -1.346 -19.249 2.130 1.00 88.06 783 ASN A CA 1
ATOM 6072 C C . ASN A 1 783 ? -0.353 -20.427 2.284 1.00 88.06 783 ASN A C 1
ATOM 6074 O O . ASN A 1 783 ? -0.725 -21.490 2.788 1.00 88.06 783 ASN A O 1
ATOM 6078 N N . MET A 1 784 ? 0.917 -20.241 1.910 1.00 89.25 784 MET A N 1
ATOM 6079 C CA . MET A 1 784 ? 2.007 -21.181 2.204 1.00 89.25 784 MET A CA 1
ATOM 6080 C C . MET A 1 784 ? 2.590 -20.914 3.608 1.00 89.25 784 MET A C 1
ATOM 6082 O O . MET A 1 784 ? 3.182 -19.853 3.828 1.00 89.25 784 MET A O 1
ATOM 6086 N N . PRO A 1 785 ? 2.454 -21.832 4.588 1.00 85.94 785 PRO A N 1
ATOM 6087 C CA . PRO A 1 785 ? 3.043 -21.653 5.913 1.00 85.94 785 PRO A CA 1
ATOM 6088 C C . PRO A 1 785 ? 4.573 -21.749 5.840 1.00 85.94 785 PRO A C 1
ATOM 6090 O O . PRO A 1 785 ? 5.118 -22.544 5.075 1.00 85.94 785 PRO A O 1
ATOM 6093 N N . LYS A 1 786 ? 5.292 -20.977 6.663 1.00 86.31 786 LYS A N 1
ATOM 6094 C CA . LYS A 1 786 ? 6.770 -21.007 6.675 1.00 86.31 786 LYS A CA 1
ATOM 6095 C C . LYS A 1 786 ? 7.324 -22.358 7.140 1.00 86.31 786 LYS A C 1
ATOM 6097 O O . LYS A 1 786 ? 8.320 -22.828 6.594 1.00 86.31 786 LYS A O 1
ATOM 6102 N N . GLU A 1 787 ? 6.667 -22.981 8.119 1.00 90.81 787 GLU A N 1
ATOM 6103 C CA . GLU A 1 787 ? 7.032 -24.292 8.658 1.00 90.81 787 GLU A CA 1
ATOM 6104 C C . GLU A 1 787 ? 5.798 -25.156 8.959 1.00 90.81 787 GLU A C 1
ATOM 6106 O O . GLU A 1 787 ? 4.770 -24.654 9.412 1.00 90.81 787 GLU A O 1
ATOM 6111 N N . ILE A 1 788 ? 5.934 -26.464 8.740 1.00 87.31 788 ILE A N 1
ATOM 6112 C CA . ILE A 1 788 ? 5.031 -27.531 9.183 1.00 87.31 788 ILE A CA 1
ATOM 6113 C C . ILE A 1 788 ? 5.854 -28.540 10.000 1.00 87.31 788 ILE A C 1
ATOM 6115 O O . ILE A 1 788 ? 7.008 -28.823 9.670 1.00 87.31 788 ILE A O 1
ATOM 6119 N N . LYS A 1 789 ? 5.252 -29.122 11.042 1.00 85.69 789 LYS A N 1
ATOM 6120 C CA . LYS A 1 789 ? 5.818 -30.223 11.836 1.00 85.69 789 LYS A CA 1
ATOM 6121 C C . LYS A 1 789 ? 4.948 -31.475 11.692 1.00 85.69 789 LYS A C 1
ATOM 6123 O O . LYS A 1 789 ? 3.731 -31.381 11.832 1.00 85.69 789 LYS A O 1
ATOM 6128 N N . LEU A 1 790 ? 5.558 -32.628 11.416 1.00 87.44 790 LEU A N 1
ATOM 6129 C CA . LEU A 1 790 ? 4.900 -33.939 11.298 1.00 87.44 790 LEU A CA 1
ATOM 6130 C C . LEU A 1 790 ? 5.655 -34.963 12.167 1.00 87.44 790 LEU A C 1
ATOM 6132 O O . LEU A 1 790 ? 6.875 -34.900 12.280 1.00 87.44 790 LEU A O 1
ATOM 6136 N N . SER A 1 791 ? 4.960 -35.902 12.812 1.00 80.94 791 SER A N 1
ATOM 6137 C CA . SER A 1 791 ? 5.567 -36.759 13.850 1.00 80.94 791 SER A CA 1
ATOM 6138 C C . SER A 1 791 ? 5.939 -38.161 13.366 1.00 80.94 791 SER A C 1
ATOM 6140 O O . SER A 1 791 ? 6.960 -38.720 13.763 1.00 80.94 791 SER A O 1
ATOM 6142 N N . LYS A 1 792 ? 5.103 -38.758 12.510 1.00 87.25 792 LYS A N 1
ATOM 6143 C CA . LYS A 1 792 ? 5.190 -40.176 12.136 1.00 87.25 792 LYS A CA 1
ATOM 6144 C C . LYS A 1 792 ? 4.693 -40.427 10.717 1.00 87.25 792 LYS A C 1
ATOM 6146 O O . LYS A 1 792 ? 3.947 -39.642 10.135 1.00 87.25 792 LYS A O 1
ATOM 6151 N N . LYS A 1 793 ? 5.056 -41.594 10.191 1.00 92.44 793 LYS A N 1
ATOM 6152 C CA . LYS A 1 793 ? 4.530 -42.140 8.939 1.00 92.44 793 LYS A CA 1
ATOM 6153 C C . LYS A 1 793 ? 2.997 -42.187 8.956 1.00 92.44 793 LYS A C 1
ATOM 6155 O O . LYS A 1 793 ? 2.405 -42.776 9.859 1.00 92.44 793 LYS A O 1
ATOM 6160 N N . GLY A 1 794 ? 2.373 -41.601 7.938 1.00 89.81 794 GLY A N 1
ATOM 6161 C CA . GLY A 1 794 ? 0.924 -41.445 7.820 1.00 89.81 794 GLY A CA 1
ATOM 6162 C C . GLY A 1 794 ? 0.352 -40.144 8.393 1.00 89.81 794 GLY A C 1
ATOM 6163 O O . GLY A 1 794 ? -0.847 -39.933 8.239 1.00 89.81 794 GLY A O 1
ATOM 6164 N N . ASP A 1 795 ? 1.159 -39.269 9.008 1.00 90.19 795 ASP A N 1
ATOM 6165 C CA . ASP A 1 795 ? 0.724 -37.895 9.294 1.00 90.19 795 ASP A CA 1
ATOM 6166 C C . ASP A 1 795 ? 0.570 -37.092 7.997 1.00 90.19 795 ASP A C 1
ATOM 6168 O O . ASP A 1 795 ? 1.315 -37.300 7.032 1.00 90.19 795 ASP A O 1
ATOM 6172 N N . THR A 1 796 ? -0.383 -36.157 7.989 1.00 91.44 796 THR A N 1
ATOM 6173 C CA . THR A 1 796 ? -0.750 -35.364 6.809 1.00 91.44 796 THR A CA 1
ATOM 6174 C C . THR A 1 796 ? -0.957 -33.888 7.131 1.00 91.44 796 THR A C 1
ATOM 6176 O O . THR A 1 796 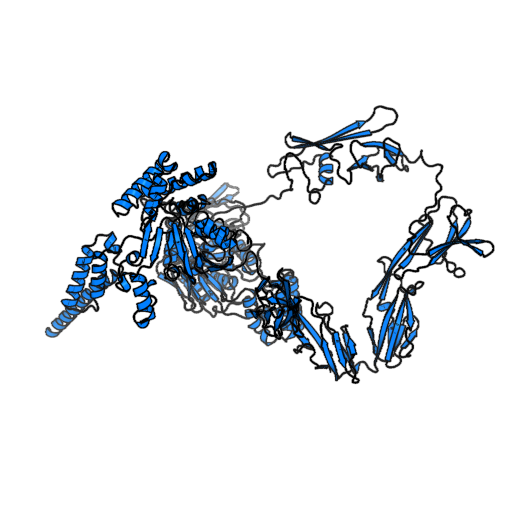? -1.439 -33.562 8.215 1.00 91.44 796 THR A O 1
ATOM 6179 N N . TYR A 1 797 ? -0.701 -33.007 6.163 1.00 91.62 797 TYR A N 1
ATOM 6180 C CA . TYR A 1 797 ? -1.045 -31.583 6.232 1.00 91.62 797 TYR A CA 1
ATOM 6181 C C . TYR A 1 797 ? -1.574 -31.095 4.880 1.00 91.62 797 TYR A C 1
ATOM 6183 O O . TYR A 1 797 ? -0.972 -31.371 3.846 1.00 91.62 797 TYR A O 1
ATOM 6191 N N . GLN A 1 798 ? -2.681 -30.354 4.884 1.00 95.00 798 GLN A N 1
ATOM 6192 C CA . GLN A 1 798 ? -3.293 -29.797 3.678 1.00 95.00 798 GLN A CA 1
ATOM 6193 C C . GLN A 1 798 ? -2.801 -28.362 3.449 1.00 95.00 798 GLN A C 1
ATOM 6195 O O . GLN A 1 798 ? -3.178 -27.456 4.193 1.00 95.00 798 GLN A O 1
ATOM 6200 N N . LEU A 1 799 ? -1.986 -28.142 2.415 1.00 87.75 799 LEU A N 1
ATOM 6201 C CA . LEU A 1 799 ? -1.703 -26.791 1.925 1.00 87.75 799 LEU A CA 1
ATOM 6202 C C . LEU A 1 799 ? -2.962 -26.211 1.267 1.00 87.75 799 LEU A C 1
ATOM 6204 O O . LEU A 1 799 ? -3.690 -26.921 0.581 1.00 87.75 799 LEU A O 1
ATOM 6208 N N . ASN A 1 800 ? -3.206 -24.915 1.454 1.00 86.81 800 ASN A N 1
ATOM 6209 C CA . ASN A 1 800 ? -4.297 -24.180 0.800 1.00 86.81 800 ASN A CA 1
ATOM 6210 C C . ASN A 1 800 ? -3.734 -23.085 -0.118 1.00 86.81 800 ASN A C 1
ATOM 6212 O O . ASN A 1 800 ? -4.264 -21.974 -0.157 1.00 86.81 800 ASN A O 1
ATOM 6216 N N . ALA A 1 801 ? -2.614 -23.381 -0.784 1.00 88.06 801 ALA A N 1
ATOM 6217 C CA . ALA A 1 801 ? -1.872 -22.401 -1.560 1.00 88.06 801 ALA A CA 1
ATOM 6218 C C . ALA A 1 801 ? -2.713 -21.848 -2.718 1.00 88.06 801 ALA A C 1
ATOM 6220 O O . ALA A 1 801 ? -3.517 -22.568 -3.316 1.00 88.06 801 ALA A O 1
ATOM 6221 N N . LYS A 1 802 ? -2.528 -20.563 -3.028 1.00 87.94 802 LYS A N 1
ATOM 6222 C CA . LYS A 1 802 ? -3.193 -19.883 -4.146 1.00 87.94 802 LYS A CA 1
ATOM 6223 C C . LYS A 1 802 ? -2.240 -18.904 -4.798 1.00 87.94 802 LYS A C 1
ATOM 6225 O O . LYS A 1 802 ? -1.608 -18.128 -4.093 1.00 87.94 802 LYS A O 1
ATOM 6230 N N . SER A 1 803 ? -2.192 -18.908 -6.121 1.00 87.81 803 SER A N 1
ATOM 6231 C CA . SER A 1 803 ? -1.567 -17.833 -6.882 1.00 87.81 803 SER A CA 1
ATOM 6232 C C . SER A 1 803 ? -2.553 -16.668 -6.937 1.00 87.81 803 SER A C 1
ATOM 6234 O O . SER A 1 803 ? -3.706 -16.851 -7.335 1.00 87.81 803 SER A O 1
ATOM 6236 N N . GLU A 1 804 ? -2.132 -15.497 -6.471 1.00 86.44 804 GLU A N 1
ATOM 6237 C CA . GLU A 1 804 ? -2.920 -14.266 -6.482 1.00 86.44 804 GLU A CA 1
ATOM 6238 C C . GLU A 1 804 ? -2.024 -13.117 -6.965 1.00 86.44 804 GLU A C 1
ATOM 6240 O O . GLU A 1 804 ? -0.851 -13.032 -6.583 1.00 86.44 804 GLU A O 1
ATOM 6245 N N . TYR A 1 805 ? -2.566 -12.201 -7.773 1.00 86.75 805 TYR A N 1
ATOM 6246 C CA . TYR A 1 805 ? -1.887 -10.932 -8.036 1.00 86.75 805 TYR A CA 1
ATOM 6247 C C . TYR A 1 805 ? -1.695 -10.158 -6.722 1.00 86.75 805 TYR A C 1
ATOM 6249 O O . TYR A 1 805 ? -2.541 -10.207 -5.823 1.00 86.75 805 TYR A O 1
ATOM 6257 N N . THR A 1 806 ? -0.598 -9.414 -6.608 1.00 79.50 806 THR A N 1
ATOM 6258 C CA . THR A 1 806 ? -0.309 -8.570 -5.443 1.00 79.50 806 THR A CA 1
ATOM 6259 C C . THR A 1 806 ? -0.673 -7.104 -5.709 1.00 79.50 806 THR A C 1
ATOM 6261 O O . THR A 1 806 ? -1.095 -6.728 -6.807 1.00 79.50 806 THR A O 1
ATOM 6264 N N . GLY A 1 807 ? -0.584 -6.266 -4.671 1.00 81.19 807 GLY A N 1
ATOM 6265 C CA . GLY A 1 807 ? -0.915 -4.842 -4.761 1.00 81.19 807 GLY A CA 1
ATOM 6266 C C . GLY A 1 807 ? -2.342 -4.585 -5.260 1.00 81.19 807 GLY A C 1
ATOM 6267 O O . GLY A 1 807 ? -3.289 -5.278 -4.880 1.00 81.19 807 GLY A O 1
ATOM 6268 N N . VAL A 1 808 ? -2.490 -3.584 -6.132 1.00 66.19 808 VAL A N 1
ATOM 6269 C CA . VAL A 1 808 ? -3.786 -3.132 -6.676 1.00 66.19 808 VAL A CA 1
ATOM 6270 C C . VAL A 1 808 ? -4.516 -4.191 -7.513 1.00 66.19 808 VAL A C 1
ATOM 6272 O O . VAL A 1 808 ? -5.739 -4.141 -7.639 1.00 66.19 808 VAL A O 1
ATOM 6275 N N . TYR A 1 809 ? -3.799 -5.182 -8.052 1.00 71.06 809 TYR A N 1
ATOM 6276 C CA . TYR A 1 809 ? -4.367 -6.197 -8.942 1.00 71.06 809 TYR A CA 1
ATOM 6277 C C . TYR A 1 809 ? -4.992 -7.393 -8.209 1.00 71.06 809 TYR A C 1
ATOM 6279 O O . TYR A 1 809 ? -5.637 -8.215 -8.855 1.00 71.06 809 TYR A O 1
ATOM 6287 N N . LYS A 1 810 ? -4.905 -7.474 -6.870 1.00 78.00 810 LYS A N 1
ATOM 6288 C CA . LYS A 1 810 ? -5.445 -8.588 -6.053 1.00 78.00 810 LYS A CA 1
ATOM 6289 C C . LYS A 1 810 ? -6.964 -8.820 -6.201 1.00 78.00 810 LYS A C 1
ATOM 6291 O O . LYS A 1 810 ? -7.466 -9.877 -5.831 1.00 78.00 810 LYS A O 1
ATOM 6296 N N . LEU A 1 811 ? -7.706 -7.856 -6.758 1.00 72.94 811 LEU A N 1
ATOM 6297 C CA . LEU A 1 811 ? -9.139 -7.980 -7.081 1.00 72.94 811 LEU A CA 1
ATOM 6298 C C . LEU A 1 811 ? -9.423 -8.563 -8.482 1.00 72.94 811 LEU A C 1
ATOM 6300 O O . LEU A 1 811 ? -10.578 -8.859 -8.795 1.00 72.94 811 LEU A O 1
ATOM 6304 N N . VAL A 1 812 ? -8.408 -8.718 -9.336 1.00 71.44 812 VAL A N 1
ATOM 6305 C CA . VAL A 1 812 ? -8.543 -9.305 -10.675 1.00 71.44 812 VAL A CA 1
ATOM 6306 C C . VAL A 1 812 ? -8.490 -10.834 -10.559 1.00 71.44 812 VAL A C 1
ATOM 6308 O O . VAL A 1 812 ? -7.520 -11.361 -10.014 1.00 71.44 812 VAL A O 1
ATOM 6311 N N . PRO A 1 813 ? -9.480 -11.583 -11.084 1.00 69.44 813 PRO A N 1
ATOM 6312 C CA . PRO A 1 813 ? -9.395 -13.037 -11.141 1.00 69.44 813 PRO A CA 1
ATOM 6313 C C . PRO A 1 813 ? -8.186 -13.482 -11.969 1.00 69.44 813 PRO A C 1
ATOM 6315 O O . PRO A 1 813 ? -8.052 -13.127 -13.140 1.00 69.44 813 PRO A O 1
ATOM 6318 N N . MET A 1 814 ? -7.312 -14.275 -11.358 1.00 72.62 814 MET A N 1
ATOM 6319 C CA . MET A 1 814 ? -6.179 -14.900 -12.031 1.00 72.62 814 MET A CA 1
ATOM 6320 C C . MET A 1 814 ? -6.701 -16.046 -12.912 1.00 72.62 814 MET A C 1
ATOM 6322 O O . MET A 1 814 ? -7.419 -16.920 -12.427 1.00 72.62 814 MET A O 1
ATOM 6326 N N . TYR A 1 815 ? -6.438 -15.984 -14.222 1.00 57.69 815 TYR A N 1
ATOM 6327 C CA . TYR A 1 815 ? -7.207 -16.746 -15.223 1.00 57.69 815 TYR A CA 1
ATOM 6328 C C . TYR A 1 815 ? -6.886 -18.244 -15.294 1.00 57.69 815 TYR A C 1
ATOM 6330 O O . TYR A 1 815 ? -7.720 -19.022 -15.758 1.00 57.69 815 TYR A O 1
ATOM 6338 N N . ASP A 1 816 ? -5.706 -18.640 -14.830 1.00 63.94 816 ASP A N 1
ATOM 6339 C CA . ASP A 1 816 ? -5.240 -20.018 -14.718 1.00 63.94 816 ASP A CA 1
ATOM 6340 C C . ASP A 1 816 ? -4.260 -20.060 -13.534 1.00 63.94 816 ASP A C 1
ATOM 6342 O O . ASP A 1 816 ? -3.391 -19.197 -13.436 1.00 63.94 816 ASP A O 1
ATOM 6346 N N . SER A 1 817 ? -4.448 -20.992 -12.600 1.00 60.16 817 SER A N 1
ATOM 6347 C CA . SER A 1 817 ? -3.588 -21.159 -11.417 1.00 60.16 817 SER A CA 1
ATOM 6348 C C . SER A 1 817 ? -3.520 -22.628 -11.000 1.00 60.16 817 SER A C 1
ATOM 6350 O O . SER A 1 817 ? -3.916 -23.047 -9.908 1.00 60.16 817 SER A O 1
ATOM 6352 N N . ASN A 1 818 ? -3.021 -23.446 -11.926 1.00 83.88 818 ASN A N 1
ATOM 6353 C CA . ASN A 1 818 ? -2.627 -24.818 -11.643 1.00 83.88 818 ASN A CA 1
ATOM 6354 C C . ASN A 1 818 ? -1.320 -24.805 -10.834 1.00 83.88 818 ASN A C 1
ATOM 6356 O O . ASN A 1 818 ? -0.233 -24.665 -11.390 1.00 83.88 818 ASN A O 1
ATOM 6360 N N . ILE A 1 819 ? -1.427 -24.955 -9.511 1.00 89.88 819 ILE A N 1
ATOM 6361 C CA . ILE A 1 819 ? -0.261 -25.074 -8.629 1.00 89.88 819 ILE A CA 1
ATOM 6362 C C . ILE A 1 819 ? 0.235 -26.521 -8.635 1.00 89.88 819 ILE A C 1
ATOM 6364 O O . ILE A 1 819 ? -0.439 -27.422 -8.135 1.00 89.88 819 ILE A O 1
ATOM 6368 N N . GLU A 1 820 ? 1.443 -26.736 -9.149 1.00 93.88 820 GLU A N 1
ATOM 6369 C CA . GLU A 1 820 ? 2.185 -27.971 -8.917 1.00 93.88 820 GLU A CA 1
ATOM 6370 C C . GLU A 1 820 ? 2.909 -27.905 -7.569 1.00 93.88 820 GLU A C 1
ATOM 6372 O O . GLU A 1 820 ? 3.541 -26.907 -7.211 1.00 93.88 820 GLU A O 1
ATOM 6377 N N . TYR A 1 821 ? 2.842 -29.010 -6.829 1.00 94.75 821 TYR A N 1
ATOM 6378 C CA . TYR A 1 821 ? 3.557 -29.199 -5.574 1.00 94.75 821 TYR A CA 1
ATOM 6379 C C . TYR A 1 821 ? 4.645 -30.256 -5.755 1.00 94.75 821 TYR A C 1
ATOM 6381 O O . TYR A 1 821 ? 4.412 -31.314 -6.341 1.00 94.75 821 TYR A O 1
ATOM 6389 N N . SER A 1 822 ? 5.829 -30.006 -5.202 1.00 95.94 822 SER A N 1
ATOM 6390 C CA . SER A 1 822 ? 6.939 -30.963 -5.185 1.00 95.94 822 SER A CA 1
ATOM 6391 C C . SER A 1 822 ? 7.609 -31.008 -3.813 1.00 95.94 822 SER A C 1
ATOM 6393 O O . SER A 1 822 ? 7.597 -30.021 -3.079 1.00 95.94 822 SER A O 1
ATOM 6395 N N . SER A 1 823 ? 8.181 -32.162 -3.457 1.00 96.38 823 SER A N 1
ATOM 6396 C CA . SER A 1 823 ? 8.973 -32.344 -2.234 1.00 96.38 823 SER A CA 1
ATOM 6397 C C . SER A 1 823 ? 10.460 -32.445 -2.561 1.00 96.38 823 SER A C 1
ATOM 6399 O O . SER A 1 823 ? 10.835 -33.033 -3.576 1.00 96.38 823 SER A O 1
ATOM 6401 N N . SER A 1 824 ? 11.311 -31.931 -1.673 1.00 96.25 824 SER A N 1
ATOM 6402 C CA . SER A 1 824 ? 12.766 -32.102 -1.751 1.00 96.25 824 SER A CA 1
ATOM 6403 C C . SER A 1 824 ? 13.271 -33.469 -1.266 1.00 96.25 824 SER A C 1
ATOM 6405 O O . SER A 1 824 ? 14.467 -33.729 -1.369 1.00 96.25 824 SER A O 1
ATOM 6407 N N . ASP A 1 825 ? 12.411 -34.299 -0.665 1.00 96.06 825 ASP A N 1
ATOM 6408 C CA . ASP A 1 825 ? 12.778 -35.589 -0.062 1.00 96.06 825 ASP A CA 1
ATOM 6409 C C . ASP A 1 825 ? 11.620 -36.607 -0.157 1.00 96.06 825 ASP A C 1
ATOM 6411 O O . ASP A 1 825 ? 10.471 -36.277 0.162 1.00 96.06 825 ASP A O 1
ATOM 6415 N N . ASP A 1 826 ? 11.944 -37.841 -0.567 1.00 95.69 826 ASP A N 1
ATOM 6416 C CA . ASP A 1 826 ? 11.032 -38.987 -0.744 1.00 95.69 826 ASP A CA 1
ATOM 6417 C C . ASP A 1 826 ? 10.342 -39.440 0.563 1.00 95.69 826 ASP A C 1
ATOM 6419 O O . ASP A 1 826 ? 9.401 -40.239 0.531 1.00 95.69 826 ASP A O 1
ATOM 6423 N N . ILE A 1 827 ? 10.785 -38.960 1.733 1.00 95.12 827 ILE A N 1
ATOM 6424 C CA . ILE A 1 827 ? 10.086 -39.166 3.010 1.00 95.12 827 ILE A CA 1
ATOM 6425 C C . ILE A 1 827 ? 8.671 -38.556 3.010 1.00 95.12 827 ILE A C 1
ATOM 6427 O O . ILE A 1 827 ? 7.795 -39.067 3.718 1.00 95.12 827 ILE A O 1
ATOM 6431 N N . LEU A 1 828 ? 8.427 -37.520 2.197 1.00 96.56 828 LEU A N 1
ATOM 6432 C CA . LEU A 1 828 ? 7.112 -36.919 1.967 1.00 96.56 828 LEU A CA 1
ATOM 6433 C C . LEU A 1 828 ? 6.613 -37.196 0.548 1.00 96.56 828 LEU A C 1
ATOM 6435 O O . LEU A 1 828 ? 7.339 -37.023 -0.426 1.00 96.56 828 LEU A O 1
ATOM 6439 N N . SER A 1 829 ? 5.321 -37.486 0.426 1.00 96.69 829 SER A N 1
ATOM 6440 C CA . SER A 1 829 ? 4.581 -37.256 -0.815 1.00 96.69 829 SER A CA 1
ATOM 6441 C C . SER A 1 829 ? 3.687 -36.036 -0.643 1.00 96.69 829 SER A C 1
ATOM 6443 O O . SER A 1 829 ? 3.006 -35.932 0.376 1.00 96.69 829 SER A O 1
ATOM 6445 N N . VAL A 1 830 ? 3.624 -35.166 -1.644 1.00 96.75 830 VAL A N 1
ATOM 6446 C CA . VAL A 1 830 ? 2.579 -34.143 -1.768 1.00 96.75 830 VAL A CA 1
ATOM 6447 C C . VAL A 1 830 ? 1.775 -34.434 -3.031 1.00 96.75 830 VAL A C 1
ATOM 6449 O O . VAL A 1 830 ? 2.349 -34.855 -4.037 1.00 96.75 830 VAL A O 1
ATOM 6452 N N . ASP A 1 831 ? 0.451 -34.309 -2.963 1.00 95.38 831 ASP A N 1
ATOM 6453 C CA . ASP A 1 831 ? -0.426 -34.544 -4.111 1.00 95.38 831 ASP A CA 1
ATOM 6454 C C . ASP A 1 831 ? -0.758 -33.250 -4.878 1.00 95.38 831 ASP A C 1
ATOM 6456 O O . ASP A 1 831 ? -0.414 -32.143 -4.464 1.00 95.38 831 ASP A O 1
ATOM 6460 N N . GLN A 1 832 ? -1.466 -33.392 -6.001 1.00 91.81 832 GLN A N 1
ATOM 6461 C CA . GLN A 1 832 ? -1.917 -32.277 -6.848 1.00 91.81 832 GLN A CA 1
ATOM 6462 C C . GLN A 1 832 ? -2.835 -31.261 -6.136 1.00 91.81 832 GLN A C 1
ATOM 6464 O O . GLN A 1 832 ? -3.104 -30.198 -6.682 1.00 91.81 832 GLN A O 1
ATOM 6469 N N . ASN A 1 833 ? -3.365 -31.595 -4.955 1.00 89.44 833 ASN A N 1
ATOM 6470 C CA . ASN A 1 833 ? -4.224 -30.723 -4.161 1.00 89.44 833 ASN A CA 1
ATOM 6471 C C . ASN A 1 833 ? -3.438 -30.028 -3.036 1.00 89.44 833 ASN A C 1
ATOM 6473 O O . ASN A 1 833 ? -4.028 -29.251 -2.293 1.00 89.44 833 ASN A O 1
ATOM 6477 N N . GLY A 1 834 ? -2.144 -30.322 -2.864 1.00 90.75 834 GLY A N 1
ATOM 6478 C CA . GLY A 1 834 ? -1.322 -29.812 -1.765 1.00 90.75 834 GLY A CA 1
ATOM 6479 C C . GLY A 1 834 ? -1.387 -30.648 -0.481 1.00 90.75 834 GLY A C 1
ATOM 6480 O O . GLY A 1 834 ? -0.947 -30.175 0.570 1.00 90.75 834 GLY A O 1
ATOM 6481 N N . LEU A 1 835 ? -1.919 -31.877 -0.525 1.00 94.81 835 LEU A N 1
ATOM 6482 C CA . LEU A 1 835 ? -1.950 -32.770 0.635 1.00 94.81 835 LEU A CA 1
ATOM 6483 C C . LEU A 1 835 ? -0.582 -33.431 0.842 1.00 94.81 835 LEU A C 1
ATOM 6485 O O . LEU A 1 835 ? -0.237 -34.423 0.198 1.00 94.81 835 LEU A O 1
ATOM 6489 N N . ILE A 1 836 ? 0.193 -32.891 1.778 1.00 95.88 836 ILE A N 1
ATOM 6490 C CA . ILE A 1 836 ? 1.452 -33.464 2.256 1.00 95.88 836 ILE A CA 1
ATOM 6491 C C . ILE A 1 836 ? 1.133 -34.703 3.100 1.00 95.88 836 ILE A C 1
ATOM 6493 O O . ILE A 1 836 ? 0.234 -34.665 3.938 1.00 95.88 836 ILE A O 1
ATOM 6497 N N . THR A 1 837 ? 1.884 -35.789 2.916 1.00 94.75 837 THR A N 1
ATOM 6498 C CA . THR A 1 837 ? 1.792 -37.043 3.681 1.00 94.75 837 THR A CA 1
ATOM 6499 C C . THR A 1 837 ? 3.188 -37.599 3.962 1.00 94.75 837 THR A C 1
ATOM 6501 O O . THR A 1 837 ? 3.996 -37.718 3.040 1.00 94.75 837 THR A O 1
ATOM 6504 N N . VAL A 1 838 ? 3.473 -38.011 5.203 1.00 95.31 838 VAL A N 1
ATOM 6505 C CA . VAL A 1 838 ? 4.714 -38.740 5.533 1.00 95.31 838 VAL A CA 1
ATOM 6506 C C . VAL A 1 838 ? 4.607 -40.189 5.051 1.00 95.31 838 VAL A C 1
ATOM 6508 O O . VAL A 1 838 ? 3.844 -40.981 5.608 1.00 95.31 838 VAL A O 1
ATOM 6511 N N . VAL A 1 839 ? 5.383 -40.560 4.032 1.00 95.62 839 VAL A N 1
ATOM 6512 C CA . VAL A 1 839 ? 5.366 -41.902 3.415 1.00 95.62 839 VAL A CA 1
ATOM 6513 C C . VAL A 1 839 ? 6.610 -42.735 3.733 1.00 95.62 839 VAL A C 1
ATOM 6515 O O . VAL A 1 839 ? 6.531 -43.969 3.753 1.00 95.62 839 VAL A O 1
ATOM 6518 N N . GLY A 1 840 ? 7.743 -42.097 4.037 1.00 90.50 840 GLY A N 1
ATOM 6519 C CA . GLY A 1 840 ? 8.953 -42.773 4.512 1.00 90.50 840 GLY A CA 1
ATOM 6520 C C . GLY A 1 840 ? 8.821 -43.319 5.940 1.00 90.50 840 GLY A C 1
ATOM 6521 O O . GLY A 1 840 ? 7.811 -43.119 6.612 1.00 90.50 840 GLY A O 1
ATOM 6522 N N . GLU A 1 841 ? 9.833 -44.050 6.407 1.00 89.62 841 GLU A N 1
ATOM 6523 C CA . GLU A 1 841 ? 10.026 -44.248 7.852 1.00 89.62 841 GLU A CA 1
ATOM 6524 C C . GLU A 1 841 ? 10.732 -43.007 8.414 1.00 89.62 841 GLU A C 1
ATOM 6526 O O . GLU A 1 841 ? 11.653 -42.490 7.781 1.00 89.62 841 GLU A O 1
ATOM 6531 N N . VAL A 1 842 ? 10.311 -42.525 9.583 1.00 85.44 842 VAL A N 1
ATOM 6532 C CA . VAL A 1 842 ? 10.889 -41.321 10.200 1.00 85.44 842 VAL A CA 1
ATOM 6533 C C . VAL A 1 842 ? 12.213 -41.677 10.901 1.00 85.44 842 VAL A C 1
ATOM 6535 O O . VAL A 1 842 ? 12.218 -42.624 11.691 1.00 85.44 842 VAL A O 1
ATOM 6538 N N . PRO A 1 843 ? 13.334 -40.972 10.638 1.00 84.00 843 PRO A N 1
ATOM 6539 C CA . PRO A 1 843 ? 14.606 -41.233 11.316 1.00 84.00 843 PRO A CA 1
ATOM 6540 C C . PRO A 1 843 ? 14.547 -40.952 12.824 1.00 84.00 843 PRO A C 1
ATOM 6542 O O . PRO A 1 843 ? 13.866 -40.023 13.253 1.00 84.00 843 PRO A O 1
ATOM 6545 N N . GLU A 1 844 ? 15.324 -41.692 13.625 1.00 74.12 844 GLU A N 1
ATOM 6546 C CA . GLU A 1 844 ? 15.409 -41.486 15.087 1.00 74.12 844 GLU A CA 1
ATOM 6547 C C . GLU A 1 844 ? 15.967 -40.097 15.471 1.00 74.12 844 GLU A C 1
ATOM 6549 O O . GLU A 1 844 ? 15.618 -39.571 16.525 1.00 74.12 844 GLU A O 1
ATOM 6554 N N . ASP A 1 845 ? 16.783 -39.489 14.601 1.00 78.31 845 ASP A N 1
ATOM 6555 C CA . ASP A 1 845 ? 17.317 -38.123 14.744 1.00 78.31 845 ASP A CA 1
ATOM 6556 C C . ASP A 1 845 ? 16.423 -37.044 14.079 1.00 78.31 845 ASP A C 1
ATOM 6558 O O . ASP A 1 845 ? 16.746 -35.855 14.114 1.00 78.31 845 ASP A O 1
ATOM 6562 N N . GLY A 1 846 ? 15.306 -37.445 13.458 1.00 82.75 846 GLY A N 1
ATOM 6563 C CA . GLY A 1 846 ? 14.437 -36.588 12.646 1.00 82.75 846 GLY A CA 1
ATOM 6564 C C . GLY A 1 846 ? 14.960 -36.285 11.231 1.00 82.75 846 GLY A C 1
ATOM 6565 O O . GLY A 1 846 ? 16.025 -36.738 10.811 1.00 82.75 846 GLY A O 1
ATOM 6566 N N . ALA A 1 847 ? 14.172 -35.524 10.471 1.00 88.00 847 ALA A N 1
ATOM 6567 C CA . ALA A 1 847 ? 14.450 -35.083 9.105 1.00 88.00 847 ALA A CA 1
ATOM 6568 C C . ALA A 1 847 ? 13.863 -33.684 8.829 1.00 88.00 847 ALA A C 1
ATOM 6570 O O . ALA A 1 847 ? 12.988 -33.199 9.550 1.00 88.00 847 ALA A O 1
ATOM 6571 N N . VAL A 1 848 ? 14.337 -33.041 7.758 1.00 90.19 848 VAL A N 1
ATOM 6572 C CA . VAL A 1 848 ? 13.803 -31.773 7.239 1.00 90.19 848 VAL A CA 1
ATOM 6573 C C . VAL A 1 848 ? 13.696 -31.879 5.723 1.00 90.19 848 VAL A C 1
ATOM 6575 O O . VAL A 1 848 ? 14.702 -32.086 5.050 1.00 90.19 848 VAL A O 1
ATOM 6578 N N . ALA A 1 849 ? 12.490 -31.689 5.205 1.00 93.94 849 ALA A N 1
ATOM 6579 C CA . ALA A 1 849 ? 12.195 -31.557 3.786 1.00 93.94 849 ALA A CA 1
ATOM 6580 C C . ALA A 1 849 ? 11.663 -30.145 3.490 1.00 93.94 849 ALA A C 1
ATOM 6582 O O . ALA A 1 849 ? 11.343 -29.377 4.401 1.00 93.94 849 ALA A O 1
ATOM 6583 N N . TYR A 1 850 ? 11.537 -29.811 2.212 1.00 95.69 850 TYR A N 1
ATOM 6584 C CA . TYR A 1 850 ? 10.836 -28.622 1.741 1.00 95.69 850 TYR A CA 1
ATOM 6585 C C . TYR A 1 850 ? 9.743 -29.036 0.764 1.00 95.69 850 TYR A C 1
ATOM 6587 O O . TYR A 1 850 ? 9.953 -29.935 -0.049 1.00 95.69 850 TYR A O 1
ATOM 6595 N N . ILE A 1 851 ? 8.597 -28.364 0.842 1.00 96.88 851 ILE A N 1
ATOM 6596 C CA . ILE A 1 851 ? 7.536 -28.449 -0.157 1.00 96.88 851 ILE A CA 1
ATOM 6597 C C . ILE A 1 851 ? 7.542 -27.148 -0.949 1.00 96.88 851 ILE A C 1
ATOM 6599 O O . ILE A 1 851 ? 7.304 -26.077 -0.388 1.00 96.88 851 ILE A O 1
ATOM 6603 N N . MET A 1 852 ? 7.827 -27.254 -2.242 1.00 95.31 852 MET A N 1
ATOM 6604 C CA . MET A 1 852 ? 7.750 -26.148 -3.187 1.00 95.31 852 MET A CA 1
ATOM 6605 C C . MET A 1 852 ? 6.387 -26.190 -3.869 1.00 95.31 852 MET A C 1
ATOM 6607 O O . MET A 1 852 ? 6.063 -27.177 -4.530 1.00 95.31 852 MET A O 1
ATOM 6611 N N . ALA A 1 853 ? 5.617 -25.117 -3.719 1.00 93.69 853 ALA A N 1
ATOM 6612 C CA . ALA A 1 853 ? 4.508 -24.798 -4.603 1.00 93.69 853 ALA A CA 1
ATOM 6613 C C . ALA A 1 853 ? 5.043 -23.933 -5.752 1.00 93.69 853 ALA A C 1
ATOM 6615 O O . ALA A 1 853 ? 5.804 -22.990 -5.517 1.00 93.69 853 ALA A O 1
ATOM 6616 N N . ARG A 1 854 ? 4.641 -24.239 -6.983 1.00 91.31 854 ARG A N 1
ATOM 6617 C CA . ARG A 1 854 ? 4.904 -23.431 -8.178 1.00 91.31 854 ARG A CA 1
ATOM 6618 C C . ARG A 1 854 ? 3.615 -23.306 -8.973 1.00 91.31 854 ARG A C 1
ATOM 6620 O O . ARG A 1 854 ? 2.961 -24.314 -9.218 1.00 91.31 854 ARG A O 1
ATOM 6627 N N . ASP A 1 855 ? 3.285 -22.100 -9.412 1.00 88.31 855 ASP A N 1
ATOM 6628 C CA . ASP A 1 855 ? 2.248 -21.928 -10.423 1.00 88.31 855 ASP A CA 1
ATOM 6629 C C . ASP A 1 855 ? 2.827 -22.313 -11.787 1.00 88.31 855 ASP A C 1
ATOM 6631 O O . ASP A 1 855 ? 3.842 -21.757 -12.217 1.00 88.31 855 ASP A O 1
ATOM 6635 N N . VAL A 1 856 ? 2.222 -23.311 -12.431 1.00 79.69 856 VAL A N 1
ATOM 6636 C CA . VAL A 1 856 ? 2.631 -23.803 -13.755 1.00 79.69 856 VAL A CA 1
ATOM 6637 C C . VAL A 1 856 ? 1.655 -23.389 -14.856 1.00 79.69 856 VAL A C 1
ATOM 6639 O O . VAL A 1 856 ? 1.687 -23.957 -15.950 1.00 79.69 856 VAL A O 1
ATOM 6642 N N . SER A 1 857 ? 0.802 -22.387 -14.604 1.00 73.75 857 SER A N 1
ATOM 6643 C CA . SER A 1 857 ? 0.070 -21.731 -15.686 1.00 73.75 857 SER A CA 1
ATOM 6644 C C . SER A 1 857 ? 1.045 -21.205 -16.749 1.00 73.75 857 SER A C 1
ATOM 6646 O O . SER A 1 857 ? 2.155 -20.754 -16.451 1.00 73.75 857 SER A O 1
ATOM 6648 N N . SER A 1 858 ? 0.616 -21.185 -18.012 1.00 61.31 858 SER A N 1
ATOM 6649 C CA . SER A 1 858 ? 1.430 -20.641 -19.117 1.00 61.31 858 SER A CA 1
ATOM 6650 C C . SER A 1 858 ? 1.593 -19.108 -19.098 1.00 61.31 858 SER A C 1
ATOM 6652 O O . SER A 1 858 ? 2.073 -18.525 -20.070 1.00 61.31 858 SER A O 1
ATOM 6654 N N . ALA A 1 859 ? 1.178 -18.459 -18.005 1.00 63.97 859 ALA A N 1
ATOM 6655 C CA . ALA A 1 859 ? 1.163 -17.017 -17.805 1.00 63.97 859 ALA A CA 1
ATOM 6656 C C . ALA A 1 859 ? 1.943 -16.559 -16.557 1.00 63.97 859 ALA A C 1
ATOM 6658 O O . ALA A 1 859 ? 1.904 -15.371 -16.237 1.00 63.97 859 ALA A O 1
ATOM 6659 N N . THR A 1 860 ? 2.617 -17.462 -15.836 1.00 68.06 860 THR A N 1
ATOM 6660 C CA . THR A 1 860 ? 3.180 -17.206 -14.497 1.00 68.06 860 THR A CA 1
ATOM 6661 C C . THR A 1 860 ? 4.554 -17.817 -14.300 1.00 68.06 860 THR A C 1
ATOM 6663 O O . THR A 1 860 ? 4.836 -18.904 -14.796 1.00 68.06 860 THR A O 1
ATOM 6666 N N . ASN A 1 861 ? 5.363 -17.178 -13.457 1.00 78.69 861 ASN A N 1
ATOM 6667 C CA . ASN A 1 861 ? 6.599 -17.758 -12.940 1.00 78.69 861 ASN A CA 1
ATOM 6668 C C . ASN A 1 861 ? 6.707 -17.476 -11.432 1.00 78.69 861 ASN A C 1
ATOM 6670 O O . ASN A 1 861 ? 7.579 -16.749 -10.968 1.00 78.69 861 ASN A O 1
ATOM 6674 N N . THR A 1 862 ? 5.748 -17.979 -10.650 1.00 84.81 862 THR A N 1
ATOM 6675 C CA . THR A 1 862 ? 5.684 -17.754 -9.197 1.00 84.81 862 THR A CA 1
ATOM 6676 C C . THR A 1 862 ? 6.001 -19.045 -8.444 1.00 84.81 862 THR A C 1
ATOM 6678 O O . THR A 1 862 ? 5.604 -20.142 -8.847 1.00 84.81 862 THR A O 1
ATOM 6681 N N . SER A 1 863 ? 6.747 -18.936 -7.342 1.00 90.56 863 SER A N 1
ATOM 6682 C CA . SER A 1 863 ? 7.050 -20.072 -6.468 1.00 90.56 863 SER A CA 1
ATOM 6683 C C . SER A 1 863 ? 7.065 -19.673 -4.992 1.00 90.56 863 SER A C 1
ATOM 6685 O O . SER A 1 863 ? 7.340 -18.526 -4.642 1.00 90.56 863 SER A O 1
ATOM 6687 N N . ALA A 1 864 ? 6.746 -20.622 -4.113 1.00 91.12 864 ALA A N 1
ATOM 6688 C CA . ALA A 1 864 ? 6.824 -20.459 -2.665 1.00 91.12 864 ALA A CA 1
ATOM 6689 C C . ALA A 1 864 ? 7.226 -21.777 -1.996 1.00 91.12 864 ALA A C 1
ATOM 6691 O O . ALA A 1 864 ? 6.888 -22.861 -2.469 1.00 91.12 864 ALA A O 1
ATOM 6692 N N . ASN A 1 865 ? 7.947 -21.685 -0.878 1.00 94.62 865 ASN A N 1
ATOM 6693 C CA . ASN A 1 865 ? 8.537 -22.839 -0.203 1.00 94.62 865 ASN A CA 1
ATOM 6694 C C . ASN A 1 865 ? 8.099 -22.916 1.263 1.00 94.62 865 ASN A C 1
ATOM 6696 O O . ASN A 1 865 ? 8.284 -21.968 2.025 1.00 94.62 865 ASN A O 1
ATOM 6700 N N . THR A 1 866 ? 7.598 -24.081 1.665 1.00 94.38 866 THR A N 1
ATOM 6701 C CA . THR A 1 866 ? 7.294 -24.434 3.055 1.00 94.38 866 THR A CA 1
ATOM 6702 C C . THR A 1 866 ? 8.350 -25.400 3.580 1.00 94.38 866 THR A C 1
ATOM 6704 O O . THR A 1 866 ? 8.601 -26.440 2.969 1.00 94.38 866 THR A O 1
ATOM 6707 N N . ARG A 1 867 ? 8.952 -25.105 4.736 1.00 94.19 867 ARG A N 1
ATOM 6708 C CA . ARG A 1 867 ? 9.803 -26.063 5.458 1.00 94.19 867 ARG A CA 1
ATOM 6709 C C . ARG A 1 867 ? 8.922 -27.121 6.125 1.00 94.19 867 ARG A C 1
ATOM 6711 O O . ARG A 1 867 ? 7.940 -26.774 6.770 1.00 94.19 867 ARG A O 1
ATOM 6718 N N . VAL A 1 868 ? 9.277 -28.398 6.033 1.00 92.50 868 VAL A N 1
ATOM 6719 C CA . VAL A 1 868 ? 8.583 -29.480 6.748 1.00 92.50 868 VAL A CA 1
ATOM 6720 C C . VAL A 1 868 ? 9.586 -30.250 7.593 1.00 92.50 868 VAL A C 1
ATOM 6722 O O . VAL A 1 868 ? 10.495 -30.892 7.072 1.00 92.50 868 VAL A O 1
ATOM 6725 N N . VAL A 1 869 ? 9.429 -30.183 8.911 1.00 88.62 869 VAL A N 1
ATOM 6726 C CA . VAL A 1 869 ? 10.226 -30.959 9.868 1.00 88.62 869 VAL A CA 1
ATOM 6727 C C . VAL A 1 869 ? 9.475 -32.249 10.194 1.00 88.62 869 VAL A C 1
ATOM 6729 O O . VAL A 1 869 ? 8.246 -32.245 10.263 1.00 88.62 869 VAL A O 1
ATOM 6732 N N . ILE A 1 870 ? 10.203 -33.353 10.369 1.00 89.19 870 ILE A N 1
ATOM 6733 C CA . ILE A 1 870 ? 9.623 -34.690 10.536 1.00 89.19 870 ILE A CA 1
ATOM 6734 C C . ILE A 1 870 ? 10.392 -35.438 11.632 1.00 89.19 870 ILE A C 1
ATOM 6736 O O . ILE A 1 870 ? 11.577 -35.706 11.446 1.00 89.19 870 ILE A O 1
ATOM 6740 N N . GLY A 1 871 ? 9.781 -35.781 12.770 1.00 81.94 871 GLY A N 1
ATOM 6741 C CA . GLY A 1 871 ? 10.524 -36.431 13.863 1.00 81.94 871 GLY A CA 1
ATOM 6742 C C . GLY A 1 871 ? 9.757 -36.673 15.164 1.00 81.94 871 GLY A C 1
ATOM 6743 O O . GLY A 1 871 ? 8.680 -36.126 15.382 1.00 81.94 871 GLY A O 1
ATOM 6744 N N . ASP A 1 872 ? 10.363 -37.458 16.062 1.00 61.47 872 ASP A N 1
ATOM 6745 C CA . ASP A 1 872 ? 9.961 -37.527 17.473 1.00 61.47 872 ASP A CA 1
ATOM 6746 C C . ASP A 1 872 ? 10.638 -36.382 18.245 1.00 61.47 872 ASP A C 1
ATOM 6748 O O . ASP A 1 872 ? 11.798 -36.462 18.663 1.00 61.47 872 ASP A O 1
ATOM 6752 N N . TYR A 1 873 ? 9.930 -35.259 18.358 1.00 63.47 873 TYR A N 1
ATOM 6753 C CA . TYR A 1 873 ? 10.446 -34.035 18.961 1.00 63.47 873 TYR A CA 1
ATOM 6754 C C . TYR A 1 873 ? 10.656 -34.211 20.473 1.00 63.47 873 TYR A C 1
ATOM 6756 O O . TYR A 1 873 ? 9.716 -34.130 21.265 1.00 63.47 873 TYR A O 1
ATOM 6764 N N . LYS A 1 874 ? 11.914 -34.382 20.898 1.00 47.78 874 LYS A N 1
ATOM 6765 C CA . LYS A 1 874 ? 12.326 -34.298 22.312 1.00 47.78 874 LYS A CA 1
ATOM 6766 C C . LYS A 1 874 ? 12.231 -32.857 22.834 1.00 47.78 874 LYS A C 1
ATOM 6768 O O . LYS A 1 874 ? 13.235 -32.162 22.948 1.00 47.78 874 LYS A O 1
ATOM 6773 N N . GLY A 1 875 ? 10.994 -32.469 23.122 1.00 55.09 875 GLY A N 1
ATOM 6774 C CA . GLY A 1 875 ? 10.522 -31.165 23.591 1.00 55.09 875 GLY A CA 1
ATOM 6775 C C . GLY A 1 875 ? 9.046 -31.016 23.206 1.00 55.09 875 GLY A C 1
ATOM 6776 O O . GLY A 1 875 ? 8.161 -30.943 24.059 1.00 55.09 875 GLY A O 1
ATOM 6777 N N . ASP A 1 876 ? 8.760 -31.139 21.904 1.00 59.09 876 ASP A N 1
ATOM 6778 C CA . ASP A 1 876 ? 7.494 -30.693 21.309 1.00 59.09 876 ASP A CA 1
ATOM 6779 C C . ASP A 1 876 ? 6.338 -31.712 21.308 1.00 59.09 876 ASP A C 1
ATOM 6781 O O . ASP A 1 876 ? 5.514 -31.726 20.389 1.00 59.09 876 ASP A O 1
ATOM 6785 N N . LYS A 1 877 ? 6.198 -32.549 22.345 1.00 73.06 877 LYS A N 1
ATOM 6786 C CA . LYS A 1 877 ? 4.911 -33.237 22.542 1.00 73.06 877 LYS A CA 1
ATOM 6787 C C . LYS A 1 877 ? 3.862 -32.175 22.877 1.00 73.06 877 LYS A C 1
ATOM 6789 O O . LYS A 1 877 ? 3.913 -31.607 23.964 1.00 73.06 877 LYS A O 1
ATOM 6794 N N . VAL A 1 878 ? 2.893 -31.955 21.989 1.00 81.06 878 VAL A N 1
ATOM 6795 C CA . VAL A 1 878 ? 1.708 -31.146 22.310 1.00 81.06 878 VAL A CA 1
ATOM 6796 C C . VAL A 1 878 ? 0.906 -31.857 23.402 1.00 81.06 878 VAL A C 1
ATOM 6798 O O . VAL A 1 878 ? 0.498 -33.010 23.246 1.00 81.06 878 VAL A O 1
ATOM 6801 N N . VAL A 1 879 ? 0.716 -31.170 24.524 1.00 88.44 879 VAL A N 1
ATOM 6802 C CA . VAL A 1 879 ? 0.060 -31.681 25.747 1.00 88.44 879 VAL A CA 1
ATOM 6803 C C . VAL A 1 879 ? -1.223 -30.924 26.085 1.00 88.44 879 VAL A C 1
ATOM 6805 O O . VAL A 1 879 ? -1.999 -31.348 26.939 1.00 88.44 879 VAL A O 1
ATOM 6808 N N . GLY A 1 880 ? -1.465 -29.816 25.394 1.00 89.38 880 GLY A N 1
ATOM 6809 C CA . GLY A 1 880 ? -2.654 -28.997 25.519 1.00 89.38 880 GLY A CA 1
ATOM 6810 C C . GLY A 1 880 ? -2.511 -27.722 24.700 1.00 89.38 880 GLY A C 1
ATOM 6811 O O . GLY A 1 880 ? -1.551 -27.546 23.950 1.00 89.38 880 GLY A O 1
ATOM 6812 N N . ARG A 1 881 ? -3.466 -26.817 24.872 1.00 90.25 881 ARG A N 1
ATOM 6813 C CA . ARG A 1 881 ? -3.659 -25.648 24.020 1.00 90.25 881 ARG A CA 1
ATOM 6814 C C . ARG A 1 881 ? -3.911 -24.413 24.858 1.00 90.25 881 ARG A C 1
ATOM 6816 O O . ARG A 1 881 ? -4.842 -24.392 25.663 1.00 90.25 881 ARG A O 1
ATOM 6823 N N . LEU A 1 882 ? -3.108 -23.383 24.631 1.00 92.38 882 LEU A N 1
ATOM 6824 C CA . LEU A 1 882 ? -3.254 -22.070 25.238 1.00 92.38 882 LEU A CA 1
ATOM 6825 C C . LEU A 1 882 ? -4.069 -21.170 24.302 1.00 92.38 882 LEU A C 1
ATOM 6827 O O . LEU A 1 882 ? -3.888 -21.190 23.086 1.00 92.38 882 LEU A O 1
ATOM 6831 N N . THR A 1 883 ? -4.991 -20.379 24.837 1.00 87.00 883 THR A N 1
ATOM 6832 C CA . THR A 1 883 ? -5.738 -19.364 24.084 1.00 87.00 883 THR A CA 1
ATOM 6833 C C . THR A 1 883 ? -5.847 -18.094 24.906 1.00 87.00 883 THR A C 1
ATOM 6835 O O . THR A 1 883 ? -6.348 -18.140 26.025 1.00 87.00 883 THR A O 1
ATOM 6838 N N . ILE A 1 884 ? -5.401 -16.965 24.358 1.00 86.62 884 ILE A N 1
ATOM 6839 C CA . ILE A 1 884 ? -5.626 -15.644 24.948 1.00 86.62 884 ILE A CA 1
ATOM 6840 C C . ILE A 1 884 ? -6.779 -14.948 24.226 1.00 86.62 884 ILE A C 1
ATOM 6842 O O . ILE A 1 884 ? -6.810 -14.860 22.996 1.00 86.62 884 ILE A O 1
ATOM 6846 N N . HIS A 1 885 ? -7.739 -14.466 25.009 1.00 79.88 885 HIS A N 1
ATOM 6847 C CA . HIS A 1 885 ? -8.899 -13.708 24.545 1.00 79.88 885 HIS A CA 1
ATOM 6848 C C . HIS A 1 885 ? -8.636 -12.225 24.817 1.00 79.88 885 HIS A C 1
ATOM 6850 O O . HIS A 1 885 ? -8.271 -11.904 25.945 1.00 79.88 885 HIS A O 1
ATOM 6856 N N . ALA A 1 886 ? -8.802 -11.328 23.837 1.00 72.00 886 ALA A N 1
ATOM 6857 C CA . ALA A 1 886 ? -8.485 -9.905 24.012 1.00 72.00 886 ALA A CA 1
ATOM 6858 C C . ALA A 1 886 ? -9.450 -8.962 23.269 1.00 72.00 886 ALA A C 1
ATOM 6860 O O . ALA A 1 886 ? -10.005 -9.292 22.217 1.00 72.00 886 ALA A O 1
ATOM 6861 N N . ARG A 1 887 ? -9.625 -7.749 23.809 1.00 64.81 887 ARG A N 1
ATOM 6862 C CA . ARG A 1 887 ? -10.478 -6.694 23.240 1.00 64.81 887 ARG A CA 1
ATOM 6863 C C . ARG A 1 887 ? -9.660 -5.667 22.444 1.00 64.81 887 ARG A C 1
ATOM 6865 O O . ARG A 1 887 ? -8.768 -5.029 22.997 1.00 64.81 887 ARG A O 1
ATOM 6872 N N . ARG A 1 888 ? -10.029 -5.444 21.174 1.00 51.62 888 ARG A N 1
ATOM 6873 C CA . ARG A 1 888 ? -9.653 -4.226 20.426 1.00 51.62 888 ARG A CA 1
ATOM 6874 C C . ARG A 1 888 ? -10.494 -3.043 20.884 1.00 51.62 888 ARG A C 1
ATOM 6876 O O . ARG A 1 888 ? -11.684 -3.215 21.151 1.00 51.62 888 ARG A O 1
ATOM 6883 N N . ILE A 1 889 ? -9.885 -1.862 20.897 1.00 49.41 889 ILE A N 1
ATOM 6884 C CA . ILE A 1 889 ? -10.577 -0.575 21.076 1.00 49.41 889 ILE A CA 1
ATOM 6885 C C . ILE A 1 889 ? -10.362 0.369 19.880 1.00 49.41 889 ILE A C 1
ATOM 6887 O O . ILE A 1 889 ? -11.232 1.186 19.609 1.00 49.41 889 ILE A O 1
ATOM 6891 N N . ALA A 1 890 ? -9.315 0.158 19.075 1.00 46.09 890 ALA A N 1
ATOM 6892 C CA . ALA A 1 890 ? -9.155 0.776 17.755 1.00 46.09 890 ALA A CA 1
ATOM 6893 C C . ALA A 1 890 ? -8.771 -0.275 16.693 1.00 46.09 890 ALA A C 1
ATOM 6895 O O . ALA A 1 890 ? -8.540 -1.446 17.012 1.00 46.09 890 ALA A O 1
ATOM 6896 N N . GLN A 1 891 ? -8.649 0.129 15.421 1.00 44.22 891 GLN A N 1
ATOM 6897 C CA . GLN A 1 891 ? -8.088 -0.749 14.381 1.00 44.22 891 GLN A CA 1
ATOM 6898 C C . GLN A 1 891 ? -6.633 -1.164 14.677 1.00 44.22 891 GLN A C 1
ATOM 6900 O O . GLN A 1 891 ? -6.227 -2.249 14.265 1.00 44.22 891 GLN A O 1
ATOM 6905 N N . SER A 1 892 ? -5.877 -0.355 15.424 1.00 38.88 892 SER A N 1
ATOM 6906 C CA . SER A 1 892 ? -4.464 -0.571 15.765 1.00 38.88 892 SER A CA 1
ATOM 6907 C C . SER A 1 892 ? -4.206 -1.137 17.169 1.00 38.88 892 SER A C 1
ATOM 6909 O O . SER A 1 892 ? -3.124 -1.675 17.393 1.00 38.88 892 SER A O 1
ATOM 6911 N N . GLU A 1 893 ? -5.152 -1.039 18.113 1.00 44.69 893 GLU A N 1
ATOM 6912 C CA . GLU A 1 893 ? -4.854 -1.198 19.549 1.00 44.69 893 GLU A CA 1
ATOM 6913 C C . GLU A 1 893 ? -5.778 -2.160 20.315 1.00 44.69 893 GLU A C 1
ATOM 6915 O O . GLU A 1 893 ? -6.997 -2.222 20.109 1.00 44.69 893 GLU A O 1
ATOM 6920 N N . LEU A 1 894 ? -5.157 -2.880 21.256 1.00 46.34 894 LEU A N 1
ATOM 6921 C CA . LEU A 1 894 ? -5.772 -3.747 22.262 1.00 46.34 894 LEU A CA 1
ATOM 6922 C C . LEU A 1 894 ? -5.645 -3.069 23.637 1.00 46.34 894 LEU A C 1
ATOM 6924 O O . LEU A 1 894 ? -4.545 -2.642 23.981 1.00 46.34 894 LEU A O 1
ATOM 6928 N N . MET A 1 895 ? -6.714 -3.028 24.444 1.00 52.41 895 MET A N 1
ATOM 6929 C CA . MET A 1 895 ? -6.603 -2.639 25.865 1.00 52.41 895 MET A CA 1
ATOM 6930 C C . MET A 1 895 ? -7.159 -3.703 26.832 1.00 52.41 895 MET A C 1
ATOM 6932 O O . MET A 1 895 ? -7.283 -4.888 26.522 1.00 52.41 895 MET A O 1
ATOM 6936 N N . ALA A 1 896 ? -7.413 -3.277 28.070 1.00 50.56 896 ALA A N 1
ATOM 6937 C CA . ALA A 1 896 ? -7.020 -3.992 29.270 1.00 50.56 896 ALA A CA 1
ATOM 6938 C C . ALA A 1 896 ? -8.038 -5.008 29.820 1.00 50.56 896 ALA A C 1
ATOM 6940 O O . ALA A 1 896 ? -8.104 -5.196 31.032 1.00 50.56 896 ALA A O 1
ATOM 6941 N N . HIS A 1 897 ? -8.790 -5.694 28.952 1.00 60.25 897 HIS A N 1
ATOM 6942 C CA . HIS A 1 897 ? -9.503 -6.908 29.354 1.00 60.25 897 HIS A CA 1
ATOM 6943 C C . HIS A 1 897 ? -9.060 -8.101 28.501 1.00 60.25 897 HIS A C 1
ATOM 6945 O O . HIS A 1 897 ? -9.364 -8.187 27.307 1.00 60.25 897 HIS A O 1
ATOM 6951 N N . ALA A 1 898 ? -8.349 -9.025 29.145 1.00 70.38 898 ALA A N 1
ATOM 6952 C CA . ALA A 1 898 ? -7.979 -10.317 28.595 1.00 70.38 898 ALA A CA 1
ATOM 6953 C C . ALA A 1 898 ? -8.071 -11.420 29.657 1.00 70.38 898 ALA A C 1
ATOM 6955 O O . ALA A 1 898 ? -8.074 -11.154 30.863 1.00 70.38 898 ALA A O 1
ATOM 6956 N N . SER A 1 899 ? -8.144 -12.658 29.177 1.00 84.25 899 SER A N 1
ATOM 6957 C CA . SER A 1 899 ? -8.014 -13.886 29.966 1.00 84.25 899 SER A CA 1
ATOM 6958 C C . SER A 1 899 ? -7.218 -14.917 29.170 1.00 84.25 899 SER A C 1
ATOM 6960 O O . SER A 1 899 ? -7.181 -14.848 27.935 1.00 84.25 899 SER A O 1
ATOM 6962 N N . VAL A 1 900 ? -6.610 -15.886 29.858 1.00 86.94 900 VAL A N 1
ATOM 6963 C CA . VAL A 1 900 ? -5.923 -17.009 29.205 1.00 86.94 900 VAL A CA 1
ATOM 6964 C C . VAL A 1 900 ? -6.563 -18.327 29.600 1.00 86.94 900 VAL A C 1
ATOM 6966 O O . VAL A 1 900 ? -6.674 -18.667 30.775 1.00 86.94 900 VAL A O 1
ATOM 6969 N N . THR A 1 901 ? -6.940 -19.085 28.584 1.00 90.50 901 THR A N 1
ATOM 6970 C CA . THR A 1 901 ? -7.612 -20.374 28.661 1.00 90.50 901 THR A CA 1
ATOM 6971 C C . THR A 1 901 ? -6.625 -21.474 28.274 1.00 90.50 901 THR A C 1
ATOM 6973 O O . THR A 1 901 ? -6.051 -21.433 27.187 1.00 90.50 901 THR A O 1
ATOM 6976 N N . PHE A 1 902 ? -6.422 -22.461 29.145 1.00 93.00 902 PHE A N 1
ATOM 6977 C CA . PHE A 1 902 ? -5.629 -23.660 28.876 1.00 93.00 902 PHE A CA 1
ATOM 6978 C C . PHE A 1 902 ? -6.535 -24.896 28.839 1.00 93.00 902 PHE A C 1
ATOM 6980 O O . PHE A 1 902 ? -7.117 -25.267 29.858 1.00 93.00 902 PHE A O 1
ATOM 6987 N N . THR A 1 903 ? -6.629 -25.544 27.677 1.00 90.69 903 THR A N 1
ATOM 6988 C CA . THR A 1 903 ? -7.257 -26.866 27.503 1.00 90.69 903 THR A CA 1
ATOM 6989 C C . THR A 1 903 ? -6.177 -27.946 27.588 1.00 90.69 903 THR A C 1
ATOM 6991 O O . THR A 1 903 ? -5.225 -27.892 26.811 1.00 90.69 903 THR A O 1
ATOM 6994 N N . THR A 1 904 ? -6.312 -28.947 28.464 1.00 92.81 904 THR A N 1
ATOM 6995 C CA . THR A 1 904 ? -5.382 -30.096 28.499 1.00 92.81 904 THR A CA 1
ATOM 6996 C C . THR A 1 904 ? -5.800 -31.182 27.505 1.00 92.81 904 THR A C 1
ATOM 6998 O O . THR A 1 904 ? -6.991 -31.416 27.299 1.00 92.81 904 THR A O 1
ATOM 7001 N N . TYR A 1 905 ? -4.841 -31.885 26.900 1.00 90.25 905 TYR A N 1
ATOM 7002 C CA . TYR A 1 905 ? -5.099 -33.051 26.040 1.00 90.25 905 TYR A CA 1
ATOM 7003 C C . TYR A 1 905 ? -4.818 -34.393 26.725 1.00 90.25 905 TYR A C 1
ATOM 7005 O O . TYR A 1 905 ? -5.089 -35.446 26.149 1.00 90.25 905 TYR A O 1
ATOM 7013 N N . GLU A 1 906 ? -4.319 -34.375 27.960 1.00 90.19 906 GLU A N 1
ATOM 7014 C CA . GLU A 1 906 ? -4.163 -35.567 28.793 1.00 90.19 906 GLU A CA 1
ATOM 7015 C C . GLU A 1 906 ? -4.510 -35.296 30.260 1.00 90.19 906 GLU A C 1
ATOM 7017 O O . GLU A 1 906 ? -4.638 -34.142 30.677 1.00 90.19 906 GLU A O 1
ATOM 7022 N N . ASP A 1 907 ? -4.680 -36.367 31.036 1.00 93.31 907 ASP A N 1
ATOM 7023 C CA . ASP A 1 907 ? -4.959 -36.277 32.469 1.00 93.31 907 ASP A CA 1
ATOM 7024 C C . ASP A 1 907 ? -3.763 -35.643 33.197 1.00 93.31 907 ASP A C 1
ATOM 7026 O O . ASP A 1 907 ? -2.621 -36.100 33.079 1.00 93.31 907 ASP A O 1
ATOM 7030 N N . LEU A 1 908 ? -4.026 -34.563 33.931 1.00 93.50 908 LEU A N 1
ATOM 7031 C CA . LEU A 1 908 ? -3.013 -33.614 34.361 1.00 93.50 908 LEU A CA 1
ATOM 7032 C C . LEU A 1 908 ? -3.286 -33.064 35.763 1.00 93.50 908 LEU A C 1
ATOM 7034 O O . LEU A 1 908 ? -4.224 -32.298 35.972 1.00 93.50 908 LEU A O 1
ATOM 7038 N N . ASP A 1 909 ? -2.381 -33.355 36.695 1.00 93.38 909 ASP A N 1
ATOM 7039 C CA . ASP A 1 909 ? -2.257 -32.606 37.947 1.00 93.38 909 ASP A CA 1
ATOM 7040 C C . ASP A 1 909 ? -1.327 -31.397 37.751 1.00 93.38 909 ASP A C 1
ATOM 7042 O O . ASP A 1 909 ? -0.206 -31.532 37.240 1.00 93.38 909 ASP A O 1
ATOM 7046 N N . LEU A 1 910 ? -1.767 -30.215 38.179 1.00 93.56 910 LEU A N 1
ATOM 7047 C CA . LEU A 1 910 ? -0.954 -29.000 38.275 1.00 93.56 910 LEU A CA 1
ATOM 7048 C C . LEU A 1 910 ? -1.159 -28.331 39.636 1.00 93.56 910 LEU A C 1
ATOM 7050 O O . LEU A 1 910 ? -2.285 -28.239 40.112 1.00 93.56 910 LEU A O 1
ATOM 7054 N N . ASP A 1 911 ? -0.085 -27.854 40.258 1.00 93.81 911 ASP A N 1
ATOM 7055 C CA . ASP A 1 911 ? -0.183 -27.034 41.467 1.00 93.81 911 ASP A CA 1
ATOM 7056 C C . ASP A 1 911 ? -0.405 -25.569 41.071 1.00 93.81 911 ASP A C 1
ATOM 7058 O O . ASP A 1 911 ? 0.302 -25.045 40.208 1.00 93.81 911 ASP A O 1
ATOM 7062 N N . ALA A 1 912 ? -1.369 -24.898 41.701 1.00 91.56 912 ALA A N 1
ATOM 7063 C CA . ALA A 1 912 ? -1.661 -23.488 41.456 1.00 91.56 912 ALA A CA 1
ATOM 7064 C C . ALA A 1 912 ? -1.835 -22.707 42.765 1.00 91.56 912 ALA A C 1
ATOM 7066 O O . ALA A 1 912 ? -2.565 -23.134 43.660 1.00 91.56 912 ALA A O 1
ATOM 7067 N N . SER A 1 913 ? -1.185 -21.547 42.870 1.00 90.38 913 SER A N 1
ATOM 7068 C CA . SER A 1 913 ? -1.518 -20.521 43.861 1.00 90.38 913 SER A CA 1
ATOM 7069 C C . SER A 1 913 ? -2.605 -19.628 43.266 1.00 90.38 913 SER A C 1
ATOM 7071 O O . SER A 1 913 ? -2.427 -19.082 42.178 1.00 90.38 913 SER A O 1
ATOM 7073 N N . TYR A 1 914 ? -3.736 -19.507 43.957 1.00 88.75 914 TYR A N 1
ATOM 7074 C CA . TYR A 1 914 ? -4.899 -18.751 43.492 1.00 88.75 914 TYR A CA 1
ATOM 7075 C C . TYR A 1 914 ? -5.558 -18.000 44.649 1.00 88.75 914 TYR A C 1
ATOM 7077 O O . TYR A 1 914 ? -5.551 -18.466 45.790 1.00 88.75 914 TYR A O 1
ATOM 7085 N N . TYR A 1 915 ? -6.146 -16.840 44.362 1.00 84.94 915 TYR A N 1
ATOM 7086 C CA . TYR A 1 915 ? -6.993 -16.127 45.318 1.00 84.94 915 TYR A CA 1
ATOM 7087 C C . TYR A 1 915 ? -8.344 -16.839 45.457 1.00 84.94 915 TYR A C 1
ATOM 7089 O O . TYR A 1 915 ? -8.761 -17.165 46.572 1.00 84.94 915 TYR A O 1
ATOM 7097 N N . GLU A 1 916 ? -8.965 -17.155 44.316 1.00 86.62 916 GLU A N 1
ATOM 7098 C CA . GLU A 1 916 ? -10.237 -17.869 44.185 1.00 86.62 916 GLU A CA 1
ATOM 7099 C C . GLU A 1 916 ? -10.151 -18.979 43.126 1.00 86.62 916 GLU A C 1
ATOM 7101 O O . GLU A 1 916 ? -9.594 -18.784 42.044 1.00 86.62 916 GLU A O 1
ATOM 7106 N N . TYR A 1 917 ? -10.742 -20.136 43.433 1.00 89.06 917 TYR A N 1
ATOM 7107 C CA . TYR A 1 917 ? -10.962 -21.232 42.488 1.00 89.06 917 TYR A CA 1
ATOM 7108 C C . TYR A 1 917 ? -12.450 -21.577 42.418 1.00 89.06 917 TYR A C 1
ATOM 7110 O O . TYR A 1 917 ? -13.073 -21.873 43.443 1.00 89.06 917 TYR A O 1
ATOM 7118 N N . TYR A 1 918 ? -12.994 -21.546 41.203 1.00 86.19 918 TYR A N 1
ATOM 7119 C CA . TYR A 1 918 ? -14.379 -21.857 40.867 1.00 86.19 918 TYR A CA 1
ATOM 7120 C C . TYR A 1 918 ? -14.452 -23.227 40.193 1.00 86.19 918 TYR A C 1
ATOM 7122 O O . TYR A 1 918 ? -13.970 -23.427 39.076 1.00 86.19 918 TYR A O 1
ATOM 7130 N N . ARG A 1 919 ? -15.069 -24.190 40.885 1.00 87.62 919 ARG A N 1
ATOM 7131 C CA . ARG A 1 919 ? -15.267 -25.555 40.390 1.00 87.62 919 ARG A CA 1
ATOM 7132 C C . ARG A 1 919 ? -16.761 -25.843 40.197 1.00 87.62 919 ARG A C 1
ATOM 7134 O O . ARG A 1 919 ? -17.477 -25.789 41.191 1.00 87.62 919 ARG A O 1
ATOM 7141 N N . PRO A 1 920 ? -17.237 -26.217 38.997 1.00 84.62 920 PRO A N 1
ATOM 7142 C CA . PRO A 1 920 ? -18.591 -26.732 38.798 1.00 84.62 920 PRO A CA 1
ATOM 7143 C C . PRO A 1 920 ? -18.954 -27.837 39.797 1.00 84.62 920 PRO A C 1
ATOM 7145 O O . PRO A 1 920 ? -18.191 -28.794 39.974 1.00 84.62 920 PRO A O 1
ATOM 7148 N N . ASN A 1 921 ? -20.110 -27.698 40.444 1.00 87.38 921 ASN A N 1
ATOM 7149 C CA . ASN A 1 921 ? -20.674 -28.715 41.330 1.00 87.38 921 ASN A CA 1
ATOM 7150 C C . ASN A 1 921 ? -21.861 -29.432 40.670 1.00 87.38 921 ASN A C 1
ATOM 7152 O O . ASN A 1 921 ? -22.219 -29.143 39.527 1.00 87.38 921 ASN A O 1
ATOM 7156 N N . ASP A 1 922 ? -22.466 -30.385 41.383 1.00 89.31 922 ASP A N 1
ATOM 7157 C CA . ASP A 1 922 ? -23.528 -31.244 40.845 1.00 89.31 922 ASP A CA 1
ATOM 7158 C C . ASP A 1 922 ? -24.680 -30.447 40.204 1.00 89.31 922 ASP A C 1
ATOM 7160 O O . ASP A 1 922 ? -25.173 -30.854 39.158 1.00 89.31 922 ASP A O 1
ATOM 7164 N N . LYS A 1 923 ? -25.040 -29.260 40.726 1.00 86.50 923 LYS A N 1
ATOM 7165 C CA . LYS A 1 923 ? -26.090 -28.420 40.119 1.00 86.50 923 LYS A CA 1
ATOM 7166 C C . LYS A 1 923 ? -25.725 -27.902 38.730 1.00 86.50 923 LYS A C 1
ATOM 7168 O O . LYS A 1 923 ? -26.617 -27.698 37.912 1.00 86.50 923 LYS A O 1
ATOM 7173 N N . TYR A 1 924 ? -24.448 -27.600 38.488 1.00 85.56 924 TYR A N 1
ATOM 7174 C CA . TYR A 1 924 ? -23.992 -27.139 37.177 1.00 85.56 924 TYR A CA 1
ATOM 7175 C C . TYR A 1 924 ? -24.047 -28.288 36.176 1.00 85.56 924 TYR A C 1
ATOM 7177 O O . TYR A 1 924 ? -24.593 -28.136 35.089 1.00 85.56 924 TYR A O 1
ATOM 7185 N N . ASN A 1 925 ? -23.561 -29.458 36.590 1.00 84.12 925 ASN A N 1
ATOM 7186 C CA . ASN A 1 925 ? -23.585 -30.663 35.770 1.00 84.12 925 ASN A CA 1
ATOM 7187 C C . ASN A 1 925 ? -25.031 -31.075 35.437 1.00 84.12 925 ASN A C 1
ATOM 7189 O O . ASN A 1 925 ? -25.337 -31.307 34.273 1.00 84.12 925 ASN A O 1
ATOM 7193 N N . ASP A 1 926 ? -25.937 -31.072 36.423 1.00 88.25 926 ASP A N 1
ATOM 7194 C CA . ASP A 1 926 ? -27.371 -31.323 36.226 1.00 88.25 926 ASP A CA 1
ATOM 7195 C C . ASP A 1 926 ? -28.010 -30.302 35.261 1.00 88.25 926 ASP A C 1
ATOM 7197 O O . ASP A 1 926 ? -28.797 -30.686 34.399 1.00 88.25 926 ASP A O 1
ATOM 7201 N N . LEU A 1 927 ? -27.662 -29.011 35.364 1.00 84.94 927 LEU A N 1
ATOM 7202 C CA . LEU A 1 927 ? -28.187 -27.954 34.488 1.00 84.94 927 LEU A CA 1
ATOM 7203 C C . LEU A 1 927 ? -27.711 -28.101 33.034 1.00 84.94 927 LEU A C 1
ATOM 7205 O O . LEU A 1 927 ? -28.509 -27.916 32.114 1.00 84.94 927 LEU A O 1
ATOM 7209 N N . MET A 1 928 ? -26.437 -28.440 32.821 1.00 85.19 928 MET A N 1
ATOM 7210 C CA . MET A 1 928 ? -25.895 -28.653 31.476 1.00 85.19 928 MET A CA 1
ATOM 7211 C C . MET A 1 928 ? -26.406 -29.962 30.860 1.00 85.19 928 MET A C 1
ATOM 7213 O O . MET A 1 928 ? -26.726 -29.980 29.676 1.00 85.19 928 MET A O 1
ATOM 7217 N N . LEU A 1 929 ? -26.590 -31.025 31.652 1.00 85.25 929 LEU A N 1
ATOM 7218 C CA . LEU A 1 929 ? -27.218 -32.271 31.192 1.00 85.25 929 LEU A CA 1
ATOM 7219 C C . LEU A 1 929 ? -28.696 -32.071 30.813 1.00 85.25 929 LEU A C 1
ATOM 7221 O O . LEU A 1 929 ? -29.139 -32.584 29.791 1.00 85.25 929 LEU A O 1
ATOM 7225 N N . ASP A 1 930 ? -29.457 -31.290 31.583 1.00 86.75 930 ASP A N 1
ATOM 7226 C CA . ASP A 1 930 ? -30.850 -30.940 31.257 1.00 86.75 930 ASP A CA 1
ATOM 7227 C C . ASP A 1 930 ? -30.935 -30.087 29.972 1.00 86.75 930 ASP A C 1
ATOM 7229 O O . ASP A 1 930 ? -31.890 -30.222 29.207 1.00 86.75 930 ASP A O 1
ATOM 7233 N N . TYR A 1 931 ? -29.912 -29.274 29.675 1.00 83.94 931 TYR A N 1
ATOM 7234 C CA . TYR A 1 931 ? -29.773 -28.569 28.393 1.00 83.94 931 TYR A CA 1
ATOM 7235 C C . TYR A 1 931 ? -29.369 -29.488 27.228 1.00 83.94 931 TYR A C 1
ATOM 7237 O O . TYR A 1 931 ? -29.937 -29.359 26.146 1.00 83.94 931 TYR A O 1
ATOM 7245 N N . GLU A 1 932 ? -28.452 -30.442 27.426 1.00 79.94 932 GLU A N 1
ATOM 7246 C CA . GLU A 1 932 ? -28.098 -31.437 26.400 1.00 79.94 932 GLU A CA 1
ATOM 7247 C C . GLU A 1 932 ? -29.268 -32.385 26.075 1.00 79.94 932 GLU A C 1
ATOM 7249 O O . GLU A 1 932 ? -29.482 -32.725 24.909 1.00 79.94 932 GLU A O 1
ATOM 7254 N N . GLU A 1 933 ? -30.052 -32.797 27.080 1.00 88.88 933 GLU A N 1
ATOM 7255 C CA . GLU A 1 933 ? -31.234 -33.647 26.888 1.00 88.88 933 GLU A CA 1
ATOM 7256 C C . GLU A 1 933 ? -32.459 -32.871 26.369 1.00 88.88 933 GLU A C 1
ATOM 7258 O O . GLU A 1 933 ? -33.247 -33.425 25.596 1.00 88.88 933 GLU A O 1
ATOM 7263 N N . ASN A 1 934 ? -32.640 -31.606 26.771 1.00 86.62 934 ASN A N 1
ATOM 7264 C CA . ASN A 1 934 ? -33.831 -30.800 26.468 1.00 86.62 934 ASN A CA 1
ATOM 7265 C C . ASN A 1 934 ? -33.483 -29.388 25.940 1.00 86.62 934 ASN A C 1
ATOM 7267 O O . ASN A 1 934 ? -33.957 -28.403 26.511 1.00 86.62 934 ASN A O 1
ATOM 7271 N N . PRO A 1 935 ? -32.721 -29.227 24.840 1.00 85.44 935 PRO A N 1
ATOM 7272 C CA . PRO A 1 935 ? -32.268 -27.907 24.386 1.00 85.44 935 PRO A CA 1
ATOM 7273 C C . PRO A 1 935 ? -33.428 -26.944 24.082 1.00 85.44 935 PRO A C 1
ATOM 7275 O O . PRO A 1 935 ? -33.361 -25.780 24.457 1.00 85.44 935 PRO A O 1
ATOM 7278 N N . ASP A 1 936 ? -34.546 -27.438 23.530 1.00 86.81 936 ASP A N 1
ATOM 7279 C CA . ASP A 1 936 ? -35.766 -26.656 23.239 1.00 86.81 936 ASP A CA 1
ATOM 7280 C C . ASP A 1 936 ? -36.411 -25.986 24.477 1.00 86.81 936 ASP A C 1
ATOM 7282 O O . ASP A 1 936 ? -37.281 -25.123 24.344 1.00 86.81 936 ASP A O 1
ATOM 7286 N N . LYS A 1 937 ? -36.028 -26.397 25.693 1.00 84.25 937 LYS A N 1
ATOM 7287 C CA . LYS A 1 937 ? -36.484 -25.819 26.967 1.00 84.25 937 LYS A CA 1
ATOM 7288 C C . LYS A 1 937 ? -35.796 -24.487 27.286 1.00 84.25 937 LYS A C 1
ATOM 7290 O O . LYS A 1 937 ? -36.327 -23.713 28.082 1.00 84.25 937 LYS A O 1
ATOM 7295 N N . TYR A 1 938 ? -34.638 -24.226 26.681 1.00 78.94 938 TYR A N 1
ATOM 7296 C CA . TYR A 1 938 ? -33.790 -23.076 26.963 1.00 78.94 938 TYR A CA 1
ATOM 7297 C C . TYR A 1 938 ? -33.612 -22.234 25.684 1.00 78.94 938 TYR A C 1
ATOM 7299 O O . TYR A 1 938 ? -33.248 -22.778 24.644 1.00 78.94 938 TYR A O 1
ATOM 7307 N N . PRO A 1 939 ? -33.857 -20.908 25.706 1.00 70.25 939 PRO A N 1
ATOM 7308 C CA . PRO A 1 939 ? -33.777 -20.088 24.490 1.00 70.25 939 PRO A CA 1
ATOM 7309 C C . PRO A 1 939 ? -32.347 -19.936 23.927 1.00 70.25 939 PRO A C 1
ATOM 7311 O O . PRO A 1 939 ? -32.175 -19.540 22.776 1.00 70.25 939 PRO A O 1
ATOM 7314 N N . SER A 1 940 ? -31.336 -20.284 24.724 1.00 72.62 940 SER A N 1
ATOM 7315 C CA . SER A 1 940 ? -29.984 -20.708 24.340 1.00 72.62 940 SER A CA 1
ATOM 7316 C C . SER A 1 940 ? -29.357 -21.421 25.555 1.00 72.62 940 SER A C 1
ATOM 7318 O O . SER A 1 940 ? -30.067 -21.706 26.518 1.00 72.62 940 SER A O 1
ATOM 7320 N N . ASP A 1 941 ? -28.058 -21.713 25.539 1.00 72.62 941 ASP A N 1
ATOM 7321 C CA . ASP A 1 941 ? -27.329 -22.345 26.652 1.00 72.62 941 ASP A CA 1
ATOM 7322 C C . ASP A 1 941 ? -27.611 -21.653 28.017 1.00 72.62 941 ASP A C 1
ATOM 7324 O O . ASP A 1 941 ? -27.436 -20.435 28.138 1.00 72.62 941 ASP A O 1
ATOM 7328 N N . PRO A 1 942 ? -28.060 -22.383 29.063 1.00 68.81 942 PRO A N 1
ATOM 7329 C CA . PRO A 1 942 ? -28.440 -21.790 30.345 1.00 68.81 942 PRO A CA 1
ATOM 7330 C C . PRO A 1 942 ? -27.278 -21.148 31.113 1.00 68.81 942 PRO A C 1
ATOM 7332 O O . PRO A 1 942 ? -27.530 -20.294 31.966 1.00 68.81 942 PRO A O 1
ATOM 7335 N N . ALA A 1 943 ? -26.017 -21.463 30.795 1.00 63.62 943 ALA A N 1
ATOM 7336 C CA . ALA A 1 943 ? -24.870 -20.724 31.319 1.00 63.62 943 ALA A CA 1
ATOM 7337 C C . ALA A 1 943 ? -24.848 -19.252 30.841 1.00 63.62 943 ALA A C 1
ATOM 7339 O O . ALA A 1 943 ? -24.141 -18.423 31.425 1.00 63.62 943 ALA A O 1
ATOM 7340 N N . LEU A 1 944 ? -25.641 -18.893 29.820 1.00 56.41 944 LEU A N 1
ATOM 7341 C CA . LEU A 1 944 ? -25.657 -17.576 29.171 1.00 56.41 944 LEU A CA 1
ATOM 7342 C C . LEU A 1 944 ? -26.755 -16.609 29.660 1.00 56.41 944 LEU A C 1
ATOM 7344 O O . LEU A 1 944 ? -26.675 -15.427 29.334 1.00 56.41 944 LEU A O 1
ATOM 7348 N N . TYR A 1 945 ? -27.724 -17.039 30.480 1.00 59.88 945 TYR A N 1
ATOM 7349 C CA . TYR A 1 945 ? -28.855 -16.183 30.897 1.00 59.88 945 TYR A CA 1
ATOM 7350 C C . TYR A 1 945 ? -28.665 -15.432 32.209 1.00 59.88 945 TYR A C 1
ATOM 7352 O O . TYR A 1 945 ? -27.956 -15.884 33.116 1.00 59.88 945 TYR A O 1
ATOM 7360 N N . ASN A 1 946 ? -29.290 -14.258 32.335 1.00 56.47 946 ASN A N 1
ATOM 7361 C CA . ASN A 1 946 ? -29.322 -13.559 33.612 1.00 56.47 946 ASN A CA 1
ATOM 7362 C C . ASN A 1 946 ? -30.258 -14.293 34.591 1.00 56.47 946 ASN A C 1
ATOM 7364 O O . ASN A 1 946 ? -31.217 -14.947 34.180 1.00 56.47 946 ASN A O 1
ATOM 7368 N N . MET A 1 947 ? -29.951 -14.242 35.890 1.00 56.84 947 MET A N 1
ATOM 7369 C CA . MET A 1 947 ? -30.520 -15.184 36.874 1.00 56.84 947 MET A CA 1
ATOM 7370 C C . MET A 1 947 ? -32.054 -15.076 36.962 1.00 56.84 947 MET A C 1
ATOM 7372 O O . MET A 1 947 ? -32.753 -16.088 37.047 1.00 56.84 947 MET A O 1
ATOM 7376 N N . ASP A 1 948 ? -32.565 -13.849 36.830 1.00 57.59 948 ASP A N 1
ATOM 7377 C CA . ASP A 1 948 ? -33.990 -13.513 36.871 1.00 57.59 948 ASP A CA 1
ATOM 7378 C C . ASP A 1 948 ? -34.778 -13.958 35.619 1.00 57.59 948 ASP A C 1
ATOM 7380 O O . ASP A 1 948 ? -36.002 -14.061 35.678 1.00 57.59 948 ASP A O 1
ATOM 7384 N N . GLU A 1 949 ? -34.113 -14.226 34.487 1.00 61.53 949 GLU A N 1
ATOM 7385 C CA . GLU A 1 949 ? -34.772 -14.496 33.194 1.00 61.53 949 GLU A CA 1
ATOM 7386 C C . GLU A 1 949 ? -35.189 -15.963 33.028 1.00 61.53 949 GLU A C 1
ATOM 7388 O O . GLU A 1 949 ? -36.217 -16.251 32.414 1.00 61.53 949 GLU A O 1
ATOM 7393 N N . LEU A 1 950 ? -34.414 -16.893 33.599 1.00 66.19 950 LEU A N 1
ATOM 7394 C CA . LEU A 1 950 ? -34.732 -18.328 33.625 1.00 66.19 950 LEU A CA 1
ATOM 7395 C C . LEU A 1 950 ? -35.244 -18.820 34.990 1.00 66.19 950 LEU A C 1
ATOM 7397 O O . LEU A 1 950 ? -35.625 -19.984 35.111 1.00 66.19 950 LEU A O 1
ATOM 7401 N N . GLY A 1 951 ? -35.250 -17.966 36.021 1.00 74.56 951 GLY A N 1
ATOM 7402 C CA . GLY A 1 951 ? -35.629 -18.357 37.383 1.00 74.56 951 GLY A CA 1
ATOM 7403 C C . GLY A 1 951 ? -34.654 -19.351 38.024 1.00 74.56 951 GLY A C 1
ATOM 7404 O O . GLY A 1 951 ? -35.077 -20.239 38.766 1.00 74.56 951 GLY A O 1
ATOM 7405 N N . LEU A 1 952 ? -33.361 -19.230 37.705 1.00 73.44 952 LEU A N 1
ATOM 7406 C CA . LEU A 1 952 ? -32.293 -20.067 38.257 1.00 73.44 952 LEU A CA 1
ATOM 7407 C C . LEU A 1 952 ? -31.813 -19.519 39.611 1.00 73.44 952 LEU A C 1
ATOM 7409 O O . LEU A 1 952 ? -31.993 -18.343 39.928 1.00 73.44 952 LEU A O 1
ATOM 7413 N N . GLU A 1 953 ? -31.192 -20.371 40.431 1.00 71.31 953 GLU A N 1
ATOM 7414 C CA . GLU A 1 953 ? -30.614 -19.924 41.705 1.00 71.31 953 GLU A CA 1
ATOM 7415 C C . GLU A 1 953 ? -29.377 -19.031 41.485 1.00 71.31 953 GLU A C 1
ATOM 7417 O O . GLU A 1 953 ? -28.822 -18.948 40.389 1.00 71.31 953 GLU A O 1
ATOM 7422 N N . TYR A 1 954 ? -28.910 -18.353 42.541 1.00 71.19 954 TYR A N 1
ATOM 7423 C CA . TYR A 1 954 ? -27.771 -17.440 42.421 1.00 71.19 954 TYR A CA 1
ATOM 7424 C C . TYR A 1 954 ? -26.526 -18.175 41.898 1.00 71.19 954 TYR A C 1
ATOM 7426 O O . TYR A 1 954 ? -26.177 -19.247 42.409 1.00 71.19 954 TYR A O 1
ATOM 7434 N N . ARG A 1 955 ? -25.848 -17.600 40.894 1.00 69.12 955 ARG A N 1
ATOM 7435 C CA . ARG A 1 955 ? -24.820 -18.285 40.088 1.00 69.12 955 ARG A CA 1
ATOM 7436 C C . ARG A 1 955 ? -23.727 -18.960 40.917 1.00 69.12 955 ARG A C 1
ATOM 7438 O O . ARG A 1 955 ? -23.350 -20.089 40.621 1.00 69.12 955 ARG A O 1
ATOM 7445 N N . THR A 1 956 ? -23.252 -18.315 41.980 1.00 70.38 956 THR A N 1
ATOM 7446 C CA . THR A 1 956 ? -22.204 -18.867 42.858 1.00 70.38 956 THR A CA 1
ATOM 7447 C C . THR A 1 956 ? -22.623 -20.136 43.607 1.00 70.38 956 THR A C 1
ATOM 7449 O O . THR A 1 956 ? -21.769 -20.792 44.182 1.00 70.38 956 THR A O 1
ATOM 7452 N N . SER A 1 957 ? -23.902 -20.531 43.586 1.00 81.00 957 SER A N 1
ATOM 7453 C CA . SER A 1 957 ? -24.368 -21.805 44.156 1.00 81.00 957 SER A CA 1
ATOM 7454 C C . SER A 1 957 ? -24.197 -23.017 43.224 1.00 81.00 957 SER A C 1
ATOM 7456 O O . SER A 1 957 ? -24.336 -24.150 43.687 1.00 81.00 957 SER A O 1
ATOM 7458 N N . TYR A 1 958 ? -23.881 -22.785 41.944 1.00 81.88 958 TYR A N 1
ATOM 7459 C CA . TYR A 1 958 ? -23.542 -23.810 40.945 1.00 81.88 958 TYR A CA 1
ATOM 7460 C C . TYR A 1 958 ? -22.043 -24.169 40.944 1.00 81.88 958 TYR A C 1
ATOM 7462 O O . TYR A 1 958 ? -21.625 -25.109 40.269 1.00 81.88 958 TYR A O 1
ATOM 7470 N N . PHE A 1 959 ? -21.230 -23.429 41.703 1.00 85.50 959 PHE A N 1
ATOM 7471 C CA . PHE A 1 959 ? -19.785 -23.608 41.782 1.00 85.50 959 PHE A CA 1
ATOM 7472 C C . PHE A 1 959 ? -19.359 -23.765 43.243 1.00 85.50 959 PHE A C 1
ATOM 7474 O O . PHE A 1 959 ? -19.733 -22.970 44.102 1.00 85.50 959 PHE A O 1
ATOM 7481 N N . ASP A 1 960 ? -18.525 -24.758 43.526 1.00 87.25 960 ASP A N 1
ATOM 7482 C CA . ASP A 1 960 ? -17.828 -24.874 44.800 1.00 87.25 960 ASP A CA 1
ATOM 7483 C C . ASP A 1 960 ? -16.650 -23.890 44.791 1.00 87.25 960 ASP A C 1
ATOM 7485 O O . ASP A 1 960 ? -15.613 -24.135 44.170 1.00 87.25 960 ASP A O 1
ATOM 7489 N N . VAL A 1 961 ? -16.836 -22.743 45.450 1.00 85.81 961 VAL A N 1
ATOM 7490 C CA . VAL A 1 961 ? -15.856 -21.647 45.488 1.00 85.81 961 VAL A CA 1
ATOM 7491 C C . VAL A 1 961 ? -14.882 -21.830 46.649 1.00 85.81 961 VAL A C 1
ATOM 7493 O O . VAL A 1 961 ? -15.288 -21.872 47.811 1.00 85.81 961 VAL A O 1
ATOM 7496 N N . THR A 1 962 ? -13.583 -21.879 46.352 1.00 87.50 962 THR A N 1
ATOM 7497 C CA . THR A 1 962 ? -12.513 -21.934 47.364 1.00 87.50 962 THR A CA 1
ATOM 7498 C C . THR A 1 962 ? -11.720 -20.629 47.361 1.00 87.50 962 THR A C 1
ATOM 7500 O O . THR A 1 962 ? -11.078 -20.323 46.359 1.00 87.50 962 THR A O 1
ATOM 7503 N N . LYS A 1 963 ? -11.736 -19.872 48.472 1.00 83.56 963 LYS A N 1
ATOM 7504 C CA . LYS A 1 963 ? -10.899 -18.670 48.661 1.00 83.56 963 LYS A CA 1
ATOM 7505 C C . LYS A 1 963 ? -9.670 -19.009 49.519 1.00 83.56 963 LYS A C 1
ATOM 7507 O O . LYS A 1 963 ? -9.846 -19.460 50.650 1.00 83.56 963 LYS A O 1
ATOM 7512 N N . ASN A 1 964 ? -8.456 -18.752 49.024 1.00 76.50 964 ASN A N 1
ATOM 7513 C CA . ASN A 1 964 ? -7.197 -19.045 49.739 1.00 76.50 964 ASN A CA 1
ATOM 7514 C C . ASN A 1 964 ? -6.346 -17.800 50.085 1.00 76.50 964 ASN A C 1
ATOM 7516 O O . ASN A 1 964 ? -5.345 -17.924 50.792 1.00 76.50 964 ASN A O 1
ATOM 7520 N N . GLY A 1 965 ? -6.750 -16.604 49.640 1.00 72.19 965 GLY A N 1
ATOM 7521 C CA . GLY A 1 965 ? -6.028 -15.349 49.887 1.00 72.19 965 GLY A CA 1
ATOM 7522 C C . GLY A 1 965 ? -4.858 -15.101 48.922 1.00 72.19 965 GLY A C 1
ATOM 7523 O O . GLY A 1 965 ? -4.396 -16.000 48.226 1.00 72.19 965 GLY A O 1
ATOM 7524 N N . ALA A 1 966 ? -4.373 -13.855 48.872 1.00 64.25 966 ALA A N 1
ATOM 7525 C CA . ALA A 1 966 ? -3.459 -13.368 47.821 1.00 64.25 966 ALA A CA 1
ATOM 7526 C C . ALA A 1 966 ? -2.021 -13.943 47.858 1.00 64.25 966 ALA A C 1
ATOM 7528 O O . ALA A 1 966 ? -1.210 -13.647 46.987 1.00 64.25 966 ALA A O 1
ATOM 7529 N N . TYR A 1 967 ? -1.700 -14.761 48.864 1.00 69.50 967 TYR A N 1
ATOM 7530 C CA . TYR A 1 967 ? -0.409 -15.438 49.031 1.00 69.50 967 TYR A CA 1
ATOM 7531 C C . TYR A 1 967 ? -0.613 -16.886 49.508 1.00 69.50 967 TYR A C 1
ATOM 7533 O O . TYR A 1 967 ? -0.031 -17.315 50.505 1.00 69.50 967 TYR A O 1
ATOM 7541 N N . SER A 1 968 ? -1.489 -17.638 48.835 1.00 74.75 968 SER A N 1
ATOM 7542 C CA . SER A 1 968 ? -1.693 -19.051 49.167 1.00 74.75 968 SER A CA 1
ATOM 7543 C C . SER A 1 968 ? -0.457 -19.892 48.840 1.00 74.75 968 SER A C 1
ATOM 7545 O O . SER A 1 968 ? 0.167 -19.707 47.790 1.00 74.75 968 SER A O 1
ATOM 7547 N N . ASP A 1 969 ? -0.173 -20.903 49.665 1.00 84.69 969 ASP A N 1
ATOM 7548 C CA . ASP A 1 969 ? 0.587 -22.059 49.184 1.00 84.69 969 ASP A CA 1
ATOM 7549 C C . ASP A 1 969 ? -0.133 -22.647 47.944 1.00 84.69 969 ASP A C 1
ATOM 7551 O O . ASP A 1 969 ? -1.371 -22.596 47.877 1.00 84.69 969 ASP A O 1
ATOM 7555 N N . PRO A 1 970 ? 0.593 -23.177 46.943 1.00 88.94 970 PRO A N 1
ATOM 7556 C CA . PRO A 1 970 ? -0.030 -23.825 45.794 1.00 88.94 970 PRO A CA 1
ATOM 7557 C C . PRO A 1 970 ? -0.855 -25.050 46.203 1.00 88.94 970 PRO A C 1
ATOM 7559 O O . PRO A 1 970 ? -0.424 -25.853 47.032 1.00 88.94 970 PRO A O 1
ATOM 7562 N N . ALA A 1 971 ? -2.030 -25.205 45.595 1.00 90.31 971 ALA A N 1
ATOM 7563 C CA . ALA A 1 971 ? -2.909 -26.352 45.785 1.00 90.31 971 ALA A CA 1
ATOM 7564 C C . ALA A 1 971 ? -3.076 -27.133 44.466 1.00 90.31 971 ALA A C 1
ATOM 7566 O O . ALA A 1 971 ? -3.156 -26.509 43.404 1.00 90.31 971 ALA A O 1
ATOM 7567 N N . PRO A 1 972 ? -3.168 -28.476 44.512 1.00 90.50 972 PRO A N 1
ATOM 7568 C CA . PRO A 1 972 ? -3.289 -29.293 43.312 1.00 90.50 972 PRO A CA 1
ATOM 7569 C C . PRO A 1 972 ? -4.674 -29.156 42.668 1.00 90.50 972 PRO A C 1
ATOM 7571 O O . PRO A 1 972 ? -5.710 -29.324 43.317 1.00 90.50 972 PRO A O 1
ATOM 7574 N N . ILE A 1 973 ? -4.675 -28.908 41.362 1.00 91.50 973 ILE A N 1
ATOM 7575 C CA . ILE A 1 973 ? -5.829 -28.927 40.469 1.00 91.50 973 ILE A CA 1
ATOM 7576 C C . ILE A 1 973 ? -5.631 -30.087 39.489 1.00 91.50 973 ILE A C 1
ATOM 7578 O O . ILE A 1 973 ? -4.693 -30.087 38.695 1.00 91.50 973 ILE A O 1
ATOM 7582 N N . SER A 1 974 ? -6.534 -31.067 39.539 1.00 91.88 974 SER A N 1
ATOM 7583 C CA . SER A 1 974 ? -6.582 -32.182 38.587 1.00 91.88 974 SER A CA 1
ATOM 7584 C C . SER A 1 974 ? -7.547 -31.865 37.444 1.00 91.88 974 SER A C 1
ATOM 7586 O O . SER A 1 974 ? -8.714 -31.528 37.693 1.00 91.88 974 SER A O 1
ATOM 7588 N N . LEU A 1 975 ? -7.074 -32.015 36.210 1.00 89.38 975 LEU A N 1
ATOM 7589 C CA . LEU A 1 975 ? -7.837 -31.933 34.963 1.00 89.38 975 LEU A CA 1
ATOM 7590 C C . LEU A 1 975 ? -7.775 -33.288 34.243 1.00 89.38 975 LEU A C 1
ATOM 7592 O O . LEU A 1 975 ? -6.733 -33.939 34.275 1.00 89.38 975 LEU A O 1
ATOM 7596 N N . VAL A 1 976 ? -8.851 -33.717 33.587 1.00 88.94 976 VAL A N 1
ATOM 7597 C CA . VAL A 1 976 ? -8.836 -34.866 32.663 1.00 88.94 976 VAL A CA 1
ATOM 7598 C C . VAL A 1 976 ? -8.707 -34.405 31.212 1.00 88.94 976 VAL A C 1
ATOM 7600 O O . VAL A 1 976 ? -8.987 -33.250 30.893 1.00 88.94 976 VAL A O 1
ATOM 7603 N N . ALA A 1 977 ? -8.291 -35.302 30.319 1.00 85.62 977 ALA A N 1
ATOM 7604 C CA . ALA A 1 977 ? -8.144 -35.010 28.892 1.00 85.62 977 ALA A CA 1
ATOM 7605 C C . ALA A 1 977 ? -9.394 -34.323 28.290 1.00 85.62 977 ALA A C 1
ATOM 7607 O O . ALA A 1 977 ? -10.490 -34.886 28.299 1.00 85.62 977 ALA A O 1
ATOM 7608 N N . GLY A 1 978 ? -9.219 -33.119 27.738 1.00 77.50 978 GLY A N 1
ATOM 7609 C CA . GLY A 1 978 ? -10.280 -32.279 27.172 1.00 77.50 978 GLY A CA 1
ATOM 7610 C C . GLY A 1 978 ? -10.827 -31.200 28.115 1.00 77.50 978 GLY A C 1
ATOM 7611 O O . GLY A 1 978 ? -11.436 -30.244 27.635 1.00 77.50 978 GLY A O 1
ATOM 7612 N N . GLU A 1 979 ? -10.589 -31.288 29.429 1.00 84.88 979 GLU A N 1
ATOM 7613 C CA . GLU A 1 979 ? -10.960 -30.216 30.358 1.00 84.88 979 GLU A CA 1
ATOM 7614 C C . GLU A 1 979 ? -10.108 -28.957 30.164 1.00 84.88 979 GLU A C 1
ATOM 7616 O O . GLU A 1 979 ? -9.017 -28.963 29.587 1.00 84.88 979 GLU A O 1
ATOM 7621 N N . THR A 1 980 ? -10.641 -27.846 30.662 1.00 87.25 980 THR A N 1
ATOM 7622 C CA . THR A 1 980 ? -10.081 -26.512 30.493 1.00 87.25 980 THR A CA 1
ATOM 7623 C C . THR A 1 980 ? -10.050 -25.776 31.831 1.00 87.25 980 THR A C 1
ATOM 7625 O O . THR A 1 980 ? -10.913 -25.978 32.682 1.00 87.25 980 THR A O 1
ATOM 7628 N N . ILE A 1 981 ? -9.057 -24.908 32.009 1.00 90.62 981 ILE A N 1
ATOM 7629 C CA . ILE A 1 981 ? -9.073 -23.842 33.014 1.00 90.62 981 ILE A CA 1
ATOM 7630 C C . ILE A 1 981 ? -8.889 -22.500 32.320 1.00 90.62 981 ILE A C 1
ATOM 7632 O O . ILE A 1 981 ? -8.060 -22.373 31.419 1.00 90.62 981 ILE A O 1
ATOM 7636 N N . THR A 1 982 ? -9.627 -21.490 32.759 1.00 88.12 982 THR A N 1
ATOM 7637 C CA . THR A 1 982 ? -9.377 -20.100 32.384 1.00 88.12 982 THR A CA 1
ATOM 7638 C C . THR A 1 982 ? -8.863 -19.342 33.595 1.00 88.12 982 THR A C 1
ATOM 7640 O O . THR A 1 982 ? -9.390 -19.446 34.703 1.00 88.12 982 THR A O 1
ATOM 7643 N N . VAL A 1 983 ? -7.796 -18.591 33.358 1.00 86.56 983 VAL A N 1
ATOM 7644 C CA . VAL A 1 983 ? -7.072 -17.796 34.338 1.00 86.56 983 VAL A CA 1
ATOM 7645 C C . VAL A 1 983 ? -7.403 -16.327 34.099 1.00 86.56 983 VAL A C 1
ATOM 7647 O O . VAL A 1 983 ? -7.290 -15.825 32.976 1.00 86.56 983 VAL A O 1
ATOM 7650 N N . SER A 1 984 ? -7.822 -15.647 35.161 1.00 82.06 984 SER A N 1
ATOM 7651 C CA . SER A 1 984 ? -8.155 -14.224 35.173 1.00 82.06 984 SER A CA 1
ATOM 7652 C C . SER A 1 984 ? -7.636 -13.554 36.457 1.00 82.06 984 SER A C 1
ATOM 7654 O O . SER A 1 984 ? -6.962 -14.174 37.281 1.00 82.06 984 SER A O 1
ATOM 7656 N N . ASN A 1 985 ? -7.957 -12.272 36.627 1.00 70.00 985 ASN A N 1
ATOM 7657 C CA . ASN A 1 985 ? -7.734 -11.513 37.862 1.00 70.00 985 ASN A CA 1
ATOM 7658 C C . ASN A 1 985 ? -9.044 -10.830 38.315 1.00 70.00 985 ASN A C 1
ATOM 7660 O O . ASN A 1 985 ? -9.037 -9.684 38.755 1.00 70.00 985 ASN A O 1
ATOM 7664 N N . TYR A 1 986 ? -10.181 -11.510 38.121 1.00 65.00 986 TYR A N 1
ATOM 7665 C CA . TYR A 1 986 ? -11.499 -11.067 38.581 1.00 65.00 986 TYR A CA 1
ATOM 7666 C C . TYR A 1 986 ? -12.212 -12.199 39.325 1.00 65.00 986 TYR A C 1
ATOM 7668 O O . TYR A 1 986 ? -12.448 -13.267 38.758 1.00 65.00 986 TYR A O 1
ATOM 7676 N N . GLY A 1 987 ? -12.590 -11.925 40.574 1.00 58.72 987 GLY A N 1
ATOM 7677 C CA . GLY A 1 987 ? -13.557 -12.719 41.331 1.00 58.72 987 GLY A CA 1
ATOM 7678 C C . GLY A 1 987 ? -14.998 -12.294 41.036 1.00 58.72 987 GLY A C 1
ATOM 7679 O O . GLY A 1 987 ? -15.240 -11.190 40.549 1.00 58.72 987 GLY A O 1
ATOM 7680 N N . PHE A 1 988 ? -15.977 -13.140 41.365 1.00 49.62 988 PHE A N 1
ATOM 7681 C CA . PHE A 1 988 ? -17.412 -12.873 41.115 1.00 49.62 988 PHE A CA 1
ATOM 7682 C C . PHE A 1 988 ? -18.105 -12.015 42.195 1.00 49.62 988 PHE A C 1
ATOM 7684 O O . PHE A 1 988 ? -19.332 -12.013 42.307 1.00 49.62 988 PHE A O 1
ATOM 7691 N N . ASP A 1 989 ? -17.330 -11.334 43.031 1.00 50.38 989 ASP A N 1
ATOM 7692 C CA . ASP A 1 989 ? -17.798 -10.589 44.200 1.00 50.38 989 ASP A CA 1
ATOM 7693 C C . ASP A 1 989 ? -17.729 -9.073 43.928 1.00 50.38 989 ASP A C 1
ATOM 7695 O O . ASP A 1 989 ? -16.978 -8.622 43.063 1.00 50.38 989 ASP A O 1
ATOM 7699 N N . SER A 1 990 ? -18.462 -8.246 44.678 1.00 47.62 990 SER A N 1
ATOM 7700 C CA . SER A 1 990 ? -18.442 -6.774 44.518 1.00 47.62 990 SER A CA 1
ATOM 7701 C C . SER A 1 990 ? -17.143 -6.125 45.034 1.00 47.62 990 SER A C 1
ATOM 7703 O O . SER A 1 990 ? -17.079 -4.925 45.301 1.00 47.62 990 SER A O 1
ATOM 7705 N N . THR A 1 991 ? -16.095 -6.928 45.211 1.00 55.19 991 THR A N 1
ATOM 7706 C CA . THR A 1 991 ? -14.864 -6.622 45.936 1.00 55.19 991 THR A CA 1
ATOM 7707 C C . THR A 1 991 ? -13.917 -5.684 45.209 1.00 55.19 991 THR A C 1
ATOM 7709 O O . THR A 1 991 ? -12.983 -5.234 45.855 1.00 55.19 991 THR A O 1
ATOM 7712 N N . ASN A 1 992 ? -14.127 -5.324 43.937 1.00 61.19 992 ASN A N 1
ATOM 7713 C CA . ASN A 1 992 ? -13.225 -4.403 43.226 1.00 61.19 992 ASN A CA 1
ATOM 7714 C C . ASN A 1 992 ? -13.034 -3.077 43.988 1.00 61.19 992 ASN A C 1
ATOM 7716 O O . ASN A 1 992 ? -11.899 -2.669 44.236 1.00 61.19 992 ASN A O 1
ATOM 7720 N N . MET A 1 993 ? -14.124 -2.450 44.450 1.00 64.31 993 MET A N 1
ATOM 7721 C CA . MET A 1 993 ? -14.038 -1.214 45.238 1.00 64.31 993 MET A CA 1
ATOM 7722 C C . MET A 1 993 ? -13.361 -1.458 46.597 1.00 64.31 993 MET A C 1
ATOM 7724 O O . MET A 1 993 ? -12.479 -0.704 47.002 1.00 64.31 993 MET A O 1
ATOM 7728 N N . THR A 1 994 ? -13.698 -2.564 47.266 1.00 70.38 994 THR A N 1
ATOM 7729 C CA . THR A 1 994 ? -13.104 -2.983 48.547 1.00 70.38 994 THR A CA 1
ATOM 7730 C C . THR A 1 994 ? -11.607 -3.282 48.444 1.00 70.38 994 THR A C 1
ATOM 7732 O O . THR A 1 994 ? -10.847 -2.940 49.347 1.00 70.38 994 THR A O 1
ATOM 7735 N N . ALA A 1 995 ? -11.161 -3.883 47.342 1.00 68.06 995 ALA A N 1
ATOM 7736 C CA . ALA A 1 995 ? -9.777 -4.247 47.083 1.00 68.06 995 ALA A CA 1
ATOM 7737 C C . ALA A 1 995 ? -8.927 -3.014 46.762 1.00 68.06 995 ALA A C 1
ATOM 7739 O O . ALA A 1 995 ? -7.838 -2.890 47.318 1.00 68.06 995 ALA A O 1
ATOM 7740 N N . VAL A 1 996 ? -9.431 -2.077 45.945 1.00 72.94 996 VAL A N 1
ATOM 7741 C CA . VAL A 1 996 ? -8.754 -0.792 45.687 1.00 72.94 996 VAL A CA 1
ATOM 7742 C C . VAL A 1 996 ? -8.713 0.055 46.962 1.00 72.94 996 VAL A C 1
ATOM 7744 O O . VAL A 1 996 ? -7.643 0.527 47.338 1.00 72.94 996 VAL A O 1
ATOM 7747 N N . CYS A 1 997 ? -9.830 0.164 47.690 1.00 79.81 997 CYS A N 1
ATOM 7748 C CA . CYS A 1 997 ? -9.901 0.851 48.982 1.00 79.81 997 CYS A CA 1
ATOM 7749 C C . CYS A 1 997 ? -8.876 0.286 49.981 1.00 79.81 997 CYS A C 1
ATOM 7751 O O . CYS A 1 997 ? -8.108 1.036 50.585 1.00 79.81 997 CYS A O 1
ATOM 7753 N N . LYS A 1 998 ? -8.793 -1.045 50.104 1.00 77.00 998 LYS A N 1
ATOM 7754 C CA . LYS A 1 998 ? -7.832 -1.730 50.977 1.00 77.00 998 LYS A CA 1
ATOM 7755 C C . LYS A 1 998 ? -6.379 -1.557 50.522 1.00 77.00 998 LYS A C 1
ATOM 7757 O O . LYS A 1 998 ? -5.532 -1.254 51.358 1.00 77.00 998 LYS A O 1
ATOM 7762 N N . ALA A 1 999 ? -6.089 -1.711 49.229 1.00 74.75 999 ALA A N 1
ATOM 7763 C CA . ALA A 1 999 ? -4.751 -1.507 48.669 1.00 74.75 999 ALA A CA 1
ATOM 7764 C C . ALA A 1 999 ? -4.248 -0.083 48.938 1.00 74.75 999 ALA A C 1
ATOM 7766 O O . ALA A 1 999 ? -3.143 0.101 49.452 1.00 74.75 999 ALA A O 1
ATOM 7767 N N . LEU A 1 1000 ? -5.093 0.923 48.688 1.00 80.94 1000 LEU A N 1
ATOM 7768 C CA . LEU A 1 1000 ? -4.814 2.311 49.040 1.00 80.94 1000 LEU A CA 1
ATOM 7769 C C . LEU A 1 1000 ? -4.590 2.452 50.551 1.00 80.94 1000 LEU A C 1
ATOM 7771 O O . LEU A 1 1000 ? -3.539 2.946 50.949 1.00 80.94 1000 LEU A O 1
ATOM 7775 N N . LYS A 1 1001 ? -5.487 1.943 51.402 1.00 85.69 1001 LYS A N 1
ATOM 7776 C CA . LYS A 1 1001 ? -5.389 2.034 52.871 1.00 85.69 1001 LYS A CA 1
ATOM 7777 C C . LYS A 1 1001 ? -4.110 1.419 53.457 1.00 85.69 1001 LYS A C 1
ATOM 7779 O O . LYS A 1 1001 ? -3.516 1.976 54.383 1.00 85.69 1001 LYS A O 1
ATOM 7784 N N . ASP A 1 1002 ? -3.663 0.289 52.916 1.00 79.69 1002 ASP A N 1
ATOM 7785 C CA . ASP A 1 1002 ? -2.454 -0.405 53.371 1.00 79.69 1002 ASP A CA 1
ATOM 7786 C C . ASP A 1 1002 ? -1.158 0.142 52.741 1.00 79.69 1002 ASP A C 1
ATOM 7788 O O . ASP A 1 1002 ? -0.072 -0.112 53.275 1.00 79.69 1002 ASP A O 1
ATOM 7792 N N . SER A 1 1003 ? -1.246 0.943 51.671 1.00 81.12 1003 SER A N 1
ATOM 7793 C CA . SER A 1 1003 ? -0.112 1.503 50.914 1.00 81.12 1003 SER A CA 1
ATOM 7794 C C . SER A 1 1003 ? 0.826 2.419 51.713 1.00 81.12 1003 SER A C 1
ATOM 7796 O O . SER A 1 1003 ? 0.523 2.877 52.823 1.00 81.12 1003 SER A O 1
ATOM 7798 N N . THR A 1 1004 ? 1.993 2.741 51.144 1.00 80.31 1004 THR A N 1
ATOM 7799 C CA . THR A 1 1004 ? 2.843 3.818 51.683 1.00 80.31 1004 THR A CA 1
ATOM 7800 C C . THR A 1 1004 ? 2.249 5.207 51.430 1.00 80.31 1004 THR A C 1
ATOM 7802 O O . THR A 1 1004 ? 2.446 6.100 52.259 1.00 80.31 1004 THR A O 1
ATOM 7805 N N . LEU A 1 1005 ? 1.459 5.378 50.364 1.00 84.50 1005 LEU A N 1
ATOM 7806 C CA . LEU A 1 1005 ? 0.783 6.630 50.034 1.00 84.50 1005 LEU A CA 1
ATOM 7807 C C . LEU A 1 1005 ? -0.207 7.071 51.121 1.00 84.50 1005 LEU A C 1
ATOM 7809 O O . LEU A 1 1005 ? -0.036 8.154 51.672 1.00 84.50 1005 LEU A O 1
ATOM 7813 N N . TYR A 1 1006 ? -1.165 6.226 51.520 1.00 91.25 1006 TYR A N 1
ATOM 7814 C CA . TYR A 1 1006 ? -2.165 6.549 52.560 1.00 91.25 1006 TYR A CA 1
ATOM 7815 C C . TYR A 1 1006 ? -1.539 6.936 53.910 1.00 91.25 1006 TYR A C 1
ATOM 7817 O O . TYR A 1 1006 ? -2.134 7.665 54.697 1.00 91.25 1006 TYR A O 1
ATOM 7825 N N . LYS A 1 1007 ? -0.306 6.506 54.204 1.00 89.25 1007 LYS A N 1
ATOM 7826 C CA . LYS A 1 1007 ? 0.393 6.889 55.445 1.00 89.25 1007 LYS A CA 1
ATOM 7827 C C . LYS A 1 1007 ? 0.946 8.322 55.418 1.00 89.25 1007 LYS A C 1
ATOM 7829 O O . LYS A 1 1007 ? 1.254 8.853 56.483 1.00 89.25 1007 LYS A O 1
ATOM 7834 N N . ASN A 1 1008 ? 1.080 8.932 54.237 1.00 86.50 1008 ASN A N 1
ATOM 7835 C CA . ASN A 1 1008 ? 1.751 10.222 54.026 1.00 86.50 1008 ASN A CA 1
ATOM 7836 C C . ASN A 1 1008 ? 0.878 11.272 53.304 1.00 86.50 1008 ASN A C 1
ATOM 7838 O O . ASN A 1 1008 ? 1.055 12.465 53.540 1.00 86.50 1008 ASN A O 1
ATOM 7842 N N . SER A 1 1009 ? -0.062 10.832 52.467 1.00 91.88 1009 SER A N 1
ATOM 7843 C CA . SER A 1 1009 ? -1.055 11.641 51.753 1.00 91.88 1009 SER A CA 1
ATOM 7844 C C . SER A 1 1009 ? -2.330 11.779 52.584 1.00 91.88 1009 SER A C 1
ATOM 7846 O O . SER A 1 1009 ? -2.814 10.791 53.137 1.00 91.88 1009 SER A O 1
ATOM 7848 N N . LYS A 1 1010 ? -2.896 12.987 52.664 1.00 90.00 1010 LYS A N 1
ATOM 7849 C CA . LYS A 1 1010 ? -4.212 13.209 53.298 1.00 90.00 1010 LYS A CA 1
ATOM 7850 C C . LYS A 1 1010 ? -5.358 13.002 52.319 1.00 90.00 1010 LYS A C 1
ATOM 7852 O O . LYS A 1 1010 ? -6.471 12.692 52.720 1.00 90.00 1010 LYS A O 1
ATOM 7857 N N . GLU A 1 1011 ? -5.060 13.169 51.046 1.00 90.00 1011 GLU A N 1
ATOM 7858 C CA . GLU A 1 1011 ? -5.977 13.074 49.924 1.00 90.00 1011 GLU A CA 1
ATOM 7859 C C . GLU A 1 1011 ? -6.322 11.592 49.725 1.00 90.00 1011 GLU A C 1
ATOM 7861 O O . GLU A 1 1011 ? -7.488 11.219 49.751 1.00 90.00 1011 GLU A O 1
ATOM 7866 N N . CYS A 1 1012 ? -5.316 10.713 49.767 1.00 89.81 1012 CYS A N 1
ATOM 7867 C CA . CYS A 1 1012 ? -5.512 9.263 49.824 1.00 89.81 1012 CYS A CA 1
ATOM 7868 C C . CYS A 1 1012 ? -6.234 8.808 51.110 1.00 89.81 1012 CYS A C 1
ATOM 7870 O O . CYS A 1 1012 ? -6.985 7.836 51.081 1.00 89.81 1012 CYS A O 1
ATOM 7872 N N . GLN A 1 1013 ? -6.067 9.519 52.236 1.00 93.00 1013 GLN A N 1
ATOM 7873 C CA . GLN A 1 1013 ? -6.840 9.249 53.460 1.00 93.00 1013 GLN A CA 1
ATOM 7874 C C . GLN A 1 1013 ? -8.320 9.625 53.319 1.00 93.00 1013 GLN A C 1
ATOM 7876 O O . GLN A 1 1013 ? -9.166 8.875 53.800 1.00 93.00 1013 GLN A O 1
ATOM 7881 N N . ALA A 1 1014 ? -8.630 10.747 52.662 1.00 87.44 1014 ALA A N 1
ATOM 7882 C CA . ALA A 1 1014 ? -10.000 11.162 52.372 1.00 87.44 1014 ALA A CA 1
ATOM 7883 C C . ALA A 1 1014 ? -10.673 10.195 51.385 1.00 87.44 1014 ALA A C 1
ATOM 7885 O O . ALA A 1 1014 ? -11.720 9.642 51.703 1.00 87.44 1014 ALA A O 1
ATOM 7886 N N . LEU A 1 1015 ? -10.013 9.889 50.262 1.00 88.00 1015 LEU A N 1
ATOM 7887 C CA . LEU A 1 1015 ? -10.496 8.945 49.251 1.00 88.00 1015 LEU A CA 1
ATOM 7888 C C . LEU A 1 1015 ? -10.875 7.596 49.873 1.00 88.00 1015 LEU A C 1
ATOM 7890 O O . LEU A 1 1015 ? -11.992 7.116 49.711 1.00 88.00 1015 LEU A O 1
ATOM 7894 N N . VAL A 1 1016 ? -9.957 7.003 50.641 1.00 89.25 1016 VAL A N 1
ATOM 7895 C CA . VAL A 1 1016 ? -10.196 5.728 51.330 1.00 89.25 1016 VAL A CA 1
ATOM 7896 C C . VAL A 1 1016 ? -11.344 5.825 52.338 1.00 89.25 1016 VAL A C 1
ATOM 7898 O O . VAL A 1 1016 ? -12.086 4.858 52.479 1.00 89.25 1016 VAL A O 1
ATOM 7901 N N . TYR A 1 1017 ? -11.515 6.957 53.026 1.00 89.38 1017 TYR A N 1
ATOM 7902 C CA . TYR A 1 1017 ? -12.603 7.141 53.988 1.00 89.38 1017 TYR A CA 1
ATOM 7903 C C . TYR A 1 1017 ? -13.986 7.173 53.318 1.00 89.38 1017 TYR A C 1
ATOM 7905 O O . TYR A 1 1017 ? -14.893 6.493 53.806 1.00 89.38 1017 TYR A O 1
ATOM 7913 N N . GLU A 1 1018 ? -14.131 7.886 52.196 1.00 84.31 1018 GLU A N 1
ATOM 7914 C CA . GLU A 1 1018 ? -15.385 7.940 51.425 1.00 84.31 1018 GLU A CA 1
ATOM 7915 C C . GLU A 1 1018 ? -15.678 6.593 50.740 1.00 84.31 1018 GLU A C 1
ATOM 7917 O O . GLU A 1 1018 ? -16.796 6.082 50.829 1.00 84.31 1018 GLU A O 1
ATOM 7922 N N . MET A 1 1019 ? -14.657 5.926 50.179 1.00 80.44 1019 MET A N 1
ATOM 7923 C CA . MET A 1 1019 ? -14.781 4.540 49.700 1.00 80.44 1019 MET A CA 1
ATOM 7924 C C . MET A 1 1019 ? -15.253 3.596 50.819 1.00 80.44 1019 MET A C 1
ATOM 7926 O O . MET A 1 1019 ? -16.119 2.752 50.591 1.00 80.44 1019 MET A O 1
ATOM 7930 N N . GLU A 1 1020 ? -14.724 3.734 52.042 1.00 86.12 1020 GLU A N 1
ATOM 7931 C CA . GLU A 1 1020 ? -15.201 2.960 53.193 1.00 86.12 1020 GLU A CA 1
ATOM 7932 C C . GLU A 1 1020 ? -16.627 3.330 53.617 1.00 86.12 1020 GLU A C 1
ATOM 7934 O O . GLU A 1 1020 ? -17.307 2.450 54.141 1.00 86.12 1020 GLU A O 1
ATOM 7939 N N . GLN A 1 1021 ? -17.118 4.557 53.398 1.00 81.56 1021 GLN A N 1
ATOM 7940 C CA . GLN A 1 1021 ? -18.537 4.848 53.640 1.00 81.56 1021 GLN A CA 1
ATOM 7941 C C . GLN A 1 1021 ? -19.406 4.117 52.608 1.00 81.56 1021 GLN A C 1
ATOM 7943 O O . GLN A 1 1021 ? -20.248 3.311 53.007 1.00 81.56 1021 GLN A O 1
ATOM 7948 N N . TYR A 1 1022 ? -19.115 4.284 51.311 1.00 75.19 1022 TYR A N 1
ATOM 7949 C CA . TYR A 1 1022 ? -19.822 3.621 50.205 1.00 75.19 1022 TYR A CA 1
ATOM 7950 C C . TYR A 1 1022 ? -19.932 2.100 50.406 1.00 75.19 1022 TYR A C 1
ATOM 7952 O O . TYR A 1 1022 ? -21.020 1.529 50.346 1.00 75.19 1022 TYR A O 1
ATOM 7960 N N . ILE A 1 1023 ? -18.816 1.439 50.738 1.00 75.31 1023 ILE A N 1
ATOM 7961 C CA . ILE A 1 1023 ? -18.765 -0.016 50.968 1.00 75.31 1023 ILE A CA 1
ATOM 7962 C C . ILE A 1 1023 ? -19.618 -0.457 52.176 1.00 75.31 1023 ILE A C 1
ATOM 7964 O O . ILE A 1 1023 ? -20.108 -1.587 52.190 1.00 75.31 1023 ILE A O 1
ATOM 7968 N N . ASN A 1 1024 ? -19.783 0.388 53.203 1.00 78.25 1024 ASN A N 1
ATOM 7969 C CA . ASN A 1 1024 ? -20.462 0.013 54.452 1.00 78.25 1024 ASN A CA 1
ATOM 7970 C C . ASN A 1 1024 ? -21.942 0.427 54.528 1.00 78.25 1024 ASN A C 1
ATOM 7972 O O . ASN A 1 1024 ? -22.699 -0.260 55.218 1.00 78.25 1024 ASN A O 1
ATOM 7976 N N . SER A 1 1025 ? -22.369 1.514 53.873 1.00 73.44 1025 SER A N 1
ATOM 7977 C CA . SER A 1 1025 ? -23.785 1.925 53.834 1.00 73.44 1025 SER A CA 1
ATOM 7978 C C . SER A 1 1025 ? -24.505 1.498 52.553 1.00 73.44 1025 SER A C 1
ATOM 7980 O O . SER A 1 1025 ? -25.700 1.208 52.609 1.00 73.44 1025 SER A O 1
ATOM 7982 N N . GLY A 1 1026 ? -23.798 1.419 51.420 1.00 64.75 1026 GLY A N 1
ATOM 7983 C CA . GLY A 1 1026 ? -24.413 1.279 50.097 1.00 64.75 1026 GLY A CA 1
ATOM 7984 C C . GLY A 1 1026 ? -25.138 2.544 49.619 1.00 64.75 1026 GLY A C 1
ATOM 7985 O O . GLY A 1 1026 ? -25.956 2.456 48.708 1.00 64.75 1026 GLY A O 1
ATOM 7986 N N . GLU A 1 1027 ? -24.876 3.689 50.254 1.00 64.56 1027 GLU A N 1
ATOM 7987 C CA . GLU A 1 1027 ? -25.279 5.019 49.787 1.00 64.56 1027 GLU A CA 1
ATOM 7988 C C . GLU A 1 1027 ? -24.171 5.566 48.869 1.00 64.56 1027 GLU A C 1
ATOM 7990 O O . GLU A 1 1027 ? -22.990 5.376 49.160 1.00 64.56 1027 GLU A O 1
ATOM 7995 N N . ASP A 1 1028 ? -24.526 6.214 47.757 1.00 58.19 1028 ASP A N 1
ATOM 7996 C CA . ASP A 1 1028 ? -23.562 6.756 46.792 1.00 58.19 1028 ASP A CA 1
ATOM 7997 C C . ASP A 1 1028 ? -22.869 8.028 47.348 1.00 58.19 1028 ASP A C 1
ATOM 7999 O O . ASP A 1 1028 ? -23.540 8.991 47.721 1.00 58.19 1028 ASP A O 1
ATOM 8003 N N . TYR A 1 1029 ? -21.527 8.050 47.409 1.00 64.06 1029 TYR A N 1
ATOM 8004 C CA . TYR A 1 1029 ? -20.717 9.174 47.941 1.00 64.06 1029 TYR A CA 1
ATOM 8005 C C . TYR A 1 1029 ? -20.085 10.020 46.827 1.00 64.06 1029 TYR A C 1
ATOM 8007 O O . TYR A 1 1029 ? -18.878 10.285 46.820 1.00 64.06 1029 TYR A O 1
ATOM 8015 N N . ASP A 1 1030 ? -20.918 10.443 45.878 1.00 58.84 1030 ASP A N 1
ATOM 8016 C CA . ASP A 1 1030 ? -20.503 11.203 44.696 1.00 58.84 1030 ASP A CA 1
ATOM 8017 C C . ASP A 1 1030 ? -20.399 12.709 45.016 1.00 58.84 1030 ASP A C 1
ATOM 8019 O O . ASP A 1 1030 ? -21.196 13.540 44.595 1.00 58.84 1030 ASP A O 1
ATOM 8023 N N . GLY A 1 1031 ? -19.449 13.058 45.885 1.00 65.06 1031 GLY A N 1
ATOM 8024 C CA . GLY A 1 1031 ? -19.129 14.442 46.233 1.00 65.06 1031 GLY A CA 1
ATOM 8025 C C . GLY A 1 1031 ? -17.791 14.875 45.641 1.00 65.06 1031 GLY A C 1
ATOM 8026 O O . GLY A 1 1031 ? -16.856 14.078 45.581 1.00 65.06 1031 GLY A O 1
ATOM 8027 N N . SER A 1 1032 ? -17.644 16.164 45.329 1.00 66.88 1032 SER A N 1
ATOM 8028 C CA . SER A 1 1032 ? -16.386 16.725 44.807 1.00 66.88 1032 SER A CA 1
ATOM 8029 C C . SER A 1 1032 ? -15.184 16.473 45.714 1.00 66.88 1032 SER A C 1
ATOM 8031 O O . SER A 1 1032 ? -14.099 16.202 45.220 1.00 66.88 1032 SER A O 1
ATOM 8033 N N . THR A 1 1033 ? -15.378 16.400 47.034 1.00 70.12 1033 THR A N 1
ATOM 8034 C CA . THR A 1 1033 ? -14.332 15.960 47.978 1.00 70.12 1033 THR A CA 1
ATOM 8035 C C . THR A 1 1033 ? -13.825 14.533 47.694 1.00 70.12 1033 THR A C 1
ATOM 8037 O O . THR A 1 1033 ? -12.634 14.273 47.862 1.00 70.12 1033 THR A O 1
ATOM 8040 N N . THR A 1 1034 ? -14.691 13.608 47.260 1.00 73.50 1034 THR A N 1
ATOM 8041 C CA . THR A 1 1034 ? -14.321 12.243 46.843 1.00 73.50 1034 THR A CA 1
ATOM 8042 C C . THR A 1 1034 ? -13.523 12.280 45.539 1.00 73.50 1034 THR A C 1
ATOM 8044 O O . THR A 1 1034 ? -12.492 11.612 45.432 1.00 73.50 1034 THR A O 1
ATOM 8047 N N . PHE A 1 1035 ? -13.961 13.095 44.571 1.00 74.56 1035 PHE A N 1
ATOM 8048 C CA . PHE A 1 1035 ? -13.288 13.241 43.280 1.00 74.56 1035 PHE A CA 1
ATOM 8049 C C . PHE A 1 1035 ? -11.915 13.919 43.420 1.00 74.56 1035 PHE A C 1
ATOM 8051 O O . PHE A 1 1035 ? -10.907 13.362 42.984 1.00 74.56 1035 PHE A O 1
ATOM 8058 N N . ASP A 1 1036 ? -11.840 15.071 44.091 1.00 77.38 1036 ASP A N 1
ATOM 8059 C CA . ASP A 1 1036 ? -10.597 15.786 44.411 1.00 77.38 1036 ASP A CA 1
ATOM 8060 C C . ASP A 1 1036 ? -9.588 14.848 45.082 1.00 77.38 1036 ASP A C 1
ATOM 8062 O O . ASP A 1 1036 ? -8.401 14.819 44.745 1.00 77.38 1036 ASP A O 1
ATOM 8066 N N . ALA A 1 1037 ? -10.070 14.035 46.027 1.00 81.19 1037 ALA A N 1
ATOM 8067 C CA . ALA A 1 1037 ? -9.265 13.044 46.715 1.00 81.19 1037 ALA A CA 1
ATOM 8068 C C . ALA A 1 1037 ? -8.780 11.925 45.777 1.00 81.19 1037 ALA A C 1
ATOM 8070 O O . ALA A 1 1037 ? -7.636 11.485 45.922 1.00 81.19 1037 ALA A O 1
ATOM 8071 N N . LEU A 1 1038 ? -9.580 11.495 44.793 1.00 80.69 1038 LEU A N 1
ATOM 8072 C CA . LEU A 1 1038 ? -9.167 10.559 43.741 1.00 80.69 1038 LEU A CA 1
ATOM 8073 C C . LEU A 1 1038 ? -8.077 11.164 42.847 1.00 80.69 1038 LEU A C 1
ATOM 8075 O O . LEU A 1 1038 ? -6.971 10.620 42.785 1.00 80.69 1038 LEU A O 1
ATOM 8079 N N . ALA A 1 1039 ? -8.343 12.309 42.218 1.00 76.50 1039 ALA A N 1
ATOM 8080 C CA . ALA A 1 1039 ? -7.416 12.977 41.306 1.00 76.50 1039 ALA A CA 1
ATOM 8081 C C . ALA A 1 1039 ? -6.085 13.337 41.993 1.00 76.50 1039 ALA A C 1
ATOM 8083 O O . ALA A 1 1039 ? -5.002 13.028 41.485 1.00 76.50 1039 ALA A O 1
ATOM 8084 N N . ALA A 1 1040 ? -6.132 13.897 43.207 1.00 80.94 1040 ALA A N 1
ATOM 8085 C CA . ALA A 1 1040 ? -4.932 14.230 43.972 1.00 80.94 1040 ALA A CA 1
ATOM 8086 C C . ALA A 1 1040 ? -4.176 12.991 44.491 1.00 80.94 1040 ALA A C 1
ATOM 8088 O O . ALA A 1 1040 ? -2.954 13.051 44.660 1.00 80.94 1040 ALA A O 1
ATOM 8089 N N . THR A 1 1041 ? -4.854 11.857 44.712 1.00 83.50 1041 THR A N 1
ATOM 8090 C CA . THR A 1 1041 ? -4.196 10.569 45.002 1.00 83.50 1041 THR A CA 1
ATOM 8091 C C . THR A 1 1041 ? -3.466 10.046 43.768 1.00 83.50 1041 THR A C 1
ATOM 8093 O O . THR A 1 1041 ? -2.298 9.666 43.865 1.00 83.50 1041 THR A O 1
ATOM 8096 N N . LEU A 1 1042 ? -4.106 10.082 42.596 1.00 78.69 1042 LEU A N 1
ATOM 8097 C CA . LEU A 1 1042 ? -3.521 9.645 41.326 1.00 78.69 1042 LEU A CA 1
ATOM 8098 C C . LEU A 1 1042 ? -2.322 10.512 40.916 1.00 78.69 1042 LEU A C 1
ATOM 8100 O O . LEU A 1 1042 ? -1.284 9.965 40.545 1.00 78.69 1042 LEU A O 1
ATOM 8104 N N . MET A 1 1043 ? -2.382 11.836 41.105 1.00 77.38 1043 MET A N 1
ATOM 8105 C CA . MET A 1 1043 ? -1.212 12.715 40.956 1.00 77.38 1043 MET A CA 1
ATOM 8106 C C . MET A 1 1043 ? -0.041 12.303 41.854 1.00 77.38 1043 MET A C 1
ATOM 8108 O O . MET A 1 1043 ? 1.113 12.337 41.424 1.00 77.38 1043 MET A O 1
ATOM 8112 N N . GLN A 1 1044 ? -0.301 11.918 43.104 1.00 81.19 1044 GLN A N 1
ATOM 8113 C CA . GLN A 1 1044 ? 0.760 11.496 44.021 1.00 81.19 1044 GLN A CA 1
ATOM 8114 C C . GLN A 1 1044 ? 1.327 10.119 43.634 1.00 81.19 1044 GLN A C 1
ATOM 8116 O O . GLN A 1 1044 ? 2.540 9.916 43.732 1.00 81.19 1044 GLN A O 1
ATOM 8121 N N . ILE A 1 1045 ? 0.495 9.214 43.099 1.00 75.81 1045 ILE A N 1
ATOM 8122 C CA . ILE A 1 1045 ? 0.946 7.970 42.454 1.00 75.81 1045 ILE A CA 1
ATOM 8123 C C . ILE A 1 1045 ? 1.860 8.289 41.266 1.00 75.81 1045 ILE A C 1
ATOM 8125 O O . ILE A 1 1045 ? 2.979 7.775 41.219 1.00 75.81 1045 ILE A O 1
ATOM 8129 N N . TYR A 1 1046 ? 1.440 9.176 40.360 1.00 72.31 1046 TYR A N 1
ATOM 8130 C CA . TYR A 1 1046 ? 2.228 9.612 39.205 1.00 72.31 1046 TYR A CA 1
ATOM 8131 C C . TYR A 1 1046 ? 3.584 10.197 39.613 1.00 72.31 1046 TYR A C 1
ATOM 8133 O O . TYR A 1 1046 ? 4.632 9.714 39.179 1.00 72.31 1046 TYR A O 1
ATOM 8141 N N . GLN A 1 1047 ? 3.585 11.217 40.479 1.00 74.50 1047 GLN A N 1
ATOM 8142 C CA . GLN A 1 1047 ? 4.798 11.950 40.839 1.00 74.50 1047 GLN A CA 1
ATOM 8143 C C . GLN A 1 1047 ? 5.826 11.059 41.541 1.00 74.50 1047 GLN A C 1
ATOM 8145 O O . GLN A 1 1047 ? 7.008 11.127 41.203 1.00 74.50 1047 GLN A O 1
ATOM 8150 N N . ILE A 1 1048 ? 5.407 10.196 42.473 1.00 73.00 1048 ILE A N 1
ATOM 8151 C CA . ILE A 1 1048 ? 6.340 9.300 43.170 1.00 73.00 1048 ILE A CA 1
ATOM 8152 C C . ILE A 1 1048 ? 6.832 8.194 42.226 1.00 73.00 1048 ILE A C 1
ATOM 8154 O O . ILE A 1 1048 ? 8.037 7.930 42.203 1.00 73.00 1048 ILE A O 1
ATOM 8158 N N . SER A 1 1049 ? 5.961 7.620 41.386 1.00 64.81 1049 SER A N 1
ATOM 8159 C CA . SER A 1 1049 ? 6.367 6.618 40.384 1.00 64.81 1049 SER A CA 1
ATOM 8160 C C . SER A 1 1049 ? 7.404 7.192 39.416 1.00 64.81 1049 SER A C 1
ATOM 8162 O O . SER A 1 1049 ? 8.460 6.594 39.217 1.00 64.81 1049 SER A O 1
ATOM 8164 N N . ARG A 1 1050 ? 7.170 8.407 38.899 1.00 68.31 1050 ARG A N 1
ATOM 8165 C CA . ARG A 1 1050 ? 8.087 9.117 37.994 1.00 68.31 1050 ARG A CA 1
ATOM 8166 C C . ARG A 1 1050 ? 9.406 9.530 38.661 1.00 68.31 1050 ARG A C 1
ATOM 8168 O O . ARG A 1 1050 ? 10.434 9.554 37.991 1.00 68.31 1050 ARG A O 1
ATOM 8175 N N . GLN A 1 1051 ? 9.402 9.857 39.955 1.00 72.62 1051 GLN A N 1
ATOM 8176 C CA . GLN A 1 1051 ? 10.611 10.266 40.690 1.00 72.62 1051 GLN A CA 1
ATOM 8177 C C . GLN A 1 1051 ? 11.454 9.093 41.211 1.00 72.62 1051 GLN A C 1
ATOM 8179 O O . GLN A 1 1051 ? 12.657 9.261 41.410 1.00 72.62 1051 GLN A O 1
ATOM 8184 N N . THR A 1 1052 ? 10.847 7.932 41.475 1.00 72.00 1052 THR A N 1
ATOM 8185 C CA . THR A 1 1052 ? 11.507 6.823 42.193 1.00 72.00 1052 THR A CA 1
ATOM 8186 C C . THR A 1 1052 ? 11.573 5.507 41.420 1.00 72.00 1052 THR A C 1
ATOM 8188 O O . THR A 1 1052 ? 12.344 4.629 41.802 1.00 72.00 1052 THR A O 1
ATOM 8191 N N . GLY A 1 1053 ? 10.773 5.344 40.361 1.00 58.94 1053 GLY A N 1
ATOM 8192 C CA . GLY A 1 1053 ? 10.552 4.055 39.699 1.00 58.94 1053 GLY A CA 1
ATOM 8193 C C . GLY A 1 1053 ? 9.698 3.072 40.515 1.00 58.94 1053 GLY A C 1
ATOM 8194 O O . GLY A 1 1053 ? 9.583 1.912 40.128 1.00 58.94 1053 GLY A O 1
ATOM 8195 N N . LEU A 1 1054 ? 9.119 3.509 41.641 1.00 60.81 1054 LEU A N 1
ATOM 8196 C CA . LEU A 1 1054 ? 8.312 2.694 42.549 1.00 60.81 1054 LEU A CA 1
ATOM 8197 C C . LEU A 1 1054 ? 6.900 3.273 42.666 1.00 60.81 1054 LEU A C 1
ATOM 8199 O O . LEU A 1 1054 ? 6.725 4.458 42.952 1.00 60.81 1054 LEU A O 1
ATOM 8203 N N . ASN A 1 1055 ? 5.891 2.422 42.498 1.00 66.25 1055 ASN A N 1
ATOM 8204 C CA . ASN A 1 1055 ? 4.499 2.805 42.704 1.00 66.25 1055 ASN A CA 1
ATOM 8205 C C . ASN A 1 1055 ? 4.217 2.943 44.218 1.00 66.25 1055 ASN A C 1
ATOM 8207 O O . ASN A 1 1055 ? 4.393 1.964 44.939 1.00 66.25 1055 ASN A O 1
ATOM 8211 N N . PRO A 1 1056 ? 3.781 4.107 44.740 1.00 66.88 1056 PRO A N 1
ATOM 8212 C CA . PRO A 1 1056 ? 3.523 4.287 46.175 1.00 66.88 1056 PRO A CA 1
ATOM 8213 C C . PRO A 1 1056 ? 2.196 3.663 46.645 1.00 66.88 1056 PRO A C 1
ATOM 8215 O O . PRO A 1 1056 ? 1.935 3.613 47.849 1.00 66.88 1056 PRO A O 1
ATOM 8218 N N . ALA A 1 1057 ? 1.355 3.217 45.704 1.00 65.12 1057 ALA A N 1
ATOM 8219 C CA . ALA A 1 1057 ? 0.147 2.425 45.921 1.00 65.12 1057 ALA A CA 1
ATOM 8220 C C . ALA A 1 1057 ? 0.419 0.913 45.737 1.00 65.12 1057 ALA A C 1
ATOM 8222 O O . ALA A 1 1057 ? -0.458 0.148 45.341 1.00 65.12 1057 ALA A O 1
ATOM 8223 N N . ASP A 1 1058 ? 1.635 0.470 46.074 1.00 64.56 1058 ASP A N 1
ATOM 8224 C CA . ASP A 1 1058 ? 2.077 -0.932 46.146 1.00 64.56 1058 ASP A CA 1
ATOM 8225 C C . ASP A 1 1058 ? 1.414 -1.762 47.264 1.00 64.56 1058 ASP A C 1
ATOM 8227 O O . ASP A 1 1058 ? 1.797 -2.909 47.496 1.00 64.56 1058 ASP A O 1
ATOM 8231 N N . GLY A 1 1059 ? 0.419 -1.208 47.962 1.00 58.78 1059 GLY A N 1
ATOM 8232 C CA . GLY A 1 1059 ? -0.333 -1.923 48.986 1.00 58.78 1059 GLY A CA 1
ATOM 8233 C C . GLY A 1 1059 ? -1.024 -3.152 48.398 1.00 58.78 1059 GLY A C 1
ATOM 8234 O O . GLY A 1 1059 ? -1.801 -3.044 47.452 1.00 58.78 1059 GLY A O 1
ATOM 8235 N N . ALA A 1 1060 ? -0.742 -4.324 48.967 1.00 53.72 1060 ALA A N 1
ATOM 8236 C CA . ALA A 1 1060 ? -1.313 -5.585 48.511 1.00 53.72 1060 ALA A CA 1
ATOM 8237 C C . ALA A 1 1060 ? -2.839 -5.611 48.713 1.00 53.72 1060 ALA A C 1
ATOM 8239 O O . ALA A 1 1060 ? -3.335 -5.751 49.836 1.00 53.72 1060 ALA A O 1
ATOM 8240 N N . SER A 1 1061 ? -3.580 -5.502 47.611 1.00 56.28 1061 SER A N 1
ATOM 8241 C CA . SER A 1 1061 ? -5.003 -5.831 47.547 1.00 56.28 1061 SER A CA 1
ATOM 8242 C C . SER A 1 1061 ? -5.242 -7.288 47.952 1.00 56.28 1061 SER A C 1
ATOM 8244 O O . SER A 1 1061 ? -4.460 -8.179 47.622 1.00 56.28 1061 SER A O 1
ATOM 8246 N N . GLU A 1 1062 ? -6.377 -7.560 48.598 1.00 56.91 1062 GLU A N 1
ATOM 8247 C CA . GLU A 1 1062 ? -6.935 -8.915 48.593 1.00 56.91 1062 GLU A CA 1
ATOM 8248 C C . GLU A 1 1062 ? -7.574 -9.162 47.224 1.00 56.91 1062 GLU A C 1
ATOM 8250 O O . GLU A 1 1062 ? -8.749 -8.888 47.004 1.00 56.91 1062 GLU A O 1
ATOM 8255 N N . GLY A 1 1063 ? -6.743 -9.616 46.293 1.00 61.56 1063 GLY A N 1
ATOM 8256 C CA . GLY A 1 1063 ? -7.089 -9.942 44.918 1.00 61.56 1063 GLY A CA 1
ATOM 8257 C C . GLY A 1 1063 ? -5.875 -10.585 44.259 1.00 61.56 1063 GLY A C 1
ATOM 8258 O O . GLY A 1 1063 ? -4.736 -10.230 44.569 1.00 61.56 1063 GLY A O 1
ATOM 8259 N N . GLY A 1 1064 ? -6.110 -11.579 43.415 1.00 72.56 1064 GLY A N 1
ATOM 8260 C CA . GLY A 1 1064 ? -5.040 -12.390 42.863 1.00 72.56 1064 GLY A CA 1
ATOM 8261 C C . GLY A 1 1064 ? -5.518 -13.296 41.743 1.00 72.56 1064 GLY A C 1
ATOM 8262 O O . GLY A 1 1064 ? -6.635 -13.159 41.248 1.00 72.56 1064 GLY A O 1
ATOM 8263 N N . LEU A 1 1065 ? -4.670 -14.249 41.366 1.00 80.81 1065 LEU A N 1
ATOM 8264 C CA . LEU A 1 1065 ? -4.925 -15.162 40.260 1.00 80.81 1065 LEU A CA 1
ATOM 8265 C C . LEU A 1 1065 ? -6.213 -15.958 40.529 1.00 80.81 1065 LEU A C 1
ATOM 8267 O O . LEU A 1 1065 ? -6.294 -16.723 41.491 1.00 80.81 1065 LEU A O 1
ATOM 8271 N N . CYS A 1 1066 ? -7.232 -15.738 39.703 1.00 83.69 1066 CYS A N 1
ATOM 8272 C CA . CYS A 1 1066 ? -8.541 -16.373 39.808 1.00 83.69 1066 CYS A CA 1
ATOM 8273 C C . CYS A 1 1066 ? -8.646 -17.461 38.736 1.00 83.69 1066 CYS A C 1
ATOM 8275 O O . CYS A 1 1066 ? -8.341 -17.214 37.567 1.00 83.69 1066 CYS A O 1
ATOM 8277 N N . ILE A 1 1067 ? -9.051 -18.668 39.133 1.00 83.94 1067 ILE A N 1
ATOM 8278 C CA . ILE A 1 1067 ? -9.155 -19.827 38.237 1.00 83.94 1067 ILE A CA 1
ATOM 8279 C C . ILE A 1 1067 ? -10.610 -20.275 38.169 1.00 83.94 1067 ILE A C 1
ATOM 8281 O O . ILE A 1 1067 ? -11.204 -20.616 39.191 1.00 83.94 1067 ILE A O 1
ATOM 8285 N N . ASP A 1 1068 ? -11.163 -20.338 36.964 1.00 83.25 1068 ASP A N 1
ATOM 8286 C CA . ASP A 1 1068 ? -12.478 -20.918 36.695 1.00 83.25 1068 ASP A CA 1
ATOM 8287 C C . ASP A 1 1068 ? -12.323 -22.102 35.728 1.00 83.25 1068 ASP A C 1
ATOM 8289 O O . ASP A 1 1068 ? -11.589 -22.031 34.739 1.00 83.25 1068 ASP A O 1
ATOM 8293 N N . ARG A 1 1069 ? -12.977 -23.222 36.044 1.00 80.50 1069 ARG A N 1
ATOM 8294 C CA . ARG A 1 1069 ? -12.981 -24.453 35.235 1.00 80.50 1069 ARG A CA 1
ATOM 8295 C C . ARG A 1 1069 ? -14.038 -24.411 34.114 1.00 80.50 1069 ARG A C 1
ATOM 8297 O O . ARG A 1 1069 ? -14.027 -25.278 33.250 1.00 80.50 1069 ARG A O 1
ATOM 8304 N N . GLU A 1 1070 ? -14.934 -23.417 34.109 1.00 66.62 1070 GLU A N 1
ATOM 8305 C CA . GLU A 1 1070 ? -15.994 -23.234 33.102 1.00 66.62 1070 GLU A CA 1
ATOM 8306 C C . GLU A 1 1070 ? -16.213 -21.742 32.760 1.00 66.62 1070 GLU A C 1
ATOM 8308 O O . GLU A 1 1070 ? -17.225 -21.112 33.092 1.00 66.62 1070 GLU A O 1
ATOM 8313 N N . LEU A 1 1071 ? -15.215 -21.140 32.095 1.00 57.75 1071 LEU A N 1
ATOM 8314 C CA . LEU A 1 1071 ? -15.281 -19.745 31.629 1.00 57.75 1071 LEU A CA 1
ATOM 8315 C C . LEU A 1 1071 ? -15.433 -19.579 30.108 1.00 57.75 1071 LEU A C 1
ATOM 8317 O O . LEU A 1 1071 ? -15.748 -18.480 29.650 1.00 57.75 1071 LEU A O 1
ATOM 8321 N N . TYR A 1 1072 ? -15.299 -20.653 29.319 1.00 49.34 1072 TYR A N 1
ATOM 8322 C CA . TYR A 1 1072 ? -15.423 -20.603 27.852 1.00 49.34 1072 TYR A CA 1
ATOM 8323 C C . TYR A 1 1072 ? -16.786 -20.056 27.396 1.00 49.34 1072 TYR A C 1
ATOM 8325 O O . TYR A 1 1072 ? -16.869 -19.288 26.437 1.00 49.34 1072 TYR A O 1
ATOM 8333 N N . ASN A 1 1073 ? -17.852 -20.380 28.131 1.00 46.47 1073 ASN A N 1
ATOM 8334 C CA . ASN A 1 1073 ? -19.198 -19.894 27.843 1.00 46.47 1073 ASN A CA 1
ATOM 8335 C C . ASN A 1 1073 ? -19.432 -18.433 28.273 1.00 46.47 1073 ASN A C 1
ATOM 8337 O O . ASN A 1 1073 ? -20.371 -17.794 27.811 1.00 46.47 1073 ASN A O 1
ATOM 8341 N N . GLN A 1 1074 ? -18.580 -17.842 29.111 1.00 49.56 1074 GLN A N 1
ATOM 8342 C CA . GLN A 1 1074 ? -18.858 -16.528 29.707 1.00 49.56 1074 GLN A CA 1
ATOM 8343 C C . GLN A 1 1074 ? -18.596 -15.371 28.736 1.00 49.56 1074 GLN A C 1
ATOM 8345 O O . GLN A 1 1074 ? -19.399 -14.443 28.655 1.00 49.56 1074 GLN A O 1
ATOM 8350 N N . PHE A 1 1075 ? -17.562 -15.486 27.895 1.00 47.88 1075 PHE A N 1
ATOM 8351 C CA . PHE A 1 1075 ? -17.281 -14.544 26.801 1.00 47.88 1075 PHE A CA 1
ATOM 8352 C C . PHE A 1 1075 ? -18.279 -14.619 25.622 1.00 47.88 1075 PHE A C 1
ATOM 8354 O O . PHE A 1 1075 ? -18.056 -13.991 24.588 1.00 47.88 1075 PHE A O 1
ATOM 8361 N N . ARG A 1 1076 ? -19.392 -15.361 25.758 1.00 40.81 1076 ARG A N 1
ATOM 8362 C CA . ARG A 1 1076 ? -20.518 -15.348 24.805 1.00 40.81 1076 ARG A CA 1
ATOM 8363 C C . ARG A 1 1076 ? -21.636 -14.357 25.163 1.00 40.81 1076 ARG A C 1
ATOM 8365 O O . ARG A 1 1076 ? -22.549 -14.188 24.358 1.00 40.81 1076 ARG A O 1
ATOM 8372 N N . ARG A 1 1077 ? -21.605 -13.696 26.329 1.00 44.12 1077 ARG A N 1
ATOM 8373 C CA . ARG A 1 1077 ? -22.651 -12.734 26.728 1.00 44.12 1077 ARG A CA 1
ATOM 8374 C C . ARG A 1 1077 ? -22.406 -11.317 26.194 1.00 44.12 1077 ARG A C 1
ATOM 8376 O O . ARG A 1 1077 ? -21.671 -10.544 26.793 1.00 44.12 1077 ARG A O 1
ATOM 8383 N N . ASN A 1 1078 ? -23.073 -11.007 25.085 1.00 36.16 1078 ASN A N 1
ATOM 8384 C CA . ASN A 1 1078 ? -23.936 -9.843 24.791 1.00 36.16 1078 ASN A CA 1
ATOM 8385 C C . ASN A 1 1078 ? -23.793 -8.436 25.439 1.00 36.16 1078 ASN A C 1
ATOM 8387 O O . ASN A 1 1078 ? -24.542 -7.557 25.016 1.00 36.16 1078 ASN A O 1
ATOM 8391 N N . ASP A 1 1079 ? -22.841 -8.118 26.318 1.00 39.00 1079 ASP A N 1
ATOM 8392 C CA . ASP A 1 1079 ? -22.585 -6.736 26.786 1.00 39.00 1079 ASP A CA 1
ATOM 8393 C C . ASP A 1 1079 ? -21.769 -5.938 25.738 1.00 39.00 1079 ASP A C 1
ATOM 8395 O O . ASP A 1 1079 ? -20.757 -5.323 26.067 1.00 39.00 1079 ASP A O 1
ATOM 8399 N N . THR A 1 1080 ? -22.124 -6.080 24.450 1.00 36.19 1080 THR A N 1
ATOM 8400 C CA . THR A 1 1080 ? -21.355 -5.721 23.226 1.00 36.19 1080 THR A CA 1
ATOM 8401 C C . THR A 1 1080 ? -19.892 -6.210 23.171 1.00 36.19 1080 THR A C 1
ATOM 8403 O O . THR A 1 1080 ? -19.175 -5.948 22.206 1.00 36.19 1080 THR A O 1
ATOM 8406 N N . GLN A 1 1081 ? -19.452 -6.989 24.161 1.00 43.84 1081 GLN A N 1
ATOM 8407 C CA . GLN A 1 1081 ? -18.054 -7.320 24.448 1.00 43.84 1081 GLN A CA 1
ATOM 8408 C C . GLN A 1 1081 ? -17.658 -8.740 24.022 1.00 43.84 1081 GLN A C 1
ATOM 8410 O O . GLN A 1 1081 ? -17.033 -9.486 24.778 1.00 43.84 1081 GLN A O 1
ATOM 8415 N N . PHE A 1 1082 ? -17.957 -9.111 22.777 1.00 41.16 1082 PHE A N 1
ATOM 8416 C CA . PHE A 1 1082 ? -17.275 -10.259 22.182 1.00 41.16 1082 PHE A CA 1
ATOM 8417 C C . PHE A 1 1082 ? -15.768 -9.952 22.062 1.00 41.16 1082 PHE A C 1
ATOM 8419 O O . PHE A 1 1082 ? -15.397 -8.883 21.563 1.00 41.16 1082 PHE A O 1
ATOM 8426 N N . PRO A 1 1083 ? -14.866 -10.860 22.485 1.00 47.62 1083 PRO A N 1
ATOM 8427 C CA . PRO A 1 1083 ? -13.446 -10.734 22.188 1.00 47.62 1083 PRO A CA 1
ATOM 8428 C C . PRO A 1 1083 ? -13.239 -10.998 20.692 1.00 47.62 1083 PRO A C 1
ATOM 8430 O O . PRO A 1 1083 ? -12.977 -12.122 20.268 1.00 47.62 1083 PRO A O 1
ATOM 8433 N N . ASN A 1 1084 ? -13.357 -9.939 19.883 1.00 51.41 1084 ASN A N 1
ATOM 8434 C CA . ASN A 1 1084 ? -13.244 -9.974 18.417 1.00 51.41 1084 ASN A CA 1
ATOM 8435 C C . ASN A 1 1084 ? -11.883 -10.494 17.906 1.00 51.41 1084 ASN A C 1
ATOM 8437 O O . ASN A 1 1084 ? -11.687 -10.623 16.701 1.00 51.41 1084 ASN A O 1
ATOM 8441 N N . ASN A 1 1085 ? -10.921 -10.740 18.802 1.00 59.22 1085 ASN A N 1
ATOM 8442 C CA . ASN A 1 1085 ? -9.629 -11.345 18.509 1.00 59.22 1085 ASN A CA 1
ATOM 8443 C C . ASN A 1 1085 ? -9.330 -12.367 19.620 1.00 59.22 1085 ASN A C 1
ATOM 8445 O O . ASN A 1 1085 ? -9.352 -12.038 20.808 1.00 59.22 1085 ASN A O 1
ATOM 8449 N N . TYR A 1 1086 ? -9.019 -13.598 19.228 1.00 74.25 1086 TYR A N 1
ATOM 8450 C CA . TYR A 1 1086 ? -8.421 -14.607 20.095 1.00 74.25 1086 TYR A CA 1
ATOM 8451 C C . TYR A 1 1086 ? -7.195 -15.179 19.385 1.00 74.25 1086 TYR A C 1
ATOM 8453 O O . TYR A 1 1086 ? -7.205 -15.347 18.165 1.00 74.25 1086 TYR A O 1
ATOM 8461 N N . TYR A 1 1087 ? -6.143 -15.468 20.144 1.00 77.88 1087 TYR A N 1
ATOM 8462 C CA . TYR A 1 1087 ? -4.943 -16.122 19.631 1.00 77.88 1087 TYR A CA 1
ATOM 8463 C C . TYR A 1 1087 ? -4.785 -17.460 20.335 1.00 77.88 1087 TYR A C 1
ATOM 8465 O O . TYR A 1 1087 ? -4.848 -17.528 21.560 1.00 77.88 1087 TYR A O 1
ATOM 8473 N N . THR A 1 1088 ? -4.591 -18.519 19.555 1.00 82.62 1088 THR A N 1
ATOM 8474 C CA . THR A 1 1088 ? -4.554 -19.904 20.028 1.00 82.62 1088 THR A CA 1
ATOM 8475 C C . THR A 1 1088 ? -3.242 -20.545 19.600 1.00 82.62 1088 THR A C 1
ATOM 8477 O O . THR A 1 1088 ? -2.886 -20.496 18.425 1.00 82.62 1088 THR A O 1
ATOM 8480 N N . VAL A 1 1089 ? -2.530 -21.142 20.555 1.00 83.69 1089 VAL A N 1
ATOM 8481 C CA . VAL A 1 1089 ? -1.246 -21.820 20.349 1.00 83.69 1089 VAL A CA 1
ATOM 8482 C C . VAL A 1 1089 ? -1.301 -23.190 21.023 1.00 83.69 1089 VAL A C 1
ATOM 8484 O O . VAL A 1 1089 ? -1.655 -23.313 22.195 1.00 83.69 1089 VAL A O 1
ATOM 8487 N N . GLU A 1 1090 ? -0.950 -24.229 20.274 1.00 88.56 1090 GLU A N 1
ATOM 8488 C CA . GLU A 1 1090 ? -0.722 -25.574 20.805 1.00 88.56 1090 GLU A CA 1
ATOM 8489 C C . GLU A 1 1090 ? 0.608 -25.582 21.578 1.00 88.56 1090 GLU A C 1
ATOM 8491 O O . GLU A 1 1090 ? 1.637 -25.194 21.017 1.00 88.56 1090 GLU A O 1
ATOM 8496 N N . ILE A 1 1091 ? 0.594 -25.991 22.853 1.00 88.19 1091 ILE A N 1
ATOM 8497 C CA . ILE A 1 1091 ? 1.764 -25.902 23.740 1.00 88.19 1091 ILE A CA 1
ATOM 8498 C C . ILE A 1 1091 ? 2.400 -27.262 24.038 1.00 88.19 1091 ILE A C 1
ATOM 8500 O O . ILE A 1 1091 ? 1.734 -28.292 24.194 1.00 88.19 1091 ILE A O 1
ATOM 8504 N N . THR A 1 1092 ? 3.727 -27.240 24.107 1.00 88.31 1092 THR A N 1
ATOM 8505 C CA . THR A 1 1092 ? 4.601 -28.393 24.328 1.00 88.31 1092 THR A CA 1
ATOM 8506 C C . THR A 1 1092 ? 4.682 -28.811 25.800 1.00 88.31 1092 THR A C 1
ATOM 8508 O O . THR A 1 1092 ? 4.175 -28.130 26.693 1.00 88.31 1092 THR A O 1
ATOM 8511 N N . ALA A 1 1093 ? 5.344 -29.937 26.079 1.00 87.25 1093 ALA A N 1
ATOM 8512 C CA . ALA A 1 1093 ? 5.584 -30.404 27.443 1.00 87.25 1093 ALA A CA 1
ATOM 8513 C C . ALA A 1 1093 ? 6.441 -29.425 28.271 1.00 87.25 1093 ALA A C 1
ATOM 8515 O O . ALA A 1 1093 ? 6.197 -29.276 29.471 1.00 87.25 1093 ALA A O 1
ATOM 8516 N N . ASP A 1 1094 ? 7.394 -28.733 27.639 1.00 86.56 1094 ASP A N 1
ATOM 8517 C CA . ASP A 1 1094 ? 8.259 -27.750 28.300 1.00 86.56 1094 ASP A CA 1
ATOM 8518 C C . ASP A 1 1094 ? 7.546 -26.396 28.486 1.00 86.56 1094 ASP A C 1
ATOM 8520 O O . ASP A 1 1094 ? 7.639 -25.790 29.554 1.00 86.56 1094 ASP A O 1
ATOM 8524 N N . GLU A 1 1095 ? 6.717 -25.970 27.528 1.00 92.50 1095 GLU A N 1
ATOM 8525 C CA . GLU A 1 1095 ? 5.813 -24.820 27.702 1.00 92.50 1095 GLU A CA 1
ATOM 8526 C C . GLU A 1 1095 ? 4.754 -25.086 28.786 1.00 92.50 1095 GLU A C 1
ATOM 8528 O O . GLU A 1 1095 ? 4.445 -24.211 29.595 1.00 92.50 1095 GLU A O 1
ATOM 8533 N N . LEU A 1 1096 ? 4.239 -26.315 28.890 1.00 92.75 1096 LEU A N 1
ATOM 8534 C CA . LEU A 1 1096 ? 3.381 -26.716 30.006 1.00 92.75 1096 LEU A CA 1
ATOM 8535 C C . LEU A 1 1096 ? 4.150 -26.739 31.337 1.00 92.75 1096 LEU A C 1
ATOM 8537 O O . LEU A 1 1096 ? 3.577 -26.411 32.376 1.00 92.75 1096 LEU A O 1
ATOM 8541 N N . ALA A 1 1097 ? 5.440 -27.082 31.341 1.00 91.69 1097 ALA A N 1
ATOM 8542 C CA . ALA A 1 1097 ? 6.273 -26.945 32.533 1.00 91.69 1097 ALA A CA 1
ATOM 8543 C C . ALA A 1 1097 ? 6.449 -25.466 32.929 1.00 91.69 1097 ALA A C 1
ATOM 8545 O O . ALA A 1 1097 ? 6.387 -25.155 34.120 1.00 91.69 1097 ALA A O 1
ATOM 8546 N N . ALA A 1 1098 ? 6.565 -24.550 31.959 1.00 93.12 1098 ALA A N 1
ATOM 8547 C CA . ALA A 1 1098 ? 6.547 -23.107 32.198 1.00 93.12 1098 ALA A CA 1
ATOM 8548 C C . ALA A 1 1098 ? 5.182 -22.621 32.729 1.00 93.12 1098 ALA A C 1
ATOM 8550 O O . ALA A 1 1098 ? 5.150 -21.882 33.712 1.00 93.12 1098 ALA A O 1
ATOM 8551 N N . LEU A 1 1099 ? 4.056 -23.102 32.182 1.00 93.75 1099 LEU A N 1
ATOM 8552 C CA . LEU A 1 1099 ? 2.706 -22.812 32.693 1.00 93.75 1099 LEU A CA 1
ATOM 8553 C C . LEU A 1 1099 ? 2.538 -23.285 34.144 1.00 93.75 1099 LEU A C 1
ATOM 8555 O O . LEU A 1 1099 ? 2.069 -22.531 34.996 1.00 93.75 1099 LEU A O 1
ATOM 8559 N N . LYS A 1 1100 ? 2.973 -24.512 34.459 1.00 94.44 1100 LYS A N 1
ATOM 8560 C CA . LYS A 1 1100 ? 2.963 -25.040 35.832 1.00 94.44 1100 LYS A CA 1
ATOM 8561 C C . LYS A 1 1100 ? 3.856 -24.225 36.762 1.00 94.44 1100 LYS A C 1
ATOM 8563 O O . LYS A 1 1100 ? 3.431 -23.902 37.864 1.00 94.44 1100 LYS A O 1
ATOM 8568 N N . ALA A 1 1101 ? 5.063 -23.858 36.332 1.00 94.00 1101 ALA A N 1
ATOM 8569 C CA . ALA A 1 1101 ? 5.956 -23.008 37.117 1.00 94.00 1101 ALA A CA 1
ATOM 8570 C C . ALA A 1 1101 ? 5.379 -21.597 37.335 1.00 94.00 1101 ALA A C 1
ATOM 8572 O O . ALA A 1 1101 ? 5.593 -21.009 38.395 1.00 94.00 1101 ALA A O 1
ATOM 8573 N N . TYR A 1 1102 ? 4.619 -21.072 36.369 1.00 93.12 1102 TYR A N 1
ATOM 8574 C CA . TYR A 1 1102 ? 3.922 -19.798 36.498 1.00 93.12 1102 TYR A CA 1
ATOM 8575 C C . TYR A 1 1102 ? 2.781 -19.882 37.521 1.00 93.12 1102 TYR A C 1
ATOM 8577 O O . TYR A 1 1102 ? 2.732 -19.055 38.430 1.00 93.12 1102 TYR A O 1
ATOM 8585 N N . LEU A 1 1103 ? 1.898 -20.881 37.405 1.00 91.88 1103 LEU A N 1
ATOM 8586 C CA . LEU A 1 1103 ? 0.739 -21.060 38.290 1.00 91.88 1103 LEU A CA 1
ATOM 8587 C C . LEU A 1 1103 ? 1.142 -21.463 39.718 1.00 91.88 1103 LEU A C 1
ATOM 8589 O O . LEU A 1 1103 ? 0.550 -20.983 40.682 1.00 91.88 1103 LEU A O 1
ATOM 8593 N N . ALA A 1 1104 ? 2.177 -22.288 39.881 1.00 92.94 1104 ALA A N 1
ATOM 8594 C CA . ALA A 1 1104 ? 2.681 -22.714 41.189 1.00 92.94 1104 ALA A CA 1
ATOM 8595 C C . ALA A 1 1104 ? 3.504 -21.635 41.925 1.00 92.94 1104 ALA A C 1
ATOM 8597 O O . ALA A 1 1104 ? 3.950 -21.863 43.050 1.00 92.94 1104 ALA A O 1
ATOM 8598 N N . ASN A 1 1105 ? 3.742 -20.465 41.324 1.00 90.69 1105 ASN A N 1
ATOM 8599 C CA . ASN A 1 1105 ? 4.490 -19.382 41.955 1.00 90.69 1105 ASN A CA 1
ATOM 8600 C C . ASN A 1 1105 ? 3.534 -18.410 42.681 1.00 90.69 1105 ASN A C 1
ATOM 8602 O O . ASN A 1 1105 ? 2.880 -17.611 42.012 1.00 90.69 1105 ASN A O 1
ATOM 8606 N N . PRO A 1 1106 ? 3.491 -18.363 44.028 1.00 85.62 1106 PRO A N 1
ATOM 8607 C CA . PRO A 1 1106 ? 2.615 -17.434 44.751 1.00 85.62 1106 PRO A CA 1
ATOM 8608 C C . PRO A 1 1106 ? 2.946 -15.952 44.507 1.00 85.62 1106 PRO A C 1
ATOM 8610 O O . PRO A 1 1106 ? 2.102 -15.094 44.729 1.00 85.62 1106 PRO A O 1
ATOM 8613 N N . ASN A 1 1107 ? 4.130 -15.619 43.978 1.00 82.69 1107 ASN A N 1
ATOM 8614 C CA . ASN A 1 1107 ? 4.433 -14.245 43.558 1.00 82.69 1107 ASN A CA 1
ATOM 8615 C C . ASN A 1 1107 ? 3.707 -13.852 42.255 1.00 82.69 1107 ASN A C 1
ATOM 8617 O O . ASN A 1 1107 ? 3.553 -12.666 41.986 1.00 82.69 1107 ASN A O 1
ATOM 8621 N N . ASN A 1 1108 ? 3.234 -14.829 41.472 1.00 82.88 1108 ASN A N 1
ATOM 8622 C CA . ASN A 1 1108 ? 2.348 -14.614 40.325 1.00 82.88 1108 ASN A CA 1
ATOM 8623 C C . ASN A 1 1108 ? 0.863 -14.600 40.727 1.00 82.88 1108 ASN A C 1
ATOM 8625 O O . ASN A 1 1108 ? 0.030 -14.280 39.891 1.00 82.88 1108 ASN A O 1
ATOM 8629 N N . ASN A 1 1109 ? 0.530 -14.914 41.986 1.00 74.56 1109 ASN A N 1
ATOM 8630 C CA . ASN A 1 1109 ? -0.792 -14.680 42.579 1.00 74.56 1109 ASN A CA 1
ATOM 8631 C C . ASN A 1 1109 ? -0.917 -13.236 43.126 1.00 74.56 1109 ASN A C 1
ATOM 8633 O O . ASN A 1 1109 ? -2.018 -12.756 43.366 1.00 74.56 1109 ASN A O 1
ATOM 8637 N N . HIS A 1 1110 ? 0.198 -12.505 43.261 1.00 70.44 1110 HIS A N 1
ATOM 8638 C CA . HIS A 1 1110 ? 0.203 -11.114 43.717 1.00 70.44 1110 HIS A CA 1
ATOM 8639 C C . HIS A 1 1110 ? -0.108 -10.125 42.580 1.00 70.44 1110 HIS A C 1
ATOM 8641 O O . HIS A 1 1110 ? 0.758 -9.796 41.760 1.00 70.44 1110 HIS A O 1
ATOM 8647 N N . TYR A 1 1111 ? -1.328 -9.585 42.592 1.00 64.38 1111 TYR A N 1
ATOM 8648 C CA . TYR A 1 1111 ? -1.774 -8.527 41.689 1.00 64.38 1111 TYR A CA 1
ATOM 8649 C C . TYR A 1 1111 ? -2.099 -7.234 42.452 1.00 64.38 1111 TYR A C 1
ATOM 8651 O O . TYR A 1 1111 ? -2.766 -7.245 43.484 1.00 64.38 1111 TYR A O 1
ATOM 8659 N N . SER A 1 1112 ? -1.647 -6.103 41.905 1.00 60.53 1112 SER A N 1
ATOM 8660 C CA . SER A 1 1112 ? -2.035 -4.754 42.332 1.00 60.53 1112 SER A CA 1
ATOM 8661 C C . SER A 1 1112 ? -2.680 -4.049 41.149 1.00 60.53 1112 SER A C 1
ATOM 8663 O O . SER A 1 1112 ? -2.082 -4.001 40.074 1.00 60.53 1112 SER A O 1
ATOM 8665 N N . PHE A 1 1113 ? -3.863 -3.471 41.365 1.00 56.16 1113 PHE A N 1
ATOM 8666 C CA . PHE A 1 1113 ? -4.674 -2.763 40.365 1.00 56.16 1113 PHE A CA 1
ATOM 8667 C C . PHE A 1 1113 ? -3.856 -1.825 39.451 1.00 56.16 1113 PHE A C 1
ATOM 8669 O O . PHE A 1 1113 ? -4.052 -1.801 38.237 1.00 56.16 1113 PHE A O 1
ATOM 8676 N N . MET A 1 1114 ? -2.879 -1.112 40.021 1.00 58.59 1114 MET A N 1
ATOM 8677 C CA . MET A 1 1114 ? -2.056 -0.131 39.303 1.00 58.59 1114 MET A CA 1
ATOM 8678 C C . MET A 1 1114 ? -0.813 -0.708 38.608 1.00 58.59 1114 MET A C 1
ATOM 8680 O O . MET A 1 1114 ? -0.240 -0.026 37.766 1.00 58.59 1114 MET A O 1
ATOM 8684 N N . ALA A 1 1115 ? -0.374 -1.926 38.942 1.00 57.16 1115 ALA A N 1
ATOM 8685 C CA . ALA A 1 1115 ? 0.864 -2.522 38.412 1.00 57.16 1115 ALA A CA 1
ATOM 8686 C C . ALA A 1 1115 ? 0.624 -3.774 37.551 1.00 57.16 1115 ALA A C 1
ATOM 8688 O O . ALA A 1 1115 ? 1.366 -4.030 36.604 1.00 57.16 1115 ALA A O 1
ATOM 8689 N N . LYS A 1 1116 ? -0.414 -4.555 37.873 1.00 66.50 1116 LYS A N 1
ATOM 8690 C CA . LYS A 1 1116 ? -0.863 -5.715 37.104 1.00 66.50 1116 LYS A CA 1
ATOM 8691 C C . LYS A 1 1116 ? -2.393 -5.832 37.158 1.00 66.50 1116 LYS A C 1
ATOM 8693 O O . LYS A 1 1116 ? -2.955 -6.177 38.194 1.00 66.50 1116 LYS A O 1
ATOM 8698 N N . ASN A 1 1117 ? -3.059 -5.585 36.034 1.00 69.06 1117 ASN A N 1
ATOM 8699 C CA . ASN A 1 1117 ? -4.491 -5.841 35.849 1.00 69.06 1117 ASN A CA 1
ATOM 8700 C C . ASN A 1 1117 ? -4.722 -7.236 35.218 1.00 69.06 1117 ASN A C 1
ATOM 8702 O O . ASN A 1 1117 ? -3.787 -8.027 35.071 1.00 69.06 1117 ASN A O 1
ATOM 8706 N N . CYS A 1 1118 ? -5.969 -7.569 34.870 1.00 68.50 1118 CYS A N 1
ATOM 8707 C CA . CYS A 1 1118 ? -6.328 -8.849 34.242 1.00 68.50 1118 CYS A CA 1
ATOM 8708 C C . CYS A 1 1118 ? -5.652 -9.071 32.875 1.00 68.50 1118 CYS A C 1
ATOM 8710 O O . CYS A 1 1118 ? -5.201 -10.186 32.597 1.00 68.50 1118 CYS A O 1
ATOM 8712 N N . SER A 1 1119 ? -5.481 -8.018 32.067 1.00 74.38 1119 SER A N 1
ATOM 8713 C CA . SER A 1 1119 ? -4.672 -8.084 30.845 1.00 74.38 1119 SER A CA 1
ATOM 8714 C C . SER A 1 1119 ? -3.189 -8.284 31.130 1.00 74.38 1119 SER A C 1
ATOM 8716 O O . SER A 1 1119 ? -2.555 -9.081 30.442 1.00 74.38 1119 SER A O 1
ATOM 8718 N N . THR A 1 1120 ? -2.635 -7.641 32.161 1.00 75.75 1120 THR A N 1
ATOM 8719 C CA . THR A 1 1120 ? -1.237 -7.851 32.553 1.00 75.75 1120 THR A CA 1
ATOM 8720 C C . THR A 1 1120 ? -0.976 -9.302 32.930 1.00 75.75 1120 THR A C 1
ATOM 8722 O O . THR A 1 1120 ? -0.048 -9.897 32.404 1.00 75.75 1120 THR A O 1
ATOM 8725 N N . GLY A 1 1121 ? -1.806 -9.896 33.795 1.00 80.19 1121 GLY A N 1
ATOM 8726 C CA . GLY A 1 1121 ? -1.641 -11.297 34.203 1.00 80.19 1121 GLY A CA 1
ATOM 8727 C C . GLY A 1 1121 ? -1.779 -12.276 33.039 1.00 80.19 1121 GLY A C 1
ATOM 8728 O O . GLY A 1 1121 ? -1.001 -13.220 32.914 1.00 80.19 1121 GLY A O 1
ATOM 8729 N N . SER A 1 1122 ? -2.719 -11.994 32.136 1.00 85.25 1122 SER A N 1
ATOM 8730 C CA . SER A 1 1122 ? -2.920 -12.763 30.908 1.00 85.25 1122 SER A CA 1
ATOM 8731 C C . SER A 1 1122 ? -1.701 -12.711 29.981 1.00 85.25 1122 SER A C 1
ATOM 8733 O O . SER A 1 1122 ? -1.225 -13.752 29.535 1.00 85.25 1122 SER A O 1
ATOM 8735 N N . VAL A 1 1123 ? -1.157 -11.518 29.719 1.00 84.25 1123 VAL A N 1
ATOM 8736 C CA . VAL A 1 1123 ? 0.026 -11.337 28.861 1.00 84.25 1123 VAL A CA 1
ATOM 8737 C C . VAL A 1 1123 ? 1.298 -11.857 29.531 1.00 84.25 1123 VAL A C 1
ATOM 8739 O O . VAL A 1 1123 ? 2.094 -12.513 28.865 1.00 84.25 1123 VAL A O 1
ATOM 8742 N N . ASP A 1 1124 ? 1.473 -11.639 30.836 1.00 86.75 1124 ASP A N 1
ATOM 8743 C CA . ASP A 1 1124 ? 2.584 -12.190 31.617 1.00 86.75 1124 ASP A CA 1
ATOM 8744 C C . ASP A 1 1124 ? 2.603 -13.718 31.534 1.00 86.75 1124 ASP A C 1
ATOM 8746 O O . ASP A 1 1124 ? 3.658 -14.302 31.297 1.00 86.75 1124 ASP A O 1
ATOM 8750 N N . MET A 1 1125 ? 1.452 -14.379 31.713 1.00 90.31 1125 MET A N 1
ATOM 8751 C CA . MET A 1 1125 ? 1.377 -15.836 31.628 1.00 90.31 1125 MET A CA 1
ATOM 8752 C C . MET A 1 1125 ? 1.578 -16.326 30.190 1.00 90.31 1125 MET A C 1
ATOM 8754 O O . MET A 1 1125 ? 2.342 -17.262 29.980 1.00 90.31 1125 MET A O 1
ATOM 8758 N N . TRP A 1 1126 ? 0.965 -15.677 29.193 1.00 91.81 1126 TRP A N 1
ATOM 8759 C CA . TRP A 1 1126 ? 1.161 -16.006 27.775 1.00 91.81 1126 TRP A CA 1
ATOM 8760 C C . TRP A 1 1126 ? 2.638 -15.911 27.365 1.00 91.81 1126 TRP A C 1
ATOM 8762 O O . TRP A 1 1126 ? 3.197 -16.872 26.839 1.00 91.81 1126 TRP A O 1
ATOM 8772 N N . ASN A 1 1127 ? 3.303 -14.796 27.679 1.00 91.06 1127 ASN A N 1
ATOM 8773 C CA . ASN A 1 1127 ? 4.710 -14.571 27.344 1.00 91.06 1127 ASN A CA 1
ATOM 8774 C C . ASN A 1 1127 ? 5.674 -15.430 28.187 1.00 91.06 1127 ASN A C 1
ATOM 8776 O O . ASN A 1 1127 ? 6.758 -15.758 27.710 1.00 91.06 1127 ASN A O 1
ATOM 8780 N N . ALA A 1 1128 ? 5.306 -15.814 29.416 1.00 91.06 1128 ALA A N 1
ATOM 8781 C CA . ALA A 1 1128 ? 6.097 -16.743 30.228 1.00 91.06 1128 ALA A CA 1
ATOM 8782 C C . ALA A 1 1128 ? 5.999 -18.194 29.730 1.00 91.06 1128 ALA A C 1
ATOM 8784 O O . ALA A 1 1128 ? 6.992 -18.920 29.782 1.00 91.06 1128 ALA A O 1
ATOM 8785 N N . VAL A 1 1129 ? 4.828 -18.611 29.236 1.00 93.06 1129 VAL A N 1
ATOM 8786 C CA . VAL A 1 1129 ? 4.645 -19.923 28.602 1.00 93.06 1129 VAL A CA 1
ATOM 8787 C C . VAL A 1 1129 ? 5.396 -19.968 27.276 1.00 93.06 1129 VAL A C 1
ATOM 8789 O O . VAL A 1 1129 ? 6.289 -20.793 27.131 1.00 93.06 1129 VAL A O 1
ATOM 8792 N N . LEU A 1 1130 ? 5.128 -19.024 26.368 1.00 90.50 1130 LEU A N 1
ATOM 8793 C CA . LEU A 1 1130 ? 5.781 -18.914 25.054 1.00 90.50 1130 LEU A CA 1
ATOM 8794 C C . LEU A 1 1130 ? 7.158 -18.217 25.137 1.00 90.50 1130 LEU A C 1
ATOM 8796 O O . LEU A 1 1130 ? 7.527 -17.420 24.269 1.00 90.50 1130 LEU A O 1
ATOM 8800 N N . SER A 1 1131 ? 7.915 -18.453 26.214 1.00 88.62 1131 SER A N 1
ATOM 8801 C CA . SER A 1 1131 ? 9.169 -17.732 26.503 1.00 88.62 1131 SER A CA 1
ATOM 8802 C C . SER A 1 1131 ? 10.302 -18.034 25.508 1.00 88.62 1131 SER A C 1
ATOM 8804 O O . SER A 1 1131 ? 11.228 -17.234 25.364 1.00 88.62 1131 SER A O 1
ATOM 8806 N N . ASP A 1 1132 ? 10.190 -19.144 24.780 1.00 82.19 1132 ASP A N 1
ATOM 8807 C CA . ASP A 1 1132 ? 11.075 -19.631 23.719 1.00 82.19 1132 ASP A CA 1
ATOM 8808 C C . ASP A 1 1132 ? 10.653 -19.207 22.295 1.00 82.19 1132 ASP A C 1
ATOM 8810 O O . ASP A 1 1132 ? 11.471 -19.294 21.377 1.00 82.19 1132 ASP A O 1
ATOM 8814 N N . LYS A 1 1133 ? 9.419 -18.709 22.113 1.00 81.69 1133 LYS A N 1
ATOM 8815 C CA . LYS A 1 1133 ? 8.813 -18.317 20.820 1.00 81.69 1133 LYS A CA 1
ATOM 8816 C C . LYS A 1 1133 ? 8.560 -16.798 20.746 1.00 81.69 1133 LYS A C 1
ATOM 8818 O O . LYS A 1 1133 ? 7.408 -16.352 20.814 1.00 81.69 1133 LYS A O 1
ATOM 8823 N N . PRO A 1 1134 ? 9.608 -15.955 20.632 1.00 80.69 1134 PRO A N 1
ATOM 8824 C CA . PRO A 1 1134 ? 9.503 -14.489 20.686 1.00 80.69 1134 PRO A CA 1
ATOM 8825 C C . PRO A 1 1134 ? 8.702 -13.850 19.535 1.00 80.69 1134 PRO A C 1
ATOM 8827 O O . PRO A 1 1134 ? 8.380 -12.661 19.587 1.00 80.69 1134 PRO A O 1
ATOM 8830 N N . GLU A 1 1135 ? 8.376 -14.610 18.492 1.00 77.00 1135 GLU A N 1
ATOM 8831 C CA . GLU A 1 1135 ? 7.454 -14.240 17.417 1.00 77.00 1135 GLU A CA 1
ATOM 8832 C C . GLU A 1 1135 ? 5.968 -14.439 17.769 1.00 77.00 1135 GLU A C 1
ATOM 8834 O O . GLU A 1 1135 ? 5.120 -13.810 17.138 1.00 77.00 1135 GLU A O 1
ATOM 8839 N N . LEU A 1 1136 ? 5.653 -15.256 18.783 1.00 80.75 1136 LEU A N 1
ATOM 8840 C CA . LEU A 1 1136 ? 4.298 -15.455 19.327 1.00 80.75 1136 LEU A CA 1
ATOM 8841 C C . LEU A 1 1136 ? 4.052 -14.675 20.633 1.00 80.75 1136 LEU A C 1
ATOM 8843 O O . LEU A 1 1136 ? 2.914 -14.582 21.103 1.00 80.75 1136 LEU A O 1
ATOM 8847 N N . GLN A 1 1137 ? 5.107 -14.104 21.221 1.00 83.62 1137 GLN A N 1
ATOM 8848 C CA . GLN A 1 1137 ? 5.006 -13.211 22.374 1.00 83.62 1137 GLN A CA 1
ATOM 8849 C C . GLN A 1 1137 ? 4.298 -11.905 22.002 1.00 83.62 1137 GLN A C 1
ATOM 8851 O O . GLN A 1 1137 ? 4.603 -11.255 20.998 1.00 83.62 1137 GLN A O 1
ATOM 8856 N N . LEU A 1 1138 ? 3.370 -11.483 22.858 1.00 80.38 1138 LEU A N 1
ATOM 8857 C CA . LEU A 1 1138 ? 2.617 -10.251 22.676 1.00 80.38 1138 LEU A CA 1
ATOM 8858 C C . LEU A 1 1138 ? 3.482 -9.049 23.059 1.00 80.38 1138 LEU A C 1
ATOM 8860 O O . LEU A 1 1138 ? 3.786 -8.815 24.231 1.00 80.38 1138 LEU A O 1
ATOM 8864 N N . LYS A 1 1139 ? 3.863 -8.272 22.041 1.00 62.34 1139 LYS A N 1
ATOM 8865 C CA . LYS A 1 1139 ? 4.650 -7.039 22.160 1.00 62.34 1139 LYS A CA 1
ATOM 8866 C C . LYS A 1 1139 ? 3.758 -5.860 22.551 1.00 62.34 1139 LYS A C 1
ATOM 8868 O O . LYS A 1 1139 ? 3.466 -4.996 21.733 1.00 62.34 1139 LYS A O 1
ATOM 8873 N N . GLY A 1 1140 ? 3.334 -5.831 23.810 1.00 55.06 1140 GLY A N 1
ATOM 8874 C CA . GLY A 1 1140 ? 2.589 -4.715 24.388 1.00 55.06 1140 GLY A CA 1
ATOM 8875 C C . GLY A 1 1140 ? 2.797 -4.645 25.895 1.00 55.06 1140 GLY A C 1
ATOM 8876 O O . GLY A 1 1140 ? 2.594 -5.636 26.594 1.00 55.06 1140 GLY A O 1
ATOM 8877 N N . ASN A 1 1141 ? 3.193 -3.479 26.409 1.00 51.69 1141 ASN A N 1
ATOM 8878 C CA . ASN A 1 1141 ? 3.377 -3.273 27.846 1.00 51.69 1141 ASN A CA 1
ATOM 8879 C C . ASN A 1 1141 ? 2.028 -3.016 28.542 1.00 51.69 1141 ASN A C 1
ATOM 8881 O O . ASN A 1 1141 ? 1.772 -1.921 29.038 1.00 51.69 1141 ASN A O 1
ATOM 8885 N N . MET A 1 1142 ? 1.153 -4.026 28.565 1.00 53.56 1142 MET A N 1
ATOM 8886 C CA . MET A 1 1142 ? -0.182 -3.955 29.179 1.00 53.56 1142 MET A CA 1
ATOM 8887 C C . MET A 1 1142 ? -0.133 -4.011 30.722 1.00 53.56 1142 MET A C 1
ATOM 8889 O O . MET A 1 1142 ? -0.943 -4.706 31.333 1.00 53.56 1142 MET A O 1
ATOM 8893 N N . THR A 1 1143 ? 0.836 -3.347 31.369 1.00 46.66 1143 THR A N 1
ATOM 8894 C CA . THR A 1 1143 ? 1.031 -3.375 32.831 1.00 46.66 1143 THR A CA 1
ATOM 8895 C C . THR A 1 1143 ? 0.180 -2.322 33.557 1.00 46.66 1143 THR A C 1
ATOM 8897 O O . THR A 1 1143 ? 0.466 -1.130 33.539 1.00 46.66 1143 THR A O 1
ATOM 8900 N N . GLY A 1 1144 ? -0.874 -2.781 34.241 1.00 50.78 1144 GLY A N 1
ATOM 8901 C CA . GLY A 1 1144 ? -1.737 -1.945 35.083 1.00 50.78 1144 GLY A CA 1
ATOM 8902 C C . GLY A 1 1144 ? -2.619 -0.941 34.327 1.00 50.78 1144 GLY A C 1
ATOM 8903 O O . GLY A 1 1144 ? -2.665 -0.910 33.101 1.00 50.78 1144 GLY A O 1
ATOM 8904 N N . VAL A 1 1145 ? -3.359 -0.130 35.087 1.00 43.94 1145 VAL A N 1
ATOM 8905 C CA . VAL A 1 1145 ? -4.140 1.023 34.575 1.00 43.94 1145 VAL A CA 1
ATOM 8906 C C . VAL A 1 1145 ? -3.250 2.281 34.445 1.00 43.94 1145 VAL A C 1
ATOM 8908 O O . VAL A 1 1145 ? -3.723 3.355 34.104 1.00 43.94 1145 VAL A O 1
ATOM 8911 N N . ALA A 1 1146 ? -1.954 2.173 34.766 1.00 47.56 1146 ALA A N 1
ATOM 8912 C CA . ALA A 1 1146 ? -1.087 3.319 35.031 1.00 47.56 1146 ALA A CA 1
ATOM 8913 C C . ALA A 1 1146 ? 0.404 3.056 34.707 1.00 47.56 1146 ALA A C 1
ATOM 8915 O O . ALA A 1 1146 ? 1.284 3.404 35.495 1.00 47.56 1146 ALA A O 1
ATOM 8916 N N . THR A 1 1147 ? 0.714 2.456 33.549 1.00 45.78 1147 THR A N 1
ATOM 8917 C CA . THR A 1 1147 ? 2.073 2.518 32.961 1.00 45.78 1147 THR A CA 1
ATOM 8918 C C . THR A 1 1147 ? 2.463 3.939 32.621 1.00 45.78 1147 THR A C 1
ATOM 8920 O O . THR A 1 1147 ? 3.578 4.368 32.914 1.00 45.78 1147 THR A O 1
ATOM 8923 N N . ASP A 1 1148 ? 1.512 4.662 32.040 1.00 53.62 1148 ASP A N 1
ATOM 8924 C CA . ASP A 1 1148 ? 1.521 6.105 32.017 1.00 53.62 1148 ASP A CA 1
ATOM 8925 C C . ASP A 1 1148 ? 0.371 6.643 32.882 1.00 53.62 1148 ASP A C 1
ATOM 8927 O O . ASP A 1 1148 ? -0.753 6.807 32.406 1.00 53.62 1148 ASP A O 1
ATOM 8931 N N . PRO A 1 1149 ? 0.625 6.943 34.168 1.00 50.50 1149 PRO A N 1
ATOM 8932 C CA . PRO A 1 1149 ? -0.347 7.641 34.989 1.00 50.50 1149 PRO A CA 1
ATOM 8933 C C . PRO A 1 1149 ? -0.516 9.113 34.570 1.00 50.50 1149 PRO A C 1
ATOM 8935 O O . PRO A 1 1149 ? -1.306 9.802 35.201 1.00 50.50 1149 PRO A O 1
ATOM 8938 N N . GLN A 1 1150 ? 0.199 9.612 33.547 1.00 49.94 1150 GLN A N 1
ATOM 8939 C CA . GLN A 1 1150 ? -0.095 10.901 32.919 1.00 49.94 1150 GLN A CA 1
ATOM 8940 C C . GLN A 1 1150 ? -1.329 10.786 32.015 1.00 49.94 1150 GLN A C 1
ATOM 8942 O O . GLN A 1 1150 ? -2.212 11.621 32.132 1.00 49.94 1150 GLN A O 1
ATOM 8947 N N . SER A 1 1151 ? -1.436 9.726 31.205 1.00 51.12 1151 SER A N 1
ATOM 8948 C CA . SER A 1 1151 ? -2.632 9.388 30.417 1.00 51.12 1151 SER A CA 1
ATOM 8949 C C . SER A 1 1151 ? -3.853 9.202 31.325 1.00 51.12 1151 SER A C 1
ATOM 8951 O O . SER A 1 1151 ? -4.820 9.933 31.172 1.00 51.12 1151 SER A O 1
ATOM 8953 N N . LEU A 1 1152 ? -3.770 8.370 32.376 1.00 51.50 1152 LEU A N 1
ATOM 8954 C CA . LEU A 1 1152 ? -4.870 8.232 33.350 1.00 51.50 1152 LEU A CA 1
ATOM 8955 C C . LEU A 1 1152 ? -5.184 9.548 34.097 1.00 51.50 1152 LEU A C 1
ATOM 8957 O O . LEU A 1 1152 ? -6.321 9.775 34.497 1.00 51.50 1152 LEU A O 1
ATOM 8961 N N . TYR A 1 1153 ? -4.189 10.418 34.302 1.00 54.12 1153 TYR A N 1
ATOM 8962 C CA . TYR A 1 1153 ? -4.398 11.755 34.867 1.00 54.12 1153 TYR A CA 1
ATOM 8963 C C . TYR A 1 1153 ? -5.014 12.738 33.860 1.00 54.12 1153 TYR A C 1
ATOM 8965 O O . TYR A 1 1153 ? -5.720 13.638 34.290 1.00 54.12 1153 TYR A O 1
ATOM 8973 N N . PHE A 1 1154 ? -4.810 12.574 32.552 1.00 51.19 1154 PHE A N 1
ATOM 8974 C CA . PHE A 1 1154 ? -5.538 13.328 31.531 1.00 51.19 1154 PHE A CA 1
ATOM 8975 C C . PHE A 1 1154 ? -6.970 12.801 31.369 1.00 51.19 1154 PHE A C 1
ATOM 8977 O O . PHE A 1 1154 ? -7.884 13.610 31.328 1.00 51.19 1154 PHE A O 1
ATOM 8984 N N . ASP A 1 1155 ? -7.188 11.482 31.398 1.00 52.22 1155 ASP A N 1
ATOM 8985 C CA . ASP A 1 1155 ? -8.522 10.859 31.333 1.00 52.22 1155 ASP A CA 1
ATOM 8986 C C . ASP A 1 1155 ? -9.402 11.191 32.557 1.00 52.22 1155 ASP A C 1
ATOM 8988 O O . ASP A 1 1155 ? -10.626 11.184 32.472 1.00 52.22 1155 ASP A O 1
ATOM 8992 N N . ILE A 1 1156 ? -8.786 11.459 33.715 1.00 49.31 1156 ILE A N 1
ATOM 8993 C CA . ILE A 1 1156 ? -9.473 11.882 34.951 1.00 49.31 1156 ILE A CA 1
ATOM 8994 C C . ILE A 1 1156 ? -9.383 13.404 35.157 1.00 49.31 1156 ILE A C 1
ATOM 8996 O O . ILE A 1 1156 ? -10.200 13.976 35.872 1.00 49.31 1156 ILE A O 1
ATOM 9000 N N . GLY A 1 1157 ? -8.439 14.071 34.491 1.00 48.28 1157 GLY A N 1
ATOM 9001 C CA . GLY A 1 1157 ? -8.314 15.526 34.430 1.00 48.28 1157 GLY A CA 1
ATOM 9002 C C . GLY A 1 1157 ? -9.363 16.152 33.517 1.00 48.28 1157 GLY A C 1
ATOM 9003 O O . GLY A 1 1157 ? -9.989 17.128 33.911 1.00 48.28 1157 GLY A O 1
ATOM 9004 N N . SER A 1 1158 ? -9.669 15.534 32.374 1.00 45.00 1158 SER A N 1
ATOM 9005 C CA . SER A 1 1158 ? -10.788 15.924 31.507 1.00 45.00 1158 SER A CA 1
ATOM 9006 C C . SER A 1 1158 ? -12.147 15.743 32.194 1.00 45.00 1158 SER A C 1
ATOM 9008 O O . SER A 1 1158 ? -13.058 16.528 31.960 1.00 45.00 1158 SER A O 1
ATOM 9010 N N . LEU A 1 1159 ? -12.263 14.794 33.132 1.00 41.88 1159 LEU A N 1
ATOM 9011 C CA . LEU A 1 1159 ? -13.410 14.675 34.043 1.00 41.88 1159 LEU A CA 1
ATOM 9012 C C . LEU A 1 1159 ? -13.472 15.781 35.128 1.00 41.88 1159 LEU A C 1
ATOM 9014 O O . LEU A 1 1159 ? -14.480 15.866 35.823 1.00 41.88 1159 LEU A O 1
ATOM 9018 N N . THR A 1 1160 ? -12.439 16.627 35.268 1.00 42.25 1160 THR A N 1
ATOM 9019 C CA . THR A 1 1160 ? -12.431 17.838 36.131 1.00 42.25 1160 THR A CA 1
ATOM 9020 C C . THR A 1 1160 ? -12.354 19.159 35.377 1.00 42.25 1160 THR A C 1
ATOM 9022 O O . THR A 1 1160 ? -12.654 20.197 35.954 1.00 42.25 1160 THR A O 1
ATOM 9025 N N . GLU A 1 1161 ? -11.921 19.141 34.118 1.00 39.06 1161 GLU A N 1
ATOM 9026 C CA . GLU A 1 1161 ? -11.992 20.297 33.217 1.00 39.06 1161 GLU A CA 1
ATOM 9027 C C . GLU A 1 1161 ? -13.401 20.412 32.598 1.00 39.06 1161 GLU A C 1
ATOM 9029 O O . GLU A 1 1161 ? -13.762 21.471 32.085 1.00 39.06 1161 GLU A O 1
ATOM 9034 N N . LYS A 1 1162 ? -14.244 19.381 32.810 1.00 38.09 1162 LYS A N 1
ATOM 9035 C CA . LYS A 1 1162 ? -15.705 19.504 32.862 1.00 38.09 1162 LYS A CA 1
ATOM 9036 C C . LYS A 1 1162 ? -16.120 20.611 33.865 1.00 38.09 1162 LYS A C 1
ATOM 9038 O O . LYS A 1 1162 ? -15.895 20.455 35.062 1.00 38.09 1162 LYS A O 1
ATOM 9043 N N . ASP A 1 1163 ? -16.709 21.700 33.354 1.00 38.88 1163 ASP A N 1
ATOM 9044 C CA . ASP A 1 1163 ? -16.950 23.028 33.967 1.00 38.88 1163 ASP A CA 1
ATOM 9045 C C . ASP A 1 1163 ? -15.712 23.836 34.443 1.00 38.88 1163 ASP A C 1
ATOM 9047 O O . ASP A 1 1163 ? -15.273 23.736 35.592 1.00 38.88 1163 ASP A O 1
ATOM 9051 N N . LEU A 1 1164 ? -15.249 24.799 33.624 1.00 34.34 1164 LEU A N 1
ATOM 9052 C CA . LEU A 1 1164 ? -14.401 25.922 34.089 1.00 34.34 1164 LEU A CA 1
ATOM 9053 C C . LEU A 1 1164 ? -14.828 27.339 33.632 1.00 34.34 1164 LEU A C 1
ATOM 9055 O O . LEU A 1 1164 ? -14.114 28.305 33.920 1.00 34.34 1164 LEU A O 1
ATOM 9059 N N . THR A 1 1165 ? -16.007 27.508 33.017 1.00 33.06 1165 THR A N 1
ATOM 9060 C CA . THR A 1 1165 ? -16.565 28.830 32.645 1.00 33.06 1165 THR A CA 1
ATOM 9061 C C . THR A 1 1165 ? -18.005 29.061 33.137 1.00 33.06 1165 THR A C 1
ATOM 9063 O O . THR A 1 1165 ? -18.967 28.844 32.414 1.00 33.06 1165 THR A O 1
ATOM 9066 N N . GLU A 1 1166 ? -18.080 29.623 34.350 1.00 39.75 1166 GLU A N 1
ATOM 9067 C CA . GLU A 1 1166 ? -19.169 30.417 34.968 1.00 39.75 1166 GLU A CA 1
ATOM 9068 C C . GLU A 1 1166 ? -20.427 29.738 35.596 1.00 39.75 1166 GLU A C 1
ATOM 9070 O O . GLU A 1 1166 ? -21.301 29.168 34.956 1.00 39.75 1166 GLU A O 1
ATOM 9075 N N . ASP A 1 1167 ? -20.554 29.970 36.913 1.00 37.03 1167 ASP A N 1
ATOM 9076 C CA . ASP A 1 1167 ? -21.782 30.118 37.722 1.00 37.03 1167 ASP A CA 1
ATOM 9077 C C . ASP A 1 1167 ? -22.771 28.951 37.978 1.00 37.03 1167 ASP A C 1
ATOM 9079 O O . ASP A 1 1167 ? -23.820 29.176 38.595 1.00 37.03 1167 ASP A O 1
ATOM 9083 N N . LEU A 1 1168 ? -22.398 27.690 37.721 1.00 32.12 1168 LEU A N 1
ATOM 9084 C CA . LEU A 1 1168 ? -22.987 26.533 38.429 1.00 32.12 1168 LEU A CA 1
ATOM 9085 C C . LEU A 1 1168 ? -22.014 25.916 39.462 1.00 32.12 1168 LEU A C 1
ATOM 9087 O O . LEU A 1 1168 ? -20.805 25.861 39.234 1.00 32.12 1168 LEU A O 1
ATOM 9091 N N . PRO A 1 1169 ? -22.495 25.479 40.649 1.00 34.78 1169 PRO A N 1
ATOM 9092 C CA . PRO A 1 1169 ? -21.637 24.889 41.676 1.00 34.78 1169 PRO A CA 1
ATOM 9093 C C . PRO A 1 1169 ? -21.245 23.459 41.279 1.00 34.78 1169 PRO A C 1
ATOM 9095 O O . PRO A 1 1169 ? -22.028 22.532 41.471 1.00 34.78 1169 PRO A O 1
ATOM 9098 N N . GLY A 1 1170 ? -20.030 23.316 40.741 1.00 32.91 1170 GLY A N 1
ATOM 9099 C CA . GLY A 1 1170 ? -19.550 22.149 39.992 1.00 32.91 1170 GLY A CA 1
ATOM 9100 C C . GLY A 1 1170 ? -20.012 20.772 40.481 1.00 32.91 1170 GLY A C 1
ATOM 9101 O O . GLY A 1 1170 ? -19.692 20.338 41.593 1.00 32.91 1170 GLY A O 1
ATOM 9102 N N . HIS A 1 1171 ? -20.684 20.052 39.581 1.00 38.81 1171 HIS A N 1
ATOM 9103 C CA . HIS A 1 1171 ? -21.105 18.659 39.741 1.00 38.81 1171 HIS A CA 1
ATOM 9104 C C . HIS A 1 1171 ? -19.960 17.674 39.446 1.00 38.81 1171 HIS A C 1
ATOM 9106 O O . HIS A 1 1171 ? -20.129 16.684 38.737 1.00 38.81 1171 HIS A O 1
ATOM 9112 N N . GLY A 1 1172 ? -18.792 17.906 40.056 1.00 37.50 1172 GLY A N 1
ATOM 9113 C CA . GLY A 1 1172 ? -17.736 16.899 40.177 1.00 37.50 1172 GLY A CA 1
ATOM 9114 C C . GLY A 1 1172 ? -18.190 15.780 41.116 1.00 37.50 1172 GLY A C 1
ATOM 9115 O O . GLY A 1 1172 ? -17.741 15.713 42.256 1.00 37.50 1172 GLY A O 1
ATOM 9116 N N . GLY A 1 1173 ? -19.157 14.974 40.677 1.00 42.44 1173 GLY A N 1
ATOM 9117 C CA . GLY A 1 1173 ? -19.866 14.006 41.507 1.00 42.44 1173 GLY A CA 1
ATOM 9118 C C . GLY A 1 1173 ? -21.322 13.796 41.082 1.00 42.44 1173 GLY A C 1
ATOM 9119 O O . GLY A 1 1173 ? -22.243 14.233 41.771 1.00 42.44 1173 GLY A O 1
ATOM 9120 N N . SER A 1 1174 ? -21.538 13.151 39.933 1.00 37.06 1174 SER A N 1
ATOM 9121 C CA . SER A 1 1174 ? -22.867 12.648 39.539 1.00 37.06 1174 SER A CA 1
ATOM 9122 C C . SER A 1 1174 ? -22.870 11.383 38.667 1.00 37.06 1174 SER A C 1
ATOM 9124 O O . SER A 1 1174 ? -23.952 10.893 38.343 1.00 37.06 1174 SER A O 1
ATOM 9126 N N . ASP A 1 1175 ? -21.706 10.860 38.259 1.00 41.25 1175 ASP A N 1
ATOM 9127 C CA . ASP A 1 1175 ? -21.619 9.618 37.473 1.00 41.25 1175 ASP A CA 1
ATOM 9128 C C . ASP A 1 1175 ? -20.347 8.785 37.759 1.00 41.25 1175 ASP A C 1
ATOM 9130 O O . ASP A 1 1175 ? -19.892 8.013 36.913 1.00 41.25 1175 ASP A O 1
ATOM 9134 N N . PHE A 1 1176 ? -19.768 8.856 38.971 1.00 35.50 1176 PHE A N 1
ATOM 9135 C CA . PHE A 1 1176 ? -18.714 7.901 39.373 1.00 35.50 1176 PHE A CA 1
ATOM 9136 C C . PHE A 1 1176 ? -19.306 6.555 39.849 1.00 35.50 1176 PHE A C 1
ATOM 9138 O O . PHE A 1 1176 ? -18.774 5.892 40.742 1.00 35.50 1176 PHE A O 1
ATOM 9145 N N . TYR A 1 1177 ? -20.427 6.125 39.254 1.00 36.38 1177 TYR A N 1
ATOM 9146 C CA . TYR A 1 1177 ? -21.178 4.934 39.655 1.00 36.38 1177 TYR A CA 1
ATOM 9147 C C . TYR A 1 1177 ? -20.410 3.627 39.386 1.00 36.38 1177 TYR A C 1
ATOM 9149 O O . TYR A 1 1177 ? -20.259 3.203 38.231 1.00 36.38 1177 TYR A O 1
ATOM 9157 N N . PRO A 1 1178 ? -20.057 2.852 40.428 1.00 33.19 1178 PRO A N 1
ATOM 9158 C CA . PRO A 1 1178 ? -19.682 1.458 40.260 1.00 33.19 1178 PRO A CA 1
ATOM 9159 C C . PRO A 1 1178 ? -20.976 0.696 39.954 1.00 33.19 1178 PRO A C 1
ATOM 9161 O O . PRO A 1 1178 ? -21.819 0.537 40.836 1.00 33.19 1178 PRO A O 1
ATOM 9164 N N . ARG A 1 1179 ? -21.170 0.260 38.699 1.00 36.97 1179 ARG A N 1
ATOM 9165 C CA . ARG A 1 1179 ? -22.426 -0.344 38.197 1.00 36.97 1179 ARG A CA 1
ATOM 9166 C C . ARG A 1 1179 ? -22.779 -1.683 38.875 1.00 36.97 1179 ARG A C 1
ATOM 9168 O O . ARG A 1 1179 ? -22.656 -2.751 38.283 1.00 36.97 1179 ARG A O 1
ATOM 9175 N N . SER A 1 1180 ? -23.239 -1.620 40.123 1.00 37.94 1180 SER A N 1
ATOM 9176 C CA . SER A 1 1180 ? -23.627 -2.769 40.953 1.00 37.94 1180 SER A CA 1
ATOM 9177 C C . SER A 1 1180 ? -24.757 -2.470 41.955 1.00 37.94 1180 SER A C 1
ATOM 9179 O O . SER A 1 1180 ? -25.009 -3.278 42.850 1.00 37.94 1180 SER A O 1
ATOM 9181 N N . VAL A 1 1181 ? -25.468 -1.344 41.816 1.00 35.81 1181 VAL A N 1
ATOM 9182 C CA . VAL A 1 1181 ? -26.661 -1.035 42.628 1.00 35.81 1181 VAL A CA 1
ATOM 9183 C C . VAL A 1 1181 ? -27.900 -1.652 41.971 1.00 35.81 1181 VAL A C 1
ATOM 9185 O O . VAL A 1 1181 ? -28.223 -1.361 40.820 1.00 35.81 1181 VAL A O 1
ATOM 9188 N N . ARG A 1 1182 ? -28.591 -2.545 42.690 1.00 43.75 1182 ARG A N 1
ATOM 9189 C CA . ARG A 1 1182 ? -29.741 -3.308 42.168 1.00 43.75 1182 ARG A CA 1
ATOM 9190 C C . ARG A 1 1182 ? -30.943 -2.405 41.865 1.00 43.75 1182 ARG A C 1
ATOM 9192 O O . ARG A 1 1182 ? -31.230 -1.484 42.626 1.00 43.75 1182 ARG A O 1
ATOM 9199 N N . TYR A 1 1183 ? -31.731 -2.770 40.849 1.00 48.03 1183 TYR A N 1
ATOM 9200 C CA . TYR A 1 1183 ? -33.136 -2.349 40.771 1.00 48.03 1183 TYR A CA 1
ATOM 9201 C C . TYR A 1 1183 ? -33.844 -2.731 42.079 1.00 48.03 1183 TYR A C 1
ATOM 9203 O O . TYR A 1 1183 ? -33.820 -3.898 42.480 1.00 48.03 1183 TYR A O 1
ATOM 9211 N N . SER A 1 1184 ? -34.467 -1.763 42.753 1.00 68.38 1184 SER A N 1
ATOM 9212 C CA . SER A 1 1184 ? -35.273 -2.047 43.940 1.00 68.38 1184 SER A CA 1
ATOM 9213 C C . SER A 1 1184 ? -36.626 -2.640 43.537 1.00 68.38 1184 SER A C 1
ATOM 9215 O O . SER A 1 1184 ? -37.165 -2.324 42.472 1.00 68.38 1184 SER A O 1
ATOM 9217 N N . GLU A 1 1185 ? -37.213 -3.472 44.404 1.00 74.19 1185 GLU A N 1
ATOM 9218 C CA . GLU A 1 1185 ? -38.569 -3.998 44.180 1.00 74.19 1185 GLU A CA 1
ATOM 9219 C C . GLU A 1 1185 ? -39.600 -2.868 44.022 1.00 74.19 1185 GLU A C 1
ATOM 9221 O O . GLU A 1 1185 ? -40.556 -3.032 43.274 1.00 74.19 1185 GLU A O 1
ATOM 9226 N N . ALA A 1 1186 ? -39.378 -1.707 44.650 1.00 78.38 1186 ALA A N 1
ATOM 9227 C CA . ALA A 1 1186 ? -40.246 -0.537 44.524 1.00 78.38 1186 ALA A CA 1
ATOM 9228 C C . ALA A 1 1186 ? -40.214 0.070 43.109 1.00 78.38 1186 ALA A C 1
ATOM 9230 O O . ALA A 1 1186 ? -41.268 0.260 42.509 1.00 78.38 1186 ALA A O 1
ATOM 9231 N N . VAL A 1 1187 ? -39.026 0.308 42.534 1.00 83.94 1187 VAL A N 1
ATOM 9232 C CA . VAL A 1 1187 ? -38.898 0.814 41.151 1.00 83.94 1187 VAL A CA 1
ATOM 9233 C C . VAL A 1 1187 ? -39.517 -0.178 40.160 1.00 83.94 1187 VAL A C 1
ATOM 9235 O O . VAL A 1 1187 ? -40.251 0.223 39.258 1.00 83.94 1187 VAL A O 1
ATOM 9238 N N . LYS A 1 1188 ? -39.297 -1.484 40.366 1.00 86.38 1188 LYS A N 1
ATOM 9239 C CA . LYS A 1 1188 ? -39.904 -2.536 39.537 1.00 86.38 1188 LYS A CA 1
ATOM 9240 C C . LYS A 1 1188 ? -41.434 -2.568 39.647 1.00 86.38 1188 LYS A C 1
ATOM 9242 O O . LYS A 1 1188 ? -42.104 -2.620 38.623 1.00 86.38 1188 LYS A O 1
ATOM 9247 N N . ASP A 1 1189 ? -41.987 -2.479 40.854 1.00 91.50 1189 ASP A N 1
ATOM 9248 C CA . ASP A 1 1189 ? -43.435 -2.474 41.100 1.00 91.50 1189 ASP A CA 1
ATOM 9249 C C . ASP A 1 1189 ? -44.139 -1.242 40.490 1.00 91.50 1189 ASP A C 1
ATOM 9251 O O . ASP A 1 1189 ? -45.280 -1.341 40.032 1.00 91.50 1189 ASP A O 1
ATOM 9255 N N . VAL A 1 1190 ? -43.455 -0.093 40.405 1.00 95.62 1190 VAL A N 1
ATOM 9256 C CA . VAL A 1 1190 ? -43.946 1.078 39.657 1.00 95.62 1190 VAL A CA 1
ATOM 9257 C C . VAL A 1 1190 ? -43.896 0.834 38.148 1.00 95.62 1190 VAL A C 1
ATOM 9259 O O . VAL A 1 1190 ? -44.916 1.012 37.479 1.00 95.62 1190 VAL A O 1
ATOM 9262 N N . ILE A 1 1191 ? -42.768 0.357 37.607 1.00 93.88 1191 ILE A N 1
ATOM 9263 C CA . ILE A 1 1191 ? -42.632 0.014 36.179 1.00 93.88 1191 ILE A CA 1
ATOM 9264 C C . ILE A 1 1191 ? -43.722 -0.983 35.749 1.00 93.88 1191 ILE A C 1
ATOM 9266 O O . ILE A 1 1191 ? -44.370 -0.786 34.715 1.00 93.88 1191 ILE A O 1
ATOM 9270 N N . ASP A 1 1192 ? -43.966 -2.020 36.552 1.00 93.94 1192 ASP A N 1
ATOM 9271 C CA . ASP A 1 1192 ? -44.977 -3.045 36.295 1.00 93.94 1192 ASP A CA 1
ATOM 9272 C C . ASP A 1 1192 ? -46.406 -2.481 36.392 1.00 93.94 1192 ASP A C 1
ATOM 9274 O O . ASP A 1 1192 ? -47.233 -2.783 35.527 1.00 93.94 1192 ASP A O 1
ATOM 9278 N N . LYS A 1 1193 ? -46.705 -1.595 37.357 1.00 96.56 1193 LYS A N 1
ATOM 9279 C CA . LYS A 1 1193 ? -48.000 -0.887 37.420 1.00 96.56 1193 LYS A CA 1
ATOM 9280 C C . LYS A 1 1193 ? -48.252 0.001 36.205 1.00 96.56 1193 LYS A C 1
ATOM 9282 O O . LYS A 1 1193 ? -49.348 -0.044 35.649 1.00 96.56 1193 LYS A O 1
ATOM 9287 N N . ILE A 1 1194 ? -47.250 0.760 35.763 1.00 97.31 1194 ILE A N 1
ATOM 9288 C CA . ILE A 1 1194 ? -47.358 1.626 34.583 1.00 97.31 1194 ILE A CA 1
ATOM 9289 C C . ILE A 1 1194 ? -47.578 0.784 33.318 1.00 97.31 1194 ILE A C 1
ATOM 9291 O O . ILE A 1 1194 ? -48.483 1.063 32.532 1.00 97.31 1194 ILE A O 1
ATOM 9295 N N . ASN A 1 1195 ? -46.832 -0.312 33.141 1.00 94.38 1195 ASN A N 1
ATOM 9296 C CA . ASN A 1 1195 ? -47.064 -1.238 32.027 1.00 94.38 1195 ASN A CA 1
ATOM 9297 C C . ASN A 1 1195 ? -48.445 -1.930 32.114 1.00 94.38 1195 ASN A C 1
ATOM 9299 O O . ASN A 1 1195 ? -49.029 -2.262 31.082 1.00 94.38 1195 ASN A O 1
ATOM 9303 N N . ALA A 1 1196 ? -49.004 -2.106 33.318 1.00 94.94 1196 ALA A N 1
ATOM 9304 C CA . ALA A 1 1196 ? -50.333 -2.677 33.531 1.00 94.94 1196 ALA A CA 1
ATOM 9305 C C . ALA A 1 1196 ? -51.505 -1.717 33.237 1.00 94.94 1196 ALA A C 1
ATOM 9307 O O . ALA A 1 1196 ? -52.649 -2.191 33.191 1.00 94.94 1196 ALA A O 1
ATOM 9308 N N . ILE A 1 1197 ? -51.266 -0.416 32.996 1.00 94.81 1197 ILE A N 1
ATOM 9309 C CA . ILE A 1 1197 ? -52.300 0.554 32.578 1.00 94.81 1197 ILE A CA 1
ATOM 9310 C C . ILE A 1 1197 ? -53.031 0.026 31.330 1.00 94.81 1197 ILE A C 1
ATOM 9312 O O . ILE A 1 1197 ? -54.238 -0.246 31.376 1.00 94.81 1197 ILE A O 1
ATOM 9316 N N . GLY A 1 1198 ? -52.272 -0.261 30.268 1.00 88.69 1198 GLY A N 1
ATOM 9317 C CA . GLY A 1 1198 ? -52.788 -0.760 28.992 1.00 88.69 1198 GLY A CA 1
ATOM 9318 C C . GLY A 1 1198 ? -53.493 0.328 28.177 1.00 88.69 1198 GLY A C 1
ATOM 9319 O O . GLY A 1 1198 ? -53.113 1.494 28.225 1.00 88.69 1198 GLY A O 1
ATOM 9320 N N . THR A 1 1199 ? -54.517 -0.047 27.407 1.00 92.50 1199 THR A N 1
ATOM 9321 C CA . THR A 1 1199 ? -55.337 0.920 26.664 1.00 92.50 1199 THR A CA 1
ATOM 9322 C C . THR A 1 1199 ? -56.121 1.810 27.629 1.00 92.50 1199 THR A C 1
ATOM 9324 O O . THR A 1 1199 ? -56.823 1.321 28.518 1.00 92.50 1199 THR A O 1
ATOM 9327 N N . VAL A 1 1200 ? -56.007 3.124 27.440 1.00 95.50 1200 VAL A N 1
ATOM 9328 C CA . VAL A 1 1200 ? -56.745 4.119 28.218 1.00 95.50 1200 VAL A CA 1
ATOM 9329 C C . VAL A 1 1200 ? -58.146 4.269 27.633 1.00 95.50 1200 VAL A C 1
ATOM 9331 O O . VAL A 1 1200 ? -58.316 4.652 26.478 1.00 95.50 1200 VAL A O 1
ATOM 9334 N N . GLU A 1 1201 ? -59.153 3.955 28.440 1.00 93.88 1201 GLU A N 1
ATOM 9335 C CA . GLU A 1 1201 ? -60.567 4.154 28.132 1.00 93.88 1201 GLU A CA 1
ATOM 9336 C C . GLU A 1 1201 ? -61.205 4.988 29.248 1.00 93.88 1201 GLU A C 1
ATOM 9338 O O . GLU A 1 1201 ? -60.715 4.997 30.379 1.00 93.88 1201 GLU A O 1
ATOM 9343 N N . LEU A 1 1202 ? -62.333 5.652 28.972 1.00 94.31 1202 LEU A N 1
ATOM 9344 C CA . LEU A 1 1202 ? -63.065 6.437 29.974 1.00 94.31 1202 LEU A CA 1
ATOM 9345 C C . LEU A 1 1202 ? -63.846 5.522 30.934 1.00 94.31 1202 LEU A C 1
ATOM 9347 O O . LEU A 1 1202 ? -65.077 5.442 30.908 1.00 94.31 1202 LEU A O 1
ATOM 9351 N N . THR A 1 1203 ? -63.109 4.777 31.754 1.00 94.94 1203 THR A N 1
ATOM 9352 C CA . THR A 1 1203 ? -63.632 3.791 32.699 1.00 94.94 1203 THR A CA 1
ATOM 9353 C C . THR A 1 1203 ? -63.020 3.982 34.091 1.00 94.94 1203 THR A C 1
ATOM 9355 O O . THR A 1 1203 ? -61.853 4.370 34.210 1.00 94.94 1203 THR A O 1
ATOM 9358 N N . PRO A 1 1204 ? -63.747 3.625 35.170 1.00 93.06 1204 PRO A N 1
ATOM 9359 C CA . PRO A 1 1204 ? -63.173 3.585 36.516 1.00 93.06 1204 PRO A CA 1
ATOM 9360 C C . PRO A 1 1204 ? -61.974 2.634 36.641 1.00 93.06 1204 PRO A C 1
ATOM 9362 O O . PRO A 1 1204 ? -61.170 2.787 37.554 1.00 93.06 1204 PRO A O 1
ATOM 9365 N N . GLU A 1 1205 ? -61.858 1.648 35.747 1.00 92.31 1205 GLU A N 1
ATOM 9366 C CA . GLU A 1 1205 ? -60.816 0.620 35.768 1.00 92.31 1205 GLU A CA 1
ATOM 9367 C C . GLU A 1 1205 ? -59.503 1.134 35.158 1.00 92.31 1205 GLU A C 1
ATOM 9369 O O . GLU A 1 1205 ? -58.446 0.923 35.750 1.00 92.31 1205 GLU A O 1
ATOM 9374 N N . SER A 1 1206 ? -59.555 1.881 34.047 1.00 94.56 1206 SER A N 1
ATOM 9375 C CA . SER A 1 1206 ? -58.388 2.611 33.528 1.00 94.56 1206 SER A CA 1
ATOM 9376 C C . SER A 1 1206 ? -57.923 3.672 34.526 1.00 94.56 1206 SER A C 1
ATOM 9378 O O . SER A 1 1206 ? -56.739 3.702 34.857 1.00 94.56 1206 SER A O 1
ATOM 9380 N N . LYS A 1 1207 ? -58.843 4.474 35.091 1.00 94.81 1207 LYS A N 1
ATOM 9381 C CA . LYS A 1 1207 ? -58.476 5.482 36.098 1.00 94.81 1207 LYS A CA 1
ATOM 9382 C C . LYS A 1 1207 ? -57.833 4.866 37.340 1.00 94.81 1207 LYS A C 1
ATOM 9384 O O . LYS A 1 1207 ? -56.774 5.321 37.746 1.00 94.81 1207 LYS A O 1
ATOM 9389 N N . ALA A 1 1208 ? -58.401 3.798 37.903 1.00 94.88 1208 ALA A N 1
ATOM 9390 C CA . ALA A 1 1208 ? -57.832 3.153 39.089 1.00 94.88 1208 ALA A CA 1
ATOM 9391 C C . ALA A 1 1208 ? -56.418 2.581 38.862 1.00 94.88 1208 ALA A C 1
ATOM 9393 O O . ALA A 1 1208 ? -55.648 2.491 39.815 1.00 94.88 1208 ALA A O 1
ATOM 9394 N N . LYS A 1 1209 ? -56.062 2.200 37.627 1.00 96.62 1209 LYS A N 1
ATOM 9395 C CA . LYS A 1 1209 ? -54.694 1.782 37.278 1.00 96.62 1209 LYS A CA 1
ATOM 9396 C C . LYS A 1 1209 ? -53.735 2.964 37.161 1.00 96.62 1209 LYS A C 1
ATOM 9398 O O . LYS A 1 1209 ? -52.623 2.870 37.667 1.00 96.62 1209 LYS A O 1
ATOM 9403 N N . ILE A 1 1210 ? -54.165 4.041 36.501 1.00 97.38 1210 ILE A N 1
ATOM 9404 C CA . ILE A 1 1210 ? -53.389 5.281 36.353 1.00 97.38 1210 ILE A CA 1
ATOM 9405 C C . ILE A 1 1210 ? -53.112 5.871 37.740 1.00 97.38 1210 ILE A C 1
ATOM 9407 O O . ILE A 1 1210 ? -51.955 6.047 38.103 1.00 97.38 1210 ILE A O 1
ATOM 9411 N N . ASP A 1 1211 ? -54.156 6.040 38.556 1.00 96.75 1211 ASP A N 1
ATOM 9412 C CA . ASP A 1 1211 ? -54.058 6.543 39.929 1.00 96.75 1211 ASP A CA 1
ATOM 9413 C C . ASP A 1 1211 ? -53.129 5.661 40.781 1.00 96.75 1211 ASP A C 1
ATOM 9415 O O . ASP A 1 1211 ? -52.255 6.179 41.462 1.00 96.75 1211 ASP A O 1
ATOM 9419 N N . ALA A 1 1212 ? -53.239 4.328 40.698 1.00 95.69 1212 ALA A N 1
ATOM 9420 C CA . ALA A 1 1212 ? -52.365 3.420 41.450 1.00 95.69 1212 ALA A CA 1
ATOM 9421 C C . ALA A 1 1212 ? -50.904 3.410 40.962 1.00 95.69 1212 ALA A C 1
ATOM 9423 O O . ALA A 1 1212 ? -50.007 3.082 41.740 1.00 95.69 1212 ALA A O 1
ATOM 9424 N N . ALA A 1 1213 ? -50.654 3.728 39.690 1.00 96.12 1213 ALA A N 1
ATOM 9425 C CA . ALA A 1 1213 ? -49.314 3.866 39.131 1.00 96.12 1213 ALA A CA 1
ATOM 9426 C C . ALA A 1 1213 ? -48.681 5.218 39.509 1.00 96.12 1213 ALA A C 1
ATOM 9428 O O . ALA A 1 1213 ? -47.513 5.242 39.897 1.00 96.12 1213 ALA A O 1
ATOM 9429 N N . ARG A 1 1214 ? -49.468 6.303 39.491 1.00 98.06 1214 ARG A N 1
ATOM 9430 C CA . ARG A 1 1214 ? -49.094 7.635 39.989 1.00 98.06 1214 ARG A CA 1
ATOM 9431 C C . ARG A 1 1214 ? -48.822 7.628 41.486 1.00 98.06 1214 ARG A C 1
ATOM 9433 O O . ARG A 1 1214 ? -47.720 7.985 41.878 1.00 98.06 1214 ARG A O 1
ATOM 9440 N N . ASP A 1 1215 ? -49.746 7.115 42.300 1.00 96.00 1215 ASP A N 1
ATOM 9441 C CA . ASP A 1 1215 ? -49.547 6.943 43.745 1.00 96.00 1215 ASP A CA 1
ATOM 9442 C C . ASP A 1 1215 ? -48.236 6.195 44.031 1.00 96.00 1215 ASP A C 1
ATOM 9444 O O . ASP A 1 1215 ? -47.482 6.585 44.916 1.00 96.00 1215 ASP A O 1
ATOM 9448 N N . ALA A 1 1216 ? -47.942 5.122 43.289 1.00 94.56 1216 ALA A N 1
ATOM 9449 C CA . ALA A 1 1216 ? -46.742 4.325 43.517 1.00 94.56 1216 ALA A CA 1
ATOM 9450 C C . ALA A 1 1216 ? -45.450 5.038 43.070 1.00 94.56 1216 ALA A C 1
ATOM 9452 O O . ALA A 1 1216 ? -44.451 4.946 43.779 1.00 94.56 1216 ALA A O 1
ATOM 9453 N N . PHE A 1 1217 ? -45.472 5.772 41.951 1.00 95.12 1217 PHE A N 1
ATOM 9454 C CA . PHE A 1 1217 ? -44.362 6.627 41.511 1.00 95.12 1217 PHE A CA 1
ATOM 9455 C C . PHE A 1 1217 ? -44.096 7.761 42.514 1.00 95.12 1217 PHE A C 1
ATOM 9457 O O . PHE A 1 1217 ? -42.959 7.973 42.925 1.00 95.12 1217 PHE A O 1
ATOM 9464 N N . ASP A 1 1218 ? -45.145 8.430 42.993 1.00 95.38 1218 ASP A N 1
ATOM 9465 C CA . ASP A 1 1218 ? -45.059 9.538 43.953 1.00 95.38 1218 ASP A CA 1
ATOM 9466 C C . ASP A 1 1218 ? -44.631 9.078 45.372 1.00 95.38 1218 ASP A C 1
ATOM 9468 O O . ASP A 1 1218 ? -44.298 9.907 46.219 1.00 95.38 1218 ASP A O 1
ATOM 9472 N N . HIS A 1 1219 ? -44.615 7.764 45.645 1.00 91.50 1219 HIS A N 1
ATOM 9473 C CA . HIS A 1 1219 ? -44.038 7.164 46.862 1.00 91.50 1219 HIS A CA 1
ATOM 9474 C C . HIS A 1 1219 ? -42.555 6.767 46.727 1.00 91.50 1219 HIS A C 1
ATOM 9476 O O . HIS A 1 1219 ? -41.935 6.408 47.733 1.00 91.50 1219 HIS A O 1
ATOM 9482 N N . LEU A 1 1220 ? -41.979 6.810 45.522 1.00 88.12 1220 LEU A N 1
ATOM 9483 C CA . LEU A 1 1220 ? -40.534 6.694 45.318 1.00 88.12 1220 LEU A CA 1
ATOM 9484 C C . LEU A 1 1220 ? -39.837 8.006 45.719 1.00 88.12 1220 LEU A C 1
ATOM 9486 O O . LEU A 1 1220 ? -40.441 9.076 45.674 1.00 88.12 1220 LEU A O 1
ATOM 9490 N N . ASN A 1 1221 ? -38.556 7.939 46.092 1.00 82.75 1221 ASN A N 1
ATOM 9491 C CA . ASN A 1 1221 ? -37.725 9.147 46.180 1.00 82.75 1221 ASN A CA 1
ATOM 9492 C C . ASN A 1 1221 ? -37.217 9.563 44.786 1.00 82.75 1221 ASN A C 1
ATOM 9494 O O . ASN A 1 1221 ? -37.304 8.780 43.845 1.00 82.75 1221 ASN A O 1
ATOM 9498 N N . GLU A 1 1222 ? -36.681 10.777 44.652 1.00 71.94 1222 GLU A N 1
ATOM 9499 C CA . GLU A 1 1222 ? -36.283 11.379 43.363 1.00 71.94 1222 GLU A CA 1
ATOM 9500 C C . GLU A 1 1222 ? -35.357 10.445 42.544 1.00 71.94 1222 GLU A C 1
ATOM 9502 O O . GLU A 1 1222 ? -35.698 10.056 41.428 1.00 71.94 1222 GLU A O 1
ATOM 9507 N N . VAL A 1 1223 ? -34.294 9.914 43.162 1.00 64.81 1223 VAL A N 1
ATOM 9508 C CA . VAL A 1 1223 ? -33.346 8.951 42.547 1.00 64.81 1223 VAL A CA 1
ATOM 9509 C C . VAL A 1 1223 ? -33.999 7.617 42.131 1.00 64.81 1223 VAL A C 1
ATOM 9511 O O . VAL A 1 1223 ? -33.502 6.901 41.259 1.00 64.81 1223 VAL A O 1
ATOM 9514 N N . GLN A 1 1224 ? -35.113 7.229 42.757 1.00 76.12 1224 GLN A N 1
ATOM 9515 C CA . GLN A 1 1224 ? -35.901 6.062 42.351 1.00 76.12 1224 GLN A CA 1
ATOM 9516 C C . GLN A 1 1224 ? -36.914 6.405 41.250 1.00 76.12 1224 GLN A C 1
ATOM 9518 O O . GLN A 1 1224 ? -37.145 5.563 40.384 1.00 76.12 1224 GLN A O 1
ATOM 9523 N N . GLN A 1 1225 ? -37.484 7.614 41.250 1.00 84.62 1225 GLN A N 1
ATOM 9524 C CA . GLN A 1 1225 ? -38.375 8.114 40.197 1.00 84.62 1225 GLN A CA 1
ATOM 9525 C C . GLN A 1 1225 ? -37.651 8.190 38.848 1.00 84.62 1225 GLN A C 1
ATOM 9527 O O . GLN A 1 1225 ? -38.161 7.670 37.857 1.00 84.62 1225 GLN A O 1
ATOM 9532 N N . GLU A 1 1226 ? -36.422 8.710 38.830 1.00 78.62 1226 GLU A N 1
ATOM 9533 C CA . GLU A 1 1226 ? -35.532 8.746 37.655 1.00 78.62 1226 GLU A CA 1
ATOM 9534 C C . GLU A 1 1226 ? -35.273 7.355 37.045 1.00 78.62 1226 GLU A C 1
ATOM 9536 O O . GLU A 1 1226 ? -35.057 7.218 35.842 1.00 78.62 1226 GLU A O 1
ATOM 9541 N N . ARG A 1 1227 ? -35.334 6.292 37.858 1.00 77.62 1227 ARG A N 1
ATOM 9542 C CA . ARG A 1 1227 ? -35.106 4.902 37.420 1.00 77.62 1227 ARG A CA 1
ATOM 9543 C C . ARG A 1 1227 ? -36.377 4.212 36.896 1.00 77.62 1227 ARG A C 1
ATOM 9545 O O . ARG A 1 1227 ? -36.309 3.066 36.446 1.00 77.62 1227 ARG A O 1
ATOM 9552 N N . VAL A 1 1228 ? -37.529 4.890 36.897 1.00 87.56 1228 VAL A N 1
ATOM 9553 C CA . VAL A 1 1228 ? -38.777 4.424 36.265 1.00 87.56 1228 VAL A CA 1
ATOM 9554 C C . VAL A 1 1228 ? -38.793 4.848 34.792 1.00 87.56 1228 VAL A C 1
ATOM 9556 O O . VAL A 1 1228 ? -39.482 5.782 34.388 1.00 87.56 1228 VAL A O 1
ATOM 9559 N N . TRP A 1 1229 ? -38.049 4.111 33.963 1.00 91.06 1229 TRP A N 1
ATOM 9560 C CA . TRP A 1 1229 ? -37.854 4.384 32.526 1.00 91.06 1229 TRP A CA 1
ATOM 9561 C C . TRP A 1 1229 ? -39.138 4.503 31.684 1.00 91.06 1229 TRP A C 1
ATOM 9563 O O . TRP A 1 1229 ? -39.077 4.914 30.530 1.00 91.06 1229 TRP A O 1
ATOM 9573 N N . ASN A 1 1230 ? -40.297 4.090 32.207 1.00 93.75 1230 ASN A N 1
ATOM 9574 C CA . ASN A 1 1230 ? -41.583 4.164 31.519 1.00 93.75 1230 ASN A CA 1
ATOM 9575 C C . ASN A 1 1230 ? -42.534 5.239 32.073 1.00 93.75 1230 ASN A C 1
ATOM 9577 O O . ASN A 1 1230 ? -43.710 5.206 31.710 1.00 93.75 1230 ASN A O 1
ATOM 9581 N N . VAL A 1 1231 ? -42.062 6.188 32.894 1.00 95.12 1231 VAL A N 1
ATOM 9582 C CA . VAL A 1 1231 ? -42.879 7.290 33.446 1.00 95.12 1231 VAL A CA 1
ATOM 9583 C C . VAL A 1 1231 ? -43.649 8.074 32.371 1.00 95.12 1231 VAL A C 1
ATOM 9585 O O . VAL A 1 1231 ? -44.803 8.435 32.593 1.00 95.12 1231 VAL A O 1
ATOM 9588 N N . ASP A 1 1232 ? -43.109 8.219 31.161 1.00 93.50 1232 ASP A N 1
ATOM 9589 C CA . ASP A 1 1232 ? -43.811 8.876 30.047 1.00 93.50 1232 ASP A CA 1
ATOM 9590 C C . ASP A 1 1232 ? -45.120 8.169 29.666 1.00 93.50 1232 ASP A C 1
ATOM 9592 O O . ASP A 1 1232 ? -46.089 8.814 29.272 1.00 93.50 1232 ASP A O 1
ATOM 9596 N N . LYS A 1 1233 ? -45.206 6.841 29.841 1.00 95.50 1233 LYS A N 1
ATOM 9597 C CA . LYS A 1 1233 ? -46.452 6.084 29.621 1.00 95.50 1233 LYS A CA 1
ATOM 9598 C C . LYS A 1 1233 ? -47.503 6.371 30.691 1.00 95.50 1233 LYS A C 1
ATOM 9600 O O . LYS A 1 1233 ? -48.686 6.195 30.419 1.00 95.50 1233 LYS A O 1
ATOM 9605 N N . LEU A 1 1234 ? -47.087 6.764 31.896 1.00 97.19 1234 LEU A N 1
ATOM 9606 C CA . LEU A 1 1234 ? -47.991 7.218 32.949 1.00 97.19 1234 LEU A CA 1
ATOM 9607 C C . LEU A 1 1234 ? -48.511 8.618 32.617 1.00 97.19 1234 LEU A C 1
ATOM 9609 O O . LEU A 1 1234 ? -49.722 8.801 32.564 1.00 97.19 1234 LEU A O 1
ATOM 9613 N N . ILE A 1 1235 ? -47.612 9.551 32.292 1.00 95.75 1235 ILE A N 1
ATOM 9614 C CA . ILE A 1 1235 ? -47.954 10.935 31.928 1.00 95.75 1235 ILE A CA 1
ATOM 9615 C C . ILE A 1 1235 ? -48.889 10.958 30.707 1.00 95.75 1235 ILE A C 1
ATOM 9617 O O . ILE A 1 1235 ? -49.972 11.539 30.761 1.00 95.75 1235 ILE A O 1
ATOM 9621 N N . ALA A 1 1236 ? -48.540 10.237 29.637 1.00 93.75 1236 ALA A N 1
ATOM 9622 C CA . ALA A 1 1236 ? -49.379 10.121 28.445 1.00 93.75 1236 ALA A CA 1
ATOM 9623 C C . ALA A 1 1236 ? -50.722 9.416 28.720 1.00 93.75 1236 ALA A C 1
ATOM 9625 O O . ALA A 1 1236 ? -51.705 9.675 28.027 1.00 93.75 1236 ALA A O 1
ATOM 9626 N N . ALA A 1 1237 ? -50.800 8.534 29.725 1.00 95.19 1237 ALA A N 1
ATOM 9627 C CA . ALA A 1 1237 ? -52.062 7.911 30.118 1.00 95.19 1237 ALA A CA 1
ATOM 9628 C C . ALA A 1 1237 ? -52.952 8.843 30.956 1.00 95.19 1237 ALA A C 1
ATOM 9630 O O . ALA A 1 1237 ? -54.172 8.819 30.790 1.00 95.19 1237 ALA A O 1
ATOM 9631 N N . GLU A 1 1238 ? -52.360 9.672 31.819 1.00 95.94 1238 GLU A N 1
ATOM 9632 C CA . GLU A 1 1238 ? -53.048 10.739 32.554 1.00 95.94 1238 GLU A CA 1
ATOM 9633 C C . GLU A 1 1238 ? -53.638 11.771 31.580 1.00 95.94 1238 GLU A C 1
ATOM 9635 O O . GLU A 1 1238 ? -54.826 12.092 31.666 1.00 95.94 1238 GLU A O 1
ATOM 9640 N N . GLU A 1 1239 ? -52.847 12.216 30.599 1.00 95.69 1239 GLU A N 1
ATOM 9641 C CA . GLU A 1 1239 ? -53.277 13.151 29.556 1.00 95.69 1239 GLU A CA 1
ATOM 9642 C C . GLU A 1 1239 ? -54.372 12.551 28.657 1.00 95.69 1239 GLU A C 1
ATOM 9644 O O . GLU A 1 1239 ? -55.447 13.139 28.525 1.00 95.69 1239 GLU A O 1
ATOM 9649 N N . ALA A 1 1240 ? -54.175 11.338 28.126 1.00 93.94 1240 ALA A N 1
ATOM 9650 C CA . ALA A 1 1240 ? -55.177 10.666 27.295 1.00 93.94 1240 ALA A CA 1
ATOM 9651 C C . ALA A 1 1240 ? -56.494 10.390 28.046 1.00 93.94 1240 ALA A C 1
ATOM 9653 O O . ALA A 1 1240 ? -57.574 10.459 27.456 1.00 93.94 1240 ALA A O 1
ATOM 9654 N N . TYR A 1 1241 ? -56.444 10.100 29.353 1.00 95.25 1241 TYR A N 1
ATOM 9655 C CA . TYR A 1 1241 ? -57.660 9.954 30.156 1.00 95.25 1241 TYR A CA 1
ATOM 9656 C C . TYR A 1 1241 ? -58.384 11.302 30.314 1.00 95.25 1241 TYR A C 1
ATOM 9658 O O . TYR A 1 1241 ? -59.612 11.360 30.210 1.00 95.25 1241 TYR A O 1
ATOM 9666 N N . HIS A 1 1242 ? -57.639 12.395 30.501 1.00 93.44 1242 HIS A N 1
ATOM 9667 C CA . HIS A 1 1242 ? -58.206 13.737 30.617 1.00 93.44 1242 HIS A CA 1
ATOM 9668 C C . HIS A 1 1242 ? -58.815 14.249 29.297 1.00 93.44 1242 HIS A C 1
ATOM 9670 O O . HIS A 1 1242 ? -59.904 14.830 29.306 1.00 93.44 1242 HIS A O 1
ATOM 9676 N N . GLU A 1 1243 ? -58.195 13.964 28.145 1.00 92.38 1243 GLU A N 1
ATOM 9677 C CA . GLU A 1 1243 ? -58.799 14.239 26.832 1.00 92.38 1243 GLU A CA 1
ATOM 9678 C C . GLU A 1 1243 ? -60.149 13.526 26.658 1.00 92.38 1243 GLU A C 1
ATOM 9680 O O . GLU A 1 1243 ? -61.108 14.113 26.145 1.00 92.38 1243 GLU A O 1
ATOM 9685 N N . LEU A 1 1244 ? -60.256 12.274 27.118 1.00 94.44 1244 LEU A N 1
ATOM 9686 C CA . LEU A 1 1244 ? -61.502 11.509 27.067 1.00 94.44 1244 LEU A CA 1
ATOM 9687 C C . LEU A 1 1244 ? -62.587 12.090 27.990 1.00 94.44 1244 LEU A C 1
ATOM 9689 O O . LEU A 1 1244 ? -63.756 12.109 27.594 1.00 94.44 1244 LEU A O 1
ATOM 9693 N N . GLU A 1 1245 ? -62.231 12.605 29.173 1.00 93.56 1245 GLU A N 1
ATOM 9694 C CA . GLU A 1 1245 ? -63.160 13.356 30.034 1.00 93.56 1245 GLU A CA 1
ATOM 9695 C C . GLU A 1 1245 ? -63.688 14.609 29.317 1.00 93.56 1245 GLU A C 1
ATOM 9697 O O . GLU A 1 1245 ? -64.903 14.796 29.214 1.00 93.56 1245 GLU A O 1
ATOM 9702 N N . ILE A 1 1246 ? -62.796 15.423 28.738 1.00 91.50 1246 ILE A N 1
ATOM 9703 C CA . ILE A 1 1246 ? -63.156 16.638 27.985 1.00 91.50 1246 ILE A CA 1
ATOM 9704 C C . ILE A 1 1246 ? -64.054 16.300 26.783 1.00 91.50 1246 ILE A C 1
ATOM 9706 O O . ILE A 1 1246 ? -65.044 16.994 26.522 1.00 91.50 1246 ILE A O 1
ATOM 9710 N N . ALA A 1 1247 ? -63.746 15.227 26.051 1.00 88.62 1247 ALA A N 1
ATOM 9711 C CA . ALA A 1 1247 ? -64.539 14.771 24.915 1.00 88.62 1247 ALA A CA 1
ATOM 9712 C C . ALA A 1 1247 ? -65.947 14.309 25.335 1.00 88.62 1247 ALA A C 1
ATOM 9714 O O . ALA A 1 1247 ? -66.926 14.620 24.647 1.00 88.62 1247 ALA A O 1
ATOM 9715 N N . ALA A 1 1248 ? -66.069 13.613 26.469 1.00 90.62 1248 ALA A N 1
ATOM 9716 C CA . ALA A 1 1248 ? -67.349 13.166 27.008 1.00 90.62 1248 ALA A CA 1
ATOM 9717 C C . ALA A 1 1248 ? -68.206 14.328 27.530 1.00 90.62 1248 ALA A C 1
ATOM 9719 O O . ALA A 1 1248 ? -69.389 14.401 27.187 1.00 90.62 1248 ALA A O 1
ATOM 9720 N N . ASP A 1 1249 ? -67.625 15.272 28.275 1.00 89.00 1249 ASP A N 1
ATOM 9721 C CA . ASP A 1 1249 ? -68.331 16.467 28.758 1.00 89.00 1249 ASP A CA 1
ATOM 9722 C C . ASP A 1 1249 ? -68.783 17.361 27.595 1.00 89.00 1249 ASP A C 1
ATOM 9724 O O . ASP A 1 1249 ? -69.919 17.845 27.578 1.00 89.00 1249 ASP A O 1
ATOM 9728 N N . LYS A 1 1250 ? -67.950 17.514 26.557 1.00 89.38 1250 LYS A N 1
ATOM 9729 C CA . LYS A 1 1250 ? -68.335 18.201 25.318 1.00 89.38 1250 LYS A CA 1
ATOM 9730 C C . LYS A 1 1250 ? -69.496 17.492 24.615 1.00 89.38 1250 LYS A C 1
ATOM 9732 O O . LYS A 1 1250 ? -70.461 18.153 24.233 1.00 89.38 1250 LYS A O 1
ATOM 9737 N N . ALA A 1 1251 ? -69.449 16.166 24.477 1.00 84.81 1251 ALA A N 1
ATOM 9738 C CA . ALA A 1 1251 ? -70.533 15.394 23.870 1.00 84.81 1251 ALA A CA 1
ATOM 9739 C C . ALA A 1 1251 ? -71.838 15.473 24.689 1.00 84.81 1251 ALA A C 1
ATOM 9741 O O . ALA A 1 1251 ? -72.922 15.589 24.112 1.00 84.81 1251 ALA A O 1
ATOM 9742 N N . ALA A 1 1252 ? -71.749 15.473 26.022 1.00 84.88 1252 ALA A N 1
ATOM 9743 C CA . ALA A 1 1252 ? -72.885 15.670 26.918 1.00 84.88 1252 ALA A CA 1
ATOM 9744 C C . ALA A 1 1252 ? -73.466 17.091 26.805 1.00 84.88 1252 ALA A C 1
ATOM 9746 O O . ALA A 1 1252 ? -74.687 17.256 26.755 1.00 84.88 1252 ALA A O 1
ATOM 9747 N N . TYR A 1 1253 ? -72.615 18.114 26.689 1.00 82.94 1253 TYR A N 1
ATOM 9748 C CA . TYR A 1 1253 ? -73.031 19.499 26.470 1.00 82.94 1253 TYR A CA 1
ATOM 9749 C C . TYR A 1 1253 ? -73.702 19.693 25.102 1.00 82.94 1253 TYR A C 1
ATOM 9751 O O . TYR A 1 1253 ? -74.763 20.310 25.018 1.00 82.94 1253 TYR A O 1
ATOM 9759 N N . GLU A 1 1254 ? -73.143 19.123 24.031 1.00 84.44 1254 GLU A N 1
ATOM 9760 C CA . GLU A 1 1254 ? -73.745 19.143 22.692 1.00 84.44 1254 GLU A CA 1
ATOM 9761 C C . GLU A 1 1254 ? -75.077 18.371 22.648 1.00 84.44 1254 GLU A C 1
ATOM 9763 O O . GLU A 1 1254 ? -76.026 18.822 22.004 1.00 84.44 1254 GLU A O 1
ATOM 9768 N N . ALA A 1 1255 ? -75.201 17.257 23.379 1.00 80.81 1255 ALA A N 1
ATOM 9769 C CA . ALA A 1 1255 ? -76.466 16.541 23.543 1.00 80.81 1255 ALA A CA 1
ATOM 9770 C C . ALA A 1 1255 ? -77.508 17.371 24.318 1.00 80.81 1255 ALA A C 1
ATOM 9772 O O . ALA A 1 1255 ? -78.654 17.469 23.882 1.00 80.81 1255 ALA A O 1
ATOM 9773 N N . TYR A 1 1256 ? -77.111 18.035 25.407 1.00 81.06 1256 TYR A N 1
ATOM 9774 C CA . TYR A 1 1256 ? -77.974 18.925 26.190 1.00 81.06 1256 TYR A CA 1
ATOM 9775 C C . TYR A 1 1256 ? -78.468 20.131 25.371 1.00 81.06 1256 TYR A C 1
ATOM 9777 O O . TYR A 1 1256 ? -79.660 20.435 25.373 1.00 81.06 1256 TYR A O 1
ATOM 9785 N N . GLN A 1 1257 ? -77.587 20.766 24.590 1.00 79.31 1257 GLN A N 1
ATOM 9786 C CA . GLN A 1 1257 ? -77.963 21.818 23.634 1.00 79.31 1257 GLN A CA 1
ATOM 9787 C C . GLN A 1 1257 ? -78.958 21.314 22.574 1.00 79.31 1257 GLN A C 1
ATOM 9789 O O . GLN A 1 1257 ? -79.778 22.083 22.079 1.00 79.31 1257 GLN A O 1
ATOM 9794 N N . LYS A 1 1258 ? -78.921 20.018 22.244 1.00 75.50 1258 LYS A N 1
ATOM 9795 C CA . LYS A 1 1258 ? -79.797 19.370 21.258 1.00 75.50 1258 LYS A CA 1
ATOM 9796 C C . LYS A 1 1258 ? -81.135 18.879 21.830 1.00 75.50 1258 LYS A C 1
ATOM 9798 O O . LYS A 1 1258 ? -82.056 18.664 21.051 1.00 75.50 1258 LYS A O 1
ATOM 9803 N N . GLU A 1 1259 ? -81.271 18.739 23.151 1.00 74.00 1259 GLU A N 1
ATOM 9804 C CA . GLU A 1 1259 ? -82.574 18.616 23.837 1.00 74.00 1259 GLU A CA 1
ATOM 9805 C C . GLU A 1 1259 ? -83.229 19.982 24.128 1.00 74.00 1259 GLU A C 1
ATOM 9807 O O . GLU A 1 1259 ? -84.417 20.051 24.441 1.00 74.00 1259 GLU A O 1
ATOM 9812 N N . LEU A 1 1260 ? -82.469 21.077 24.012 1.00 62.66 1260 LEU A N 1
ATOM 9813 C CA . LEU A 1 1260 ? -82.923 22.459 24.214 1.00 62.66 1260 LEU A CA 1
ATOM 9814 C C . LEU A 1 1260 ? -83.581 23.106 22.973 1.00 62.66 1260 LEU A C 1
ATOM 9816 O O . LEU A 1 1260 ? -84.009 24.262 23.061 1.00 62.66 1260 LEU A O 1
ATOM 9820 N N . VAL A 1 1261 ? -83.660 22.384 21.844 1.00 52.50 1261 VAL A N 1
ATOM 9821 C CA . VAL A 1 1261 ? -84.123 22.852 20.516 1.00 52.50 1261 VAL A CA 1
ATOM 9822 C C . VAL A 1 1261 ? -85.303 22.027 20.000 1.00 52.50 1261 VAL A C 1
ATOM 9824 O O . VAL A 1 1261 ? -86.329 22.661 19.661 1.00 52.50 1261 VAL A O 1
#

Sequence (1261 aa):
MTAGDVIADFAPAETECTSSDPSVAWVDQSGALNALKAGTATVTVPSEEGAAEYTVTVEGYSDGTPVMGNLKILARYNDNMQFYDGHVYLLFTSYQDGVTINVPDLYAGYEISDTYYKDINEDIANGSNHTGKDADKYFTFNKDMKSVTLDRGEIVTIGMYRDFDLSVPQAALGSIKNSSLWTELVKSGKSGIIETIFRMLDTGEMKFDIALEKIKAVLDEAGMDYTQLLDGVVDGGVCFNRELYNQKLEWDQYENVAYEMDITEKQLNVMQMYLGGNLNKFSILKNSCATVALRAWNAAVGTTDGEPNAYYLESTGEGIFALVDAPKTVRDGIVNRLPGYYLNNAEGVAEPDAGFQDDTGWVYVSAPEKVSPVAYHFADGKFSFDGNKTKMADLINAAKGDQKVYYNKDEQAIDVTVNWSAEDDVDGKTTINSIDFDVNGTKLTLGADHAPEDGIWFTTQVTDPVEGQDYYVVDANGKALASEYADGTLSFHAPTLPVTFKIVGSSEGAQNLLKTVIKGADSSIETFVYTLEDKQRRKLASLDEVEKGAKVYIETRFDDDDHLLSDITVNGESIFNDAHYDDQELAYFFIMPAKYTVLNISLATAEYEEIAKSIYQMAVGESVDVTQFIKLMVGGVEAPADQIESNFWTTKGCLEKNGNVYTAVKEGSELVRVSAVGNERVGSVFAIQVFADRDDMVKITYDEESEANPTILFRYDERWRYTSFSDYLVPKGSEVQVTTDVPEGKAILTMSANDSTIWPNESFHVNEDTNIDIKLADAAIENMPKEIKLSKKGDTYQLNAKSEYTGVYKLVPMYDSNIEYSSSDDILSVDQNGLITVVGEVPEDGAVAYIMARDVSSATNTSANTRVVIGDYKGDKVVGRLTIHARRIAQSELMAHASVTFTTYEDLDLDASYYEYYRPNDKYNDLMLDYEENPDKYPSDPALYNMDELGLEYRTSYFDVTKNGAYSDPAPISLVAGETITVSNYGFDSTNMTAVCKALKDSTLYKNSKECQALVYEMEQYINSGEDYDGSTTFDALAATLMQIYQISRQTGLNPADGASEGGLCIDRELYNQFRRNDTQFPNNYYTVEITADELAALKAYLANPNNNHYSFMAKNCSTGSVDMWNAVLSDKPELQLKGNMTGVATDPQSLYFDIGSLTEKDLTEDLPGHGGSDFYPRSVRYSEAVKDVIDKINAIGTVELTPESKAKIDAARDAFDHLNEVQQERVWNVDKLIAAEEAYHELEIAADKAAYEAYQKELV

pLDDT: mean 74.53, std 16.94, range [27.53, 98.06]

Foldseek 3Di:
DEAADKAAPCDDAQWPKDKPDVCQWDADNNRMIHGHAADWIWIWTDDPVGIDTDIDGYDYDDPPFDFFWKKKWKWFDDPPDFQPPTFIKIKTAGQAAFAKQFAQLAQWEWDFDPVVVVVLLQCQLLVHQPQPPPVVVGTDTGRPDGMDTHHHGFMKIKFWDAPPVDDPLRQLVQQLCQFPCVVVDDPVLVVQLNVLSCVCVPVVPDDPVNSVVSNVVSQVVVVHDPLRSQVGWHQTFIYIYRPVVRNCLVPDQGFMKMDMDTFGPVLSVQLSVLSYDNRRIDTQPPRHGLVSNLSSQCSSPFDPPNDGDLSRFDPDDPPSCVRRDPRPNSRVSCVVRPPPIDGSAQDDDDDPPPDDQDPSGDDHDHHDDDDDFDDWDDDPNDTDDPPVRDDVVVVVVCQVDDDFDAHDPVRFTKHKDWDWDFDPDPQTKIWTAWIWMAGPNDIDIGGQVHADQQADKDKDFQPPDDPPWDKFKAFPVRHTFDWDDDDRMIMTGDRHPGTMMDMDIPPPDDDDDQDADEPADDPQKDKFKFFQDVNDTHGDPDCPPDDQFGKIWIDIDGPDQFKDFDFKDKVNRTQPDPVQADPVVRTGIDGHHDGRIYIYTHMWGWAKDQQDDLEAEEEQFDKDQNLVGIFGQTNNRGDDCVQKFKDWPDDPPQWDDDTSMIGGHDFDKTKMWIAGNPRRSRIDIHIYGYDHDPVQKAFEAEDPPDPFQKWKWKDDPNDIDTDSDGRDIDGAFIKIAIATDADEQKFWPFKDKPPHGDDHRGIDTHHHHIYIYTDMFGKEWPQADQEAEAEFAFDKDFGPIWIATDDPRRPPDDPAFQKDKDKPDPLWDADSRRIIGRHDGADAVWDKMKIKIAGPPSGHGYIDIHIYTYHDDPWFDQFWKKKKFWDDPDPPDTADDIKIKIWGQAKDKFWFDAQKEWAFDPVLVVQQVCCVVCVVLDPHRPVADDCVPNVHPDPSVRTDMDGQWLQHQTDIDIDGRGFMKMKFFDDPDPCPLVQLLQLLCQFQLCVPDVLSVQLSVLSVVCVPPVDASQDVSNLSSVLVSLVVQQVCCVVPVDRRSRRFGRIFIYMYRDCPCVLVDDPVRNSPDMDMDRATPVLVVQLSVLRSDSVRRTDDQAFAHRRNSRLVSQCSSCVVPVVRRDPDPNTHPPPPSVVVSVVSVSLVSSRDDDDDPDSSGDPPDPPDDDLDPLLVVLLVLLVVLPDQDLDPVSVVSLVVSVVSLVPDDPVSNVSNPCVVSSVVSVVVNVVNVVVVVVVVVVVVVVVVD

Radius of gyration: 46.7 Å; chains: 1; bounding box: 156×118×112 Å